Protein 5WLH (pdb70)

Foldseek 3Di:
DLLPQWDWKWFFDFLDIWIWTFGPPFFAVHTTDDLVRLLVSSLVSLLVCQQVDDQWDDPDPLVVVLRVLRVLCSDPLHPGVVVLCCPPPNPCVQLLLVQLLVLVVCVVVVNDDRDQSVVSVDDDVVSVVVCVSLDLVVNLCRSCVRPDDQDDLVSLLLRCLPIGDPQQPDVQQSVLVSVSVCVSNVHDDDDPVHDNRSRHSSVVSNSSSVSVCSVPVSVVSTQDDDQWKADDVQAIFGDATPQDDPVRVLRSVLVVVVSVVLLQCLFLQVVSVLLQLQQLLLLLCCLLPNCPPPSNPDLPPSDDSVVVLVVLLPDQAFLFDQDDDDPVPPSVQSSSLSVVLVRLLVSLVVSLVRSLVCCVPPPPNSHDPDNSNSVSLSVLLSVQSCVDSVPDPHDDRSNRRSSSSSSSSSLSVLLVSLVRLLSLLVQQVQFFAVVLAADPAQADEGRRGHPVDSSIDMRLNVLLVVLQLLLLLLLLLLLLLLQCLLCVQFWDADPVQLRSLQQDEQCAAPPVDRVHHHPSHRVVTGPDQVCLVLQNCQLVQFCVLCPPPPVCVQQDDVRDSSLVSNLLSQLSLLSNLAHLQHQLAQDRPHSLQVLLSSLVSLLVCVLVLVLLVLQVLPVVQWFPLVLVLVLSCQQPQADAQFAPLQDALCVLQPLLCNLVQCCPPVFQVADEDDPDCVLVVVVSLSSSVSVSLNSCLRRPQQQDPVLFVVLLVVPVRVVGNVVSVVVCVNPVPQGSSNSSVSQVVPLFDDFPNVVVSSVSSNRSSSVVCVVPVVSSSRIYGDDRDDSCPRPVVNVVSHDHCVVLSVVSSSGSRLSSLQSSLSLAALVSLVVSLNSLSVSLVSSVVSVSVCNSNVHDDDPSPPNQDTSRHGSSSSNSSSVSSSSSSQNHHQDPVSQDVDLQVVLVLLVLAAPLPDPPDGSFVSNVCSQQDALPDNHGLNLFPDPPGTGDQSLSSSCVSNNQSVLLSQLADHHYSVLSSLLVVLCVVQSPCQSVSFAADPVNVVSNLVNVVSVCRSSVVLVVVLRVLLSVLLSVVSSLLSVLVSSLLSSLSSSLSSNVPHDHDDDDLCQWDAADPPSTHIYGNNVNLLSSLLSHAQRKHWFQDPPVSHIDIDRSRRHSVVSLVRVCRSCPPPDSHNHSSCSPCVSFFPVLQVVVLVVLSCCSSSVVCSVPQPFASQRSLQQCLFTNRSNHCVVSVCSVSVVQNSCVVLQKHFAKDKDWDKDWGDDPCPDIDMDITIGIDTPQAQGIEGRWDWRAHPVGTDTHGPDDLSSRSSVNSRGGPVDDGDSVRHYDD

InterPro domains:
  IPR053395 CRISPR-associated endoribonuclease Cas13a [NF038188] (4-1367)
  IPR060220 CRISPR-associated endoribonuclease Cas13a, C-terminal HEPN-like domain [PF28350] (1110-1369)
  IPR060667 CRISPR-associated endoribonuclease Cas13a, N-terminal [PF28192] (4-1103)

Secondary structure (DSSP, 8-state):
-TTSSEEEEEEESSS-EEEEEEESS--TTTSB--HHHHHHHHHHHHHHTSTT--SB----HHHHHHHHHHHHHHSTTSS-HHHHHTHHHHTTHHHHHHHHHHHHHHHHTT--SPPPGGGGT--HHHHHHHHHHTSHHHHHHHHHTT--S---HHHHHHHHHHHB-GGG-SHHHHHHHHHHHHHHTT-----TT--IIIIIIHHHHHHHTTHHHHHHHHHHHHT---SEEE-TTS-EEE------SHHHHHHHHHHHHHHHHHHHH--S-HHHHHHHHHHHHHHHHHHHH-TT-GGGT-TT----HHHHHHHHHT---BSSPPPPPP---HHHHHHHHHHHHHHHHHHHHHHHHHHHHHHHHS-TTSS-S-HHHHHHHHHHHHHHHHHHHHT-SS--SGGGBHHHHHHHHHHHHHHHHHHHHHHHHHHHHHHS-GGGS----SEEE-SPPPGGGTT---HHHHHHHHHHHHHHHHHHHHHHHHHHHHHHHHB--BTTB--GGG-B-TTPBPSS-TTSB-TTBGGGGBS-GGGHHHHHHGGGT-GGGGTTS-HHHHS-TT--HHHHHHHHHHHHHHHTT--SSS------SS-HHHHHHHHHHHHTTHHHHHHHHHHHTTGGGTS-HHHHHHHHHHHHSS---PPSSS--HHHHS-GGGHHHHHH-TTTT-------TTHHHHHHHHHHHHHHHHHHHIIIIITT-HHHHHHHHHH--HHHHHHHHHHHHHH-TT--HHHHHHHHH---SPP---HHHHHHHHHHHHHHHHHHH-GGGGS----PPPPGGGSSTTGGGT--TTHHHHHHHHT-HHHHHHHHHHHTS-HHHHHHHHHHHHHHHHHHHHHHHHHHHTT-----SS-SSEETTEEHHHHHHHHHHHHHHHT---S-GGGTSSSHHHHHHHHTTTB-----SS-HHHHHHHHHHSEEETTEE--SSEETTEE---HHHHHHHHHS-HHHHHHHSPPB-HHHHHHHHHHHHHHTTSGGG-S-SSHHHHHHHHHHHHHHHHHTTHHHHHHHHHHHHHHHHHHHHHHHHHHHHHHHHHHHHHHHHTSSS---HHHHEEEE-SSS-EEEETHHHHHHHHHHSTT---EEE-TTT-SEEE--S-S-HHHHHHHHHHHHTT-SS-S-STTTTHHHHS-GGGHHHHHHHHHHHHTTTHHHH--S-HHHHHHHIIIIITTT-HHHHTTHHHHHHHHHHHTTEEE-EEEEEEEEEES------EEEEEEEEEE-SSS-EEEPEEEEE-SSSEEEEESS-HHHHHHHHHHHHTTS---HHHHB--

Sequence (1289 aa):
KLTVNAKTAVVSENRSQEGILYNDPSRYGKSRKNDEDRDRYIESRLKSSGKLYRIFNETDELQWFLSEIVKKINRRNGLVLSDMLSVDDRAFEKAFEKYAELSYTNRRNKVSGSPAFETCGVDAATAERLKGIISETNFINRIKNNIDNKVSEDIIDRIIAKYLKKSLCRERVKRGLKKLLMNAFDLPYSDPDIDVQRDFIDYVLEDFYHVRAKSQVSRSIKNMNMPVQPEGDGKFAITVSKGGTESGNKRSAEKEAFKKFLSDYASSLDERVRDDMLRRMRRLVVLYFYGSDDSKLSDVNEKFDVWEDAAARRVDNREFIKLPLENKTDKDAERIRKNTVKELYRNQNIGCYRQAVKAVEEDNNGRYFDDKMLNMFFIHRIEYGVEKIYANLKQVTEFKARTGYLSEKIWKDLINYISIKYIAMGKAVYNYAMDELNASDKKEIELGKISEEYLSGISSFDYELIKKAEEMLQRETAVYVAFAARHLSSQTVELDSENSDFLLLKPKGTMDKNDKNKLASNNILNFLKDKETLRDTILQYFGGHSLWTDFPFDKYLAGGKDDVDFLTDLKDVIYSMRNDSFHYATHNNGKWNKELISAMFEHETERMTVVMKDKFYSNNLPMFYKNDDLKKLLIDLYKDNVERASQQVPSFNKVFVRKNFPALVRDKDNLGIELDLDADKGENELKFYNALYYMFKEIYYNAFLNDKNVRERFITKAAENDFGQRIKNIVQVNPDYTLAQICQLIMTCMQKKSAYKMLLLVNLRKAFLEFIKENYAFVLKPYKHDLCDKADFVPDFAKYVKPYAGLISRVAGSSELQKWYIVSRFLSPAQANHMLGFLHSYKQYVWDIYRRASETGTEINHSIAEDKIAGVDITDVDAVIDLSVKLCGTISSEISDYFKDDEVYAEYISSYLDFEYDGGNYKDSLNRFCNSDAVNDQKVALYYDGEHPKLNRNIILSKLYGERRFLEKITDRVSRSDIVEYYKLKKETSQYQTKGIFDSEDEQKNIKKFQEMKNIVEFRDLMDYSEIADELQGQLINWIYLRERDLMNFQLGYHYACLNNDSNKQATYVTLDYQGKKNRKINGAILYQICAMYINGLPLYYVDKDSSEWTVSDGKESTGAKIGEFYRYAKSFENTSDCYASGLEIFENISEHDNITELRNYIEHFRYYSSFDRRSFLGIYSEVFDRFFTYDLKYRKNVPTILYNILLQHFVNVRFEFVSGKKMIGIDKKIAKEKECARITIREKNGVYSEQFTYKLKNGTVYVDARDKRYLQSIIRLLFYPEKVNMDEMIEV

Solvent-accessible surface area: 57278 Å² total; per-residue (Å²): 196,51,25,98,95,11,70,63,4,10,4,22,94,125,76,63,22,38,0,2,0,2,44,31,26,16,132,166,68,163,0,83,26,92,67,121,62,12,51,125,9,2,83,50,61,11,81,76,52,4,120,154,7,58,2,3,50,154,155,83,145,58,52,132,42,0,36,72,4,1,76,66,2,9,158,164,79,0,3,3,2,9,56,5,2,31,53,77,139,168,67,20,45,153,7,0,26,83,6,0,53,49,0,23,59,23,77,153,83,176,75,115,33,45,17,55,5,85,87,10,73,31,88,66,83,32,5,114,108,0,128,32,24,2,24,47,93,34,0,31,75,53,2,80,98,32,11,144,63,187,6,51,73,78,18,4,34,38,5,11,21,60,18,8,38,134,42,0,61,122,55,94,6,45,70,0,1,29,43,0,4,5,58,1,24,117,42,131,65,98,16,128,98,3,73,7,45,32,12,0,0,0,12,0,0,1,20,6,15,30,1,58,23,56,71,79,35,13,107,65,13,75,42,70,48,20,56,0,10,9,65,67,105,12,68,4,10,4,21,29,58,125,9,62,63,147,60,3,78,116,147,15,41,11,48,80,7,0,32,122,2,4,38,54,1,0,7,3,39,90,185,62,5,80,40,21,7,23,50,0,0,1,0,0,0,0,1,16,21,19,47,144,18,84,57,1,86,77,37,111,60,108,11,72,10,115,130,6,15,61,54,20,166,110,35,120,118,102,14,12,128,36,31,160,148,68,233,177,52,166,9,24,62,79,56,25,47,42,61,0,60,39,40,2,110,73,71,4,41,36,10,41,162,58,0,25,117,8,5,109,105,58,14,111,32,29,1,12,131,52,105,58,11,0,31,18,1,0,70,45,0,42,112,1,0,85,73,26,14,58,79,4,158,121,14,32,66,95,45,0,80,4,0,47,0,0,12,71,1,3,124,10,2,17,13,21,0,0,47,31,0,18,16,11,0,50,0,0,22,9,10,0,0,68,28,5,50,72,52,143,107,121,91,2,79,7,7,78,11,13,136,81,13,66,44,8,0,5,24,1,10,22,43,4,4,108,1,13,26,69,4,50,28,18,5,12,12,13,1,6,4,0,9,36,4,0,4,30,30,2,6,128,34,54,84,144,24,17,20,7,3,50,3,77,50,52,58,40,74,46,159,147,48,159,134,129,72,11,86,49,0,0,60,77,12,33,111,72,82,151,66,3,62,57,17,0,2,15,1,0,4,0,49,44,62,7,118,110,18,70,10,105,152,34,10,58,77,70,114,45,28,0,23,0,0,10,22,0,9,12,0,0,32,24,7,29,33,7,11,19,38,5,46,38,35,99,125,16,136,14,28,71,111,0,0,14,19,0,0,69,27,0,8,116,39,3,13,68,8,6,14,29,65,0,32,73,42,29,0,1,16,0,3,115,46,104,34,0,29,98,0,0,34,34,1,14,100,91,60,36,51,82,46,13,110,21,10,44,0,79,127,0,2,63,75,54,54,2,2,30,30,0,54,63,189,132,21,14,28,1,109,11,133,64,137,99,78,97,21,100,17,24,58,57,1,1,62,0,0,27,22,0,0,51,6,0,0,26,23,20,0,19,106,38,134,94,9,34,76,95,0,20,102,79,30,100,114,118,66,2,11,110,120,1,99,60,3,14,108,19,52,89,121,18,67,3,13,38,0,0,8,15,11,69,107,149,124,88,71,174,50,119,98,105,126,30,0,26,61,13,0,43,72,3,0,3,52,11,0,81,135,70,9,56,40,0,36,152,19,99,81,54,120,63,36,103,95,82,87,0,6,93,44,2,39,142,112,7,138,28,15,67,34,5,38,77,114,0,47,72,16,2,0,3,0,6,2,0,0,0,0,1,0,0,12,27,27,9,0,77,82,4,15,30,75,1,20,57,9,64,30,57,0,46,15,0,11,24,16,0,76,9,5,36,14,146,26,45,115,64,7,34,68,87,89,5,13,59,18,52,1,71,8,0,3,10,0,0,21,0,0,32,41,2,2,15,34,29,12,95,85,22,64,3,8,18,176,68,19,53,60,0,0,72,14,4,16,15,6,0,53,2,86,82,92,55,42,92,38,68,77,1,0,50,124,4,6,77,33,86,15,18,125,141,56,76,0,46,38,10,36,97,68,132,86,1,87,35,19,115,20,0,0,6,2,38,2,10,15,26,104,109,3,0,65,57,0,17,96,110,7,34,67,77,12,0,31,72,21,16,106,14,80,85,101,4,45,126,30,54,17,67,6,35,4,67,44,85,96,38,2,70,38,14,16,112,32,89,30,21,53,58,11,1,36,2,114,24,7,41,38,5,13,61,0,2,21,43,0,5,9,39,1,0,32,6,1,20,14,13,16,54,4,14,11,3,0,1,0,0,0,1,2,6,0,34,62,25,149,29,100,46,61,81,40,0,59,38,5,81,26,144,30,200,155,59,41,77,0,36,8,0,0,0,0,0,1,0,0,1,16,4,16,17,7,39,0,7,23,29,32,106,125,57,83,116,101,42,23,17,99,0,92,35,17,35,52,41,3,46,26,12,1,80,48,0,8,134,73,11,159,36,22,124,44,4,8,18,1,0,0,32,2,0,9,74,75,72,5,45,84,5,7,64,93,2,49,53,25,4,14,31,6,46,6,12,50,57,10,91,58,12,1,6,24,2,0,4,15,1,29,36,7,2,1,50,1,9,39,129,47,41,116,23,0,13,21,35,0,33,17,13,1,7,93,24,72,0,2,6,80,42,72,105,68,74,14,127,28,74,35,16,49,74,224,188,144,26,159,108,110,87,11,30,78,1,15,2,90,136,124,41,0,0,60,9,19,86,52,76,23,134,22,107,128,38,68,7,136,18,44,0,44,41,91,81,22,4,42,7,0,1,35,0,0,4,37,62,75,121,36,92,40,101,90,6,12,59,164

Organism: Lachnospiraceae bacterium (strain NK4A179) (NCBI:txid877424)

Nearest PDB structures (foldseek):
  5wlh-assembly1_A  TM=1.001E+00  e=0.000E+00  Lachnospiraceae bacterium NK4A179
  5w1h-assembly1_A  TM=1.000E+00  e=0.000E+00  Lachnospiraceae bacterium
  5w1i-assembly1_A  TM=9.929E-01  e=0.000E+00  Lachnospiraceae bacterium
  5w1i-assembly2_C  TM=9.944E-01  e=0.000E+00  Lachnospiraceae bacterium
  5xwy-assembly1_A  TM=5.639E-01  e=7.892E-18  Leptotrichia buccalis C-1013-b

B-factor: mean 37.35, std 15.85, range [14.11, 212.0]

Structure (mmCIF, N/CA/C/O backbone):
data_5WLH
#
_entry.id   5WLH
#
_cell.length_a   150.842
_cell.length_b   92.213
_cell.length_c   115.858
_cell.angle_alpha   90.000
_cell.angle_beta   92.425
_cell.angle_gamma   90.000
#
_symmetry.space_group_name_H-M   'C 1 2 1'
#
loop_
_entity.id
_entity.type
_entity.pdbx_description
1 polymer 'LbaCas13a H328A (C2c2)'
2 polymer pre-crRNA
3 non-polymer 'IODIDE ION'
4 non-polymer GLYCEROL
5 water water
#
loop_
_atom_site.group_PDB
_atom_site.id
_atom_site.type_symbol
_atom_site.label_atom_id
_atom_site.label_alt_id
_atom_site.label_comp_id
_atom_site.label_asym_id
_atom_site.label_entity_id
_atom_site.label_seq_id
_atom_site.pdbx_PDB_ins_code
_atom_site.Cartn_x
_atom_site.Cartn_y
_atom_site.Cartn_z
_atom_site.occupancy
_atom_site.B_iso_or_equiv
_atom_site.auth_seq_id
_atom_site.auth_comp_id
_atom_site.auth_asym_id
_atom_site.auth_atom_id
_atom_site.pdbx_PDB_model_num
ATOM 1 N N . LYS A 1 17 ? 59.69437 37.97753 30.51067 1.000 48.30619 14 LYS A N 1
ATOM 2 C CA . LYS A 1 17 ? 59.51020 37.86408 29.06442 1.000 53.68236 14 LYS A CA 1
ATOM 3 C C . LYS A 1 17 ? 60.17463 39.03782 28.33801 1.000 47.22464 14 LYS A C 1
ATOM 4 O O . LYS A 1 17 ? 60.02300 40.19268 28.74168 1.000 45.53850 14 LYS A O 1
ATOM 10 N N . LEU A 1 18 ? 60.91668 38.72471 27.27036 1.000 43.81688 15 LEU A N 1
ATOM 11 C CA . LEU A 1 18 ? 61.77038 39.72220 26.62833 1.000 42.43215 15 LEU A CA 1
ATOM 12 C C . LEU A 1 18 ? 60.96468 40.91329 26.12324 1.000 44.27554 15 LEU A C 1
ATOM 13 O O . LEU A 1 18 ? 61.31201 42.06916 26.39182 1.000 46.70535 15 LEU A O 1
ATOM 18 N N . THR A 1 19 ? 59.88640 40.65191 25.38580 1.000 38.87252 16 THR A N 1
ATOM 19 C CA . THR A 1 19 ? 59.06535 41.69366 24.76886 1.000 38.21071 16 THR A CA 1
ATOM 20 C C . THR A 1 19 ? 57.84827 42.04493 25.61783 1.000 45.26395 16 THR A C 1
ATOM 21 O O . THR A 1 19 ? 56.74302 42.21913 25.09519 1.000 44.04703 16 THR A O 1
ATOM 25 N N . VAL A 1 20 ? 58.02499 42.15743 26.93525 1.000 49.07106 17 VAL A N 1
ATOM 26 C CA . VAL A 1 20 ? 56.89127 42.38938 27.82532 1.000 55.52935 17 VAL A CA 1
ATOM 27 C C . VAL A 1 20 ? 56.22027 43.73087 27.53487 1.000 58.56566 17 VAL A C 1
ATOM 28 O O . VAL A 1 20 ? 55.00947 43.87880 27.73581 1.000 59.13807 17 VAL A O 1
ATOM 32 N N . ASN A 1 21 ? 56.98120 44.71871 27.04339 1.000 63.42165 18 ASN A N 1
ATOM 33 C CA . ASN A 1 21 ? 56.40817 46.02470 26.71173 1.000 67.56023 18 ASN A CA 1
ATOM 34 C C . ASN A 1 21 ? 55.47487 45.93831 25.51120 1.000 61.26923 18 ASN A C 1
ATOM 35 O O . ASN A 1 21 ? 54.43261 46.60415 25.47201 1.000 65.84472 18 ASN A O 1
ATOM 40 N N . ALA A 1 22 ? 55.84639 45.14378 24.51587 1.000 46.92597 19 ALA A N 1
ATOM 41 C CA . ALA A 1 22 ? 55.33357 45.28357 23.16655 1.000 38.75741 19 ALA A CA 1
ATOM 42 C C . ALA A 1 22 ? 54.51500 44.06285 22.76536 1.000 35.19477 19 ALA A C 1
ATOM 43 O O . ALA A 1 22 ? 54.52925 43.01752 23.41929 1.000 36.01007 19 ALA A O 1
ATOM 45 N N . LYS A 1 23 ? 53.77141 44.21317 21.68565 1.000 28.83187 20 LYS A N 1
ATOM 46 C CA . LYS A 1 23 ? 53.13284 43.07107 21.05909 1.000 26.05720 20 LYS A CA 1
ATOM 47 C C . LYS A 1 23 ? 53.81906 42.77335 19.74439 1.000 27.55111 20 LYS A C 1
ATOM 48 O O . LYS A 1 23 ? 54.51519 43.61808 19.17390 1.000 27.12032 20 LYS A O 1
ATOM 54 N N . THR A 1 24 ? 53.61773 41.56144 19.24968 1.000 26.12561 21 THR A N 1
ATOM 55 C CA . THR A 1 24 ? 54.05706 41.23763 17.90506 1.000 25.18662 21 THR A CA 1
ATOM 56 C C . THR A 1 24 ? 52.83914 41.01939 17.02680 1.000 22.17293 21 THR A C 1
ATOM 57 O O . THR A 1 24 ? 51.75514 40.68186 17.50988 1.000 26.02853 21 THR A O 1
ATOM 61 N N . ALA A 1 25 ? 53.02309 41.25856 15.73748 1.000 23.77448 22 ALA A N 1
ATOM 62 C CA . ALA A 1 25 ? 52.02250 40.91261 14.75022 1.000 24.85800 22 ALA A CA 1
ATOM 63 C C . ALA A 1 25 ? 52.76944 40.49608 13.50804 1.000 24.45522 22 ALA A C 1
ATOM 64 O O . ALA A 1 25 ? 53.97220 40.72700 13.38043 1.000 28.24376 22 ALA A O 1
ATOM 66 N N . VAL A 1 26 ? 52.04426 39.88514 12.58276 1.000 20.68608 23 VAL A N 1
ATOM 67 C CA . VAL A 1 26 ? 52.55543 39.63066 11.24776 1.000 20.25708 23 VAL A CA 1
ATOM 68 C C . VAL A 1 26 ? 51.73833 40.47317 10.28220 1.000 25.41272 23 VAL A C 1
ATOM 69 O O . VAL A 1 26 ? 50.50678 40.39168 10.26760 1.000 23.77134 23 VAL A O 1
ATOM 73 N N . VAL A 1 27 ? 52.40599 41.29253 9.48933 1.000 24.14904 24 VAL A N 1
ATOM 74 C CA . VAL A 1 27 ? 51.69059 42.08876 8.49707 1.000 24.12265 24 VAL A CA 1
ATOM 75 C C . VAL A 1 27 ? 52.09891 41.61437 7.11485 1.000 25.10883 24 VAL A C 1
ATOM 76 O O . VAL A 1 27 ? 53.20033 41.09555 6.90728 1.000 26.59630 24 VAL A O 1
ATOM 80 N N . SER A 1 28 ? 51.19322 41.79550 6.15560 1.000 25.92894 25 SER A N 1
ATOM 81 C CA . SER A 1 28 ? 51.41232 41.36458 4.78597 1.000 29.31071 25 SER A CA 1
ATOM 82 C C . SER A 1 28 ? 51.14130 42.55428 3.88109 1.000 36.54064 25 SER A C 1
ATOM 83 O O . SER A 1 28 ? 50.01147 43.04428 3.82986 1.000 41.54678 25 SER A O 1
ATOM 86 N N . GLU A 1 29 ? 52.17070 43.03771 3.19333 1.000 45.80994 26 GLU A N 1
ATOM 87 C CA . GLU A 1 29 ? 51.97199 44.23284 2.38082 1.000 61.08955 26 GLU A CA 1
ATOM 88 C C . GLU A 1 29 ? 51.70097 43.88364 0.92097 1.000 68.60680 26 GLU A C 1
ATOM 89 O O . GLU A 1 29 ? 50.55992 43.99910 0.45541 1.000 71.68494 26 GLU A O 1
ATOM 95 N N . ASN A 1 30 ? 52.72242 43.45443 0.18920 1.000 69.14007 27 ASN A N 1
ATOM 96 C CA . ASN A 1 30 ? 52.57229 43.07056 -1.21520 1.000 67.24787 27 ASN A CA 1
ATOM 97 C C . ASN A 1 30 ? 53.08996 41.64442 -1.38854 1.000 61.90329 27 ASN A C 1
ATOM 98 O O . ASN A 1 30 ? 54.15839 41.41409 -1.96300 1.000 57.16638 27 ASN A O 1
ATOM 103 N N . ARG A 1 31 ? 52.32028 40.68720 -0.86837 1.000 59.54958 28 ARG A N 1
ATOM 104 C CA . ARG A 1 31 ? 52.66006 39.26253 -0.87077 1.000 60.93970 28 ARG A CA 1
ATOM 105 C C . ARG A 1 31 ? 54.03220 38.99048 -0.25672 1.000 58.47281 28 ARG A C 1
ATOM 106 O O . ARG A 1 31 ? 54.62128 37.92491 -0.47145 1.000 58.97436 28 ARG A O 1
ATOM 114 N N . SER A 1 32 ? 54.54578 39.94593 0.51131 1.000 52.90083 29 SER A N 1
ATOM 115 C CA . SER A 1 32 ? 55.67491 39.73491 1.39727 1.000 47.90371 29 SER A CA 1
ATOM 116 C C . SER A 1 32 ? 55.22809 40.08962 2.80626 1.000 36.92769 29 SER A C 1
ATOM 117 O O . SER A 1 32 ? 54.36357 40.94935 3.00218 1.000 37.88539 29 SER A O 1
ATOM 120 N N . GLN A 1 33 ? 55.81467 39.43105 3.79042 1.000 29.69295 30 GLN A N 1
ATOM 121 C CA . GLN A 1 33 ? 55.32973 39.59555 5.14303 1.000 32.25309 30 GLN A CA 1
ATOM 122 C C . GLN A 1 33 ? 56.44674 40.08066 6.05525 1.000 35.30344 30 GLN A C 1
ATOM 123 O O . GLN A 1 33 ? 57.63667 40.03551 5.72196 1.000 40.20585 30 GLN A O 1
ATOM 129 N N . GLU A 1 34 ? 56.04135 40.57112 7.21656 1.000 31.40761 31 GLU A N 1
ATOM 130 C CA . GLU A 1 34 ? 57.00661 41.03303 8.19619 1.000 34.89477 31 GLU A CA 1
ATOM 131 C C . GLU A 1 34 ? 56.42855 40.82212 9.58234 1.000 29.41033 31 GLU A C 1
ATOM 132 O O . GLU A 1 34 ? 55.26362 41.15720 9.83003 1.000 28.81256 31 GLU A O 1
ATOM 138 N N . GLY A 1 35 ? 57.23518 40.26014 10.47953 1.000 27.07591 32 GLY A N 1
ATOM 139 C CA . GLY A 1 35 ? 56.89494 40.29756 11.88947 1.000 25.13392 32 GLY A CA 1
ATOM 140 C C . GLY A 1 35 ? 57.25380 41.66168 12.44542 1.000 28.41059 32 GLY A C 1
ATOM 141 O O . GLY A 1 35 ? 58.37673 42.14151 12.26117 1.000 29.72169 32 GLY A O 1
ATOM 142 N N . ILE A 1 36 ? 56.29411 42.30216 13.10755 1.000 25.93596 33 ILE A N 1
ATOM 143 C CA . ILE A 1 36 ? 56.50768 43.62247 13.68260 1.000 27.33930 33 ILE A CA 1
ATOM 144 C C . ILE A 1 36 ? 56.36602 43.56464 15.18888 1.000 24.99034 33 ILE A C 1
ATOM 145 O O . ILE A 1 36 ? 55.66922 42.71057 15.74862 1.000 25.57363 33 ILE A O 1
ATOM 150 N N . LEU A 1 37 ? 57.04984 44.49392 15.84852 1.000 23.86491 34 LEU A N 1
ATOM 151 C CA . LEU A 1 37 ? 56.82411 44.81360 17.24536 1.000 21.75412 34 LEU A CA 1
ATOM 152 C C . LEU A 1 37 ? 56.05087 46.11338 17.31869 1.000 23.54265 34 LEU A C 1
ATOM 153 O O . LEU A 1 37 ? 56.34308 47.06044 16.58050 1.000 28.01113 34 LEU A O 1
ATOM 158 N N . TYR A 1 38 ? 55.07037 46.16463 18.20197 1.000 22.24448 35 TYR A N 1
ATOM 159 C CA . TYR A 1 38 ? 54.33459 47.40211 18.38749 1.000 24.09916 35 TYR A CA 1
ATOM 160 C C . TYR A 1 38 ? 53.94911 47.59941 19.83655 1.000 24.16402 35 TYR A C 1
ATOM 161 O O . TYR A 1 38 ? 53.66361 46.64889 20.57184 1.000 25.74872 35 TYR A O 1
ATOM 170 N N . ASN A 1 39 ? 53.95529 48.86126 20.23345 1.000 22.41506 36 ASN A N 1
ATOM 171 C CA . ASN A 1 39 ? 53.57002 49.25649 21.57613 1.000 30.99821 36 ASN A CA 1
ATOM 172 C C . ASN A 1 39 ? 52.06077 49.38636 21.66397 1.000 33.62779 36 ASN A C 1
ATOM 173 O O . ASN A 1 39 ? 51.41185 49.88810 20.74310 1.000 34.75524 36 ASN A O 1
ATOM 178 N N . ASP A 1 40 ? 51.49781 48.90560 22.77134 1.000 27.06548 37 ASP A N 1
ATOM 179 C CA . ASP A 1 40 ? 50.05503 48.84005 22.89818 1.000 25.82155 37 ASP A CA 1
ATOM 180 C C . ASP A 1 40 ? 49.64472 49.17330 24.32665 1.000 30.77573 37 ASP A C 1
ATOM 181 O O . ASP A 1 40 ? 50.20817 48.60092 25.26790 1.000 30.93327 37 ASP A O 1
ATOM 186 N N . PRO A 1 41 ? 48.68273 50.08536 24.53367 1.000 33.17189 38 PRO A N 1
ATOM 187 C CA . PRO A 1 41 ? 48.01575 50.89448 23.51483 1.000 32.15879 38 PRO A CA 1
ATOM 188 C C . PRO A 1 41 ? 48.88105 52.07161 23.05916 1.000 31.59334 38 PRO A C 1
ATOM 189 O O . PRO A 1 41 ? 49.65081 52.63959 23.84012 1.000 30.17091 38 PRO A O 1
ATOM 193 N N . SER A 1 42 ? 48.75805 52.42946 21.78851 1.000 26.72347 39 SER A N 1
ATOM 194 C CA . SER A 1 42 ? 49.48808 53.56055 21.24820 1.000 25.38338 39 SER A CA 1
ATOM 195 C C . SER A 1 42 ? 48.64646 54.17907 20.14568 1.000 31.44216 39 SER A C 1
ATOM 196 O O . SER A 1 42 ? 47.57201 53.68108 19.80714 1.000 34.09014 39 SER A O 1
ATOM 199 N N . ARG A 1 43 ? 49.12798 55.29319 19.61480 1.000 37.04804 40 ARG A N 1
ATOM 200 C CA . ARG A 1 43 ? 48.47452 55.96057 18.50040 1.000 43.18855 40 ARG A CA 1
ATOM 201 C C . ARG A 1 43 ? 49.18047 55.56764 17.20927 1.000 36.20573 40 ARG A C 1
ATOM 202 O O . ARG A 1 43 ? 50.36036 55.21196 17.21340 1.000 29.73338 40 ARG A O 1
ATOM 210 N N . TYR A 1 44 ? 48.43851 55.59148 16.10323 1.000 29.95835 41 TYR A N 1
ATOM 211 C CA . TYR A 1 44 ? 49.06069 55.38150 14.80535 1.000 23.81965 41 TYR A CA 1
ATOM 212 C C . TYR A 1 44 ? 50.17161 56.40503 14.60008 1.000 22.89841 41 TYR A C 1
ATOM 213 O O . TYR A 1 44 ? 49.97047 57.60196 14.82808 1.000 26.05506 41 TYR A O 1
ATOM 222 N N . GLY A 1 45 ? 51.33824 55.93370 14.16645 1.000 24.11571 42 GLY A N 1
ATOM 223 C CA . GLY A 1 45 ? 52.52015 56.76609 14.06632 1.000 25.99052 42 GLY A CA 1
ATOM 224 C C . GLY A 1 45 ? 53.42564 56.68122 15.27142 1.000 25.80014 42 GLY A C 1
ATOM 225 O O . GLY A 1 45 ? 54.55180 57.19416 15.22506 1.000 24.21559 42 GLY A O 1
ATOM 226 N N . LYS A 1 46 ? 52.96409 56.04048 16.34530 1.000 21.72500 43 LYS A N 1
ATOM 227 C CA . LYS A 1 46 ? 53.74042 55.87303 17.56545 1.000 22.62077 43 LYS A CA 1
ATOM 228 C C . LYS A 1 46 ? 53.72926 54.43071 18.04510 1.000 28.63372 43 LYS A C 1
ATOM 229 O O . LYS A 1 46 ? 54.31130 54.13895 19.09577 1.000 30.34161 43 LYS A O 1
ATOM 235 N N . SER A 1 47 ? 53.08651 53.52130 17.31296 1.000 23.79341 44 SER A N 1
ATOM 236 C CA . SER A 1 47 ? 52.91961 52.14871 17.78415 1.000 22.54445 44 SER A CA 1
ATOM 237 C C . SER A 1 47 ? 53.92968 51.20162 17.15219 1.000 22.31932 44 SER A C 1
ATOM 238 O O . SER A 1 47 ? 54.72834 50.56573 17.85119 1.000 21.65488 44 SER A O 1
ATOM 241 N N . ARG A 1 48 ? 53.87652 51.06507 15.83527 1.000 21.75638 45 ARG A N 1
ATOM 242 C CA . ARG A 1 48 ? 54.70056 50.08773 15.14581 1.000 21.68125 45 ARG A CA 1
ATOM 243 C C . ARG A 1 48 ? 56.16076 50.51693 15.15184 1.000 26.08239 45 ARG A C 1
ATOM 244 O O . ARG A 1 48 ? 56.47686 51.65302 14.79064 1.000 23.56537 45 ARG A O 1
ATOM 252 N N . LYS A 1 49 ? 57.05832 49.60301 15.54506 1.000 22.41588 46 LYS A N 1
ATOM 253 C CA . LYS A 1 49 ? 58.48664 49.91529 15.58572 1.000 26.79314 46 LYS A CA 1
ATOM 254 C C . LYS A 1 49 ? 59.13340 49.71297 14.21995 1.000 26.56405 46 LYS A C 1
ATOM 255 O O . LYS A 1 49 ? 58.95835 48.66721 13.59047 1.000 26.63270 46 LYS A O 1
ATOM 261 N N . ASN A 1 50 ? 59.89279 50.71765 13.76256 1.000 27.06792 47 ASN A N 1
ATOM 262 C CA . ASN A 1 50 ? 60.67292 50.56570 12.54260 1.000 25.85439 47 ASN A CA 1
ATOM 263 C C . ASN A 1 50 ? 61.85894 49.64984 12.83154 1.000 27.84827 47 ASN A C 1
ATOM 264 O O . ASN A 1 50 ? 62.08213 49.24350 13.96864 1.000 27.04167 47 ASN A O 1
ATOM 269 N N . ASP A 1 51 ? 62.63416 49.32430 11.79176 1.000 24.55054 48 ASP A N 1
ATOM 270 C CA . ASP A 1 51 ? 63.66511 48.29471 11.93993 1.000 33.38813 48 ASP A CA 1
ATOM 271 C C . ASP A 1 51 ? 64.66553 48.66818 13.02031 1.000 37.28195 48 ASP A C 1
ATOM 272 O O . ASP A 1 51 ? 65.00277 47.84737 13.88506 1.000 33.20896 48 ASP A O 1
ATOM 277 N N . GLU A 1 52 ? 65.15232 49.91156 12.98456 1.000 37.60525 49 GLU A N 1
ATOM 278 C CA . GLU A 1 52 ? 66.14229 50.34836 13.96171 1.000 39.53854 49 GLU A CA 1
ATOM 279 C C . GLU A 1 52 ? 65.57126 50.32921 15.37159 1.000 36.69735 49 GLU A C 1
ATOM 280 O O . GLU A 1 52 ? 66.23656 49.86629 16.30911 1.000 33.76201 49 GLU A O 1
ATOM 286 N N . ASP A 1 53 ? 64.32524 50.79809 15.54117 1.000 26.18075 50 ASP A N 1
ATOM 287 C CA . ASP A 1 53 ? 63.73164 50.83226 16.86887 1.000 24.67922 50 ASP A CA 1
ATOM 288 C C . ASP A 1 53 ? 63.40774 49.42951 17.38373 1.000 27.67479 50 ASP A C 1
ATOM 289 O O . ASP A 1 53 ? 63.52151 49.16985 18.58779 1.000 32.29343 50 ASP A O 1
ATOM 294 N N . ARG A 1 54 ? 62.98672 48.52546 16.49755 1.000 26.25881 51 ARG A N 1
ATOM 295 C CA . ARG A 1 54 ? 62.83738 47.12123 16.88105 1.000 24.23255 51 ARG A CA 1
ATOM 296 C C . ARG A 1 54 ? 64.16425 46.56482 17.37864 1.000 29.22534 51 ARG A C 1
ATOM 297 O O . ARG A 1 54 ? 64.23115 45.94975 18.44917 1.000 29.14162 51 ARG A O 1
ATOM 305 N N . ASP A 1 55 ? 65.22807 46.77248 16.59739 1.000 31.30731 52 ASP A N 1
ATOM 306 C CA . ASP A 1 55 ? 66.56333 46.33407 16.98906 1.000 34.67534 52 ASP A CA 1
ATOM 307 C C . ASP A 1 55 ? 66.94871 46.90782 18.34029 1.000 34.29485 52 ASP A C 1
ATOM 308 O O . ASP A 1 55 ? 67.35606 46.16994 19.24269 1.000 32.81392 52 ASP A O 1
ATOM 313 N N . ARG A 1 56 ? 66.81128 48.23005 18.50032 1.000 32.91329 53 ARG A N 1
ATOM 314 C CA . ARG A 1 56 ? 67.22158 48.88666 19.73579 1.000 38.48460 53 ARG A CA 1
ATOM 315 C C . ARG A 1 56 ? 66.35045 48.46173 20.90312 1.000 34.55561 53 ARG A C 1
ATOM 316 O O . ARG A 1 56 ? 66.82943 48.37489 22.04146 1.000 31.13923 53 ARG A O 1
ATOM 324 N N . TYR A 1 57 ? 65.06407 48.21652 20.64614 1.000 29.78750 54 TYR A N 1
ATOM 325 C CA . TYR A 1 57 ? 64.18235 47.75825 21.70810 1.000 30.65097 54 TYR A CA 1
ATOM 326 C C . TYR A 1 57 ? 64.64313 46.40910 22.24993 1.000 26.82756 54 TYR A C 1
ATOM 327 O O . TYR A 1 57 ? 64.68507 46.20071 23.46853 1.000 30.33712 54 TYR A O 1
ATOM 336 N N . ILE A 1 58 ? 64.97477 45.47935 21.35824 1.000 29.85517 55 ILE A N 1
ATOM 337 C CA . ILE A 1 58 ? 65.46383 44.17679 21.79901 1.000 30.41797 55 ILE A CA 1
ATOM 338 C C . ILE A 1 58 ? 66.76986 44.34785 22.56633 1.000 32.83031 55 ILE A C 1
ATOM 339 O O . ILE A 1 58 ? 66.90706 43.86939 23.69767 1.000 33.02834 55 ILE A O 1
ATOM 344 N N . GLU A 1 59 ? 67.72495 45.07955 21.97724 1.000 32.40748 56 GLU A N 1
ATOM 345 C CA . GLU A 1 59 ? 68.98990 45.37375 22.65888 1.000 39.07527 56 GLU A CA 1
ATOM 346 C C . GLU A 1 59 ? 68.75531 45.90378 24.06691 1.000 40.62337 56 GLU A C 1
ATOM 347 O O . GLU A 1 59 ? 69.34939 45.41893 25.03569 1.000 42.07822 56 GLU A O 1
ATOM 353 N N . SER A 1 60 ? 67.89258 46.91398 24.19577 1.000 35.48163 57 SER A N 1
ATOM 354 C CA . SER A 1 60 ? 67.66652 47.53125 25.49747 1.000 35.39117 57 SER A CA 1
ATOM 355 C C . SER A 1 60 ? 67.07049 46.54197 26.49324 1.000 39.11187 57 SER A C 1
ATOM 356 O O . SER A 1 60 ? 67.44173 46.54069 27.67214 1.000 41.35580 57 SER A O 1
ATOM 359 N N . ARG A 1 61 ? 66.13788 45.69628 26.04290 1.000 36.03862 58 ARG A N 1
ATOM 360 C CA . ARG A 1 61 ? 65.54290 44.71196 26.94089 1.000 36.42262 58 ARG A CA 1
ATOM 361 C C . ARG A 1 61 ? 66.56679 43.67389 27.38129 1.000 40.07209 58 ARG A C 1
ATOM 362 O O . ARG A 1 61 ? 66.50466 43.18125 28.51518 1.000 39.72617 58 ARG A O 1
ATOM 370 N N . LEU A 1 62 ? 67.51148 43.33799 26.50229 1.000 40.79674 59 LEU A N 1
ATOM 371 C CA . LEU A 1 62 ? 68.54465 42.36680 26.84761 1.000 44.49651 59 LEU A CA 1
ATOM 372 C C . LEU A 1 62 ? 69.48980 42.92117 27.90528 1.000 52.61006 59 LEU A C 1
ATOM 373 O O . LEU A 1 62 ? 69.72239 42.28669 28.94119 1.000 55.30628 59 LEU A O 1
ATOM 378 N N . LYS A 1 63 ? 70.03855 44.10963 27.66499 1.000 53.28477 60 LYS A N 1
ATOM 379 C CA . LYS A 1 63 ? 70.96617 44.72066 28.60787 1.000 58.19692 60 LYS A CA 1
ATOM 380 C C . LYS A 1 63 ? 70.30054 45.14325 29.91215 1.000 62.67800 60 LYS A C 1
ATOM 381 O O . LYS A 1 63 ? 71.00676 45.55951 30.83765 1.000 65.86141 60 LYS A O 1
ATOM 387 N N . SER A 1 64 ? 68.97339 45.03199 30.00949 1.000 63.46460 61 SER A N 1
ATOM 388 C CA . SER A 1 64 ? 68.29051 45.22685 31.28493 1.000 64.90697 61 SER A CA 1
ATOM 389 C C . SER A 1 64 ? 68.80700 44.25594 32.34096 1.000 68.82238 61 SER A C 1
ATOM 390 O O . SER A 1 64 ? 69.09528 44.64822 33.47719 1.000 66.76679 61 SER A O 1
ATOM 393 N N . SER A 1 65 ? 68.93347 42.97976 31.97768 1.000 73.42630 62 SER A N 1
ATOM 394 C CA . SER A 1 65 ? 69.26106 41.90981 32.91369 1.000 75.34742 62 SER A CA 1
ATOM 395 C C . SER A 1 65 ? 70.72949 41.88335 33.32292 1.000 76.52718 62 SER A C 1
ATOM 396 O O . SER A 1 65 ? 71.10098 41.05263 34.16104 1.000 75.57203 62 SER A O 1
ATOM 399 N N . GLY A 1 66 ? 71.55672 42.77929 32.77820 1.000 77.60940 63 GLY A N 1
ATOM 400 C CA . GLY A 1 66 ? 72.99858 42.62418 32.90475 1.000 76.47601 63 GLY A CA 1
ATOM 401 C C . GLY A 1 66 ? 73.48675 42.62328 34.34153 1.000 75.13202 63 GLY A C 1
ATOM 402 O O . GLY A 1 66 ? 74.19807 41.71164 34.76734 1.000 78.67133 63 GLY A O 1
ATOM 403 N N . LYS A 1 67 ? 73.11566 43.64298 35.11141 1.000 70.96763 64 LYS A N 1
ATOM 404 C CA . LYS A 1 67 ? 73.76778 43.82863 36.40191 1.000 68.29427 64 LYS A CA 1
ATOM 405 C C . LYS A 1 67 ? 73.14370 42.99561 37.51536 1.000 64.11326 64 LYS A C 1
ATOM 406 O O . LYS A 1 67 ? 73.75190 42.86161 38.58459 1.000 65.38662 64 LYS A O 1
ATOM 412 N N . LEU A 1 68 ? 71.96999 42.41399 37.29350 1.000 58.48592 65 LEU A N 1
ATOM 413 C CA . LEU A 1 68 ? 71.42101 41.43779 38.22209 1.000 54.95146 65 LEU A CA 1
ATOM 414 C C . LEU A 1 68 ? 71.83960 40.00882 37.88038 1.000 49.97502 65 LEU A C 1
ATOM 415 O O . LEU A 1 68 ? 71.36339 39.06686 38.51876 1.000 48.23436 65 LEU A O 1
ATOM 420 N N . TYR A 1 69 ? 72.72109 39.83308 36.89687 1.000 46.84165 66 TYR A N 1
ATOM 421 C CA . TYR A 1 69 ? 73.11520 38.49942 36.45555 1.000 40.55944 66 TYR A CA 1
ATOM 422 C C . TYR A 1 69 ? 73.81988 37.74624 37.57802 1.000 35.23717 66 TYR A C 1
ATOM 423 O O . TYR A 1 69 ? 74.78267 38.24606 38.16808 1.000 37.02664 66 TYR A O 1
ATOM 432 N N . ARG A 1 70 ? 73.32061 36.54683 37.87807 1.000 33.73188 67 ARG A N 1
ATOM 433 C CA . ARG A 1 70 ? 73.93226 35.64224 38.84198 1.000 38.06052 67 ARG A CA 1
ATOM 434 C C . ARG A 1 70 ? 73.88197 34.22376 38.30396 1.000 39.68511 67 ARG A C 1
ATOM 435 O O . ARG A 1 70 ? 72.89734 33.82829 37.67322 1.000 40.08478 67 ARG A O 1
ATOM 443 N N . ILE A 1 71 ? 74.94834 33.46244 38.57108 1.000 39.19490 68 ILE A N 1
ATOM 444 C CA . ILE A 1 71 ? 75.01916 32.07175 38.12819 1.000 38.76876 68 ILE A CA 1
ATOM 445 C C . ILE A 1 71 ? 73.88168 31.25635 38.73319 1.000 36.49846 68 ILE A C 1
ATOM 446 O O . ILE A 1 71 ? 73.30373 30.38164 38.07354 1.000 39.20410 68 ILE A O 1
ATOM 451 N N . PHE A 1 72 ? 73.53313 31.53625 39.98789 1.000 37.79542 69 PHE A N 1
ATOM 452 C CA . PHE A 1 72 ? 72.52529 30.78518 40.72454 1.000 39.06741 69 PHE A CA 1
ATOM 453 C C . PHE A 1 72 ? 71.31978 31.66890 41.04296 1.000 44.25451 69 PHE A C 1
ATOM 454 O O . PHE A 1 72 ? 71.47928 32.83719 41.40614 1.000 44.38689 69 PHE A O 1
ATOM 462 N N . ASN A 1 73 ? 70.11894 31.09469 40.93180 1.000 47.63576 70 ASN A N 1
ATOM 463 C CA . ASN A 1 73 ? 68.86669 31.79573 41.20191 1.000 55.34146 70 ASN A CA 1
ATOM 464 C C . ASN A 1 73 ? 68.59196 31.87178 42.70421 1.000 66.35128 70 ASN A C 1
ATOM 465 O O . ASN A 1 73 ? 69.43666 31.53883 43.54107 1.000 70.91692 70 ASN A O 1
ATOM 470 N N . GLU A 1 74 ? 67.36514 32.27831 43.04261 1.000 70.93916 71 GLU A N 1
ATOM 471 C CA . GLU A 1 74 ? 66.89613 32.48161 44.41823 1.000 73.65592 71 GLU A CA 1
ATOM 472 C C . GLU A 1 74 ? 67.85953 33.34705 45.21415 1.000 74.07807 71 GLU A C 1
ATOM 473 O O . GLU A 1 74 ? 68.55160 34.19697 44.65358 1.000 74.27266 71 GLU A O 1
ATOM 479 N N . THR A 1 81 ? 61.72137 24.98593 57.43757 1.000 92.43955 78 THR A N 1
ATOM 480 C CA . THR A 1 81 ? 62.57765 24.62224 56.31620 1.000 93.06877 78 THR A CA 1
ATOM 481 C C . THR A 1 81 ? 63.60506 23.56512 56.73455 1.000 95.22284 78 THR A C 1
ATOM 482 O O . THR A 1 81 ? 64.03222 23.52054 57.89075 1.000 95.00149 78 THR A O 1
ATOM 486 N N . ASP A 1 82 ? 63.98020 22.70540 55.78812 1.000 97.23860 79 ASP A N 1
ATOM 487 C CA . ASP A 1 82 ? 64.92632 21.63396 56.06697 1.000 98.41631 79 ASP A CA 1
ATOM 488 C C . ASP A 1 82 ? 66.28861 22.20750 56.45063 1.000 97.25493 79 ASP A C 1
ATOM 489 O O . ASP A 1 82 ? 66.64571 23.33056 56.08824 1.000 97.34961 79 ASP A O 1
ATOM 494 N N . GLU A 1 83 ? 67.05647 21.41193 57.20100 1.000 95.26892 80 GLU A N 1
ATOM 495 C CA . GLU A 1 83 ? 68.38718 21.84991 57.61209 1.000 91.59696 80 GLU A CA 1
ATOM 496 C C . GLU A 1 83 ? 69.35225 21.87993 56.43070 1.000 89.65544 80 GLU A C 1
ATOM 497 O O . GLU A 1 83 ? 70.16599 22.80458 56.31333 1.000 88.33505 80 GLU A O 1
ATOM 503 N N . LEU A 1 84 ? 69.28298 20.87721 55.54618 1.000 87.80256 81 LEU A N 1
ATOM 504 C CA . LEU A 1 84 ? 70.16500 20.85857 54.38086 1.000 85.21835 81 LEU A CA 1
ATOM 505 C C . LEU A 1 84 ? 69.64434 21.77769 53.28363 1.000 83.90061 81 LEU A C 1
ATOM 506 O O . LEU A 1 84 ? 70.41304 22.55883 52.71349 1.000 83.34313 81 LEU A O 1
ATOM 511 N N . GLN A 1 85 ? 68.33920 21.72774 53.00317 1.000 84.88056 82 GLN A N 1
ATOM 512 C CA . GLN A 1 85 ? 67.77924 22.56047 51.94223 1.000 86.14629 82 GLN A CA 1
ATOM 513 C C . GLN A 1 85 ? 67.98026 24.04385 52.22672 1.000 84.47232 82 GLN A C 1
ATOM 514 O O . GLN A 1 85 ? 68.05358 24.85297 51.29400 1.000 83.27304 82 GLN A O 1
ATOM 520 N N . TRP A 1 86 ? 68.08259 24.41603 53.50138 1.000 84.06051 83 TRP A N 1
ATOM 521 C CA . TRP A 1 86 ? 68.35891 25.79959 53.86225 1.000 83.57836 83 TRP A CA 1
ATOM 522 C C . TRP A 1 86 ? 69.85783 26.09210 53.85968 1.000 78.51340 83 TRP A C 1
ATOM 523 O O . TRP A 1 86 ? 70.26193 27.24554 53.66639 1.000 78.08711 83 TRP A O 1
ATOM 534 N N . PHE A 1 87 ? 70.69148 25.06343 54.04579 1.000 73.78311 84 PHE A N 1
ATOM 535 C CA . PHE A 1 87 ? 72.13538 25.23629 53.90507 1.000 70.46515 84 PHE A CA 1
ATOM 536 C C . PHE A 1 87 ? 72.52418 25.47405 52.44827 1.000 67.91860 84 PHE A C 1
ATOM 537 O O . PHE A 1 87 ? 73.40084 26.29855 52.16103 1.000 66.36496 84 PHE A O 1
ATOM 545 N N . LEU A 1 88 ? 71.89072 24.75273 51.51625 1.000 65.81363 85 LEU A N 1
ATOM 546 C CA . LEU A 1 88 ? 72.10763 25.01971 50.09731 1.000 60.95458 85 LEU A CA 1
ATOM 547 C C . LEU A 1 88 ? 71.77022 26.46202 49.75243 1.000 57.37370 85 LEU A C 1
ATOM 548 O O . LEU A 1 88 ? 72.49709 27.11449 48.99365 1.000 53.42899 85 LEU A O 1
ATOM 553 N N . SER A 1 89 ? 70.66038 26.97289 50.29267 1.000 57.81405 86 SER A N 1
ATOM 554 C CA . SER A 1 89 ? 70.24905 28.33723 49.98259 1.000 61.15440 86 SER A CA 1
ATOM 555 C C . SER A 1 89 ? 71.24987 29.35550 50.50599 1.000 60.93864 86 SER A C 1
ATOM 556 O O . SER A 1 89 ? 71.45586 30.40030 49.87838 1.000 62.45180 86 SER A O 1
ATOM 559 N N . GLU A 1 90 ? 71.88285 29.06842 51.64583 1.000 63.23710 87 GLU A N 1
ATOM 560 C CA . GLU A 1 90 ? 72.85468 29.99857 52.21134 1.000 64.66977 87 GLU A CA 1
ATOM 561 C C . GLU A 1 90 ? 74.13739 30.02246 51.39009 1.000 63.16919 87 GLU A C 1
ATOM 562 O O . GLU A 1 90 ? 74.73609 31.08757 51.19543 1.000 63.85279 87 GLU A O 1
ATOM 568 N N . ILE A 1 91 ? 74.57309 28.85783 50.90177 1.000 62.47074 88 ILE A N 1
ATOM 569 C CA . ILE A 1 91 ? 75.76008 28.79618 50.05084 1.000 59.88438 88 ILE A CA 1
ATOM 570 C C . ILE A 1 91 ? 75.54486 29.61821 48.78625 1.000 57.82402 88 ILE A C 1
ATOM 571 O O . ILE A 1 91 ? 76.40847 30.40512 48.37850 1.000 59.52219 88 ILE A O 1
ATOM 576 N N . VAL A 1 92 ? 74.37830 29.45734 48.15680 1.000 55.17864 89 VAL A N 1
ATOM 577 C CA . VAL A 1 92 ? 74.07178 30.20383 46.93922 1.000 54.91855 89 VAL A CA 1
ATOM 578 C C . VAL A 1 92 ? 74.11362 31.70407 47.20840 1.000 54.69865 89 VAL A C 1
ATOM 579 O O . VAL A 1 92 ? 74.71014 32.47406 46.44739 1.000 50.72165 89 VAL A O 1
ATOM 583 N N . LYS A 1 93 ? 73.49949 32.13811 48.31134 1.000 58.53273 90 LYS A N 1
ATOM 584 C CA . LYS A 1 93 ? 73.41121 33.56743 48.59204 1.000 57.18050 90 LYS A CA 1
ATOM 585 C C . LYS A 1 93 ? 74.78464 34.18073 48.81361 1.000 52.76647 90 LYS A C 1
ATOM 586 O O . LYS A 1 93 ? 75.05314 35.29501 48.35060 1.000 53.60270 90 LYS A O 1
ATOM 592 N N . LYS A 1 94 ? 75.67460 33.46437 49.50090 1.000 54.63170 91 LYS A N 1
ATOM 593 C CA . LYS A 1 94 ? 77.02190 33.98189 49.71596 1.000 55.08875 91 LYS A CA 1
ATOM 594 C C . LYS A 1 94 ? 77.78923 34.08435 48.40342 1.000 54.70928 91 LYS A C 1
ATOM 595 O O . LYS A 1 94 ? 78.55039 35.03653 48.19419 1.000 55.52180 91 LYS A O 1
ATOM 601 N N . ILE A 1 95 ? 77.60029 33.11478 47.50485 1.000 53.05580 92 ILE A N 1
ATOM 602 C CA . ILE A 1 95 ? 78.24378 33.18259 46.19624 1.000 46.78995 92 ILE A CA 1
ATOM 603 C C . ILE A 1 95 ? 77.73908 34.38604 45.41459 1.000 40.33642 92 ILE A C 1
ATOM 604 O O . ILE A 1 95 ? 78.49968 35.01917 44.67024 1.000 42.86431 92 ILE A O 1
ATOM 609 N N . ASN A 1 96 ? 76.46034 34.73435 45.58217 1.000 41.01421 93 ASN A N 1
ATOM 610 C CA . ASN A 1 96 ? 75.84537 35.82957 44.84185 1.000 41.54426 93 ASN A CA 1
ATOM 611 C C . ASN A 1 96 ? 76.01964 37.18920 45.50906 1.000 48.71071 93 ASN A C 1
ATOM 612 O O . ASN A 1 96 ? 75.83301 38.21426 44.84138 1.000 50.88349 93 ASN A O 1
ATOM 617 N N . ARG A 1 97 ? 76.36535 37.22866 46.79779 1.000 55.51206 94 ARG A N 1
ATOM 618 C CA . ARG A 1 97 ? 76.56992 38.49443 47.49142 1.000 60.16074 94 ARG A CA 1
ATOM 619 C C . ARG A 1 97 ? 77.78712 39.22183 46.92673 1.000 62.39025 94 ARG A C 1
ATOM 620 O O . ARG A 1 97 ? 78.59664 38.65567 46.18463 1.000 63.87924 94 ARG A O 1
ATOM 628 N N . ARG A 1 98 ? 77.91661 40.49678 47.29599 1.000 59.94621 95 ARG A N 1
ATOM 629 C CA . ARG A 1 98 ? 79.01623 41.30270 46.78410 1.000 58.71346 95 ARG A CA 1
ATOM 630 C C . ARG A 1 98 ? 80.35134 40.69647 47.20960 1.000 53.03677 95 ARG A C 1
ATOM 631 O O . ARG A 1 98 ? 80.44721 40.01593 48.23430 1.000 51.62548 95 ARG A O 1
ATOM 639 N N . ASN A 1 99 ? 81.37100 40.90923 46.37079 1.000 50.10316 96 ASN A N 1
ATOM 640 C CA . ASN A 1 99 ? 82.69381 40.29788 46.47535 1.000 54.11858 96 ASN A CA 1
ATOM 641 C C . ASN A 1 99 ? 82.64617 38.81631 46.11775 1.000 51.88678 96 ASN A C 1
ATOM 642 O O . ASN A 1 99 ? 83.69102 38.16184 46.04494 1.000 52.03330 96 ASN A O 1
ATOM 647 N N . GLY A 1 100 ? 81.44236 38.28093 45.90244 1.000 48.15168 97 GLY A N 1
ATOM 648 C CA . GLY A 1 100 ? 81.27134 36.92962 45.40382 1.000 47.02809 97 GLY A CA 1
ATOM 649 C C . GLY A 1 100 ? 81.37706 36.88749 43.89490 1.000 44.99122 97 GLY A C 1
ATOM 650 O O . GLY A 1 100 ? 82.07596 37.69600 43.27365 1.000 44.70445 97 GLY A O 1
ATOM 651 N N . LEU A 1 101 ? 80.67380 35.93039 43.29005 1.000 43.60468 98 LEU A N 1
ATOM 652 C CA . LEU A 1 101 ? 80.65943 35.79145 41.83328 1.000 42.28372 98 LEU A CA 1
ATOM 653 C C . LEU A 1 101 ? 79.58827 36.72194 41.26980 1.000 41.69775 98 LEU A C 1
ATOM 654 O O . LEU A 1 101 ? 78.47863 36.32034 40.90990 1.000 40.91836 98 LEU A O 1
ATOM 659 N N . VAL A 1 102 ? 79.94231 37.99855 41.19660 1.000 44.11931 99 VAL A N 1
ATOM 660 C CA . VAL A 1 102 ? 79.08195 39.04119 40.65539 1.000 42.66340 99 VAL A CA 1
ATOM 661 C C . VAL A 1 102 ? 79.76575 39.55927 39.39955 1.000 40.28748 99 VAL A C 1
ATOM 662 O O . VAL A 1 102 ? 80.69724 40.37163 39.47025 1.000 41.35321 99 VAL A O 1
ATOM 666 N N . LEU A 1 103 ? 79.30360 39.07792 38.24205 1.000 38.91493 100 LEU A N 1
ATOM 667 C CA . LEU A 1 103 ? 79.98948 39.35935 36.98620 1.000 41.41039 100 LEU A CA 1
ATOM 668 C C . LEU A 1 103 ? 80.03167 40.84998 36.68977 1.000 42.07311 100 LEU A C 1
ATOM 669 O O . LEU A 1 103 ? 81.01955 41.34988 36.14164 1.000 44.30027 100 LEU A O 1
ATOM 674 N N . SER A 1 104 ? 78.95994 41.57305 37.02744 1.000 43.65841 101 SER A N 1
ATOM 675 C CA . SER A 1 104 ? 78.91565 43.00436 36.74441 1.000 46.17097 101 SER A CA 1
ATOM 676 C C . SER A 1 104 ? 80.01998 43.74091 37.48600 1.000 45.96954 101 SER A C 1
ATOM 677 O O . SER A 1 104 ? 80.63474 44.66181 36.93803 1.000 50.84101 101 SER A O 1
ATOM 680 N N . ASP A 1 105 ? 80.29006 43.34505 38.73349 1.000 46.05141 102 ASP A N 1
ATOM 681 C CA . ASP A 1 105 ? 81.38898 43.95318 39.47585 1.000 44.35516 102 ASP A CA 1
ATOM 682 C C . ASP A 1 105 ? 82.73899 43.54275 38.89940 1.000 44.27663 102 ASP A C 1
ATOM 683 O O . ASP A 1 105 ? 83.62961 44.38306 38.73149 1.000 40.72704 102 ASP A O 1
ATOM 688 N N . MET A 1 106 ? 82.90549 42.25838 38.57248 1.000 43.89223 103 MET A N 1
ATOM 689 C CA . MET A 1 106 ? 84.20453 41.77674 38.10838 1.000 38.73646 103 MET A CA 1
ATOM 690 C C . MET A 1 106 ? 84.59927 42.40964 36.78081 1.000 35.91231 103 MET A C 1
ATOM 691 O O . MET A 1 106 ? 85.77094 42.74590 36.56426 1.000 35.33039 103 MET A O 1
ATOM 696 N N . LEU A 1 107 ? 83.64421 42.57968 35.87518 1.000 29.74194 104 LEU A N 1
ATOM 697 C CA . LEU A 1 107 ? 83.97140 43.01228 34.52605 1.000 34.26020 104 LEU A CA 1
ATOM 698 C C . LEU A 1 107 ? 83.96783 44.52866 34.36555 1.000 35.41154 104 LEU A C 1
ATOM 699 O O . LEU A 1 107 ? 84.42537 45.02704 33.33192 1.000 35.57971 104 LEU A O 1
ATOM 704 N N . SER A 1 108 ? 83.46441 45.26627 35.35269 1.000 39.04493 105 SER A N 1
ATOM 705 C CA . SER A 1 108 ? 83.41402 46.72283 35.29794 1.000 43.90609 105 SER A CA 1
ATOM 706 C C . SER A 1 108 ? 84.58620 47.37003 36.02535 1.000 44.31243 105 SER A C 1
ATOM 707 O O . SER A 1 108 ? 84.63516 48.60040 36.14040 1.000 42.48019 105 SER A O 1
ATOM 710 N N . VAL A 1 109 ? 85.53465 46.55819 36.49560 1.000 40.50336 106 VAL A N 1
ATOM 711 C CA . VAL A 1 109 ? 86.66201 47.03996 37.27970 1.000 40.93697 106 VAL A CA 1
ATOM 712 C C . VAL A 1 109 ? 87.45546 48.11022 36.52255 1.000 40.05758 106 VAL A C 1
ATOM 713 O O . VAL A 1 109 ? 87.46092 48.16431 35.28275 1.000 38.03105 106 VAL A O 1
ATOM 717 N N . ASP A 1 110 ? 88.10923 48.99067 37.28607 1.000 42.71912 107 ASP A N 1
ATOM 718 C CA . ASP A 1 110 ? 88.95389 50.04321 36.72768 1.000 38.37136 107 ASP A CA 1
ATOM 719 C C . ASP A 1 110 ? 88.12258 51.00962 35.88443 1.000 40.88328 107 ASP A C 1
ATOM 720 O O . ASP A 1 110 ? 88.43300 51.28393 34.72535 1.000 39.23592 107 ASP A O 1
ATOM 725 N N . ASP A 1 111 ? 87.03667 51.50311 36.48203 1.000 45.75553 108 ASP A N 1
ATOM 726 C CA . ASP A 1 111 ? 86.17427 52.52573 35.88145 1.000 50.50794 108 ASP A CA 1
ATOM 727 C C . ASP A 1 111 ? 85.64680 52.08998 34.51268 1.000 46.06355 108 ASP A C 1
ATOM 728 O O . ASP A 1 111 ? 85.71902 52.83166 33.53292 1.000 37.25480 108 ASP A O 1
ATOM 733 N N . ARG A 1 112 ? 85.11192 50.86609 34.45307 1.000 50.25839 109 ARG A N 1
ATOM 734 C CA . ARG A 1 112 ? 84.45041 50.32462 33.26074 1.000 43.26877 109 ARG A CA 1
ATOM 735 C C . ARG A 1 112 ? 85.37561 50.26158 32.04780 1.000 40.11205 109 ARG A C 1
ATOM 736 O O . ARG A 1 112 ? 84.90039 50.17520 30.91519 1.000 37.38825 109 ARG A O 1
ATOM 744 N N . ALA A 1 113 ? 86.69582 50.27999 32.26052 1.000 38.30008 110 ALA A N 1
ATOM 745 C CA . ALA A 1 113 ? 87.63274 50.40392 31.14646 1.000 38.89043 110 ALA A CA 1
ATOM 746 C C . ALA A 1 113 ? 87.68638 49.15690 30.27441 1.000 40.13340 110 ALA A C 1
ATOM 747 O O . ALA A 1 113 ? 88.13195 49.23866 29.12384 1.000 35.66180 110 ALA A O 1
ATOM 749 N N . PHE A 1 114 ? 87.24697 48.01127 30.78631 1.000 41.97934 111 PHE A N 1
ATOM 750 C CA . PHE A 1 114 ? 87.35563 46.75962 30.05218 1.000 39.44037 111 PHE A CA 1
ATOM 751 C C . PHE A 1 114 ? 86.01175 46.17060 29.64942 1.000 39.56555 111 PHE A C 1
ATOM 752 O O . PHE A 1 114 ? 85.98684 45.08963 29.05668 1.000 37.66781 111 PHE A O 1
ATOM 760 N N . GLU A 1 115 ? 84.90273 46.85538 29.94109 1.000 37.98360 112 GLU A N 1
ATOM 761 C CA . GLU A 1 115 ? 83.58885 46.32361 29.59303 1.000 39.23875 112 GLU A CA 1
ATOM 762 C C . GLU A 1 115 ? 83.48915 46.03392 28.10247 1.000 40.25277 112 GLU A C 1
ATOM 763 O O . GLU A 1 115 ? 82.97269 44.98424 27.69935 1.000 39.67942 112 GLU A O 1
ATOM 769 N N . LYS A 1 116 ? 83.98683 46.95107 27.26928 1.000 41.13864 113 LYS A N 1
ATOM 770 C CA . LYS A 1 116 ? 83.93870 46.74953 25.82567 1.000 43.52945 113 LYS A CA 1
ATOM 771 C C . LYS A 1 116 ? 84.79862 45.56351 25.40505 1.000 40.20838 113 LYS A C 1
ATOM 772 O O . LYS A 1 116 ? 84.39523 44.77252 24.54677 1.000 37.37573 113 LYS A O 1
ATOM 778 N N . ALA A 1 117 ? 85.98612 45.42063 25.99508 1.000 38.97504 114 ALA A N 1
ATOM 779 C CA . ALA A 1 117 ? 86.84673 44.29451 25.64020 1.000 39.14947 114 ALA A CA 1
ATOM 780 C C . ALA A 1 117 ? 86.20711 42.96818 26.03380 1.000 33.81472 114 ALA A C 1
ATOM 781 O O . ALA A 1 117 ? 86.24620 41.99802 25.26723 1.000 35.20351 114 ALA A O 1
ATOM 783 N N . PHE A 1 118 ? 85.60702 42.91390 27.22623 1.000 32.32889 115 PHE A N 1
ATOM 784 C CA . PHE A 1 118 ? 84.96915 41.68695 27.69806 1.000 35.37676 115 PHE A CA 1
ATOM 785 C C . PHE A 1 118 ? 83.77608 41.31939 26.82213 1.000 33.83411 115 PHE A C 1
ATOM 786 O O . PHE A 1 118 ? 83.58360 40.14509 26.48295 1.000 34.66961 115 PHE A O 1
ATOM 794 N N . GLU A 1 119 ? 82.96893 42.30762 26.43421 1.000 36.64842 116 GLU A N 1
ATOM 795 C CA . GLU A 1 119 ? 81.84740 42.01522 25.54287 1.000 36.63281 116 GLU A CA 1
ATOM 796 C C . GLU A 1 119 ? 82.33625 41.52466 24.18863 1.000 34.39821 116 GLU A C 1
ATOM 797 O O . GLU A 1 119 ? 81.75552 40.59703 23.61332 1.000 36.62080 116 GLU A O 1
ATOM 803 N N . LYS A 1 120 ? 83.39510 42.14334 23.65781 1.000 34.00389 117 LYS A N 1
ATOM 804 C CA . LYS A 1 120 ? 83.96276 41.69327 22.39217 1.000 38.27942 117 LYS A CA 1
ATOM 805 C C . LYS A 1 120 ? 84.52451 40.28157 22.51290 1.000 38.79308 117 LYS A C 1
ATOM 806 O O . LYS A 1 120 ? 84.37617 39.46648 21.59406 1.000 40.02460 117 LYS A O 1
ATOM 812 N N . TYR A 1 121 ? 85.18474 39.98084 23.63646 1.000 34.99551 118 TYR A N 1
ATOM 813 C CA . TYR A 1 121 ? 85.60289 38.61483 23.93345 1.000 33.45324 118 TYR A CA 1
ATOM 814 C C . TYR A 1 121 ? 84.42790 37.64644 23.85989 1.000 32.61062 118 TYR A C 1
ATOM 815 O O . TYR A 1 121 ? 84.52485 36.56852 23.26349 1.000 31.67944 118 TYR A O 1
ATOM 824 N N . ALA A 1 122 ? 83.32109 38.00521 24.50733 1.000 29.30866 119 ALA A N 1
ATOM 825 C CA . ALA A 1 122 ? 82.13556 37.15740 24.49121 1.000 31.05960 119 ALA A CA 1
ATOM 826 C C . ALA A 1 122 ? 81.63106 36.94680 23.07062 1.000 30.44695 119 ALA A C 1
ATOM 827 O O . ALA A 1 122 ? 81.23636 35.83429 22.70244 1.000 31.70605 119 ALA A O 1
ATOM 829 N N . GLU A 1 123 ? 81.63399 38.00552 22.25917 1.000 34.79472 120 GLU A N 1
ATOM 830 C CA . GLU A 1 123 ? 81.22154 37.87981 20.86173 1.000 39.32830 120 GLU A CA 1
ATOM 831 C C . GLU A 1 123 ? 82.11289 36.89599 20.12036 1.000 38.71569 120 GLU A C 1
ATOM 832 O O . GLU A 1 123 ? 81.62790 35.98489 19.43477 1.000 36.87999 120 GLU A O 1
ATOM 838 N N . LEU A 1 124 ? 83.42904 37.06211 20.25117 1.000 40.85030 121 LEU A N 1
ATOM 839 C CA . LEU A 1 124 ? 84.35082 36.16810 19.56423 1.000 40.55585 121 LEU A CA 1
ATOM 840 C C . LEU A 1 124 ? 84.29734 34.75340 20.12606 1.000 36.73860 121 LEU A C 1
ATOM 841 O O . LEU A 1 124 ? 84.52002 33.79332 19.38013 1.000 36.29631 121 LEU A O 1
ATOM 846 N N . SER A 1 125 ? 84.01460 34.59869 21.42566 1.000 31.47971 122 SER A N 1
ATOM 847 C CA . SER A 1 125 ? 83.86894 33.26047 21.99718 1.000 30.76053 122 SER A CA 1
ATOM 848 C C . SER A 1 125 ? 82.71042 32.52002 21.34189 1.000 34.40292 122 SER A C 1
ATOM 849 O O . SER A 1 125 ? 82.82675 31.34438 20.97896 1.000 31.22564 122 SER A O 1
ATOM 852 N N . TYR A 1 126 ? 81.58275 33.21222 21.18013 1.000 30.81367 123 TYR A N 1
ATOM 853 C CA . TYR A 1 126 ? 80.42315 32.64478 20.49948 1.000 30.88488 123 TYR A CA 1
ATOM 854 C C . TYR A 1 126 ? 80.73265 32.36141 19.03237 1.000 35.38871 123 TYR A C 1
ATOM 855 O O . TYR A 1 126 ? 80.46797 31.26254 18.53045 1.000 37.13759 123 TYR A O 1
ATOM 864 N N . THR A 1 127 ? 81.30201 33.34555 18.32926 1.000 37.40447 124 THR A N 1
ATOM 865 C CA . THR A 1 127 ? 81.63289 33.15997 16.91853 1.000 42.07989 124 THR A CA 1
ATOM 866 C C . THR A 1 127 ? 82.61254 32.01208 16.72164 1.000 40.00581 124 THR A C 1
ATOM 867 O O . THR A 1 127 ? 82.53134 31.28788 15.72219 1.000 45.47798 124 THR A O 1
ATOM 871 N N . ASN A 1 128 ? 83.53015 31.81730 17.66819 1.000 33.28788 125 ASN A N 1
ATOM 872 C CA . ASN A 1 128 ? 84.45266 30.69741 17.56955 1.000 34.56369 125 ASN A CA 1
ATOM 873 C C . ASN A 1 128 ? 83.71281 29.36802 17.61826 1.000 41.80589 125 ASN A C 1
ATOM 874 O O . ASN A 1 128 ? 84.13627 28.40180 16.97240 1.000 44.76010 125 ASN A O 1
ATOM 879 N N . ARG A 1 129 ? 82.60429 29.30157 18.36315 1.000 39.64358 126 ARG A N 1
ATOM 880 C CA . ARG A 1 129 ? 81.81297 28.07134 18.40744 1.000 44.40531 126 ARG A CA 1
ATOM 881 C C . ARG A 1 129 ? 81.16266 27.78502 17.06033 1.000 55.05731 126 ARG A C 1
ATOM 882 O O . ARG A 1 129 ? 81.25836 26.66713 16.53967 1.000 59.98271 126 ARG A O 1
ATOM 890 N N . ARG A 1 130 ? 80.48816 28.78284 16.48424 1.000 58.57173 127 ARG A N 1
ATOM 891 C CA . ARG A 1 130 ? 79.78062 28.56563 15.22566 1.000 65.87578 127 ARG A CA 1
ATOM 892 C C . ARG A 1 130 ? 80.73946 28.29462 14.07611 1.000 69.27059 127 ARG A C 1
ATOM 893 O O . ARG A 1 130 ? 80.40910 27.53279 13.16063 1.000 71.26585 127 ARG A O 1
ATOM 901 N N . ASN A 1 131 ? 81.91742 28.90654 14.09643 1.000 68.28587 128 ASN A N 1
ATOM 902 C CA . ASN A 1 131 ? 82.90570 28.70145 13.05100 1.000 65.98402 128 ASN A CA 1
ATOM 903 C C . ASN A 1 131 ? 83.86548 27.56576 13.37383 1.000 63.26604 128 ASN A C 1
ATOM 904 O O . ASN A 1 131 ? 84.92195 27.46687 12.74212 1.000 60.21209 128 ASN A O 1
ATOM 909 N N . LYS A 1 132 ? 83.51959 26.71404 14.34269 1.000 62.85675 129 LYS A N 1
ATOM 910 C CA . LYS A 1 132 ? 84.29888 25.53514 14.71981 1.000 65.24828 129 LYS A CA 1
ATOM 911 C C . LYS A 1 132 ? 85.72274 25.88039 15.15412 1.000 64.37452 129 LYS A C 1
ATOM 912 O O . LYS A 1 132 ? 86.58958 25.00009 15.19948 1.000 63.46413 129 LYS A O 1
ATOM 918 N N . VAL A 1 133 ? 85.98224 27.14267 15.48597 1.000 62.16895 130 VAL A N 1
ATOM 919 C CA . VAL A 1 133 ? 87.31708 27.57557 15.88699 1.000 62.83684 130 VAL A CA 1
ATOM 920 C C . VAL A 1 133 ? 87.58150 27.10663 17.31260 1.000 62.80606 130 VAL A C 1
ATOM 921 O O . VAL A 1 133 ? 86.83357 27.44273 18.23895 1.000 59.59634 130 VAL A O 1
ATOM 925 N N . SER A 1 134 ? 88.65412 26.33796 17.48825 1.000 61.67523 131 SER A N 1
ATOM 926 C CA . SER A 1 134 ? 88.98797 25.76548 18.78217 1.000 62.40459 131 SER A CA 1
ATOM 927 C C . SER A 1 134 ? 89.64399 26.81738 19.66824 1.000 59.65079 131 SER A C 1
ATOM 928 O O . SER A 1 134 ? 90.60707 27.47486 19.25983 1.000 62.01758 131 SER A O 1
ATOM 931 N N . GLY A 1 135 ? 89.11484 26.98933 20.86809 1.000 54.72711 132 GLY A N 1
ATOM 932 C CA . GLY A 1 135 ? 89.82794 27.74579 21.87276 1.000 49.31210 132 GLY A CA 1
ATOM 933 C C . GLY A 1 135 ? 89.15099 29.06898 22.20597 1.000 42.98845 132 GLY A C 1
ATOM 934 O O . GLY A 1 135 ? 88.37654 29.63598 21.42173 1.000 38.34164 132 GLY A O 1
ATOM 935 N N . SER A 1 136 ? 89.46461 29.55301 23.40723 1.000 38.68463 133 SER A N 1
ATOM 936 C CA . SER A 1 136 ? 89.02213 30.86157 23.85157 1.000 36.94994 133 SER A CA 1
ATOM 937 C C . SER A 1 136 ? 89.73778 31.94469 23.05526 1.000 34.58573 133 SER A C 1
ATOM 938 O O . SER A 1 136 ? 90.90292 31.78575 22.68871 1.000 33.92300 133 SER A O 1
ATOM 941 N N . PRO A 1 137 ? 89.06131 33.04956 22.77356 1.000 35.80069 134 PRO A N 1
ATOM 942 C CA . PRO A 1 137 ? 89.72496 34.15670 22.08652 1.000 37.64200 134 PRO A CA 1
ATOM 943 C C . PRO A 1 137 ? 90.80444 34.75473 22.96899 1.000 41.44325 134 PRO A C 1
ATOM 944 O O . PRO A 1 137 ? 90.79460 34.61113 24.19371 1.000 43.70813 134 PRO A O 1
ATOM 948 N N . ALA A 1 138 ? 91.75364 35.41970 22.31881 1.000 45.64903 135 ALA A N 1
ATOM 949 C CA . ALA A 1 138 ? 92.79828 36.17408 22.99978 1.000 45.45510 135 ALA A CA 1
ATOM 950 C C . ALA A 1 138 ? 92.41414 37.64720 23.02269 1.000 43.11561 135 ALA A C 1
ATOM 951 O O . ALA A 1 138 ? 91.91459 38.18685 22.02995 1.000 43.73681 135 ALA A O 1
ATOM 953 N N . PHE A 1 139 ? 92.64014 38.29856 24.16043 1.000 43.94759 136 PHE A N 1
ATOM 954 C CA . PHE A 1 139 ? 92.18504 39.67778 24.29225 1.000 47.28852 136 PHE A CA 1
ATOM 955 C C . PHE A 1 139 ? 92.92057 40.63693 23.35821 1.000 51.76251 136 PHE A C 1
ATOM 956 O O . PHE A 1 139 ? 92.41115 41.73327 23.09744 1.000 52.41803 136 PHE A O 1
ATOM 964 N N . GLU A 1 140 ? 94.08667 40.24201 22.83245 1.000 52.31879 137 GLU A N 1
ATOM 965 C CA . GLU A 1 140 ? 94.80611 41.09061 21.88457 1.000 57.68409 137 GLU A CA 1
ATOM 966 C C . GLU A 1 140 ? 93.95661 41.42969 20.66518 1.000 62.52356 137 GLU A C 1
ATOM 967 O O . GLU A 1 140 ? 94.11058 42.50849 20.08044 1.000 63.59015 137 GLU A O 1
ATOM 973 N N . THR A 1 141 ? 93.05611 40.53088 20.27160 1.000 63.68673 138 THR A N 1
ATOM 974 C CA . THR A 1 141 ? 92.16608 40.74768 19.14209 1.000 65.45103 138 THR A CA 1
ATOM 975 C C . THR A 1 141 ? 90.83578 41.38103 19.55550 1.000 68.74513 138 THR A C 1
ATOM 976 O O . THR A 1 141 ? 89.88150 41.37834 18.76901 1.000 70.77228 138 THR A O 1
ATOM 980 N N . CYS A 1 142 ? 90.75351 41.91762 20.77311 1.000 68.89065 139 CYS A N 1
ATOM 981 C CA . CYS A 1 142 ? 89.59777 42.67929 21.22935 1.000 69.77277 139 CYS A CA 1
ATOM 982 C C . CYS A 1 142 ? 89.92884 44.16074 21.40499 1.000 72.01844 139 CYS A C 1
ATOM 983 O O . CYS A 1 142 ? 89.24168 44.86406 22.15494 1.000 71.96182 139 CYS A O 1
ATOM 986 N N . GLY A 1 143 ? 90.97093 44.64151 20.72902 1.000 74.38812 140 GLY A N 1
ATOM 987 C CA . GLY A 1 143 ? 91.37126 46.03640 20.81374 1.000 75.45578 140 GLY A CA 1
ATOM 988 C C . GLY A 1 143 ? 92.16943 46.39242 22.04911 1.000 75.10083 140 GLY A C 1
ATOM 989 O O . GLY A 1 143 ? 91.98259 47.48038 22.61012 1.000 73.37133 140 GLY A O 1
ATOM 990 N N . VAL A 1 144 ? 93.07346 45.51246 22.48076 1.000 75.47705 141 VAL A N 1
ATOM 991 C CA . VAL A 1 144 ? 93.73413 45.62830 23.77791 1.000 73.77191 141 VAL A CA 1
ATOM 992 C C . VAL A 1 144 ? 95.17485 45.14016 23.65332 1.000 69.36999 141 VAL A C 1
ATOM 993 O O . VAL A 1 144 ? 95.45563 44.17261 22.93858 1.000 67.33350 141 VAL A O 1
ATOM 997 N N . ASP A 1 145 ? 96.08638 45.81900 24.34765 1.000 67.11268 142 ASP A N 1
ATOM 998 C CA . ASP A 1 145 ? 97.51081 45.50100 24.31950 1.000 63.66371 142 ASP A CA 1
ATOM 999 C C . ASP A 1 145 ? 97.77034 44.15391 24.99409 1.000 62.04596 142 ASP A C 1
ATOM 1000 O O . ASP A 1 145 ? 96.85104 43.43180 25.38629 1.000 65.31018 142 ASP A O 1
ATOM 1005 N N . ALA A 1 146 ? 99.05260 43.81594 25.16355 1.000 57.01849 143 ALA A N 1
ATOM 1006 C CA . ALA A 1 146 ? 99.41690 42.49747 25.67663 1.000 54.41844 143 ALA A CA 1
ATOM 1007 C C . ALA A 1 146 ? 99.40935 42.45020 27.19824 1.000 53.11060 143 ALA A C 1
ATOM 1008 O O . ALA A 1 146 ? 99.02325 41.43412 27.78795 1.000 54.16516 143 ALA A O 1
ATOM 1010 N N . ALA A 1 147 ? 99.85652 43.52335 27.84918 1.000 49.14355 144 ALA A N 1
ATOM 1011 C CA . ALA A 1 147 ? 99.85790 43.55241 29.30706 1.000 47.60443 144 ALA A CA 1
ATOM 1012 C C . ALA A 1 147 ? 98.43618 43.57302 29.85621 1.000 43.92707 144 ALA A C 1
ATOM 1013 O O . ALA A 1 147 ? 98.12569 42.87911 30.83078 1.000 41.11377 144 ALA A O 1
ATOM 1015 N N . THR A 1 148 ? 97.55452 44.35493 29.23866 1.000 46.79546 145 THR A N 1
ATOM 1016 C CA . THR A 1 148 ? 96.17087 44.38807 29.69561 1.000 44.66549 145 THR A CA 1
ATOM 1017 C C . THR A 1 148 ? 95.47097 43.06263 29.40938 1.000 40.75948 145 THR A C 1
ATOM 1018 O O . THR A 1 148 ? 94.68136 42.57807 30.23162 1.000 37.34212 145 THR A O 1
ATOM 1022 N N . ALA A 1 149 ? 95.77379 42.45160 28.25937 1.000 42.21649 146 ALA A N 1
ATOM 1023 C CA . ALA A 1 149 ? 95.18537 41.16016 27.91952 1.000 42.15271 146 ALA A CA 1
ATOM 1024 C C . ALA A 1 149 ? 95.46769 40.13082 29.00349 1.000 42.94374 146 ALA A C 1
ATOM 1025 O O . ALA A 1 149 ? 94.58862 39.34359 29.36551 1.000 43.84347 146 ALA A O 1
ATOM 1027 N N . GLU A 1 150 ? 96.68115 40.14225 29.55733 1.000 46.26068 147 GLU A N 1
ATOM 1028 C CA . GLU A 1 150 ? 97.00508 39.21924 30.63992 1.000 44.50265 147 GLU A CA 1
ATOM 1029 C C . GLU A 1 150 ? 96.14124 39.47416 31.87013 1.000 37.19200 147 GLU A C 1
ATOM 1030 O O . GLU A 1 150 ? 95.68675 38.52782 32.52139 1.000 37.47266 147 GLU A O 1
ATOM 1036 N N . ARG A 1 151 ? 95.90530 40.74529 32.21158 1.000 36.19896 148 ARG A N 1
ATOM 1037 C CA . ARG A 1 151 ? 95.04387 41.04809 33.35022 1.000 35.53878 148 ARG A CA 1
ATOM 1038 C C . ARG A 1 151 ? 93.61039 40.59037 33.09449 1.000 32.97061 148 ARG A C 1
ATOM 1039 O O . ARG A 1 151 ? 92.98703 39.95257 33.95091 1.000 36.12511 148 ARG A O 1
ATOM 1047 N N . LEU A 1 152 ? 93.07000 40.92074 31.92256 1.000 36.57713 149 LEU A N 1
ATOM 1048 C CA . LEU A 1 152 ? 91.68463 40.56774 31.61837 1.000 33.07373 149 LEU A CA 1
ATOM 1049 C C . LEU A 1 152 ? 91.50043 39.05810 31.61481 1.000 31.08854 149 LEU A C 1
ATOM 1050 O O . LEU A 1 152 ? 90.55869 38.53112 32.22252 1.000 33.82895 149 LEU A O 1
ATOM 1055 N N . LYS A 1 153 ? 92.40857 38.34239 30.94617 1.000 32.81267 150 LYS A N 1
ATOM 1056 C CA . LYS A 1 153 ? 92.34575 36.88473 30.94677 1.000 34.59633 150 LYS A CA 1
ATOM 1057 C C . LYS A 1 153 ? 92.34502 36.33903 32.37261 1.000 35.84584 150 LYS A C 1
ATOM 1058 O O . LYS A 1 153 ? 91.65875 35.35377 32.67072 1.000 35.76124 150 LYS A O 1
ATOM 1064 N N . GLY A 1 154 ? 93.07729 36.98890 33.28202 1.000 31.36668 151 GLY A N 1
ATOM 1065 C CA . GLY A 1 154 ? 93.07654 36.53545 34.66201 1.000 27.70091 151 GLY A CA 1
ATOM 1066 C C . GLY A 1 154 ? 91.76033 36.80199 35.36804 1.000 28.91684 151 GLY A C 1
ATOM 1067 O O . GLY A 1 154 ? 91.32579 36.01637 36.21375 1.000 34.75067 151 GLY A O 1
ATOM 1068 N N . ILE A 1 155 ? 91.09897 37.90784 35.02600 1.000 31.18751 152 ILE A N 1
ATOM 1069 C CA . ILE A 1 155 ? 89.81273 38.21057 35.64488 1.000 27.95334 152 ILE A CA 1
ATOM 1070 C C . ILE A 1 155 ? 88.79005 37.13681 35.29560 1.000 32.62841 152 ILE A C 1
ATOM 1071 O O . ILE A 1 155 ? 87.96858 36.74336 36.13512 1.000 34.40045 152 ILE A O 1
ATOM 1076 N N . ILE A 1 156 ? 88.82057 36.64672 34.05378 1.000 32.88272 153 ILE A N 1
ATOM 1077 C CA . ILE A 1 156 ? 87.87752 35.61215 33.64374 1.000 32.21781 153 ILE A CA 1
ATOM 1078 C C . ILE A 1 156 ? 88.57834 34.26281 33.58714 1.000 31.94575 153 ILE A C 1
ATOM 1079 O O . ILE A 1 156 ? 88.32326 33.45558 32.68908 1.000 31.42382 153 ILE A O 1
ATOM 1084 N N . SER A 1 157 ? 89.45241 34.00661 34.55528 1.000 29.03975 154 SER A N 1
ATOM 1085 C CA . SER A 1 157 ? 90.13176 32.72799 34.69702 1.000 29.91405 154 SER A CA 1
ATOM 1086 C C . SER A 1 157 ? 89.45645 31.87604 35.76551 1.000 28.07480 154 SER A C 1
ATOM 1087 O O . SER A 1 157 ? 88.68906 32.36484 36.59786 1.000 32.28781 154 SER A O 1
ATOM 1090 N N . GLU A 1 158 ? 89.75592 30.57677 35.72869 1.000 26.49206 155 GLU A N 1
ATOM 1091 C CA . GLU A 1 158 ? 89.28115 29.68974 36.78208 1.000 28.92684 155 GLU A CA 1
ATOM 1092 C C . GLU A 1 158 ? 89.77973 30.15003 38.14435 1.000 30.33890 155 GLU A C 1
ATOM 1093 O O . GLU A 1 158 ? 89.03659 30.11407 39.13212 1.000 30.69079 155 GLU A O 1
ATOM 1099 N N . THR A 1 159 ? 91.04109 30.57529 38.21335 1.000 35.04093 156 THR A N 1
ATOM 1100 C CA . THR A 1 159 ? 91.60115 31.02404 39.48551 1.000 37.77575 156 THR A CA 1
ATOM 1101 C C . THR A 1 159 ? 90.76570 32.15080 40.08292 1.000 36.72372 156 THR A C 1
ATOM 1102 O O . THR A 1 159 ? 90.37039 32.09218 41.25309 1.000 38.72083 156 THR A O 1
ATOM 1106 N N . ASN A 1 160 ? 90.45876 33.17455 39.28109 1.000 33.13863 157 ASN A N 1
ATOM 1107 C CA . ASN A 1 160 ? 89.67421 34.28996 39.80117 1.000 37.82688 157 ASN A CA 1
ATOM 1108 C C . ASN A 1 160 ? 88.24263 33.87102 40.11059 1.000 35.80787 157 ASN A C 1
ATOM 1109 O O . ASN A 1 160 ? 87.66040 34.31755 41.10565 1.000 34.26296 157 ASN A O 1
ATOM 1114 N N . PHE A 1 161 ? 87.65151 33.01252 39.27454 1.000 34.70049 158 PHE A N 1
ATOM 1115 C CA . PHE A 1 161 ? 86.31353 32.52288 39.58304 1.000 31.18164 158 PHE A CA 1
ATOM 1116 C C . PHE A 1 161 ? 86.30888 31.73541 40.88886 1.000 31.90281 158 PHE A C 1
ATOM 1117 O O . PHE A 1 161 ? 85.40254 31.89101 41.71693 1.000 34.04682 158 PHE A O 1
ATOM 1125 N N . ILE A 1 162 ? 87.32414 30.89398 41.10130 1.000 33.71424 159 ILE A N 1
ATOM 1126 C CA . ILE A 1 162 ? 87.40822 30.13335 42.34584 1.000 32.44186 159 ILE A CA 1
ATOM 1127 C C . ILE A 1 162 ? 87.53407 31.08277 43.53185 1.000 37.17910 159 ILE A C 1
ATOM 1128 O O . ILE A 1 162 ? 86.89845 30.88816 44.57444 1.000 40.91438 159 ILE A O 1
ATOM 1133 N N . ASN A 1 163 ? 88.32959 32.14204 43.37500 1.000 39.78886 160 ASN A N 1
ATOM 1134 C CA . ASN A 1 163 ? 88.49306 33.11606 44.45092 1.000 41.74858 160 ASN A CA 1
ATOM 1135 C C . ASN A 1 163 ? 87.19474 33.86287 44.72470 1.000 43.54765 160 ASN A C 1
ATOM 1136 O O . ASN A 1 163 ? 86.81830 34.05526 45.88328 1.000 41.24937 160 ASN A O 1
ATOM 1141 N N . ARG A 1 164 ? 86.49482 34.29597 43.67567 1.000 44.71644 161 ARG A N 1
ATOM 1142 C CA . ARG A 1 164 ? 85.23830 35.00084 43.89612 1.000 45.30076 161 ARG A CA 1
ATOM 1143 C C . ARG A 1 164 ? 84.18629 34.07164 44.49344 1.000 46.60715 161 ARG A C 1
ATOM 1144 O O . ARG A 1 164 ? 83.39031 34.48917 45.34449 1.000 47.90580 161 ARG A O 1
ATOM 1152 N N . ILE A 1 165 ? 84.19738 32.79759 44.09061 1.000 44.57994 162 ILE A N 1
ATOM 1153 C CA . ILE A 1 165 ? 83.18989 31.84581 44.55371 1.000 45.21107 162 ILE A CA 1
ATOM 1154 C C . ILE A 1 165 ? 83.37227 31.52977 46.03711 1.000 48.76700 162 ILE A C 1
ATOM 1155 O O . ILE A 1 165 ? 82.39188 31.41192 46.78167 1.000 49.78079 162 ILE A O 1
ATOM 1160 N N . LYS A 1 166 ? 84.61201 31.37623 46.49336 1.000 51.27999 163 LYS A N 1
ATOM 1161 C CA . LYS A 1 166 ? 84.84580 31.00690 47.88525 1.000 58.07382 163 LYS A CA 1
ATOM 1162 C C . LYS A 1 166 ? 85.13020 32.20400 48.78661 1.000 61.34457 163 LYS A C 1
ATOM 1163 O O . LYS A 1 166 ? 85.33215 32.01972 49.99230 1.000 61.93897 163 LYS A O 1
ATOM 1169 N N . ASN A 1 167 ? 85.12555 33.42187 48.24141 1.000 61.90916 164 ASN A N 1
ATOM 1170 C CA . ASN A 1 167 ? 85.45286 34.59796 49.04213 1.000 61.77665 164 ASN A CA 1
ATOM 1171 C C . ASN A 1 167 ? 84.41451 34.86254 50.12973 1.000 62.11251 164 ASN A C 1
ATOM 1172 O O . ASN A 1 167 ? 84.74109 35.46794 51.15657 1.000 63.43978 164 ASN A O 1
ATOM 1177 N N . ASN A 1 168 ? 83.16971 34.42856 49.93215 1.000 59.17825 165 ASN A N 1
ATOM 1178 C CA . ASN A 1 168 ? 82.12141 34.60110 50.93020 1.000 61.46852 165 ASN A CA 1
ATOM 1179 C C . ASN A 1 168 ? 81.71062 33.28925 51.58517 1.000 66.75178 165 ASN A C 1
ATOM 1180 O O . ASN A 1 168 ? 80.72918 33.26534 52.33526 1.000 67.35583 165 ASN A O 1
ATOM 1185 N N . ILE A 1 169 ? 82.42376 32.19911 51.31647 1.000 69.05922 166 ILE A N 1
ATOM 1186 C CA . ILE A 1 169 ? 82.06969 30.87889 51.82090 1.000 71.96378 166 ILE A CA 1
ATOM 1187 C C . ILE A 1 169 ? 83.10907 30.45829 52.84585 1.000 78.02050 166 ILE A C 1
ATOM 1188 O O . ILE A 1 169 ? 84.31169 30.45640 52.55630 1.000 78.67373 166 ILE A O 1
ATOM 1193 N N . ASP A 1 170 ? 82.64649 30.10187 54.03934 1.000 84.48684 167 ASP A N 1
ATOM 1194 C CA . ASP A 1 170 ? 83.49435 29.55235 55.09185 1.000 90.15382 167 ASP A CA 1
ATOM 1195 C C . ASP A 1 170 ? 82.88799 28.26316 55.62158 1.000 89.86423 167 ASP A C 1
ATOM 1196 O O . ASP A 1 170 ? 82.80129 28.02871 56.82785 1.000 91.77417 167 ASP A O 1
ATOM 1201 N N . ASN A 1 171 ? 82.45436 27.40640 54.70102 1.000 86.91146 168 ASN A N 1
ATOM 1202 C CA . ASN A 1 171 ? 81.83824 26.13413 55.03300 1.000 84.16600 168 ASN A CA 1
ATOM 1203 C C . ASN A 1 171 ? 82.52113 25.01963 54.25321 1.000 80.81716 168 ASN A C 1
ATOM 1204 O O . ASN A 1 171 ? 83.18416 25.25218 53.23913 1.000 81.27744 168 ASN A O 1
ATOM 1209 N N . LYS A 1 172 ? 82.36147 23.79957 54.75198 1.000 78.40821 169 LYS A N 1
ATOM 1210 C CA . LYS A 1 172 ? 82.83809 22.60739 54.06343 1.000 75.80088 169 LYS A CA 1
ATOM 1211 C C . LYS A 1 172 ? 81.68218 22.05410 53.23892 1.000 74.80486 169 LYS A C 1
ATOM 1212 O O . LYS A 1 172 ? 80.70168 21.54485 53.79357 1.000 74.98757 169 LYS A O 1
ATOM 1218 N N . VAL A 1 173 ? 81.78405 22.16801 51.91987 1.000 71.81823 170 VAL A N 1
ATOM 1219 C CA . VAL A 1 173 ? 80.74236 21.67207 51.03250 1.000 70.29808 170 VAL A CA 1
ATOM 1220 C C . VAL A 1 173 ? 81.18810 20.33665 50.45729 1.000 69.71927 170 VAL A C 1
ATOM 1221 O O . VAL A 1 173 ? 82.38304 20.07417 50.27269 1.000 69.76786 170 VAL A O 1
ATOM 1225 N N . SER A 1 174 ? 80.21603 19.47310 50.19621 1.000 70.27816 171 SER A N 1
ATOM 1226 C CA . SER A 1 174 ? 80.45485 18.17375 49.59184 1.000 68.85698 171 SER A CA 1
ATOM 1227 C C . SER A 1 174 ? 80.16265 18.23544 48.09954 1.000 65.87458 171 SER A C 1
ATOM 1228 O O . SER A 1 174 ? 79.65644 19.23129 47.58071 1.000 66.54397 171 SER A O 1
ATOM 1231 N N . GLU A 1 175 ? 80.48386 17.14240 47.40619 1.000 62.83230 172 GLU A N 1
ATOM 1232 C CA . GLU A 1 175 ? 80.05683 17.01499 46.01862 1.000 61.59147 172 GLU A CA 1
ATOM 1233 C C . GLU A 1 175 ? 78.53660 16.97561 45.92020 1.000 61.82563 172 GLU A C 1
ATOM 1234 O O . GLU A 1 175 ? 77.95165 17.55323 44.99689 1.000 55.61789 172 GLU A O 1
ATOM 1240 N N . ASP A 1 176 ? 77.87784 16.30275 46.86921 1.000 64.46172 173 ASP A N 1
ATOM 1241 C CA . ASP A 1 176 ? 76.42137 16.19830 46.82333 1.000 64.87261 173 ASP A CA 1
ATOM 1242 C C . ASP A 1 176 ? 75.76336 17.55765 47.02385 1.000 58.72022 173 ASP A C 1
ATOM 1243 O O . ASP A 1 176 ? 74.72357 17.84536 46.41963 1.000 60.33329 173 ASP A O 1
ATOM 1248 N N . ILE A 1 177 ? 76.34666 18.40245 47.87355 1.000 51.80824 174 ILE A N 1
ATOM 1249 C CA . ILE A 1 177 ? 75.87316 19.77733 47.98545 1.000 51.34071 174 ILE A CA 1
ATOM 1250 C C . ILE A 1 177 ? 76.01112 20.49137 46.64626 1.000 47.61049 174 ILE A C 1
ATOM 1251 O O . ILE A 1 177 ? 75.10285 21.20762 46.20850 1.000 46.24036 174 ILE A O 1
ATOM 1256 N N . ILE A 1 178 ? 77.14544 20.29626 45.97143 1.000 45.34569 175 ILE A N 1
ATOM 1257 C CA . ILE A 1 178 ? 77.35370 20.91118 44.66315 1.000 39.53754 175 ILE A CA 1
ATOM 1258 C C . ILE A 1 178 ? 76.33413 20.37971 43.66160 1.000 39.97484 175 ILE A C 1
ATOM 1259 O O . ILE A 1 178 ? 75.71122 21.14465 42.91244 1.000 36.50710 175 ILE A O 1
ATOM 1264 N N . ASP A 1 179 ? 76.13702 19.05876 43.64647 1.000 43.25777 176 ASP A N 1
ATOM 1265 C CA . ASP A 1 179 ? 75.16025 18.46722 42.73874 1.000 45.16299 176 ASP A CA 1
ATOM 1266 C C . ASP A 1 179 ? 73.76013 19.00197 43.00666 1.000 42.22505 176 ASP A C 1
ATOM 1267 O O . ASP A 1 179 ? 73.00471 19.27553 42.06858 1.000 40.63065 176 ASP A O 1
ATOM 1272 N N . ARG A 1 180 ? 73.39743 19.16073 44.28053 1.000 44.91471 177 ARG A N 1
ATOM 1273 C CA . ARG A 1 180 ? 72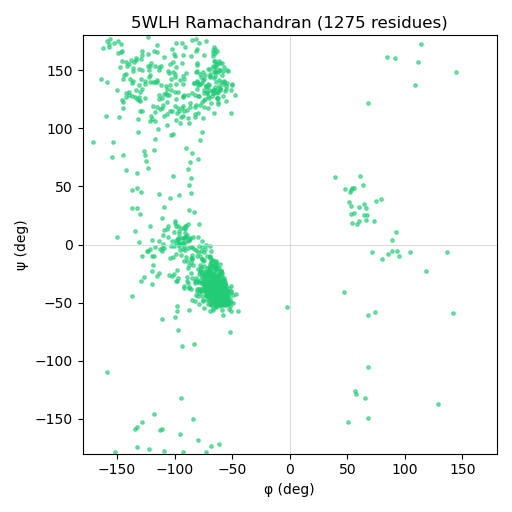.06756 19.66243 44.61079 1.000 47.35489 177 ARG A CA 1
ATOM 1274 C C . ARG A 1 180 ? 71.90999 21.12074 44.20715 1.000 43.83569 177 ARG A C 1
ATOM 1275 O O . ARG A 1 180 ? 70.85996 21.51541 43.68541 1.000 44.20331 177 ARG A O 1
ATOM 1283 N N . ILE A 1 181 ? 72.94407 21.93154 44.44131 1.000 41.21886 178 ILE A N 1
ATOM 1284 C CA . ILE A 1 181 ? 72.88017 23.35782 44.13509 1.000 42.00930 178 ILE A CA 1
ATOM 1285 C C . ILE A 1 181 ? 72.75616 23.58248 42.63610 1.000 43.43481 178 ILE A C 1
ATOM 1286 O O . ILE A 1 181 ? 72.02056 24.47092 42.18145 1.000 45.06307 178 ILE A O 1
ATOM 1291 N N . ILE A 1 182 ? 73.49228 22.80126 41.84566 1.000 37.56889 179 ILE A N 1
ATOM 1292 C CA . ILE A 1 182 ? 73.45219 22.96327 40.39635 1.000 38.24122 179 ILE A CA 1
ATOM 1293 C C . ILE A 1 182 ? 72.06439 22.63179 39.86506 1.000 40.09714 179 ILE A C 1
ATOM 1294 O O . ILE A 1 182 ? 71.46870 23.40355 39.10896 1.000 40.66743 179 ILE A O 1
ATOM 1299 N N . ALA A 1 183 ? 71.52209 21.48197 40.26542 1.000 39.88501 180 ALA A N 1
ATOM 1300 C CA . ALA A 1 183 ? 70.23197 21.06240 39.74003 1.000 41.55993 180 ALA A CA 1
ATOM 1301 C C . ALA A 1 183 ? 69.10546 21.97188 40.21108 1.000 45.68370 180 ALA A C 1
ATOM 1302 O O . ALA A 1 183 ? 68.12019 22.15629 39.48679 1.000 45.92964 180 ALA A O 1
ATOM 1304 N N . LYS A 1 184 ? 69.23245 22.55194 41.40626 1.000 40.62188 181 LYS A N 1
ATOM 1305 C CA . LYS A 1 184 ? 68.14588 23.33595 41.97816 1.000 45.82737 181 LYS A CA 1
ATOM 1306 C C . LYS A 1 184 ? 68.23505 24.81885 41.63562 1.000 46.04358 181 LYS A C 1
ATOM 1307 O O . LYS A 1 184 ? 67.20165 25.46445 41.42908 1.000 43.31974 181 LYS A O 1
ATOM 1313 N N . TYR A 1 185 ? 69.44318 25.38067 41.56200 1.000 43.67762 182 TYR A N 1
ATOM 1314 C CA . TYR A 1 185 ? 69.59611 26.82404 41.46175 1.000 46.36637 182 TYR A CA 1
ATOM 1315 C C . TYR A 1 185 ? 70.26863 27.31552 40.19029 1.000 44.02893 182 TYR A C 1
ATOM 1316 O O . TYR A 1 185 ? 70.26929 28.52697 39.95239 1.000 42.47174 182 TYR A O 1
ATOM 1325 N N . LEU A 1 186 ? 70.83357 26.44022 39.36410 1.000 43.91418 183 LEU A N 1
ATOM 1326 C CA . LEU A 1 186 ? 71.57790 26.93247 38.21062 1.000 40.81996 183 LEU A CA 1
ATOM 1327 C C . LEU A 1 186 ? 70.66859 27.67573 37.24018 1.000 36.72035 183 LEU A C 1
ATOM 1328 O O . LEU A 1 186 ? 69.59270 27.18680 36.87834 1.000 37.94430 183 LEU A O 1
ATOM 1333 N N . LYS A 1 187 ? 71.12921 28.85046 36.80098 1.000 39.94900 184 LYS A N 1
ATOM 1334 C CA . LYS A 1 187 ? 70.42234 29.63752 35.79838 1.000 42.62858 184 LYS A CA 1
ATOM 1335 C C . LYS A 1 187 ? 70.05693 28.78656 34.58751 1.000 46.28649 184 LYS A C 1
ATOM 1336 O O . LYS A 1 187 ? 70.86137 27.99146 34.09755 1.000 47.47952 184 LYS A O 1
ATOM 1342 N N . LYS A 1 188 ? 68.83077 28.98063 34.09411 1.000 42.35873 185 LYS A N 1
ATOM 1343 C CA . LYS A 1 188 ? 68.28447 28.12309 33.04457 1.000 35.97393 185 LYS A CA 1
ATOM 1344 C C . LYS A 1 188 ? 69.11950 28.19728 31.76877 1.000 31.55023 185 LYS A C 1
ATOM 1345 O O . LYS A 1 188 ? 69.33458 27.18082 31.10225 1.000 34.46134 185 LYS A O 1
ATOM 1351 N N . SER A 1 189 ? 69.59412 29.39618 31.40947 1.000 32.56710 186 SER A N 1
ATOM 1352 C CA . SER A 1 189 ? 70.41263 29.56360 30.21526 1.000 35.98686 186 SER A CA 1
ATOM 1353 C C . SER A 1 189 ? 71.74781 28.83297 30.32259 1.000 37.06069 186 SER A C 1
ATOM 1354 O O . SER A 1 189 ? 72.41408 28.62416 29.30423 1.000 35.85029 186 SER A O 1
ATOM 1357 N N . LEU A 1 190 ? 72.15132 28.44557 31.52836 1.000 36.81782 187 LEU A N 1
ATOM 1358 C CA . LEU A 1 190 ? 73.38814 27.70599 31.73733 1.000 35.86344 187 LEU A CA 1
ATOM 1359 C C . LEU A 1 190 ? 73.15358 26.21074 31.87729 1.000 37.27528 187 LEU A C 1
ATOM 1360 O O . LEU A 1 190 ? 74.11698 25.46384 32.08523 1.000 33.74472 187 LEU A O 1
ATOM 1365 N N . CYS A 1 191 ? 71.89846 25.76201 31.77714 1.000 36.12634 188 CYS A N 1
ATOM 1366 C CA . CYS A 1 191 ? 71.54041 24.35152 31.95740 1.000 40.05352 188 CYS A CA 1
ATOM 1367 C C . CYS A 1 191 ? 71.69889 23.60655 30.63320 1.000 41.42384 188 CYS A C 1
ATOM 1368 O O . CYS A 1 191 ? 70.73585 23.21879 29.96602 1.000 45.16143 188 CYS A O 1
ATOM 1371 N N . ARG A 1 192 ? 72.95620 23.43215 30.25046 1.000 31.10059 189 ARG A N 1
ATOM 1372 C CA . ARG A 1 192 ? 73.34367 22.55501 29.15559 1.000 31.50154 189 ARG A CA 1
ATOM 1373 C C . ARG A 1 192 ? 74.42777 21.63927 29.69405 1.000 33.81486 189 ARG A C 1
ATOM 1374 O O . ARG A 1 192 ? 75.16448 22.02546 30.60102 1.000 35.11819 189 ARG A O 1
ATOM 1382 N N . GLU A 1 193 ? 74.50639 20.42252 29.14962 1.000 33.33533 190 GLU A N 1
ATOM 1383 C CA . GLU A 1 193 ? 75.35463 19.39887 29.75843 1.000 33.87735 190 GLU A CA 1
ATOM 1384 C C . GLU A 1 193 ? 76.78687 19.89207 29.96225 1.000 28.75765 190 GLU A C 1
ATOM 1385 O O . GLU A 1 193 ? 77.34403 19.77930 31.05788 1.000 32.28272 190 GLU A O 1
ATOM 1391 N N . ARG A 1 194 ? 77.39931 20.45194 28.91845 1.000 28.20814 191 ARG A N 1
ATOM 1392 C CA . ARG A 1 194 ? 78.82105 20.78028 29.02263 1.000 28.41152 191 ARG A CA 1
ATOM 1393 C C . ARG A 1 194 ? 79.04895 21.98357 29.92965 1.000 27.78333 191 ARG A C 1
ATOM 1394 O O . ARG A 1 194 ? 80.09229 22.07752 30.59294 1.000 26.88022 191 ARG A O 1
ATOM 1402 N N . VAL A 1 195 ? 78.08535 22.90252 29.97891 1.000 26.99834 192 VAL A N 1
ATOM 1403 C CA . VAL A 1 195 ? 78.21418 24.06137 30.85245 1.000 27.27710 192 VAL A CA 1
ATOM 1404 C C . VAL A 1 195 ? 78.07806 23.63433 32.29908 1.000 27.64332 192 VAL A C 1
ATOM 1405 O O . VAL A 1 195 ? 78.84799 24.06890 33.16804 1.000 27.11219 192 VAL A O 1
ATOM 1409 N N . LYS A 1 196 ? 77.10735 22.75785 32.57635 1.000 24.58466 193 LYS A N 1
ATOM 1410 C CA . LYS A 1 196 ? 76.92236 22.24750 33.92963 1.000 28.89906 193 LYS A CA 1
ATOM 1411 C C . LYS A 1 196 ? 78.13343 21.44313 34.37074 1.000 27.31803 193 LYS A C 1
ATOM 1412 O O . LYS A 1 196 ? 78.57310 21.54323 35.52084 1.000 28.25726 193 LYS A O 1
ATOM 1418 N N . ARG A 1 197 ? 78.68009 20.63337 33.46884 1.000 27.21323 194 ARG A N 1
ATOM 1419 C CA . ARG A 1 197 ? 79.87412 19.87101 33.81257 1.000 28.12189 194 ARG A CA 1
ATOM 1420 C C . ARG A 1 197 ? 81.06168 20.79222 34.05342 1.000 25.39205 194 ARG A C 1
ATOM 1421 O O . ARG A 1 197 ? 81.87134 20.53952 34.95050 1.000 27.75347 194 ARG A O 1
ATOM 1429 N N . GLY A 1 198 ? 81.18572 21.85929 33.26040 1.000 25.64678 195 GLY A N 1
ATOM 1430 C CA . GLY A 1 198 ? 82.23435 22.83390 33.51273 1.000 25.07937 195 GLY A CA 1
ATOM 1431 C C . GLY A 1 198 ? 82.08249 23.49130 34.87068 1.000 31.17869 195 GLY A C 1
ATOM 1432 O O . GLY A 1 198 ? 83.06150 23.67727 35.60583 1.000 29.64626 195 GLY A O 1
ATOM 1433 N N . LEU A 1 199 ? 80.84707 23.82688 35.23638 1.000 27.30744 196 LEU A N 1
ATOM 1434 C CA . LEU A 1 199 ? 80.61799 24.45221 36.53111 1.000 26.98413 196 LEU A CA 1
ATOM 1435 C C . LEU A 1 199 ? 80.92613 23.49080 37.66748 1.000 25.30375 196 LEU A C 1
ATOM 1436 O O . LEU A 1 199 ? 81.56728 23.86991 38.65444 1.000 30.82872 196 LEU A O 1
ATOM 1441 N N . LYS A 1 200 ? 80.47330 22.24374 37.54834 1.000 30.00328 197 LYS A N 1
ATOM 1442 C CA . LYS A 1 200 ? 80.77254 21.26611 38.58664 1.000 30.73465 197 LYS A CA 1
ATOM 1443 C C . LYS A 1 200 ? 82.27725 21.10567 38.77502 1.000 28.43931 197 LYS A C 1
ATOM 1444 O O . LYS A 1 200 ? 82.76950 21.07557 39.90762 1.000 26.72519 197 LYS A O 1
ATOM 1450 N N . LYS A 1 201 ? 83.01763 21.00903 37.67422 1.000 27.09915 198 LYS A N 1
ATOM 1451 C CA . LYS A 1 201 ? 84.46753 20.85893 37.75027 1.000 27.67328 198 LYS A CA 1
ATOM 1452 C C . LYS A 1 201 ? 85.09825 22.05655 38.43898 1.000 30.05467 198 LYS A C 1
ATOM 1453 O O . LYS A 1 201 ? 85.98399 21.90643 39.29126 1.000 27.13480 198 LYS A O 1
ATOM 1459 N N . LEU A 1 202 ? 84.63059 23.25374 38.09015 1.000 27.63557 199 LEU A N 1
ATOM 1460 C CA . LEU A 1 202 ? 85.10328 24.47056 38.73333 1.000 26.49385 199 LEU A CA 1
ATOM 1461 C C . LEU A 1 202 ? 84.80744 24.46152 40.22832 1.000 24.06302 199 LEU A C 1
ATOM 1462 O O . LEU A 1 202 ? 85.67321 24.81010 41.03947 1.000 30.58973 199 LEU A O 1
ATOM 1467 N N . LEU A 1 203 ? 83.59445 24.06082 40.61573 1.000 29.45274 200 LEU A N 1
ATOM 1468 C CA . LEU A 1 203 ? 83.23325 24.07606 42.03230 1.000 27.76809 200 LEU A CA 1
ATOM 1469 C C . LEU A 1 203 ? 84.00593 23.02326 42.81610 1.000 31.88455 200 LEU A C 1
ATOM 1470 O O . LEU A 1 203 ? 84.36118 23.24364 43.98062 1.000 30.09030 200 LEU A O 1
ATOM 1475 N N . MET A 1 204 ? 84.24653 21.85913 42.21189 1.000 29.16857 201 MET A N 1
ATOM 1476 C CA . MET A 1 204 ? 85.04770 20.84871 42.89970 1.000 31.56512 201 MET A CA 1
ATOM 1477 C C . MET A 1 204 ? 86.48236 21.32270 43.08860 1.000 31.39087 201 MET A C 1
ATOM 1478 O O . MET A 1 204 ? 87.07998 21.10346 44.15326 1.000 34.29384 201 MET A O 1
ATOM 1483 N N . ASN A 1 205 ? 87.05063 21.97794 42.07258 1.000 32.31314 202 ASN A N 1
ATOM 1484 C CA . ASN A 1 205 ? 88.37111 22.57401 42.22335 1.000 33.42227 202 ASN A CA 1
ATOM 1485 C C . ASN A 1 205 ? 88.35017 23.69075 43.26167 1.000 39.60444 202 ASN A C 1
ATOM 1486 O O . ASN A 1 205 ? 89.28736 23.82464 44.05946 1.000 39.59321 202 ASN A O 1
ATOM 1491 N N . ALA A 1 206 ? 87.28912 24.50559 43.26647 1.000 36.85953 203 ALA A N 1
ATOM 1492 C CA . ALA A 1 206 ? 87.21373 25.60870 44.22142 1.000 39.44537 203 ALA A CA 1
ATOM 1493 C C . ALA A 1 206 ? 87.23207 25.10346 45.65449 1.000 37.43601 203 ALA A C 1
ATOM 1494 O O . ALA A 1 206 ? 87.84874 25.71811 46.53251 1.000 38.78424 203 ALA A O 1
ATOM 1496 N N . PHE A 1 207 ? 86.54866 23.99541 45.91821 1.000 35.20472 204 PHE A N 1
ATOM 1497 C CA . PHE A 1 207 ? 86.43621 23.47833 47.27074 1.000 34.55070 204 PHE A CA 1
ATOM 1498 C C . PHE A 1 207 ? 87.40628 22.33608 47.54052 1.000 39.10448 204 PHE A C 1
ATOM 1499 O O . PHE A 1 207 ? 87.22265 21.59090 48.50912 1.000 39.29363 204 PHE A O 1
ATOM 1507 N N . ASP A 1 208 ? 88.44464 22.21258 46.71070 1.000 43.25913 205 ASP A N 1
ATOM 1508 C CA . ASP A 1 208 ? 89.54455 21.26086 46.90157 1.000 49.52707 205 ASP A CA 1
ATOM 1509 C C . ASP A 1 208 ? 89.03937 19.83375 47.10495 1.000 45.91840 205 ASP A C 1
ATOM 1510 O O . ASP A 1 208 ? 89.49773 19.10529 47.98860 1.000 46.07498 205 ASP A O 1
ATOM 1515 N N . LEU A 1 209 ? 88.07830 19.43120 46.26358 1.000 37.86866 206 LEU A N 1
ATOM 1516 C CA . LEU A 1 209 ? 87.54864 18.07834 46.27431 1.000 35.47728 206 LEU A CA 1
ATOM 1517 C C . LEU A 1 209 ? 88.05951 17.33940 45.05049 1.000 36.72662 206 LEU A C 1
ATOM 1518 O O . LEU A 1 209 ? 87.99042 17.88489 43.94182 1.000 32.41943 206 LEU A O 1
ATOM 1523 N N . PRO A 1 210 ? 88.61348 16.13703 45.20046 1.000 35.77318 207 PRO A N 1
ATOM 1524 C CA . PRO A 1 210 ? 89.12737 15.42552 44.02570 1.000 33.32050 207 PRO A CA 1
ATOM 1525 C C . PRO A 1 210 ? 88.01211 15.17490 43.02860 1.000 31.32053 207 PRO A C 1
ATOM 1526 O O . PRO A 1 210 ? 86.91552 14.73851 43.38864 1.000 32.99524 207 PRO A O 1
ATOM 1530 N N . TYR A 1 211 ? 88.30474 15.47215 41.76720 1.000 30.07218 208 TYR A N 1
ATOM 1531 C CA . TYR A 1 211 ? 87.30093 15.38685 40.72583 1.000 31.57440 208 TYR A CA 1
ATOM 1532 C C . TYR A 1 211 ? 87.99129 15.25241 39.38478 1.000 27.17839 208 TYR A C 1
ATOM 1533 O O . TYR A 1 211 ? 88.99069 15.92766 39.11898 1.000 32.98004 208 TYR A O 1
ATOM 1542 N N . SER A 1 212 ? 87.43480 14.40437 38.53082 1.000 32.77055 209 SER A N 1
ATOM 1543 C CA . SER A 1 212 ? 87.94332 14.26349 37.18055 1.000 32.26882 209 SER A CA 1
ATOM 1544 C C . SER A 1 212 ? 86.78584 14.34706 36.20357 1.000 25.79839 209 SER A C 1
ATOM 1545 O O . SER A 1 212 ? 85.76982 13.66698 36.37655 1.000 27.88919 209 SER A O 1
ATOM 1548 N N . ASP A 1 213 ? 86.92388 15.24768 35.23509 1.000 25.45948 210 ASP A N 1
ATOM 1549 C CA . ASP A 1 213 ? 86.08108 15.28586 34.03819 1.000 29.29809 210 ASP A CA 1
ATOM 1550 C C . ASP A 1 213 ? 86.98261 15.74230 32.89972 1.000 29.81222 210 ASP A C 1
ATOM 1551 O O . ASP A 1 213 ? 86.95133 16.90421 32.48015 1.000 31.05628 210 ASP A O 1
ATOM 1556 N N . PRO A 1 214 ? 87.82404 14.84013 32.38081 1.000 35.01134 211 PRO A N 1
ATOM 1557 C CA . PRO A 1 214 ? 88.90358 15.27227 31.47228 1.000 34.37931 211 PRO A CA 1
ATOM 1558 C C . PRO A 1 214 ? 88.42669 15.87677 30.15328 1.000 32.73951 211 PRO A C 1
ATOM 1559 O O . PRO A 1 214 ? 89.12834 16.72875 29.60082 1.000 34.21181 211 PRO A O 1
ATOM 1563 N N . ASP A 1 215 ? 87.26375 15.47808 29.63588 1.000 29.49992 212 ASP A N 1
ATOM 1564 C CA . ASP A 1 215 ? 86.77443 16.01679 28.36996 1.000 33.35894 212 ASP A CA 1
ATOM 1565 C C . ASP A 1 215 ? 86.24253 17.44226 28.50078 1.000 35.78188 212 ASP A C 1
ATOM 1566 O O . ASP A 1 215 ? 85.94510 18.07959 27.48393 1.000 35.67308 212 ASP A O 1
ATOM 1571 N N . ILE A 1 216 ? 86.15247 17.96490 29.71660 1.000 32.67808 213 ILE A N 1
ATOM 1572 C CA . ILE A 1 216 ? 85.54453 19.26021 29.98811 1.000 29.76102 213 ILE A CA 1
ATOM 1573 C C . ILE A 1 216 ? 86.64496 20.26052 30.30819 1.000 30.37252 213 ILE A C 1
ATOM 1574 O O . ILE A 1 216 ? 87.55297 19.96818 31.09889 1.000 30.81187 213 ILE A O 1
ATOM 1579 N N . ASP A 1 217 ? 86.56001 21.43935 29.69728 1.000 30.04303 214 ASP A N 1
ATOM 1580 C CA . ASP A 1 217 ? 87.47654 22.54244 29.95479 1.000 30.86807 214 ASP A CA 1
ATOM 1581 C C . ASP A 1 217 ? 86.70673 23.64275 30.67266 1.000 29.52913 214 ASP A C 1
ATOM 1582 O O . ASP A 1 217 ? 85.75927 24.20036 30.10752 1.000 30.86985 214 ASP A O 1
ATOM 1587 N N . VAL A 1 218 ? 87.11534 23.96394 31.90450 1.000 27.72590 215 VAL A N 1
ATOM 1588 C CA . VAL A 1 218 ? 86.36888 24.95484 32.68067 1.000 28.05502 215 VAL A CA 1
ATOM 1589 C C . VAL A 1 218 ? 86.31359 26.28533 31.94055 1.000 28.08647 215 VAL A C 1
ATOM 1590 O O . VAL A 1 218 ? 85.25711 26.92893 31.86498 1.000 26.83428 215 VAL A O 1
ATOM 1594 N N . GLN A 1 219 ? 87.43792 26.70771 31.36370 1.000 26.69797 216 GLN A N 1
ATOM 1595 C CA . GLN A 1 219 ? 87.47675 27.99713 30.68293 1.000 28.14725 216 GLN A CA 1
ATOM 1596 C C . GLN A 1 219 ? 86.51486 28.03274 29.49536 1.000 29.00241 216 GLN A C 1
ATOM 1597 O O . GLN A 1 219 ? 85.70042 28.95302 29.36694 1.000 30.14190 216 GLN A O 1
ATOM 1603 N N . ARG A 1 220 ? 86.59975 27.04268 28.61074 1.000 25.86413 217 ARG A N 1
ATOM 1604 C CA . ARG A 1 220 ? 85.82334 27.10626 27.37509 1.000 29.17641 217 ARG A CA 1
ATOM 1605 C C . ARG A 1 220 ? 84.37218 26.69055 27.59254 1.000 27.89484 217 ARG A C 1
ATOM 1606 O O . ARG A 1 220 ? 83.45649 27.30077 27.02966 1.000 29.74126 217 ARG A O 1
ATOM 1614 N N . ASP A 1 221 ? 84.14441 25.66658 28.40418 1.000 26.68167 218 ASP A N 1
ATOM 1615 C CA . ASP A 1 221 ? 82.81506 25.08707 28.53784 1.000 29.45411 218 ASP A CA 1
ATOM 1616 C C . ASP A 1 221 ? 81.94770 25.81270 29.55114 1.000 27.90215 218 ASP A C 1
ATOM 1617 O O . ASP A 1 221 ? 80.71853 25.82779 29.39513 1.000 28.19665 218 ASP A O 1
ATOM 1622 N N . PHE A 1 222 ? 82.54125 26.42361 30.57875 1.000 25.43050 219 PHE A N 1
ATOM 1623 C CA . PHE A 1 222 ? 81.75391 27.18429 31.53732 1.000 21.19308 219 PHE A CA 1
ATOM 1624 C C . PHE A 1 222 ? 82.02253 28.68304 31.43880 1.000 26.73793 219 PHE A C 1
ATOM 1625 O O . PHE A 1 222 ? 81.11976 29.45002 31.09156 1.000 24.94963 219 PHE A O 1
ATOM 1633 N N . ILE A 1 223 ? 83.25032 29.12118 31.72545 1.000 27.49329 220 ILE A N 1
ATOM 1634 C CA . ILE A 1 223 ? 83.48347 30.55210 31.92089 1.000 25.19726 220 ILE A CA 1
ATOM 1635 C C . ILE A 1 223 ? 83.16935 31.32186 30.64988 1.000 25.39088 220 ILE A C 1
ATOM 1636 O O . ILE A 1 223 ? 82.44959 32.32920 30.67560 1.000 26.10511 220 ILE A O 1
ATOM 1641 N N . ASP A 1 224 ? 83.71940 30.86613 29.51924 1.000 25.10397 221 ASP A N 1
ATOM 1642 C CA . ASP A 1 224 ? 83.48745 31.54995 28.25517 1.000 27.17472 221 ASP A CA 1
ATOM 1643 C C . ASP A 1 224 ? 82.00791 31.57860 27.92340 1.000 27.01105 221 ASP A C 1
ATOM 1644 O O . ASP A 1 224 ? 81.50776 32.57055 27.38893 1.000 25.84145 221 ASP A O 1
ATOM 1649 N N . TYR A 1 225 ? 81.29645 30.49308 28.22544 1.000 28.85370 222 TYR A N 1
ATOM 1650 C CA . TYR A 1 225 ? 79.86296 30.46920 27.97712 1.000 28.35950 222 TYR A CA 1
ATOM 1651 C C . TYR A 1 225 ? 79.13703 31.47130 28.86074 1.000 28.59928 222 TYR A C 1
ATOM 1652 O O . TYR A 1 225 ? 78.23188 32.17105 28.39229 1.000 27.87951 222 TYR A O 1
ATOM 1661 N N . VAL A 1 226 ? 79.50184 31.53683 30.14462 1.000 26.78895 223 VAL A N 1
ATOM 1662 C CA . VAL A 1 226 ? 78.88872 32.51616 31.04380 1.000 27.87992 223 VAL A CA 1
ATOM 1663 C C . VAL A 1 226 ? 79.02518 33.92198 30.47525 1.000 26.30832 223 VAL A C 1
ATOM 1664 O O . VAL A 1 226 ? 78.07847 34.71927 30.51290 1.000 28.18135 223 VAL A O 1
ATOM 1668 N N . LEU A 1 227 ? 80.19734 34.25215 29.93022 1.000 30.10096 224 LEU A N 1
ATOM 1669 C CA . LEU A 1 227 ? 80.36333 35.58377 29.35044 1.000 29.71526 224 LEU A CA 1
ATOM 1670 C C . LEU A 1 227 ? 79.49288 35.77176 28.10895 1.000 31.59660 224 LEU A C 1
ATOM 1671 O O . LEU A 1 227 ? 78.94134 36.85552 27.89767 1.000 30.10143 224 LEU A O 1
ATOM 1676 N N . GLU A 1 228 ? 79.36654 34.73783 27.27047 1.000 30.33838 225 GLU A N 1
ATOM 1677 C CA . GLU A 1 228 ? 78.43802 34.81690 26.13952 1.000 30.25923 225 GLU A CA 1
ATOM 1678 C C . GLU A 1 228 ? 77.00945 35.01511 26.61845 1.000 30.73629 225 GLU A C 1
ATOM 1679 O O . GLU A 1 228 ? 76.22307 35.72798 25.98322 1.000 32.05654 225 GLU A O 1
ATOM 1685 N N . ASP A 1 229 ? 76.65941 34.38042 27.73525 1.000 27.00337 226 ASP A N 1
ATOM 1686 C CA . ASP A 1 229 ? 75.32463 34.51063 28.30551 1.000 24.54444 226 ASP A CA 1
ATOM 1687 C C . ASP A 1 229 ? 75.13004 35.88211 28.94571 1.000 30.84450 226 ASP A C 1
ATOM 1688 O O . ASP A 1 229 ? 74.09854 36.53902 28.73816 1.000 29.05538 226 ASP A O 1
ATOM 1693 N N . PHE A 1 230 ? 76.12870 36.33563 29.70248 1.000 27.17823 227 PHE A N 1
ATOM 1694 C CA . PHE A 1 230 ? 76.05917 37.63230 30.37466 1.000 28.87247 227 PHE A CA 1
ATOM 1695 C C . PHE A 1 230 ? 75.86015 38.77296 29.38615 1.000 31.59753 227 PHE A C 1
ATOM 1696 O O . PHE A 1 230 ? 75.09870 39.71085 29.65404 1.000 34.36107 227 PHE A O 1
ATOM 1704 N N . TYR A 1 231 ? 76.54977 38.72226 28.24933 1.000 28.09110 228 TYR A N 1
ATOM 1705 C CA . TYR A 1 231 ? 76.45964 39.75892 27.22932 1.000 28.08659 228 TYR A CA 1
ATOM 1706 C C . TYR A 1 231 ? 75.40020 39.45244 26.17902 1.000 30.89420 228 TYR A C 1
ATOM 1707 O O . TYR A 1 231 ? 75.28640 40.19959 25.20375 1.000 32.33269 228 TYR A O 1
ATOM 1716 N N . HIS A 1 232 ? 74.63433 38.37838 26.37146 1.000 30.68857 229 HIS A N 1
ATOM 1717 C CA . HIS A 1 232 ? 73.52156 37.99006 25.49544 1.000 33.96570 229 HIS A CA 1
ATOM 1718 C C . HIS A 1 232 ? 73.90816 38.00849 24.02027 1.000 33.06736 229 HIS A C 1
ATOM 1719 O O . HIS A 1 232 ? 73.18012 38.52311 23.16946 1.000 34.92257 229 HIS A O 1
ATOM 1726 N N . VAL A 1 233 ? 75.05626 37.40881 23.70087 1.000 29.50666 230 VAL A N 1
ATOM 1727 C CA . VAL A 1 233 ? 75.55084 37.54289 22.33504 1.000 31.46756 230 VAL A CA 1
ATOM 1728 C C . VAL A 1 233 ? 74.64018 36.81346 21.35225 1.000 32.63341 230 VAL A C 1
ATOM 1729 O O . VAL A 1 233 ? 74.47587 37.25807 20.21131 1.000 34.19019 230 VAL A O 1
ATOM 1733 N N . ARG A 1 234 ? 74.02731 35.70504 21.77334 1.000 32.59938 231 ARG A N 1
ATOM 1734 C CA . ARG A 1 234 ? 73.11143 34.98619 20.88940 1.000 31.59390 231 ARG A CA 1
ATOM 1735 C C . ARG A 1 234 ? 71.86803 35.81765 20.59273 1.000 34.65085 231 ARG A C 1
ATOM 1736 O O . ARG A 1 234 ? 71.52912 36.05373 19.42750 1.000 33.22869 231 ARG A O 1
ATOM 1744 N N . ALA A 1 235 ? 71.17838 36.27177 21.64103 1.000 34.21954 232 ALA A N 1
ATOM 1745 C CA . ALA A 1 235 ? 69.92463 36.99770 21.44792 1.000 31.02772 232 ALA A CA 1
ATOM 1746 C C . ALA A 1 235 ? 70.15535 38.31924 20.73018 1.000 33.56144 232 ALA A C 1
ATOM 1747 O O . ALA A 1 235 ? 69.34523 38.71746 19.87958 1.000 27.70948 232 ALA A O 1
ATOM 1749 N N . LYS A 1 236 ? 71.26101 39.01049 21.05197 1.000 30.46781 233 LYS A N 1
ATOM 1750 C CA . LYS A 1 236 ? 71.54800 40.29461 20.41651 1.000 35.00224 233 LYS A CA 1
ATOM 1751 C C . LYS A 1 236 ? 71.70251 40.17287 18.91276 1.000 31.23388 233 LYS A C 1
ATOM 1752 O O . LYS A 1 236 ? 71.41562 41.12712 18.18375 1.000 33.64412 233 LYS A O 1
ATOM 1758 N N . SER A 1 237 ? 72.20744 39.04424 18.43225 1.000 30.06594 234 SER A N 1
ATOM 1759 C CA . SER A 1 237 ? 72.39569 38.85036 17.01145 1.000 34.46230 234 SER A CA 1
ATOM 1760 C C . SER A 1 237 ? 71.22905 38.12832 16.35165 1.000 30.04145 234 SER A C 1
ATOM 1761 O O . SER A 1 237 ? 71.18961 38.05950 15.12462 1.000 35.18965 234 SER A O 1
ATOM 1764 N N . GLN A 1 238 ? 70.27751 37.60314 17.12126 1.000 29.76770 235 GLN A N 1
ATOM 1765 C CA . GLN A 1 238 ? 69.29835 36.71408 16.50331 1.000 27.85995 235 GLN A CA 1
ATOM 1766 C C . GLN A 1 238 ? 67.83472 37.05043 16.78530 1.000 25.57851 235 GLN A C 1
ATOM 1767 O O . GLN A 1 238 ? 66.97932 36.75770 15.94614 1.000 29.06824 235 GLN A O 1
ATOM 1773 N N . VAL A 1 239 ? 67.51662 37.61732 17.95175 1.000 24.73101 236 VAL A N 1
ATOM 1774 C CA . VAL A 1 239 ? 66.11263 37.72568 18.35352 1.000 27.67259 236 VAL A CA 1
ATOM 1775 C C . VAL A 1 239 ? 65.35893 38.66939 17.42106 1.000 29.20097 236 VAL A C 1
ATOM 1776 O O . VAL A 1 239 ? 64.26216 38.35023 16.94167 1.000 28.69364 236 VAL A O 1
ATOM 1780 N N . SER A 1 240 ? 65.92710 39.84804 17.15473 1.000 26.81408 237 SER A N 1
ATOM 1781 C CA . SER A 1 240 ? 65.21104 40.82469 16.33568 1.000 27.28940 237 SER A CA 1
ATOM 1782 C C . SER A 1 240 ? 64.92035 40.28024 14.94429 1.000 28.98011 237 SER A C 1
ATOM 1783 O O . SER A 1 240 ? 63.80538 40.43559 14.42075 1.000 27.29492 237 SER A O 1
ATOM 1786 N N . ARG A 1 241 ? 65.91075 39.64076 14.32375 1.000 24.49074 238 ARG A N 1
ATOM 1787 C CA . ARG A 1 241 ? 65.70849 39.06379 13.00316 1.000 27.62922 238 ARG A CA 1
ATOM 1788 C C . ARG A 1 241 ? 64.69441 37.92917 13.03879 1.000 27.22127 238 ARG A C 1
ATOM 1789 O O . ARG A 1 241 ? 63.92333 37.75681 12.08545 1.000 26.42651 238 ARG A O 1
ATOM 1797 N N . SER A 1 242 ? 64.69807 37.12414 14.11108 1.000 25.65466 239 SER A N 1
ATOM 1798 C CA . SER A 1 242 ? 63.70975 36.04959 14.20213 1.000 23.01461 239 SER A CA 1
ATOM 1799 C C . SER A 1 242 ? 62.29620 36.60722 14.30004 1.000 25.37441 239 SER A C 1
ATOM 1800 O O . SER A 1 242 ? 61.35057 35.98698 13.78924 1.000 25.75360 239 SER A O 1
ATOM 1803 N N . ILE A 1 243 ? 62.12776 37.76268 14.95620 1.000 25.06092 240 ILE A N 1
ATOM 1804 C CA . ILE A 1 243 ? 60.82103 38.41382 15.00003 1.000 27.47949 240 ILE A CA 1
ATOM 1805 C C . ILE A 1 243 ? 60.42592 38.87668 13.61210 1.000 29.80234 240 ILE A C 1
ATOM 1806 O O . ILE A 1 243 ? 59.29711 38.64988 13.15098 1.000 27.96620 240 ILE A O 1
ATOM 1811 N N . LYS A 1 244 ? 61.36540 39.51307 12.91079 1.000 27.97141 241 LYS A N 1
ATOM 1812 C CA . LYS A 1 244 ? 61.03893 40.10057 11.61868 1.000 29.26947 241 LYS A CA 1
ATOM 1813 C C . LYS A 1 244 ? 60.64134 39.03797 10.60724 1.000 30.42736 241 LYS A C 1
ATOM 1814 O O . LYS A 1 244 ? 59.84377 39.30566 9.70279 1.000 26.74512 241 LYS A O 1
ATOM 1820 N N . ASN A 1 245 ? 61.16556 37.82602 10.75261 1.000 25.58883 242 ASN A N 1
ATOM 1821 C CA . ASN A 1 245 ? 60.87384 36.75133 9.82528 1.000 26.18911 242 ASN A CA 1
ATOM 1822 C C . ASN A 1 245 ? 59.69455 35.88850 10.24909 1.000 24.05093 242 ASN A C 1
ATOM 1823 O O . ASN A 1 245 ? 59.41888 34.88734 9.58766 1.000 25.48720 242 ASN A O 1
ATOM 1828 N N . MET A 1 246 ? 58.99435 36.25013 11.31516 1.000 26.36639 243 MET A N 1
ATOM 1829 C CA . MET A 1 246 ? 57.80728 35.49032 11.68197 1.000 27.73191 243 MET A CA 1
ATOM 1830 C C . MET A 1 246 ? 56.75698 35.59034 10.57409 1.000 30.61869 243 MET A C 1
ATOM 1831 O O . MET A 1 246 ? 56.76357 36.50659 9.75557 1.000 29.08737 243 MET A O 1
ATOM 1836 N N . ASN A 1 247 ? 55.87374 34.59923 10.51669 1.000 28.62418 244 ASN A N 1
ATOM 1837 C CA . ASN A 1 247 ? 54.86744 34.59173 9.46616 1.000 25.38215 244 ASN A CA 1
ATOM 1838 C C . ASN A 1 247 ? 53.69311 33.74816 9.92921 1.000 22.30844 244 ASN A C 1
ATOM 1839 O O . ASN A 1 247 ? 53.73261 33.10503 10.97847 1.000 21.74597 244 ASN A O 1
ATOM 1844 N N . MET A 1 248 ? 52.63742 33.78775 9.13365 1.000 19.41719 245 MET A N 1
ATOM 1845 C CA . MET A 1 248 ? 51.46056 32.96754 9.34041 1.000 18.23667 245 MET A CA 1
ATOM 1846 C C . MET A 1 248 ? 51.69644 31.55697 8.81177 1.000 20.77440 245 MET A C 1
ATOM 1847 O O . MET A 1 248 ? 52.65873 31.31158 8.08054 1.000 22.02830 245 MET A O 1
ATOM 1852 N N . PRO A 1 249 ? 50.80005 30.60841 9.13564 1.000 21.70284 246 PRO A N 1
ATOM 1853 C CA . PRO A 1 249 ? 50.96945 29.22533 8.63982 1.000 24.99713 246 PRO A CA 1
ATOM 1854 C C . PRO A 1 249 ? 50.83678 29.07883 7.13081 1.000 23.77687 246 PRO A C 1
ATOM 1855 O O . PRO A 1 249 ? 51.48541 28.20013 6.54218 1.000 20.27020 246 PRO A O 1
ATOM 1859 N N . VAL A 1 250 ? 49.98652 29.88563 6.49521 1.000 20.05618 247 VAL A N 1
ATOM 1860 C CA . VAL A 1 250 ? 49.67261 29.74714 5.07790 1.000 21.32728 247 VAL A CA 1
ATOM 1861 C C . VAL A 1 250 ? 49.66857 31.12916 4.44543 1.000 21.54477 247 VAL A C 1
ATOM 1862 O O . VAL A 1 250 ? 49.23113 32.10371 5.06744 1.000 22.95046 247 VAL A O 1
ATOM 1866 N N . GLN A 1 251 ? 50.18860 31.22522 3.22443 1.000 21.16617 248 GLN A N 1
ATOM 1867 C CA . GLN A 1 251 ? 50.18864 32.48698 2.49925 1.000 20.95957 248 GLN A CA 1
ATOM 1868 C C . GLN A 1 251 ? 50.00968 32.19723 1.02224 1.000 26.42948 248 GLN A C 1
ATOM 1869 O O . GLN A 1 251 ? 50.28924 31.08660 0.56119 1.000 23.04474 248 GLN A O 1
ATOM 1875 N N . PRO A 1 252 ? 49.54570 33.16924 0.25473 1.000 26.59733 249 PRO A N 1
ATOM 1876 C CA . PRO A 1 252 ? 49.45799 32.96563 -1.19188 1.000 27.54605 249 PRO A CA 1
ATOM 1877 C C . PRO A 1 252 ? 50.83073 33.00323 -1.83869 1.000 31.66368 249 PRO A C 1
ATOM 1878 O O . PRO A 1 252 ? 51.73493 33.72032 -1.39990 1.000 29.80935 249 PRO A O 1
ATOM 1882 N N . GLU A 1 253 ? 50.98013 32.19252 -2.88636 1.000 39.08486 250 GLU A N 1
ATOM 1883 C CA . GLU A 1 253 ? 52.19152 32.15877 -3.69459 1.000 46.39761 250 GLU A CA 1
ATOM 1884 C C . GLU A 1 253 ? 52.00682 33.07125 -4.90574 1.000 55.22929 250 GLU A C 1
ATOM 1885 O O . GLU A 1 253 ? 51.09662 33.90196 -4.93598 1.000 60.24805 250 GLU A O 1
ATOM 1891 N N . GLY A 1 254 ? 52.85049 32.90706 -5.92693 1.000 57.95585 251 GLY A N 1
ATOM 1892 C CA . GLY A 1 254 ? 52.77740 33.78645 -7.08307 1.000 56.11694 251 GLY A CA 1
ATOM 1893 C C . GLY A 1 254 ? 51.47111 33.65096 -7.84095 1.000 55.12451 251 GLY A C 1
ATOM 1894 O O . GLY A 1 254 ? 50.82894 34.64672 -8.18076 1.000 60.53487 251 GLY A O 1
ATOM 1895 N N . ASP A 1 255 ? 51.05039 32.41763 -8.09716 1.000 50.23250 252 ASP A N 1
ATOM 1896 C CA . ASP A 1 255 ? 49.87668 32.14047 -8.91375 1.000 52.81083 252 ASP A CA 1
ATOM 1897 C C . ASP A 1 255 ? 48.56011 32.33315 -8.16913 1.000 50.17549 252 ASP A C 1
ATOM 1898 O O . ASP A 1 255 ? 47.52870 31.82377 -8.62887 1.000 49.40066 252 ASP A O 1
ATOM 1903 N N . GLY A 1 256 ? 48.56019 33.04962 -7.04602 1.000 45.79067 253 GLY A N 1
ATOM 1904 C CA . GLY A 1 256 ? 47.34044 33.20751 -6.27246 1.000 42.13262 253 GLY A CA 1
ATOM 1905 C C . GLY A 1 256 ? 46.82073 31.90706 -5.70152 1.000 36.66648 253 GLY A C 1
ATOM 1906 O O . GLY A 1 256 ? 45.60073 31.70011 -5.65167 1.000 33.21448 253 GLY A O 1
ATOM 1907 N N . LYS A 1 257 ? 47.72328 31.00203 -5.31812 1.000 31.09285 254 LYS A N 1
ATOM 1908 C CA . LYS A 1 257 ? 47.38690 29.73926 -4.67258 1.000 28.75194 254 LYS A CA 1
ATOM 1909 C C . LYS A 1 257 ? 47.87578 29.78477 -3.23457 1.000 24.39532 254 LYS A C 1
ATOM 1910 O O . LYS A 1 257 ? 48.98527 30.24944 -2.96733 1.000 25.26891 254 LYS A O 1
ATOM 1916 N N . PHE A 1 258 ? 47.05340 29.30351 -2.30950 1.000 21.95623 255 PHE A N 1
ATOM 1917 C CA . PHE A 1 258 ? 47.48504 29.22152 -0.91751 1.000 19.99955 255 PHE A CA 1
ATOM 1918 C C . PHE A 1 258 ? 48.38003 27.99899 -0.74013 1.000 24.52867 255 PHE A C 1
ATOM 1919 O O . PHE A 1 258 ? 48.08656 26.92647 -1.26962 1.000 23.32379 255 PHE A O 1
ATOM 1927 N N . ALA A 1 259 ? 49.46211 28.15831 0.02087 1.000 23.34857 256 ALA A N 1
ATOM 1928 C CA . ALA A 1 259 ? 50.31954 27.03662 0.37881 1.000 22.04932 256 ALA A CA 1
ATOM 1929 C C . ALA A 1 259 ? 50.92621 27.31540 1.74401 1.000 18.68397 256 ALA A C 1
ATOM 1930 O O . ALA A 1 259 ? 50.92619 28.46113 2.21157 1.000 21.50625 256 ALA A O 1
ATOM 1932 N N . ILE A 1 260 ? 51.47707 26.26381 2.37262 1.000 20.23484 257 ILE A N 1
ATOM 1933 C CA . ILE A 1 260 ? 52.14566 26.47858 3.65443 1.000 18.46467 257 ILE A CA 1
ATOM 1934 C C . ILE A 1 260 ? 53.27578 27.46784 3.44438 1.000 22.11090 257 ILE A C 1
ATOM 1935 O O . ILE A 1 260 ? 53.95535 27.46361 2.40708 1.000 23.96967 257 ILE A O 1
ATOM 1940 N N . THR A 1 261 ? 53.43961 28.36448 4.40621 1.000 21.93069 258 THR A N 1
ATOM 1941 C CA . THR A 1 261 ? 54.41830 29.43262 4.28178 1.000 24.91631 258 THR A CA 1
ATOM 1942 C C . THR A 1 261 ? 55.82658 28.87475 4.37849 1.000 27.58444 258 THR A C 1
ATOM 1943 O O . THR A 1 261 ? 56.10159 28.02657 5.21915 1.000 26.08864 258 THR A O 1
ATOM 1947 N N . VAL A 1 262 ? 56.71790 29.36296 3.51777 1.000 25.32236 259 VAL A N 1
ATOM 1948 C CA . VAL A 1 262 ? 58.13098 28.99448 3.53597 1.000 27.98596 259 VAL A CA 1
ATOM 1949 C C . VAL A 1 262 ? 58.93376 30.22774 3.92668 1.000 29.95078 259 VAL A C 1
ATOM 1950 O O . VAL A 1 262 ? 58.76044 31.29951 3.33706 1.000 28.71185 259 VAL A O 1
ATOM 1954 N N . SER A 1 263 ? 59.80658 30.08406 4.92088 1.000 28.31284 260 SER A N 1
ATOM 1955 C CA . SER A 1 263 ? 60.63474 31.21007 5.32384 1.000 26.45340 260 SER A CA 1
ATOM 1956 C C . SER A 1 263 ? 61.53945 31.64426 4.17384 1.000 27.76309 260 SER A C 1
ATOM 1957 O O . SER A 1 263 ? 61.95178 30.83231 3.34487 1.000 28.87869 260 SER A O 1
ATOM 1960 N N . LYS A 1 264 ? 61.82804 32.94526 4.12563 1.000 32.73657 261 LYS A N 1
ATOM 1961 C CA . LYS A 1 264 ? 62.76498 33.49678 3.15454 1.000 39.86245 261 LYS A CA 1
ATOM 1962 C C . LYS A 1 264 ? 64.21487 33.17086 3.47972 1.000 40.08142 261 LYS A C 1
ATOM 1963 O O . LYS A 1 264 ? 65.09398 33.51873 2.68701 1.000 37.46786 261 LYS A O 1
ATOM 1969 N N . GLY A 1 265 ? 64.49264 32.52199 4.60617 1.000 34.78580 262 GLY A N 1
ATOM 1970 C CA . GLY A 1 265 ? 65.85933 32.10074 4.86414 1.000 36.40351 262 GLY A CA 1
ATOM 1971 C C . GLY A 1 265 ? 66.77563 33.29762 5.02719 1.000 36.17604 262 GLY A C 1
ATOM 1972 O O . GLY A 1 265 ? 66.47950 34.24388 5.76551 1.000 35.70543 262 GLY A O 1
ATOM 1973 N N . GLY A 1 266 ? 67.91299 33.26004 4.34045 1.000 37.27782 263 GLY A N 1
ATOM 1974 C CA . GLY A 1 266 ? 68.88328 34.34037 4.36684 1.000 38.64245 263 GLY A CA 1
ATOM 1975 C C . GLY A 1 266 ? 70.24177 33.95386 4.91281 1.000 42.79635 263 GLY A C 1
ATOM 1976 O O . GLY A 1 266 ? 71.23710 34.62744 4.60671 1.000 45.40886 263 GLY A O 1
ATOM 1977 N N . THR A 1 267 ? 70.32133 32.90203 5.71230 1.000 36.62462 264 THR A N 1
ATOM 1978 C CA . THR A 1 267 ? 71.58126 32.38525 6.21699 1.000 32.58532 264 THR A CA 1
ATOM 1979 C C . THR A 1 267 ? 71.79952 30.99174 5.65871 1.000 33.47097 264 THR A C 1
ATOM 1980 O O . THR A 1 267 ? 70.91512 30.40735 5.02730 1.000 32.66322 264 THR A O 1
ATOM 1984 N N . GLU A 1 268 ? 73.00188 30.46098 5.89231 1.000 33.32886 265 GLU A N 1
ATOM 1985 C CA . GLU A 1 268 ? 73.32270 29.12869 5.38882 1.000 36.77966 265 GLU A CA 1
ATOM 1986 C C . GLU A 1 268 ? 72.35683 28.08304 5.94326 1.000 33.32545 265 GLU A C 1
ATOM 1987 O O . GLU A 1 268 ? 71.78200 27.28339 5.19197 1.000 31.82554 265 GLU A O 1
ATOM 1993 N N . SER A 1 269 ? 72.16505 28.06983 7.26214 1.000 30.76556 266 SER A N 1
ATOM 1994 C CA . SER A 1 269 ? 71.25147 27.08619 7.82845 1.000 29.51508 266 SER A CA 1
ATOM 1995 C C . SER A 1 269 ? 69.80696 27.42413 7.47685 1.000 27.89187 266 SER A C 1
ATOM 1996 O O . SER A 1 269 ? 68.99803 26.52266 7.22363 1.000 27.31023 266 SER A O 1
ATOM 1999 N N . GLY A 1 270 ? 69.47383 28.71615 7.43263 1.000 25.58863 267 GLY A N 1
ATOM 2000 C CA . GLY A 1 270 ? 68.10268 29.10557 7.13043 1.000 31.00417 267 GLY A CA 1
ATOM 2001 C C . GLY A 1 270 ? 67.67546 28.73103 5.72265 1.000 32.36358 267 GLY A C 1
ATOM 2002 O O . GLY A 1 270 ? 66.51027 28.39269 5.48520 1.000 26.75108 267 GLY A O 1
ATOM 2003 N N . ASN A 1 271 ? 68.60431 28.80276 4.76533 1.000 34.64013 268 ASN A N 1
ATOM 2004 C CA . ASN A 1 271 ? 68.26947 28.42860 3.39419 1.000 36.65004 268 ASN A CA 1
ATOM 2005 C C . ASN A 1 271 ? 68.09962 26.92325 3.25863 1.000 32.02541 268 ASN A C 1
ATOM 2006 O O . ASN A 1 271 ? 67.22653 26.45401 2.51631 1.000 29.67805 268 ASN A O 1
ATOM 2011 N N . LYS A 1 272 ? 68.93281 26.14511 3.95264 1.000 29.49457 269 LYS A N 1
ATOM 2012 C CA . LYS A 1 272 ? 68.71045 24.70487 3.99656 1.000 27.30219 269 LYS A CA 1
ATOM 2013 C C . LYS A 1 272 ? 67.34399 24.39903 4.59229 1.000 25.19816 269 LYS A C 1
ATOM 2014 O O . LYS A 1 272 ? 66.61481 23.53670 4.09355 1.000 29.20342 269 LYS A O 1
ATOM 2020 N N . ARG A 1 273 ? 66.99028 25.10736 5.66522 1.000 26.84858 270 ARG A N 1
ATOM 2021 C CA . ARG A 1 273 ? 65.71006 24.87189 6.32099 1.000 26.10899 270 ARG A CA 1
ATOM 2022 C C . ARG A 1 273 ? 64.55834 25.21725 5.39181 1.000 26.73814 270 ARG A C 1
ATOM 2023 O O . ARG A 1 273 ? 63.58486 24.45849 5.28672 1.000 24.61044 270 ARG A O 1
ATOM 2031 N N . SER A 1 274 ? 64.66241 26.35314 4.69605 1.000 25.22714 271 SER A N 1
ATOM 2032 C CA . SER A 1 274 ? 63.63186 26.72226 3.73020 1.000 28.36773 271 SER A CA 1
ATOM 2033 C C . SER A 1 274 ? 63.50484 25.68082 2.62632 1.000 26.96357 271 SER A C 1
ATOM 2034 O O . SER A 1 274 ? 62.39617 25.37982 2.17122 1.000 27.21587 271 SER A O 1
ATOM 2037 N N . ALA A 1 275 ? 64.62727 25.12610 2.17035 1.000 28.29765 272 ALA A N 1
ATOM 2038 C CA . ALA A 1 275 ? 64.56640 24.13314 1.10047 1.000 27.71361 272 ALA A CA 1
ATOM 2039 C C . ALA A 1 275 ? 63.88998 22.85490 1.57340 1.000 27.40870 272 ALA A C 1
ATOM 2040 O O . ALA A 1 275 ? 63.13163 22.22741 0.81791 1.000 25.79248 272 ALA A O 1
ATOM 2042 N N . GLU A 1 276 ? 64.13225 22.46185 2.82892 1.000 25.78991 273 GLU A N 1
ATOM 2043 C CA . GLU A 1 276 ? 63.42905 21.30586 3.36611 1.000 24.75977 273 GLU A CA 1
ATOM 2044 C C . GLU A 1 276 ? 61.93748 21.57872 3.43492 1.000 23.62508 273 GLU A C 1
ATOM 2045 O O . GLU A 1 276 ? 61.12119 20.69719 3.14453 1.000 25.38720 273 GLU A O 1
ATOM 2051 N N . LYS A 1 277 ? 61.57252 22.79691 3.84230 1.000 23.08703 274 LYS A N 1
ATOM 2052 C CA . LYS A 1 277 ? 60.16622 23.17605 3.94110 1.000 24.80824 274 LYS A CA 1
ATOM 2053 C C . LYS A 1 277 ? 59.50068 23.16524 2.56974 1.000 24.72604 274 LYS A C 1
ATOM 2054 O O . LYS A 1 277 ? 58.38068 22.65157 2.40592 1.000 22.40444 274 LYS A O 1
ATOM 2060 N N . GLU A 1 278 ? 60.17587 23.73074 1.56911 1.000 26.35910 275 GLU A N 1
ATOM 2061 C CA . GLU A 1 278 ? 59.65340 23.65520 0.20255 1.000 27.97923 275 GLU A CA 1
ATOM 2062 C C . GLU A 1 278 ? 59.45778 22.20929 -0.22916 1.000 24.59677 275 GLU A C 1
ATOM 2063 O O . GLU A 1 278 ? 58.51213 21.89321 -0.95735 1.000 26.74024 275 GLU A O 1
ATOM 2069 N N . ALA A 1 279 ? 60.34572 21.31102 0.20351 1.000 22.19348 276 ALA A N 1
ATOM 2070 C CA . ALA A 1 279 ? 60.19561 19.91387 -0.17258 1.000 25.11980 276 ALA A CA 1
ATOM 2071 C C . ALA A 1 279 ? 58.93897 19.33151 0.44475 1.000 24.27376 276 ALA A C 1
ATOM 2072 O O . ALA A 1 279 ? 58.22764 18.54893 -0.19640 1.000 21.96185 276 ALA A O 1
ATOM 2074 N N . PHE A 1 280 ? 58.64097 19.71741 1.68614 1.000 23.06281 277 PHE A N 1
ATOM 2075 C CA . PHE A 1 280 ? 57.43724 19.21241 2.32413 1.000 24.24183 277 PHE A CA 1
ATOM 2076 C C . PHE A 1 280 ? 56.19220 19.82343 1.69761 1.000 22.35423 277 PHE A C 1
ATOM 2077 O O . PHE A 1 280 ? 55.16992 19.14975 1.56076 1.000 22.19802 277 PHE A O 1
ATOM 2085 N N . LYS A 1 281 ? 56.25881 21.10128 1.32218 1.000 23.81456 278 LYS A N 1
ATOM 2086 C CA . LYS A 1 281 ? 55.16506 21.70460 0.56247 1.000 24.86167 278 LYS A CA 1
ATOM 2087 C C . LYS A 1 281 ? 54.85082 20.88613 -0.68377 1.000 23.91764 278 LYS A C 1
ATOM 2088 O O . LYS A 1 281 ? 53.67647 20.67611 -1.03350 1.000 23.32024 278 LYS A O 1
ATOM 2094 N N . LYS A 1 282 ? 55.89074 20.38468 -1.35178 1.000 25.22709 279 LYS A N 1
ATOM 2095 C CA . LYS A 1 282 ? 55.67061 19.53623 -2.51396 1.000 22.87748 279 LYS A CA 1
ATOM 2096 C C . LYS A 1 282 ? 55.06412 18.20268 -2.10536 1.000 24.34963 279 LYS A C 1
ATOM 2097 O O . LYS A 1 282 ? 54.18794 17.68226 -2.79915 1.000 23.23308 279 LYS A O 1
ATOM 2103 N N . PHE A 1 283 ? 55.50184 17.64518 -0.96945 1.000 24.08563 280 PHE A N 1
ATOM 2104 C CA . PHE A 1 283 ? 54.86312 16.44688 -0.43931 1.000 24.85419 280 PHE A CA 1
ATOM 2105 C C . PHE A 1 283 ? 53.36286 16.64936 -0.27521 1.000 24.31496 280 PHE A C 1
ATOM 2106 O O . PHE A 1 283 ? 52.56668 15.77142 -0.62301 1.000 23.32139 280 PHE A O 1
ATOM 2114 N N . LEU A 1 284 ? 52.95781 17.77844 0.31894 1.000 22.93581 281 LEU A N 1
ATOM 2115 C CA . LEU A 1 284 ? 51.53196 17.99730 0.55901 1.000 19.67298 281 LEU A CA 1
ATOM 2116 C C . LEU A 1 284 ? 50.76096 18.06636 -0.74632 1.000 21.28253 281 LEU A C 1
ATOM 2117 O O . LEU A 1 284 ? 49.63052 17.57177 -0.84078 1.000 21.39499 281 LEU A O 1
ATOM 2122 N N . SER A 1 285 ? 51.36712 18.66731 -1.76729 1.000 22.03713 282 SER A N 1
ATOM 2123 C CA . SER A 1 285 ? 50.75087 18.70713 -3.09165 1.000 25.15416 282 SER A CA 1
ATOM 2124 C C . SER A 1 285 ? 50.63169 17.30769 -3.69594 1.000 27.26286 282 SER A C 1
ATOM 2125 O O . SER A 1 285 ? 49.55829 16.90685 -4.16395 1.000 24.48984 282 SER A O 1
ATOM 2128 N N . ASP A 1 286 ? 51.73005 16.54747 -3.68985 1.000 24.00644 283 ASP A N 1
ATOM 2129 C CA . ASP A 1 286 ? 51.74008 15.21394 -4.28637 1.000 25.62399 283 ASP A CA 1
ATOM 2130 C C . ASP A 1 286 ? 50.85267 14.24211 -3.53584 1.000 24.85392 283 ASP A C 1
ATOM 2131 O O . ASP A 1 286 ? 50.25807 13.34099 -4.14480 1.000 23.52475 283 ASP A O 1
ATOM 2136 N N . TYR A 1 287 ? 50.76831 14.38934 -2.21172 1.000 20.48045 284 TYR A N 1
ATOM 2137 C CA . TYR A 1 287 ? 50.01170 13.44033 -1.41754 1.000 21.93135 284 TYR A CA 1
ATOM 2138 C C . TYR A 1 287 ? 48.51996 13.57176 -1.66217 1.000 21.46718 284 TYR A C 1
ATOM 2139 O O . TYR A 1 287 ? 47.78009 12.61004 -1.43824 1.000 23.18457 284 TYR A O 1
ATOM 2148 N N . ALA A 1 288 ? 48.06417 14.73797 -2.11110 1.000 20.39605 285 ALA A N 1
ATOM 2149 C CA . ALA A 1 288 ? 46.64039 14.96708 -2.35039 1.000 21.09109 285 ALA A CA 1
ATOM 2150 C C . ALA A 1 288 ? 46.28067 14.34747 -3.70124 1.000 22.01285 285 ALA A C 1
ATOM 2151 O O . ALA A 1 288 ? 46.08550 15.02982 -4.70734 1.000 25.18036 285 ALA A O 1
ATOM 2153 N N A SER A 1 289 ? 46.21149 13.01941 -3.69951 0.448 25.01250 286 SER A N 1
ATOM 2154 N N B SER A 1 289 ? 46.22386 13.01905 -3.70516 0.552 24.66706 286 SER A N 1
ATOM 2155 C CA A SER A 1 289 ? 45.92466 12.22860 -4.88920 0.448 28.36838 286 SER A CA 1
ATOM 2156 C CA B SER A 1 289 ? 45.92722 12.23014 -4.89505 0.552 27.52654 286 SER A CA 1
ATOM 2157 C C A SER A 1 289 ? 44.74709 11.31412 -4.59719 0.448 26.32068 286 SER A C 1
ATOM 2158 C C B SER A 1 289 ? 44.74966 11.31476 -4.59861 0.552 25.83139 286 SER A C 1
ATOM 2159 O O A SER A 1 289 ? 44.76960 10.56885 -3.61205 0.448 27.16312 286 SER A O 1
ATOM 2160 O O B SER A 1 289 ? 44.77324 10.56977 -3.61243 0.552 27.05017 286 SER A O 1
ATOM 2165 N N . LEU A 1 290 ? 43.71949 11.36126 -5.45344 1.000 24.53998 287 LEU A N 1
ATOM 2166 C CA . LEU A 1 290 ? 42.58189 10.47066 -5.25777 1.000 25.85969 287 LEU A CA 1
ATOM 2167 C C . LEU A 1 290 ? 42.96393 8.99950 -5.42244 1.000 27.13490 287 LEU A C 1
ATOM 2168 O O . LEU A 1 290 ? 42.27245 8.12713 -4.88622 1.000 26.38477 287 LEU A O 1
ATOM 2173 N N . ASP A 1 291 ? 44.05962 8.71101 -6.12057 1.000 26.77721 288 ASP A N 1
ATOM 2174 C CA . ASP A 1 291 ? 44.54297 7.34307 -6.26529 1.000 25.90459 288 ASP A CA 1
ATOM 2175 C C . ASP A 1 291 ? 45.20709 6.92491 -4.96181 1.000 24.59910 288 ASP A C 1
ATOM 2176 O O . ASP A 1 291 ? 46.30336 7.38688 -4.64681 1.000 25.46592 288 ASP A O 1
ATOM 2181 N N . GLU A 1 292 ? 44.55544 6.02503 -4.22248 1.000 21.83885 289 GLU A N 1
ATOM 2182 C CA . GLU A 1 292 ? 45.04335 5.68298 -2.89164 1.000 30.75304 289 GLU A CA 1
ATOM 2183 C C . GLU A 1 292 ? 46.38058 4.96728 -2.93746 1.000 29.74613 289 GLU A C 1
ATOM 2184 O O . GLU A 1 292 ? 47.08375 4.93043 -1.92792 1.000 24.25051 289 GLU A O 1
ATOM 2190 N N . ARG A 1 293 ? 46.74523 4.40502 -4.08749 1.000 29.20937 290 ARG A N 1
ATOM 2191 C CA . ARG A 1 293 ? 48.03279 3.73889 -4.21105 1.000 25.26395 290 ARG A CA 1
ATOM 2192 C C . ARG A 1 293 ? 49.18807 4.72818 -4.15021 1.000 24.27280 290 ARG A C 1
ATOM 2193 O O . ARG A 1 293 ? 50.26562 4.38444 -3.64988 1.000 26.70664 290 ARG A O 1
ATOM 2201 N N . VAL A 1 294 ? 48.98785 5.94872 -4.66155 1.000 21.77809 291 VAL A N 1
ATOM 2202 C CA . VAL A 1 294 ? 50.01418 6.98322 -4.59236 1.000 22.54724 291 VAL A CA 1
ATOM 2203 C C . VAL A 1 294 ? 50.25994 7.38023 -3.14187 1.000 24.88112 291 VAL A C 1
ATOM 2204 O O . VAL A 1 294 ? 51.40788 7.49972 -2.68714 1.000 25.93048 291 VAL A O 1
ATOM 2208 N N . ARG A 1 295 ? 49.17840 7.58137 -2.39552 1.000 24.76699 292 ARG A N 1
ATOM 2209 C CA . ARG A 1 295 ? 49.30603 7.93901 -0.98574 1.000 25.87357 292 ARG A CA 1
ATOM 2210 C C . ARG A 1 295 ? 49.91349 6.79844 -0.18058 1.000 26.87929 292 ARG A C 1
ATOM 2211 O O . ARG A 1 295 ? 50.79189 7.02863 0.65949 1.000 26.24310 292 ARG A O 1
ATOM 2219 N N . ASP A 1 296 ? 49.45896 5.56206 -0.42499 1.000 25.66842 293 ASP A N 1
ATOM 2220 C CA . ASP A 1 296 ? 50.02949 4.41348 0.27470 1.000 28.49830 293 ASP A CA 1
ATOM 2221 C C . ASP A 1 296 ? 51.53639 4.35437 0.08411 1.000 27.59935 293 ASP A C 1
ATOM 2222 O O . ASP A 1 296 ? 52.27878 4.10645 1.03791 1.000 24.88397 293 ASP A O 1
ATOM 2227 N N . ASP A 1 297 ? 52.00845 4.56725 -1.14660 1.000 26.17018 294 ASP A N 1
ATOM 2228 C CA . ASP A 1 297 ? 53.44509 4.48101 -1.40027 1.000 29.56334 294 ASP A CA 1
ATOM 2229 C C . ASP A 1 297 ? 54.20167 5.60344 -0.69601 1.000 26.56797 294 ASP A C 1
ATOM 2230 O O . ASP A 1 297 ? 55.29664 5.38760 -0.16462 1.000 25.43552 294 ASP A O 1
ATOM 2235 N N . MET A 1 298 ? 53.61620 6.80129 -0.64715 1.000 22.11478 295 MET A N 1
ATOM 2236 C CA . MET A 1 298 ? 54.27953 7.91615 0.01984 1.000 22.82903 295 MET A CA 1
ATOM 2237 C C . MET A 1 298 ? 54.31371 7.71645 1.52968 1.000 22.28283 295 MET A C 1
ATOM 2238 O O . MET A 1 298 ? 55.32632 8.01624 2.17129 1.000 22.42951 295 MET A O 1
ATOM 2243 N N . LEU A 1 299 ? 53.22620 7.21393 2.11626 1.000 23.10136 296 LEU A N 1
ATOM 2244 C CA . LEU A 1 299 ? 53.25323 6.92761 3.55053 1.000 25.13219 296 LEU A CA 1
ATOM 2245 C C . LEU A 1 299 ? 54.25050 5.82637 3.87163 1.000 27.90428 296 LEU A C 1
ATOM 2246 O O . LEU A 1 299 ? 54.86651 5.83328 4.94121 1.000 23.42614 296 LEU A O 1
ATOM 2251 N N . ARG A 1 300 ? 54.42318 4.87288 2.96205 1.000 21.50385 297 ARG A N 1
ATOM 2252 C CA . ARG A 1 300 ? 55.40746 3.82309 3.20778 1.000 23.36067 297 ARG A CA 1
ATOM 2253 C C . ARG A 1 300 ? 56.82294 4.37743 3.24146 1.000 23.52341 297 ARG A C 1
ATOM 2254 O O . ARG A 1 300 ? 57.63754 3.94577 4.06124 1.000 27.43434 297 ARG A O 1
ATOM 2262 N N . ARG A 1 301 ? 57.14468 5.31544 2.34934 1.000 23.28548 298 ARG A N 1
ATOM 2263 C CA . ARG A 1 301 ? 58.46830 5.92093 2.38404 1.000 24.84768 298 ARG A CA 1
ATOM 2264 C C . ARG A 1 301 ? 58.67932 6.69314 3.67495 1.000 26.66931 298 ARG A C 1
ATOM 2265 O O . ARG A 1 301 ? 59.76907 6.66238 4.25742 1.000 22.22898 298 ARG A O 1
ATOM 2273 N N . MET A 1 302 ? 57.64889 7.40364 4.13050 1.000 26.01403 299 MET A N 1
ATOM 2274 C CA . MET A 1 302 ? 57.76523 8.09688 5.41009 1.000 20.25142 299 MET A CA 1
ATOM 2275 C C . MET A 1 302 ? 57.90284 7.10080 6.55709 1.000 22.96178 299 MET A C 1
ATOM 2276 O O . MET A 1 302 ? 58.67942 7.32445 7.49382 1.000 25.26420 299 MET A O 1
ATOM 2281 N N . ARG A 1 303 ? 57.18106 5.97733 6.48543 1.000 22.63495 300 ARG A N 1
ATOM 2282 C CA . ARG A 1 303 ? 57.31903 4.94497 7.50333 1.000 25.83319 300 ARG A CA 1
ATOM 2283 C C . ARG A 1 303 ? 58.73757 4.38825 7.53448 1.000 26.22543 300 ARG A C 1
ATOM 2284 O O . ARG A 1 303 ? 59.28651 4.13667 8.61400 1.000 23.08478 300 ARG A O 1
ATOM 2292 N N . ARG A 1 304 ? 59.34370 4.18236 6.36085 1.000 28.94936 301 ARG A N 1
ATOM 2293 C CA . ARG A 1 304 ? 60.71834 3.67925 6.32651 1.000 27.25074 301 ARG A CA 1
ATOM 2294 C C . ARG A 1 304 ? 61.67875 4.65412 6.99528 1.000 27.51810 301 ARG A C 1
ATOM 2295 O O . ARG A 1 304 ? 62.64625 4.24015 7.64640 1.000 26.49252 301 ARG A O 1
ATOM 2303 N N . LEU A 1 305 ? 61.43827 5.95771 6.84631 1.000 23.78580 302 LEU A N 1
ATOM 2304 C CA . LEU A 1 305 ? 62.29002 6.92001 7.53566 1.000 25.93854 302 LEU A CA 1
ATOM 2305 C C . LEU A 1 305 ? 62.18774 6.75286 9.04554 1.000 25.56782 302 LEU A C 1
ATOM 2306 O O . LEU A 1 305 ? 63.19530 6.84452 9.75409 1.000 26.70452 302 LEU A O 1
ATOM 2311 N N . VAL A 1 306 ? 60.97450 6.52992 9.55810 1.000 24.12819 303 VAL A N 1
ATOM 2312 C CA . VAL A 1 306 ? 60.81473 6.31597 10.99780 1.000 25.25253 303 VAL A CA 1
ATOM 2313 C C . VAL A 1 306 ? 61.52134 5.03401 11.41412 1.000 28.84670 303 VAL A C 1
ATOM 2314 O O . VAL A 1 306 ? 62.22255 4.98729 12.43425 1.000 25.11905 303 VAL A O 1
ATOM 2318 N N . VAL A 1 307 ? 61.33617 3.96552 10.63859 1.000 25.63760 304 VAL A N 1
ATOM 2319 C CA . VAL A 1 307 ? 61.99430 2.70951 10.98250 1.000 26.84364 304 VAL A CA 1
ATOM 2320 C C . VAL A 1 307 ? 63.50998 2.89067 10.96925 1.000 27.14896 304 VAL A C 1
ATOM 2321 O O . VAL A 1 307 ? 64.21448 2.44589 11.88896 1.000 30.32517 304 VAL A O 1
ATOM 2325 N N . LEU A 1 308 ? 64.03307 3.55731 9.93484 1.000 25.53831 305 LEU A N 1
ATOM 2326 C CA . LEU A 1 308 ? 65.46689 3.82591 9.85956 1.000 28.41668 305 LEU A CA 1
ATOM 2327 C C . LEU A 1 308 ? 65.95484 4.59024 11.08124 1.000 32.01965 305 LEU A C 1
ATOM 2328 O O . LEU A 1 308 ? 66.99823 4.26346 11.66140 1.000 30.05695 305 LEU A O 1
ATOM 2333 N N . TYR A 1 309 ? 65.21564 5.62585 11.47541 1.000 26.33089 306 TYR A N 1
ATOM 2334 C CA . TYR A 1 309 ? 65.67243 6.49374 12.55004 1.000 26.27466 306 TYR A CA 1
ATOM 2335 C C . TYR A 1 309 ? 65.86467 5.72198 13.84365 1.000 25.07465 306 TYR A C 1
ATOM 2336 O O . TYR A 1 309 ? 66.88052 5.88827 14.53597 1.000 31.04412 306 TYR A O 1
ATOM 2345 N N . PHE A 1 310 ? 64.91114 4.86354 14.18376 1.000 22.22380 307 PHE A N 1
ATOM 2346 C CA . PHE A 1 310 ? 64.90729 4.22320 15.48543 1.000 24.83847 307 PHE A CA 1
ATOM 2347 C C . PHE A 1 310 ? 65.49857 2.82262 15.47652 1.000 26.36581 307 PHE A C 1
ATOM 2348 O O . PHE A 1 310 ? 65.90932 2.34106 16.53566 1.000 29.00409 307 PHE A O 1
ATOM 2356 N N . TYR A 1 311 ? 65.53311 2.15807 14.32920 1.000 26.00870 308 TYR A N 1
ATOM 2357 C CA . TYR A 1 311 ? 65.95557 0.76422 14.28953 1.000 27.99139 308 TYR A CA 1
ATOM 2358 C C . TYR A 1 311 ? 67.15065 0.53368 13.38677 1.000 32.09906 308 TYR A C 1
ATOM 2359 O O . TYR A 1 311 ? 67.66605 -0.58701 13.35050 1.000 38.43294 308 TYR A O 1
ATOM 2368 N N . GLY A 1 312 ? 67.62328 1.55329 12.69115 1.000 30.41481 309 GLY A N 1
ATOM 2369 C CA . GLY A 1 312 ? 68.84555 1.44137 11.93080 1.000 33.53821 309 GLY A CA 1
ATOM 2370 C C . GLY A 1 312 ? 68.61725 0.85111 10.55152 1.000 29.18906 309 GLY A C 1
ATOM 2371 O O . GLY A 1 312 ? 67.60440 0.21561 10.26585 1.000 30.52946 309 GLY A O 1
ATOM 2372 N N . SER A 1 313 ? 69.60024 1.07786 9.68148 1.000 33.35698 310 SER A N 1
ATOM 2373 C CA . SER A 1 313 ? 69.49243 0.72957 8.27055 1.000 33.75489 310 SER A CA 1
ATOM 2374 C C . SER A 1 313 ? 69.44261 -0.77216 8.02148 1.000 36.07014 310 SER A C 1
ATOM 2375 O O . SER A 1 313 ? 69.10926 -1.18158 6.90861 1.000 37.88758 310 SER A O 1
ATOM 2378 N N . ASP A 1 314 ? 69.76036 -1.60222 9.01274 1.000 38.73923 311 ASP A N 1
ATOM 2379 C CA . ASP A 1 314 ? 69.71644 -3.04807 8.84118 1.000 39.05401 311 ASP A CA 1
ATOM 2380 C C . ASP A 1 314 ? 68.41236 -3.66279 9.32954 1.000 38.79147 311 ASP A C 1
ATOM 2381 O O . ASP A 1 314 ? 68.30641 -4.89190 9.40463 1.000 37.96456 311 ASP A O 1
ATOM 2386 N N . ASP A 1 315 ? 67.41663 -2.84487 9.67031 1.000 34.68592 312 ASP A N 1
ATOM 2387 C CA . ASP A 1 315 ? 66.12552 -3.39488 10.05116 1.000 33.31962 312 ASP A CA 1
ATOM 2388 C C . ASP A 1 315 ? 65.53110 -4.17190 8.88395 1.000 30.04621 312 ASP A C 1
ATOM 2389 O O . ASP A 1 315 ? 65.64524 -3.76367 7.72431 1.000 33.38105 312 ASP A O 1
ATOM 2394 N N . SER A 1 316 ? 64.88398 -5.29627 9.19965 1.000 36.04142 313 SER A N 1
ATOM 2395 C CA . SER A 1 316 ? 64.39366 -6.19472 8.15823 1.000 39.28046 313 SER A CA 1
ATOM 2396 C C . SER A 1 316 ? 63.38411 -5.52306 7.23656 1.000 42.00470 313 SER A C 1
ATOM 2397 O O . SER A 1 316 ? 63.25732 -5.93254 6.07673 1.000 36.99467 313 SER A O 1
ATOM 2400 N N . LYS A 1 317 ? 62.68956 -4.47980 7.70629 1.000 38.58427 314 LYS A N 1
ATOM 2401 C CA . LYS A 1 317 ? 61.72267 -3.78961 6.85846 1.000 37.00794 314 LYS A CA 1
ATOM 2402 C C . LYS A 1 317 ? 62.37817 -2.82136 5.88964 1.000 36.31789 314 LYS A C 1
ATOM 2403 O O . LYS A 1 317 ? 61.68416 -2.26165 5.03548 1.000 39.46797 314 LYS A O 1
ATOM 2409 N N . LEU A 1 318 ? 63.68878 -2.61204 5.99240 1.000 30.66349 315 LEU A N 1
ATOM 2410 C CA . LEU A 1 318 ? 64.41498 -1.77466 5.05395 1.000 27.50409 315 LEU A CA 1
ATOM 2411 C C . LEU A 1 318 ? 65.20972 -2.58323 4.03560 1.000 36.69049 315 LEU A C 1
ATOM 2412 O O . LEU A 1 318 ? 65.84671 -1.99160 3.16127 1.000 35.97158 315 LEU A O 1
ATOM 2417 N N . SER A 1 319 ? 65.17705 -3.91486 4.13316 1.000 43.09092 316 SER A N 1
ATOM 2418 C CA . SER A 1 319 ? 66.02168 -4.76418 3.29570 1.000 47.56174 316 SER A CA 1
ATOM 2419 C C . SER A 1 319 ? 65.55815 -4.75843 1.84272 1.000 47.43606 316 SER A C 1
ATOM 2420 O O . SER A 1 319 ? 66.35945 -4.53864 0.92644 1.000 50.07809 316 SER A O 1
ATOM 2423 N N . ASP A 1 320 ? 64.27147 -5.01045 1.61131 1.000 45.97584 317 ASP A N 1
ATOM 2424 C CA . ASP A 1 320 ? 63.70305 -5.07577 0.26764 1.000 49.50455 317 ASP A CA 1
ATOM 2425 C C . ASP A 1 320 ? 63.02734 -3.74288 -0.03694 1.000 48.71390 317 ASP A C 1
ATOM 2426 O O . ASP A 1 320 ? 61.94827 -3.44934 0.49210 1.000 43.96790 317 ASP A O 1
ATOM 2431 N N . VAL A 1 321 ? 63.65671 -2.94811 -0.90743 1.000 49.44596 318 VAL A N 1
ATOM 2432 C CA . VAL A 1 321 ? 63.19297 -1.58789 -1.15829 1.000 52.64258 318 VAL A CA 1
ATOM 2433 C C . VAL A 1 321 ? 61.82250 -1.56273 -1.81948 1.000 55.70481 318 VAL A C 1
ATOM 2434 O O . VAL A 1 321 ? 61.12950 -0.53977 -1.75733 1.000 57.66029 318 VAL A O 1
ATOM 2438 N N . ASN A 1 322 ? 61.40671 -2.66256 -2.44781 1.000 55.88011 319 ASN A N 1
ATOM 2439 C CA . ASN A 1 322 ? 60.11137 -2.74180 -3.10611 1.000 58.35469 319 ASN A CA 1
ATOM 2440 C C . ASN A 1 322 ? 59.11823 -3.58001 -2.31510 1.000 55.70055 319 ASN A C 1
ATOM 2441 O O . ASN A 1 322 ? 58.09926 -4.01082 -2.86875 1.000 54.29504 319 ASN A O 1
ATOM 2446 N N . GLU A 1 323 ? 59.39796 -3.84934 -1.04470 1.000 48.52075 320 GLU A N 1
ATOM 2447 C CA . GLU A 1 323 ? 58.41704 -4.53269 -0.21783 1.000 44.90277 320 GLU A CA 1
ATOM 2448 C C . GLU A 1 323 ? 57.31781 -3.54806 0.14231 1.000 46.03016 320 GLU A C 1
ATOM 2449 O O . GLU A 1 323 ? 57.58421 -2.51214 0.76236 1.000 45.01575 320 GLU A O 1
ATOM 2455 N N . LYS A 1 324 ? 56.09141 -3.85150 -0.27649 1.000 43.36513 321 LYS A N 1
ATOM 2456 C CA . LYS A 1 324 ? 54.94085 -2.99983 0.02291 1.000 42.19223 321 LYS A CA 1
ATOM 2457 C C . LYS A 1 324 ? 54.35323 -3.36703 1.38493 1.000 35.80912 321 LYS A C 1
ATOM 2458 O O . LYS A 1 324 ? 53.18471 -3.72381 1.51204 1.000 39.93456 321 LYS A O 1
ATOM 2464 N N . PHE A 1 325 ? 55.19020 -3.29416 2.41885 1.000 30.53354 322 PHE A N 1
ATOM 2465 C CA . PHE A 1 325 ? 54.71765 -3.72744 3.72555 1.000 32.53059 322 PHE A CA 1
ATOM 2466 C C . PHE A 1 325 ? 53.61128 -2.80221 4.22115 1.000 34.56780 322 PHE A C 1
ATOM 2467 O O . PHE A 1 325 ? 53.54503 -1.62361 3.86504 1.000 35.60545 322 PHE A O 1
ATOM 2475 N N . ASP A 1 326 ? 52.69723 -3.38031 4.99014 1.000 36.52210 323 ASP A N 1
ATOM 2476 C CA . ASP A 1 326 ? 51.62289 -2.61564 5.59774 1.000 37.69036 323 ASP A CA 1
ATOM 2477 C C . ASP A 1 326 ? 52.20401 -1.74041 6.70152 1.000 31.82240 323 ASP A C 1
ATOM 2478 O O . ASP A 1 326 ? 52.78306 -2.25707 7.66325 1.000 29.10868 323 ASP A O 1
ATOM 2483 N N . VAL A 1 327 ? 52.08720 -0.41464 6.54679 1.000 28.45786 324 VAL A N 1
ATOM 2484 C CA . VAL A 1 327 ? 52.67508 0.49463 7.53250 1.000 31.59725 324 VAL A CA 1
ATOM 2485 C C . VAL A 1 327 ? 52.01029 0.32842 8.89251 1.000 31.22834 324 VAL A C 1
ATOM 2486 O O . VAL A 1 327 ? 52.66406 0.44925 9.93555 1.000 28.82739 324 VAL A O 1
ATOM 2490 N N . TRP A 1 328 ? 50.70509 0.05740 8.91090 1.000 31.71613 325 TRP A N 1
ATOM 2491 C CA . TRP A 1 328 ? 50.01414 -0.05325 10.18825 1.000 36.34085 325 TRP A CA 1
ATOM 2492 C C . TRP A 1 328 ? 50.34691 -1.36743 10.87547 1.000 36.52982 325 TRP A C 1
ATOM 2493 O O . TRP A 1 328 ? 50.41952 -1.42023 12.10622 1.000 35.98846 325 TRP A O 1
ATOM 2504 N N . GLU A 1 329 ? 50.57222 -2.43177 10.09891 1.000 36.28431 326 GLU A N 1
ATOM 2505 C CA . GLU A 1 329 ? 51.06062 -3.67715 10.67901 1.000 37.22028 326 GLU A CA 1
ATOM 2506 C C . GLU A 1 329 ? 52.45028 -3.49310 11.27507 1.000 30.30706 326 GLU A C 1
ATOM 2507 O O . GLU A 1 329 ? 52.74790 -4.01474 12.35835 1.000 34.20139 326 GLU A O 1
ATOM 2513 N N . ASP A 1 330 ? 53.32392 -2.76315 10.57703 1.000 26.90026 327 ASP A N 1
ATOM 2514 C CA . ASP A 1 330 ? 54.63643 -2.49681 11.14634 1.000 23.46056 327 ASP A CA 1
ATOM 2515 C C . ASP A 1 330 ? 54.51212 -1.66786 12.41011 1.000 24.34292 327 ASP A C 1
ATOM 2516 O O . ASP A 1 330 ? 55.19279 -1.93612 13.40627 1.000 31.23063 327 ASP A O 1
ATOM 2521 N N . ALA A 1 331 ? 53.64664 -0.64593 12.37668 1.000 28.53661 328 ALA A N 1
ATOM 2522 C CA . ALA A 1 331 ? 53.41248 0.18090 13.55521 1.000 32.13747 328 ALA A CA 1
ATOM 2523 C C . ALA A 1 331 ? 52.96433 -0.67366 14.72880 1.000 39.48354 328 ALA A C 1
ATOM 2524 O O . ALA A 1 331 ? 53.49202 -0.55002 15.84135 1.000 36.46783 328 ALA A O 1
ATOM 2526 N N . ALA A 1 332 ? 51.99307 -1.56285 14.48677 1.000 40.43592 329 ALA A N 1
ATOM 2527 C CA . ALA A 1 332 ? 51.52970 -2.46959 15.52974 1.000 43.75677 329 ALA A CA 1
ATOM 2528 C C . ALA A 1 332 ? 52.66476 -3.34180 16.04300 1.000 42.29650 329 ALA A C 1
ATOM 2529 O O . ALA A 1 332 ? 52.72378 -3.65633 17.23743 1.000 48.63200 329 ALA A O 1
ATOM 2531 N N . ALA A 1 333 ? 53.59145 -3.71738 15.15786 1.000 38.50771 330 ALA A N 1
ATOM 2532 C CA . ALA A 1 333 ? 54.68635 -4.59987 15.54718 1.000 35.59713 330 ALA A CA 1
ATOM 2533 C C . ALA A 1 333 ? 55.66519 -3.90228 16.48460 1.000 41.74168 330 ALA A C 1
ATOM 2534 O O . ALA A 1 333 ? 56.10852 -4.49426 17.47534 1.000 41.68597 330 ALA A O 1
ATOM 2536 N N . ARG A 1 334 ? 56.02147 -2.64556 16.19510 1.000 36.01893 331 ARG A N 1
ATOM 2537 C CA . ARG A 1 334 ? 56.97964 -1.96142 17.05890 1.000 34.78046 331 ARG A CA 1
ATOM 2538 C C . ARG A 1 334 ? 56.39261 -1.66928 18.43273 1.000 37.16083 331 ARG A C 1
ATOM 2539 O O . ARG A 1 334 ? 57.14032 -1.58349 19.41227 1.000 34.56152 331 ARG A O 1
ATOM 2547 N N . ARG A 1 335 ? 55.06771 -1.52946 18.52542 1.000 42.45075 332 ARG A N 1
ATOM 2548 C CA . ARG A 1 335 ? 54.42887 -1.26350 19.81165 1.000 49.26743 332 ARG A CA 1
ATOM 2549 C C . ARG A 1 335 ? 54.72266 -2.37547 20.81194 1.000 46.67248 332 ARG A C 1
ATOM 2550 O O . ARG A 1 335 ? 55.07609 -2.10916 21.96599 1.000 47.96506 332 ARG A O 1
ATOM 2558 N N . VAL A 1 336 ? 54.59074 -3.63618 20.38361 1.000 43.49644 333 VAL A N 1
ATOM 2559 C CA . VAL A 1 336 ? 54.86888 -4.76187 21.27459 1.000 45.65971 333 VAL A CA 1
ATOM 2560 C C . VAL A 1 336 ? 56.34601 -5.11666 21.31960 1.000 45.87444 333 VAL A C 1
ATOM 2561 O O . VAL A 1 336 ? 56.71213 -6.12023 21.94430 1.000 46.47742 333 VAL A O 1
ATOM 2565 N N . ASP A 1 337 ? 57.20563 -4.32664 20.67990 1.000 41.61858 334 ASP A N 1
ATOM 2566 C CA . ASP A 1 337 ? 58.64378 -4.54335 20.76661 1.000 40.97244 334 ASP A CA 1
ATOM 2567 C C . ASP A 1 337 ? 59.17000 -4.06928 22.11879 1.000 42.64037 334 ASP A C 1
ATOM 2568 O O . ASP A 1 337 ? 58.74064 -3.04010 22.65047 1.000 41.50116 334 ASP A O 1
ATOM 2573 N N . ASN A 1 338 ? 60.11916 -4.82128 22.66926 1.000 44.83821 335 ASN A N 1
ATOM 2574 C CA . ASN A 1 338 ? 60.61906 -4.58041 24.01492 1.000 46.54236 335 ASN A CA 1
ATOM 2575 C C . ASN A 1 338 ? 61.96554 -3.87670 24.04186 1.000 40.43125 335 ASN A C 1
ATOM 2576 O O . ASN A 1 338 ? 62.51110 -3.66202 25.12671 1.000 43.59594 335 ASN A O 1
ATOM 2581 N N . ARG A 1 339 ? 62.50216 -3.50719 22.88603 1.000 37.88924 336 ARG A N 1
ATOM 2582 C CA . ARG A 1 339 ? 63.78445 -2.82350 22.82384 1.000 35.61920 336 ARG A CA 1
ATOM 2583 C C . ARG A 1 339 ? 63.76244 -1.54561 23.65682 1.000 36.58302 336 ARG A C 1
ATOM 2584 O O . ARG A 1 339 ? 62.76778 -0.81238 23.67990 1.000 32.79490 336 ARG A O 1
ATOM 2592 N N . GLU A 1 340 ? 64.86837 -1.27781 24.34110 1.000 32.26223 337 GLU A N 1
ATOM 2593 C CA . GLU A 1 340 ? 65.00731 -0.08797 25.16847 1.000 30.15489 337 GLU A CA 1
ATOM 2594 C C . GLU A 1 340 ? 65.73533 0.98555 24.37391 1.000 31.07369 337 GLU A C 1
ATOM 2595 O O . GLU A 1 340 ? 66.76630 0.70994 23.75634 1.000 32.94891 337 GLU A O 1
ATOM 2601 N N . PHE A 1 341 ? 65.18567 2.20718 24.36942 1.000 27.09258 338 PHE A N 1
ATOM 2602 C CA . PHE A 1 341 ? 65.85081 3.30606 23.67231 1.000 26.25487 338 PHE A CA 1
ATOM 2603 C C . PHE A 1 341 ? 67.08459 3.77816 24.42880 1.000 29.62226 338 PHE A C 1
ATOM 2604 O O . PHE A 1 341 ? 68.13202 4.04133 23.82219 1.000 28.12028 338 PHE A O 1
ATOM 2612 N N . ILE A 1 342 ? 66.96499 3.91509 25.74857 1.000 29.99804 339 ILE A N 1
ATOM 2613 C CA . ILE A 1 342 ? 68.05917 4.22819 26.65510 1.000 28.13207 339 ILE A CA 1
ATOM 2614 C C . ILE A 1 342 ? 67.97683 3.27556 27.83707 1.000 31.34760 339 ILE A C 1
ATOM 2615 O O . ILE A 1 342 ? 66.92782 2.69972 28.13428 1.000 29.72745 339 ILE A O 1
ATOM 2620 N N . LYS A 1 343 ? 69.10350 3.11628 28.51703 1.000 31.12050 340 LYS A N 1
ATOM 2621 C CA . LYS A 1 343 ? 69.13688 2.37461 29.77004 1.000 36.76915 340 LYS A CA 1
ATOM 2622 C C . LYS A 1 343 ? 68.79561 3.33826 30.90614 1.000 34.28136 340 LYS A C 1
ATOM 2623 O O . LYS A 1 343 ? 69.48622 4.34025 31.11392 1.000 37.00125 340 LYS A O 1
ATOM 2629 N N . LEU A 1 344 ? 67.71871 3.06541 31.60347 1.000 31.15825 341 LEU A N 1
ATOM 2630 C CA . LEU A 1 344 ? 67.39355 3.96949 32.69429 1.000 32.55867 341 LEU A CA 1
ATOM 2631 C C . LEU A 1 344 ? 68.28728 3.68401 33.90332 1.000 35.21056 341 LEU A C 1
ATOM 2632 O O . LEU A 1 344 ? 68.54368 2.52203 34.22042 1.000 39.70474 341 LEU A O 1
ATOM 2637 N N . PRO A 1 345 ? 68.79090 4.71763 34.57602 1.000 33.15816 342 PRO A N 1
ATOM 2638 C CA . PRO A 1 345 ? 69.46049 4.50046 35.86518 1.000 42.41204 342 PRO A CA 1
ATOM 2639 C C . PRO A 1 345 ? 68.48993 3.90750 36.87790 1.000 48.37763 342 PRO A C 1
ATOM 2640 O O . PRO A 1 345 ? 67.27117 4.03090 36.75189 1.000 50.80255 342 PRO A O 1
ATOM 2644 N N . LEU A 1 346 ? 69.04333 3.24971 37.89419 1.000 53.71648 343 LEU A N 1
ATOM 2645 C CA . LEU A 1 346 ? 68.21080 2.68857 38.95219 1.000 57.22921 343 LEU A CA 1
ATOM 2646 C C . LEU A 1 346 ? 67.54186 3.79832 39.76034 1.000 56.20997 343 LEU A C 1
ATOM 2647 O O . LEU A 1 346 ? 68.03946 4.92409 39.84453 1.000 49.40639 343 LEU A O 1
ATOM 2652 N N . GLU A 1 347 ? 66.39857 3.46807 40.35819 1.000 64.14899 344 GLU A N 1
ATOM 2653 C CA . GLU A 1 347 ? 65.68244 4.41784 41.19743 1.000 72.29436 344 GLU A CA 1
ATOM 2654 C C . GLU A 1 347 ? 66.50364 4.76380 42.44211 1.000 75.97413 344 GLU A C 1
ATOM 2655 O O . GLU A 1 347 ? 67.50451 4.11965 42.76621 1.000 78.94673 344 GLU A O 1
ATOM 2661 N N . ASN A 1 348 ? 66.06017 5.79809 43.14841 1.000 74.51433 345 ASN A N 1
ATOM 2662 C CA . ASN A 1 348 ? 66.81413 6.32923 44.27320 1.000 72.64858 345 ASN A CA 1
ATOM 2663 C C . ASN A 1 348 ? 66.34943 5.70665 45.58988 1.000 77.08747 345 ASN A C 1
ATOM 2664 O O . ASN A 1 348 ? 65.36667 4.96219 45.65152 1.000 73.98342 345 ASN A O 1
ATOM 2669 N N . LYS A 1 349 ? 67.07530 6.03575 46.65633 1.000 83.21252 346 LYS A N 1
ATOM 2670 C CA . LYS A 1 349 ? 66.73262 5.60341 48.00818 1.000 87.09440 346 LYS A CA 1
ATOM 2671 C C . LYS A 1 349 ? 65.76703 6.59874 48.65199 1.000 87.91768 346 LYS A C 1
ATOM 2672 O O . LYS A 1 349 ? 64.73731 6.21586 49.20858 1.000 88.57129 346 LYS A O 1
ATOM 2678 N N . THR A 1 355 ? 59.85482 10.91391 49.37250 1.000 84.39181 352 THR A N 1
ATOM 2679 C CA . THR A 1 355 ? 61.08188 10.66285 48.62304 1.000 85.09149 352 THR A CA 1
ATOM 2680 C C . THR A 1 355 ? 62.00870 11.87493 48.64528 1.000 82.62426 352 THR A C 1
ATOM 2681 O O . THR A 1 355 ? 61.72402 12.87671 49.30273 1.000 81.02346 352 THR A O 1
ATOM 2685 N N . ASP A 1 356 ? 63.12111 11.76916 47.91825 1.000 80.44909 353 ASP A N 1
ATOM 2686 C CA . ASP A 1 356 ? 64.11750 12.83568 47.82179 1.000 77.82231 353 ASP A CA 1
ATOM 2687 C C . ASP A 1 356 ? 63.89151 13.54447 46.48901 1.000 76.23832 353 ASP A C 1
ATOM 2688 O O . ASP A 1 356 ? 64.38831 13.12032 45.44529 1.000 75.26304 353 ASP A O 1
ATOM 2693 N N . LYS A 1 357 ? 63.12544 14.63932 46.53340 1.000 75.30658 354 LYS A N 1
ATOM 2694 C CA . LYS A 1 357 ? 62.81336 15.38497 45.31738 1.000 74.18125 354 LYS A CA 1
ATOM 2695 C C . LYS A 1 357 ? 64.07013 15.93280 44.65072 1.000 74.33302 354 LYS A C 1
ATOM 2696 O O . LYS A 1 357 ? 64.11055 16.06968 43.42182 1.000 72.51565 354 LYS A O 1
ATOM 2702 N N . ASP A 1 358 ? 65.10167 16.25093 45.43797 1.000 73.60036 355 ASP A N 1
ATOM 2703 C CA . ASP A 1 358 ? 66.36142 16.70389 44.85737 1.000 70.55568 355 ASP A CA 1
ATOM 2704 C C . ASP A 1 358 ? 67.04592 15.58461 44.08366 1.000 62.66124 355 ASP A C 1
ATOM 2705 O O . ASP A 1 358 ? 67.58972 15.81502 42.99685 1.000 62.54763 355 ASP A O 1
ATOM 2710 N N . ALA A 1 359 ? 67.02839 14.36565 44.62650 1.000 55.71339 356 ALA A N 1
ATOM 2711 C CA . ALA A 1 359 ? 67.68428 13.25131 43.95312 1.000 53.21684 356 ALA A CA 1
ATOM 2712 C C . ALA A 1 359 ? 66.92016 12.81213 42.71069 1.000 52.50745 356 ALA A C 1
ATOM 2713 O O . ALA A 1 359 ? 67.53256 12.35164 41.74208 1.000 46.02974 356 ALA A O 1
ATOM 2715 N N . GLU A 1 360 ? 65.58885 12.92787 42.72049 1.000 53.46174 357 GLU A N 1
ATOM 2716 C CA . GLU A 1 360 ? 64.81964 12.56890 41.53573 1.000 51.29506 357 GLU A CA 1
ATOM 2717 C C . GLU A 1 360 ? 65.00092 13.59503 40.42673 1.000 45.83556 357 GLU A C 1
ATOM 2718 O O . GLU A 1 360 ? 64.97047 13.23600 39.24572 1.000 45.82126 357 GLU A O 1
ATOM 2724 N N . ARG A 1 361 ? 65.19177 14.86829 40.78190 1.000 44.65498 358 ARG A N 1
ATOM 2725 C CA . ARG A 1 361 ? 65.46619 15.88651 39.77280 1.000 47.05655 358 ARG A CA 1
ATOM 2726 C C . ARG A 1 361 ? 66.83149 15.67203 39.13051 1.000 42.96049 358 ARG A C 1
ATOM 2727 O O . ARG A 1 361 ? 67.00042 15.89156 37.92498 1.000 34.32702 358 ARG A O 1
ATOM 2735 N N . ILE A 1 362 ? 67.82093 15.25687 39.92346 1.000 42.19801 359 ILE A N 1
ATOM 2736 C CA . ILE A 1 362 ? 69.12047 14.88808 39.36928 1.000 39.34834 359 ILE A CA 1
ATOM 2737 C C . ILE A 1 362 ? 68.96256 13.74007 38.38234 1.000 35.98960 359 ILE A C 1
ATOM 2738 O O . ILE A 1 362 ? 69.44995 13.79474 37.24727 1.000 35.48896 359 ILE A O 1
ATOM 2743 N N . ARG A 1 363 ? 68.26891 12.68581 38.80546 1.000 35.31761 360 ARG A N 1
ATOM 2744 C CA . ARG A 1 363 ? 68.08812 11.51874 37.95328 1.000 35.66474 360 ARG A CA 1
ATOM 2745 C C . ARG A 1 363 ? 67.31126 11.87162 36.69042 1.000 36.64307 360 ARG A C 1
ATOM 2746 O O . ARG A 1 363 ? 67.60349 11.35371 35.60522 1.000 32.43331 360 ARG A O 1
ATOM 2754 N N . LYS A 1 364 ? 66.31082 12.74441 36.80928 1.000 37.94071 361 LYS A N 1
ATOM 2755 C CA . LYS A 1 364 ? 65.57034 13.14830 35.61785 1.000 35.64074 361 LYS A CA 1
ATOM 2756 C C . LYS A 1 364 ? 66.46833 13.90187 34.64557 1.000 34.48730 361 LYS A C 1
ATOM 2757 O O . LYS A 1 364 ? 66.38171 13.70405 33.42573 1.000 31.48685 361 LYS A O 1
ATOM 2763 N N . ASN A 1 365 ? 67.34754 14.76401 35.16724 1.000 31.59449 362 ASN A N 1
ATOM 2764 C CA . ASN A 1 365 ? 68.27542 15.48061 34.29996 1.000 33.36301 362 ASN A CA 1
ATOM 2765 C C . ASN A 1 365 ? 69.23658 14.51829 33.62696 1.000 31.89694 362 ASN A C 1
ATOM 2766 O O . ASN A 1 365 ? 69.57068 14.68378 32.44847 1.000 31.91373 362 ASN A O 1
ATOM 2771 N N . THR A 1 366 ? 69.68825 13.50199 34.36202 1.000 28.41281 363 THR A N 1
ATOM 2772 C CA . THR A 1 366 ? 70.52101 12.47426 33.75922 1.000 31.14914 363 THR A CA 1
ATOM 2773 C C . THR A 1 366 ? 69.76213 11.73642 32.66921 1.000 30.81388 363 THR A C 1
ATOM 2774 O O . THR A 1 366 ? 70.32422 11.43316 31.60944 1.000 31.37695 363 THR A O 1
ATOM 2778 N N . VAL A 1 367 ? 68.48126 11.44359 32.90935 1.000 29.15093 364 VAL A N 1
ATOM 2779 C CA . VAL A 1 367 ? 67.68923 10.73623 31.90639 1.000 25.99167 364 VAL A CA 1
ATOM 2780 C C . VAL A 1 367 ? 67.47721 11.61624 30.67788 1.000 24.73387 364 VAL A C 1
ATOM 2781 O O . VAL A 1 367 ? 67.55240 11.13806 29.54218 1.000 25.15604 364 VAL A O 1
ATOM 2785 N N . LYS A 1 368 ? 67.23120 12.91586 30.87420 1.000 25.39415 365 LYS A N 1
ATOM 2786 C CA . LYS A 1 368 ? 67.05010 13.78733 29.71459 1.000 29.90906 365 LYS A CA 1
ATOM 2787 C C . LYS A 1 368 ? 68.31375 13.83819 28.87629 1.000 32.04661 365 LYS A C 1
ATOM 2788 O O . LYS A 1 368 ? 68.24713 13.81324 27.64232 1.000 26.42770 365 LYS A O 1
ATOM 2794 N N . GLU A 1 369 ? 69.48299 13.87437 29.52503 1.000 29.87046 366 GLU A N 1
ATOM 2795 C CA . GLU A 1 369 ? 70.71526 13.89238 28.74468 1.000 33.62822 366 GLU A CA 1
ATOM 2796 C C . GLU A 1 369 ? 70.93840 12.56115 28.03707 1.000 30.53649 366 GLU A C 1
ATOM 2797 O O . GLU A 1 369 ? 71.46228 12.54506 26.92039 1.000 30.51319 366 GLU A O 1
ATOM 2803 N N . LEU A 1 370 ? 70.50463 11.45185 28.64239 1.000 27.42828 367 LEU A N 1
ATOM 2804 C CA . LEU A 1 370 ? 70.57262 10.15244 27.97850 1.000 26.60803 367 LEU A CA 1
ATOM 2805 C C . LEU A 1 370 ? 69.70939 10.12519 26.72470 1.000 27.30348 367 LEU A C 1
ATOM 2806 O O . LEU A 1 370 ? 70.14268 9.65256 25.66533 1.000 25.06366 367 LEU A O 1
ATOM 2811 N N . TYR A 1 371 ? 68.45963 10.58101 26.84188 1.000 24.45286 368 TYR A N 1
ATOM 2812 C CA . TYR A 1 371 ? 67.59698 10.68133 25.66249 1.000 21.89634 368 TYR A CA 1
ATOM 2813 C C . TYR A 1 371 ? 68.25896 11.51398 24.58166 1.000 23.10161 368 TYR A C 1
ATOM 2814 O O . TYR A 1 371 ? 68.26860 11.13606 23.40197 1.000 26.04575 368 TYR A O 1
ATOM 2823 N N . ARG A 1 372 ? 68.78194 12.68404 24.96428 1.000 24.29316 369 ARG A N 1
ATOM 2824 C CA . ARG A 1 372 ? 69.33979 13.60488 23.97312 1.000 26.21972 369 ARG A CA 1
ATOM 2825 C C . ARG A 1 372 ? 70.52960 12.98056 23.26494 1.000 29.64071 369 ARG A C 1
ATOM 2826 O O . ARG A 1 372 ? 70.63116 13.03511 22.03566 1.000 28.43041 369 ARG A O 1
ATOM 2834 N N . ASN A 1 373 ? 71.44390 12.37935 24.03266 1.000 26.35144 370 ASN A N 1
ATOM 2835 C CA . ASN A 1 373 ? 72.58831 11.70795 23.42676 1.000 28.86048 370 ASN A CA 1
ATOM 2836 C C . ASN A 1 373 ? 72.14605 10.65162 22.42903 1.000 23.17879 370 ASN A C 1
ATOM 2837 O O . ASN A 1 373 ? 72.68716 10.56982 21.32266 1.000 27.80280 370 ASN A O 1
ATOM 2842 N N . GLN A 1 374 ? 71.17748 9.81120 22.81264 1.000 23.39694 371 GLN A N 1
ATOM 2843 C CA . GLN A 1 374 ? 70.69001 8.78507 21.89926 1.000 23.85058 371 GLN A CA 1
ATOM 2844 C C . GLN A 1 374 ? 69.97514 9.41243 20.70535 1.000 26.95605 371 GLN A C 1
ATOM 2845 O O . GLN A 1 374 ? 70.15463 8.97240 19.56355 1.000 23.29597 371 GLN A O 1
ATOM 2851 N N . ASN A 1 375 ? 69.18468 10.46044 20.94203 1.000 27.29599 372 ASN A N 1
ATOM 2852 C CA . ASN A 1 375 ? 68.51499 11.13236 19.82786 1.000 24.30230 372 ASN A CA 1
ATOM 2853 C C . ASN A 1 375 ? 69.52791 11.65227 18.80999 1.000 24.58850 372 ASN A C 1
ATOM 2854 O O . ASN A 1 375 ? 69.34335 11.49140 17.59627 1.000 25.92627 372 ASN A O 1
ATOM 2859 N N . ILE A 1 376 ? 70.61290 12.26744 19.28879 1.000 23.53974 373 ILE A N 1
ATOM 2860 C CA . ILE A 1 376 ? 71.64579 12.78337 18.39358 1.000 25.56736 373 ILE A CA 1
ATOM 2861 C C . ILE A 1 376 ? 72.26950 11.64962 17.59450 1.000 29.21544 373 ILE A C 1
ATOM 2862 O O . ILE A 1 376 ? 72.46829 11.75907 16.37790 1.000 31.17901 373 ILE A O 1
ATOM 2867 N N . GLY A 1 377 ? 72.58244 10.54058 18.26345 1.000 33.86909 374 GLY A N 1
ATOM 2868 C CA . GLY A 1 377 ? 73.13643 9.40110 17.55000 1.000 36.07295 374 GLY A CA 1
ATOM 2869 C C . GLY A 1 377 ? 72.18559 8.84995 16.50375 1.000 35.42120 374 GLY A C 1
ATOM 2870 O O . GLY A 1 377 ? 72.58209 8.57868 15.36587 1.000 29.49412 374 GLY A O 1
ATOM 2871 N N . CYS A 1 378 ? 70.91401 8.66489 16.87968 1.000 31.05078 375 CYS A N 1
ATOM 2872 C CA . CYS A 1 378 ? 69.90351 8.24785 15.90875 1.000 29.05063 375 CYS A CA 1
ATOM 2873 C C . CYS A 1 378 ? 69.84515 9.19619 14.72650 1.000 24.56507 375 CYS A C 1
ATOM 2874 O O . CYS A 1 378 ? 69.73470 8.76035 13.57699 1.000 27.44848 375 CYS A O 1
ATOM 2877 N N . TYR A 1 379 ? 69.86229 10.49919 14.99894 1.000 28.78871 376 TYR A N 1
ATOM 2878 C CA . TYR A 1 379 ? 69.78327 11.48422 13.93145 1.000 30.51224 376 TYR A CA 1
ATOM 2879 C C . TYR A 1 379 ? 70.97132 11.35693 12.98043 1.000 34.17599 376 TYR A C 1
ATOM 2880 O O . TYR A 1 379 ? 70.80267 11.27751 11.75890 1.000 28.00011 376 TYR A O 1
ATOM 2889 N N . ARG A 1 380 ? 72.19035 11.34328 13.52256 1.000 32.01284 377 ARG A N 1
ATOM 2890 C CA . ARG A 1 380 ? 73.35974 11.29526 12.65045 1.000 33.90158 377 ARG A CA 1
ATOM 2891 C C . ARG A 1 380 ? 73.38712 10.00748 11.83566 1.000 34.09286 377 ARG A C 1
ATOM 2892 O O . ARG A 1 380 ? 73.73972 10.02032 10.65142 1.000 35.13338 377 ARG A O 1
ATOM 2900 N N . GLN A 1 381 ? 72.97371 8.89296 12.44103 1.000 34.04937 378 GLN A N 1
ATOM 2901 C CA . GLN A 1 381 ? 72.90563 7.62605 11.72115 1.000 36.87049 378 GLN A CA 1
ATOM 2902 C C . GLN A 1 381 ? 71.87255 7.67322 10.59450 1.000 37.98223 378 GLN A C 1
ATOM 2903 O O . GLN A 1 381 ? 72.10326 7.13295 9.50418 1.000 33.44739 378 GLN A O 1
ATOM 2909 N N . ALA A 1 382 ? 70.71512 8.29912 10.84522 1.000 30.76807 379 ALA A N 1
ATOM 2910 C CA . ALA A 1 382 ? 69.66977 8.35517 9.82532 1.000 30.08144 379 ALA A CA 1
ATOM 2911 C C . ALA A 1 382 ? 70.07278 9.26012 8.66876 1.000 27.87173 379 ALA A C 1
ATOM 2912 O O . ALA A 1 382 ? 69.85214 8.91904 7.49755 1.000 29.37392 379 ALA A O 1
ATOM 2914 N N . VAL A 1 383 ? 70.65057 10.42047 8.97585 1.000 29.39572 380 VAL A N 1
ATOM 2915 C CA . VAL A 1 383 ? 71.11326 11.32562 7.93087 1.000 31.41700 380 VAL A CA 1
ATOM 2916 C C . VAL A 1 383 ? 72.11456 10.61081 7.02964 1.000 33.94270 380 VAL A C 1
ATOM 2917 O O . VAL A 1 383 ? 72.03304 10.68970 5.79810 1.000 31.06945 380 VAL A O 1
ATOM 2921 N N . LYS A 1 384 ? 73.03990 9.85609 7.62832 1.000 31.64697 381 LYS A N 1
ATOM 2922 C CA . LYS A 1 384 ? 74.01226 9.11052 6.83273 1.000 34.04348 381 LYS A CA 1
ATOM 2923 C C . LYS A 1 384 ? 73.33173 8.06500 5.95199 1.000 35.77849 381 LYS A C 1
ATOM 2924 O O . LYS A 1 384 ? 73.66134 7.92873 4.76747 1.000 36.44822 381 LYS A O 1
ATOM 2930 N N . ALA A 1 385 ? 72.36957 7.32493 6.50739 1.000 34.10435 382 ALA A N 1
ATOM 2931 C CA . ALA A 1 385 ? 71.72872 6.26250 5.74494 1.000 36.18545 382 ALA A CA 1
ATOM 2932 C C . ALA A 1 385 ? 70.86221 6.80517 4.60725 1.000 38.88118 382 ALA A C 1
ATOM 2933 O O . ALA A 1 385 ? 70.81432 6.19967 3.52952 1.000 38.13953 382 ALA A O 1
ATOM 2935 N N . VAL A 1 386 ? 70.13917 7.91476 4.81656 1.000 33.87959 383 VAL A N 1
ATOM 2936 C CA . VAL A 1 386 ? 69.33337 8.41933 3.70340 1.000 36.51458 383 VAL A CA 1
ATOM 2937 C C . VAL A 1 386 ? 70.21555 8.97808 2.60321 1.000 41.90166 383 VAL A C 1
ATOM 2938 O O . VAL A 1 386 ? 69.78537 9.05215 1.44168 1.000 42.23546 383 VAL A O 1
ATOM 2942 N N . GLU A 1 387 ? 71.43701 9.38904 2.94914 1.000 41.84327 384 GLU A N 1
ATOM 2943 C CA . GLU A 1 387 ? 72.41827 9.81620 1.95984 1.000 46.04144 384 GLU A CA 1
ATOM 2944 C C . GLU A 1 387 ? 73.02092 8.62253 1.22520 1.000 48.19266 384 GLU A C 1
ATOM 2945 O O . GLU A 1 387 ? 73.24466 8.68484 0.01057 1.000 53.33650 384 GLU A O 1
ATOM 2951 N N . GLU A 1 388 ? 73.26981 7.52400 1.93636 1.000 42.88911 385 GLU A N 1
ATOM 2952 C CA . GLU A 1 388 ? 74.06426 6.42205 1.40945 1.000 39.83786 385 GLU A CA 1
ATOM 2953 C C . GLU A 1 388 ? 73.26262 5.20547 0.99320 1.000 42.25872 385 GLU A C 1
ATOM 2954 O O . GLU A 1 388 ? 73.72181 4.45066 0.13775 1.000 49.36549 385 GLU A O 1
ATOM 2960 N N . ASP A 1 389 ? 72.09066 4.98173 1.57048 1.000 42.74584 386 ASP A N 1
ATOM 2961 C CA . ASP A 1 389 ? 71.38615 3.71517 1.39681 1.000 45.19501 386 ASP A CA 1
ATOM 2962 C C . ASP A 1 389 ? 69.89969 3.96045 1.15825 1.000 41.04462 386 ASP A C 1
ATOM 2963 O O . ASP A 1 389 ? 69.04008 3.32753 1.76950 1.000 37.16473 386 ASP A O 1
ATOM 2968 N N . ASN A 1 390 ? 69.59114 4.89311 0.25573 1.000 38.97572 387 ASN A N 1
ATOM 2969 C CA . ASN A 1 390 ? 68.21681 5.18941 -0.12792 1.000 35.99389 387 ASN A CA 1
ATOM 2970 C C . ASN A 1 390 ? 67.76671 4.18757 -1.18328 1.000 35.39428 387 ASN A C 1
ATOM 2971 O O . ASN A 1 390 ? 67.16342 3.16058 -0.85538 1.000 33.49117 387 ASN A O 1
ATOM 2976 N N . ASN A 1 391 ? 68.06658 4.47772 -2.44544 1.000 41.66481 388 ASN A N 1
ATOM 2977 C CA . ASN A 1 391 ? 67.81162 3.55832 -3.55388 1.000 48.37587 388 ASN A CA 1
ATOM 2978 C C . ASN A 1 391 ? 66.35517 3.09929 -3.56098 1.000 46.50322 388 ASN A C 1
ATOM 2979 O O . ASN A 1 391 ? 66.05126 1.90828 -3.66106 1.000 47.99599 388 ASN A O 1
ATOM 2984 N N . GLY A 1 392 ? 65.44503 4.06271 -3.42208 1.000 42.69429 389 GLY A N 1
ATOM 2985 C CA . GLY A 1 392 ? 64.02572 3.78712 -3.49257 1.000 39.48264 389 GLY A CA 1
ATOM 2986 C C . GLY A 1 392 ? 63.33536 3.52284 -2.17321 1.000 36.98829 389 GLY A C 1
ATOM 2987 O O . GLY A 1 392 ? 62.10746 3.36181 -2.16160 1.000 37.87951 389 GLY A O 1
ATOM 2988 N N . ARG A 1 393 ? 64.08006 3.45068 -1.06758 1.000 32.30209 390 ARG A N 1
ATOM 2989 C CA . ARG A 1 393 ? 63.47027 3.19322 0.23334 1.000 29.93626 390 ARG A CA 1
ATOM 2990 C C . ARG A 1 393 ? 62.68776 4.40108 0.71854 1.000 26.01010 390 ARG A C 1
ATOM 2991 O O . ARG A 1 393 ? 61.59584 4.25763 1.27452 1.000 28.21458 390 ARG A O 1
ATOM 2999 N N . TYR A 1 394 ? 63.27046 5.58726 0.57303 1.000 28.12660 391 TYR A N 1
ATOM 3000 C CA . TYR A 1 394 ? 62.75927 6.82962 1.11522 1.000 25.98450 391 TYR A CA 1
ATOM 3001 C C . TYR A 1 394 ? 62.29091 7.68465 -0.05640 1.000 26.61677 391 TYR A C 1
ATOM 3002 O O . TYR A 1 394 ? 62.02278 7.16011 -1.15251 1.000 26.24773 391 TYR A O 1
ATOM 3011 N N . PHE A 1 395 ? 62.20159 8.99260 0.15261 1.000 26.54394 392 PHE A N 1
ATOM 3012 C CA . PHE A 1 395 ? 61.77689 9.84870 -0.94041 1.000 27.48914 392 PHE A CA 1
ATOM 3013 C C . PHE A 1 395 ? 62.94577 10.15705 -1.86933 1.000 31.41356 392 PHE A C 1
ATOM 3014 O O . PHE A 1 395 ? 64.11034 10.20549 -1.45075 1.000 27.12842 392 PHE A O 1
ATOM 3022 N N . ASP A 1 396 ? 62.62628 10.32619 -3.16086 1.000 31.78298 393 ASP A N 1
ATOM 3023 C CA . ASP A 1 396 ? 63.64439 10.74796 -4.12218 1.000 36.23662 393 ASP A CA 1
ATOM 3024 C C . ASP A 1 396 ? 64.23529 12.09978 -3.75360 1.000 33.49785 393 ASP A C 1
ATOM 3025 O O . ASP A 1 396 ? 65.40350 12.36640 -4.04220 1.000 34.16209 393 ASP A O 1
ATOM 3030 N N . ASP A 1 397 ? 63.43702 12.98198 -3.16302 1.000 27.79467 394 ASP A N 1
ATOM 3031 C CA . ASP A 1 397 ? 63.89670 14.32330 -2.83999 1.000 31.18089 394 ASP A CA 1
ATOM 3032 C C . ASP A 1 397 ? 64.66045 14.26182 -1.52364 1.000 33.29202 394 ASP A C 1
ATOM 3033 O O . ASP A 1 397 ? 64.06422 14.03271 -0.46568 1.000 29.62370 394 ASP A O 1
ATOM 3038 N N . LYS A 1 398 ? 65.98032 14.45281 -1.59830 1.000 33.19616 395 LYS A N 1
ATOM 3039 C CA . LYS A 1 398 ? 66.82065 14.41301 -0.40369 1.000 34.09154 395 LYS A CA 1
ATOM 3040 C C . LYS A 1 398 ? 66.34730 15.41261 0.63945 1.000 30.33321 395 LYS A C 1
ATOM 3041 O O . LYS A 1 398 ? 66.41258 15.13695 1.83931 1.000 27.16581 395 LYS A O 1
ATOM 3047 N N . MET A 1 399 ? 65.89083 16.58851 0.20359 1.000 27.34989 396 MET A N 1
ATOM 3048 C CA . MET A 1 399 ? 65.48066 17.60138 1.16788 1.000 28.62255 396 MET A CA 1
ATOM 3049 C C . MET A 1 399 ? 64.19783 17.20081 1.88795 1.000 25.11399 396 MET A C 1
ATOM 3050 O O . MET A 1 399 ? 63.96380 17.64677 3.01991 1.000 24.84696 396 MET A O 1
ATOM 3055 N N . LEU A 1 400 ? 63.36948 16.36507 1.25783 1.000 25.02672 397 LEU A N 1
ATOM 3056 C CA . LEU A 1 400 ? 62.17296 15.86940 1.92836 1.000 24.64197 397 LEU A CA 1
ATOM 3057 C C . LEU A 1 400 ? 62.52582 14.82746 2.98571 1.000 27.69109 397 LEU A C 1
ATOM 3058 O O . LEU A 1 400 ? 61.94203 14.81874 4.07063 1.000 22.93260 397 LEU A O 1
ATOM 3063 N N . ASN A 1 401 ? 63.47608 13.93967 2.69254 1.000 23.43371 398 ASN A N 1
ATOM 3064 C CA . ASN A 1 401 ? 63.94060 13.01254 3.71322 1.000 23.48987 398 ASN A CA 1
ATOM 3065 C C . ASN A 1 401 ? 64.52482 13.76268 4.90133 1.000 20.00636 398 ASN A C 1
ATOM 3066 O O . ASN A 1 401 ? 64.29507 13.38677 6.05364 1.000 25.02806 398 ASN A O 1
ATOM 3071 N N . MET A 1 402 ? 65.28298 14.82453 4.63286 1.000 22.90169 399 MET A N 1
ATOM 3072 C CA . MET A 1 402 ? 65.86302 15.61493 5.70612 1.000 25.20581 399 MET A CA 1
ATOM 3073 C C . MET A 1 402 ? 64.78187 16.36662 6.47084 1.000 24.55511 399 MET A C 1
ATOM 3074 O O . MET A 1 402 ? 64.86806 16.49686 7.69540 1.000 24.83852 399 MET A O 1
ATOM 3079 N N . PHE A 1 403 ? 63.76376 16.88286 5.77058 1.000 23.07234 400 PHE A N 1
ATOM 3080 C CA . PHE A 1 403 ? 62.66585 17.52335 6.48969 1.000 22.40471 400 PHE A CA 1
ATOM 3081 C C . PHE A 1 403 ? 62.06306 16.55863 7.49542 1.000 20.12284 400 PHE A C 1
ATOM 3082 O O . PHE A 1 403 ? 61.82025 16.91197 8.65165 1.000 22.95226 400 PHE A O 1
ATOM 3090 N N . PHE A 1 404 ? 61.81082 15.33097 7.06197 1.000 19.97842 401 PHE A N 1
ATOM 3091 C CA . PHE A 1 404 ? 61.19565 14.35343 7.93815 1.000 19.46936 401 PHE A CA 1
ATOM 3092 C C . PHE A 1 404 ? 62.14961 13.94040 9.05664 1.000 22.11163 401 PHE A C 1
ATOM 3093 O O . PHE A 1 404 ? 61.73439 13.80686 10.20945 1.000 22.50058 401 PHE A O 1
ATOM 3101 N N . ILE A 1 405 ? 63.43257 13.74439 8.74589 1.000 23.57940 402 ILE A N 1
ATOM 3102 C CA . ILE A 1 405 ? 64.37291 13.38305 9.80736 1.000 23.51451 402 ILE A CA 1
ATOM 3103 C C . ILE A 1 405 ? 64.44535 14.48988 10.85726 1.000 21.67666 402 ILE A C 1
ATOM 3104 O O . ILE A 1 405 ? 64.51740 14.21804 12.06426 1.000 24.50709 402 ILE A O 1
ATOM 3109 N N . HIS A 1 406 ? 64.38637 15.74795 10.42061 1.000 20.99524 403 HIS A N 1
ATOM 3110 C CA . HIS A 1 406 ? 64.34257 16.86039 11.36881 1.000 23.22413 403 HIS A CA 1
ATOM 3111 C C . HIS A 1 406 ? 63.05703 16.85461 12.18767 1.000 26.25160 403 HIS A C 1
ATOM 3112 O O . HIS A 1 406 ? 63.08845 17.16003 13.38700 1.000 23.39973 403 HIS A O 1
ATOM 3119 N N . ARG A 1 407 ? 61.90875 16.55402 11.55278 1.000 22.87988 404 ARG A N 1
ATOM 3120 C CA . ARG A 1 407 ? 60.66809 16.38183 12.30983 1.000 20.85913 404 ARG A CA 1
ATOM 3121 C C . ARG A 1 407 ? 60.80286 15.26905 13.33918 1.000 22.38422 404 ARG A C 1
ATOM 3122 O O . ARG A 1 407 ? 60.33559 15.40550 14.47638 1.000 22.04962 404 ARG A O 1
ATOM 3130 N N . ILE A 1 408 ? 61.39017 14.13588 12.93898 1.000 19.61210 405 ILE A N 1
ATOM 3131 C CA . ILE A 1 408 ? 61.52893 13.00474 13.85434 1.000 19.58110 405 ILE A CA 1
ATOM 3132 C C . ILE A 1 408 ? 62.37154 13.40684 15.05307 1.000 21.27628 405 ILE A C 1
ATOM 3133 O O . ILE A 1 408 ? 62.01891 13.13590 16.20790 1.000 21.24718 405 ILE A O 1
ATOM 3138 N N . GLU A 1 409 ? 63.52578 14.02230 14.78552 1.000 22.36239 406 GLU A N 1
ATOM 3139 C CA . GLU A 1 409 ? 64.40751 14.43927 15.86786 1.000 24.01852 406 GLU A CA 1
ATOM 3140 C C . GLU A 1 409 ? 63.69326 15.38960 16.80450 1.000 26.79073 406 GLU A C 1
ATOM 3141 O O . GLU A 1 409 ? 63.81491 15.28396 18.03491 1.000 23.05163 406 GLU A O 1
ATOM 3147 N N . TYR A 1 410 ? 62.96245 16.34018 16.22200 1.000 22.00220 407 TYR A N 1
ATOM 3148 C CA . TYR A 1 410 ? 62.17832 17.29315 16.98980 1.000 24.07128 407 TYR A CA 1
ATOM 3149 C C . TYR A 1 410 ? 61.12349 16.58319 17.82057 1.000 22.08923 407 TYR A C 1
ATOM 3150 O O . TYR A 1 410 ? 60.85790 16.96538 18.97209 1.000 23.49961 407 TYR A O 1
ATOM 3159 N N . GLY A 1 411 ? 60.52513 15.53424 17.25294 1.000 19.95929 408 GLY A N 1
ATOM 3160 C CA . GLY A 1 411 ? 59.46418 14.83362 17.94244 1.000 19.12909 408 GLY A CA 1
ATOM 3161 C C . GLY A 1 411 ? 59.98259 14.07546 19.14038 1.000 21.77455 408 GLY A C 1
ATOM 3162 O O . GLY A 1 411 ? 59.31777 14.00317 20.17212 1.000 20.17201 408 GLY A O 1
ATOM 3163 N N . VAL A 1 412 ? 61.18548 13.50576 19.02195 1.000 20.93783 409 VAL A N 1
ATOM 3164 C CA . VAL A 1 412 ? 61.78581 12.86281 20.17926 1.000 19.32069 409 VAL A CA 1
ATOM 3165 C C . VAL A 1 412 ? 62.04509 13.89323 21.26212 1.000 19.88603 409 VAL A C 1
ATOM 3166 O O . VAL A 1 412 ? 61.78625 13.64023 22.44446 1.000 20.24628 409 VAL A O 1
ATOM 3170 N N . GLU A 1 413 ? 62.53999 15.07443 20.87455 1.000 20.41321 410 GLU A N 1
ATOM 3171 C CA . GLU A 1 413 ? 62.81706 16.11451 21.86078 1.000 23.24737 410 GLU A CA 1
ATOM 3172 C C . GLU A 1 413 ? 61.54091 16.58066 22.54623 1.000 24.81334 410 GLU A C 1
ATOM 3173 O O . GLU A 1 413 ? 61.54803 16.84199 23.74940 1.000 21.36795 410 GLU A O 1
ATOM 3179 N N . LYS A 1 414 ? 60.43289 16.68121 21.79590 1.000 23.93619 411 LYS A N 1
ATOM 3180 C CA . LYS A 1 414 ? 59.15754 17.04131 22.40882 1.000 22.76945 411 LYS A CA 1
ATOM 3181 C C . LYS A 1 414 ? 58.78291 16.09094 23.53268 1.000 25.95180 411 LYS A C 1
ATOM 3182 O O . LYS A 1 414 ? 58.17619 16.51567 24.51926 1.000 25.21317 411 LYS A O 1
ATOM 3188 N N . ILE A 1 415 ? 59.13135 14.81479 23.40062 1.000 20.96530 412 ILE A N 1
ATOM 3189 C CA . ILE A 1 415 ? 58.77856 13.83376 24.42267 1.000 23.68055 412 ILE A CA 1
ATOM 3190 C C . ILE A 1 415 ? 59.66401 13.97743 25.65846 1.000 28.64994 412 ILE A C 1
ATOM 3191 O O . ILE A 1 415 ? 59.16121 14.00057 26.78957 1.000 27.10623 412 ILE A O 1
ATOM 3196 N N . TYR A 1 416 ? 60.99147 14.06440 25.48561 1.000 26.17630 413 TYR A N 1
ATOM 3197 C CA . TYR A 1 416 ? 61.83148 14.03973 26.68646 1.000 25.68740 413 TYR A CA 1
ATOM 3198 C C . TYR A 1 416 ? 62.07922 15.41712 27.27613 1.000 26.67693 413 TYR A C 1
ATOM 3199 O O . TYR A 1 416 ? 62.29693 15.51709 28.48829 1.000 26.17696 413 TYR A O 1
ATOM 3208 N N . ALA A 1 417 ? 62.06297 16.48899 26.47474 1.000 26.81368 414 ALA A N 1
ATOM 3209 C CA . ALA A 1 417 ? 62.12101 17.81656 27.08389 1.000 32.31123 414 ALA A CA 1
ATOM 3210 C C . ALA A 1 417 ? 60.91762 18.03795 27.98748 1.000 41.05986 414 ALA A C 1
ATOM 3211 O O . ALA A 1 417 ? 61.01928 18.72176 29.00784 1.000 40.10342 414 ALA A O 1
ATOM 3213 N N . ASN A 1 418 ? 59.77551 17.45174 27.61481 1.000 51.31707 415 ASN A N 1
ATOM 3214 C CA . ASN A 1 418 ? 58.54401 17.49869 28.39180 1.000 58.21033 415 ASN A CA 1
ATOM 3215 C C . ASN A 1 418 ? 58.66222 16.79609 29.73679 1.000 54.64128 415 ASN A C 1
ATOM 3216 O O . ASN A 1 418 ? 57.89658 17.11529 30.65303 1.000 58.59734 415 ASN A O 1
ATOM 3221 N N . LEU A 1 419 ? 59.61651 15.87123 29.87703 1.000 42.00871 416 LEU A N 1
ATOM 3222 C CA . LEU A 1 419 ? 59.48379 14.72955 30.77486 1.000 36.26912 416 LEU A CA 1
ATOM 3223 C C . LEU A 1 419 ? 59.07633 15.11179 32.19033 1.000 33.36326 416 LEU A C 1
ATOM 3224 O O . LEU A 1 419 ? 59.83775 15.77554 32.89889 1.000 34.46362 416 LEU A O 1
ATOM 3229 N N . LYS A 1 420 ? 57.86870 14.70883 32.59390 1.000 34.57098 417 LYS A N 1
ATOM 3230 C CA . LYS A 1 420 ? 57.44144 14.93503 33.96836 1.000 39.13197 417 LYS A CA 1
ATOM 3231 C C . LYS A 1 420 ? 57.99942 13.86392 34.89460 1.000 36.76916 417 LYS A C 1
ATOM 3232 O O . LYS A 1 420 ? 58.48959 14.17535 35.98395 1.000 43.73984 417 LYS A O 1
ATOM 3238 N N . GLN A 1 421 ? 57.95471 12.60706 34.47052 1.000 35.11233 418 GLN A N 1
ATOM 3239 C CA . GLN A 1 421 ? 58.37901 11.50162 35.31816 1.000 37.84035 418 GLN A CA 1
ATOM 3240 C C . GLN A 1 421 ? 59.15689 10.50416 34.47303 1.000 32.90010 418 GLN A C 1
ATOM 3241 O O . GLN A 1 421 ? 58.70709 10.13238 33.38487 1.000 32.68417 418 GLN A O 1
ATOM 3247 N N . VAL A 1 422 ? 60.33238 10.09896 34.95935 1.000 35.10837 419 VAL A N 1
ATOM 3248 C CA . VAL A 1 422 ? 61.06000 8.99548 34.33700 1.000 36.99388 419 VAL A CA 1
ATOM 3249 C C . VAL A 1 422 ? 60.21126 7.73353 34.44282 1.000 32.60480 419 VAL A C 1
ATOM 3250 O O . VAL A 1 422 ? 59.83260 7.31769 35.54462 1.000 32.82765 419 VAL A O 1
ATOM 3254 N N . THR A 1 423 ? 59.89759 7.11835 33.29954 1.000 26.34467 420 THR A N 1
ATOM 3255 C CA . THR A 1 423 ? 59.13955 5.87091 33.27490 1.000 29.67155 420 THR A CA 1
ATOM 3256 C C . THR A 1 423 ? 59.77328 4.92004 32.27609 1.000 29.56376 420 THR A C 1
ATOM 3257 O O . THR A 1 423 ? 60.36564 5.34743 31.27961 1.000 29.56958 420 THR A O 1
ATOM 3261 N N . GLU A 1 424 ? 59.61129 3.62074 32.52621 1.000 28.80663 421 GLU A N 1
ATOM 3262 C CA . GLU A 1 424 ? 60.15908 2.65582 31.58273 1.000 32.62868 421 GLU A CA 1
ATOM 3263 C C . GLU A 1 424 ? 59.39759 2.67133 30.25826 1.000 28.62480 421 GLU A C 1
ATOM 3264 O O . GLU A 1 424 ? 60.00738 2.52342 29.19479 1.000 26.05225 421 GLU A O 1
ATOM 3270 N N . PHE A 1 425 ? 58.07139 2.85332 30.28002 1.000 29.36076 422 PHE A N 1
ATOM 3271 C CA . PHE A 1 425 ? 57.35836 2.75986 29.00570 1.000 24.91907 422 PHE A CA 1
ATOM 3272 C C . PHE A 1 425 ? 57.81360 3.84472 28.03197 1.000 20.69371 422 PHE A C 1
ATOM 3273 O O . PHE A 1 425 ? 57.89117 3.59624 26.82250 1.000 26.99792 422 PHE A O 1
ATOM 3281 N N . LYS A 1 426 ? 58.17130 5.02305 28.53825 1.000 23.67289 423 LYS A N 1
ATOM 3282 C CA . LYS A 1 426 ? 58.62689 6.10338 27.67286 1.000 24.64980 423 LYS A CA 1
ATOM 3283 C C . LYS A 1 426 ? 60.04544 5.90155 27.19143 1.000 26.44848 423 LYS A C 1
ATOM 3284 O O . LYS A 1 426 ? 60.49234 6.64039 26.31486 1.000 27.75626 423 LYS A O 1
ATOM 3290 N N . ALA A 1 427 ? 60.77557 4.96130 27.78666 1.000 29.73630 424 ALA A N 1
ATOM 3291 C CA . ALA A 1 427 ? 62.12767 4.65072 27.35685 1.000 31.34048 424 ALA A CA 1
ATOM 3292 C C . ALA A 1 427 ? 62.18075 3.51054 26.35248 1.000 28.53818 424 ALA A C 1
ATOM 3293 O O . ALA A 1 427 ? 63.28233 3.11654 25.95499 1.000 31.18693 424 ALA A O 1
ATOM 3295 N N . ARG A 1 428 ? 61.03076 2.95628 25.95955 1.000 28.23759 425 ARG A N 1
ATOM 3296 C CA . ARG A 1 428 ? 60.98269 1.87872 24.97636 1.000 26.59529 425 ARG A CA 1
ATOM 3297 C C . ARG A 1 428 ? 61.08451 2.45129 23.57056 1.000 30.33578 425 ARG A C 1
ATOM 3298 O O . ARG A 1 428 ? 60.39237 3.41679 23.23197 1.000 27.64554 425 ARG A O 1
ATOM 3306 N N . THR A 1 429 ? 61.93870 1.84654 22.74423 1.000 26.29208 426 THR A N 1
ATOM 3307 C CA . THR A 1 429 ? 62.12347 2.35410 21.38865 1.000 27.47034 426 THR A CA 1
ATOM 3308 C C . THR A 1 429 ? 60.81048 2.37039 20.61841 1.000 26.97925 426 THR A C 1
ATOM 3309 O O . THR A 1 429 ? 60.53192 3.31984 19.86838 1.000 25.81454 426 THR A O 1
ATOM 3313 N N . GLY A 1 430 ? 59.98951 1.33228 20.79429 1.000 24.65131 427 GLY A N 1
ATOM 3314 C CA . GLY A 1 430 ? 58.73098 1.25315 20.06406 1.000 24.34928 427 GLY A CA 1
ATOM 3315 C C . GLY A 1 430 ? 57.68823 2.24139 20.54994 1.000 27.05272 427 GLY A C 1
ATOM 3316 O O . GLY A 1 430 ? 56.78427 2.61726 19.79521 1.000 27.42612 427 GLY A O 1
ATOM 3317 N N . TYR A 1 431 ? 57.76427 2.64775 21.81731 1.000 25.76405 428 TYR A N 1
ATOM 3318 C CA . TYR A 1 431 ? 56.93655 3.76818 22.25142 1.000 27.49278 428 TYR A CA 1
ATOM 3319 C C . TYR A 1 431 ? 57.29173 5.01537 21.45669 1.000 22.35505 428 TYR A C 1
ATOM 3320 O O . TYR A 1 431 ? 56.41133 5.72990 20.96075 1.000 25.06098 428 TYR A O 1
ATOM 3329 N N . LEU A 1 432 ? 58.58875 5.29612 21.34046 1.000 20.90390 429 LEU A N 1
ATOM 3330 C CA . LEU A 1 432 ? 59.04119 6.50565 20.66723 1.000 23.77065 429 LEU A CA 1
ATOM 3331 C C . LEU A 1 432 ? 58.78132 6.44627 19.17056 1.000 24.73339 429 LEU A C 1
ATOM 3332 O O . LEU A 1 432 ? 58.34684 7.43847 18.56919 1.000 22.68027 429 LEU A O 1
ATOM 3337 N N . SER A 1 433 ? 59.08585 5.31376 18.53419 1.000 23.36071 430 SER A N 1
ATOM 3338 C CA . SER A 1 433 ? 58.88723 5.24930 17.09443 1.000 20.67678 430 SER A CA 1
ATOM 3339 C C . SER A 1 433 ? 57.42631 5.48171 16.74464 1.000 23.54265 430 SER A C 1
ATOM 3340 O O . SER A 1 433 ? 57.12426 6.18106 15.77166 1.000 24.72933 430 SER A O 1
ATOM 3343 N N . GLU A 1 434 ? 56.50372 4.93656 17.54353 1.000 22.13917 431 GLU A N 1
ATOM 3344 C CA . GLU A 1 434 ? 55.09576 5.09349 17.20861 1.000 22.98223 431 GLU A CA 1
ATOM 3345 C C . GLU A 1 434 ? 54.56719 6.46524 17.61383 1.000 22.15940 431 GLU A C 1
ATOM 3346 O O . GLU A 1 434 ? 53.71548 7.01856 16.91284 1.000 23.04867 431 GLU A O 1
ATOM 3352 N N . LYS A 1 435 ? 55.08383 7.05653 18.69625 1.000 21.14152 432 LYS A N 1
ATOM 3353 C CA . LYS A 1 435 ? 54.73746 8.45029 18.96110 1.000 20.57250 432 LYS A CA 1
ATOM 3354 C C . LYS A 1 435 ? 55.18906 9.34337 17.81513 1.000 22.88432 432 LYS A C 1
ATOM 3355 O O . LYS A 1 435 ? 54.44779 10.23255 17.38550 1.000 22.80750 432 LYS A O 1
ATOM 3361 N N . ILE A 1 436 ? 56.41088 9.12758 17.31514 1.000 20.14928 433 ILE A N 1
ATOM 3362 C CA . ILE A 1 436 ? 56.93549 9.95435 16.22727 1.000 21.17594 433 ILE A CA 1
ATOM 3363 C C . ILE A 1 436 ? 56.16006 9.70474 14.93469 1.000 20.28051 433 ILE A C 1
ATOM 3364 O O . ILE A 1 436 ? 55.87396 10.64159 14.17909 1.000 21.14241 433 ILE A O 1
ATOM 3369 N N . TRP A 1 437 ? 55.83221 8.44420 14.64836 1.000 19.74280 434 TRP A N 1
ATOM 3370 C CA . TRP A 1 437 ? 55.00493 8.12719 13.48531 1.000 20.81684 434 TRP A CA 1
ATOM 3371 C C . TRP A 1 437 ? 53.70175 8.91681 13.51491 1.000 21.30952 434 TRP A C 1
ATOM 3372 O O . TRP A 1 437 ? 53.33174 9.57661 12.53404 1.000 19.18100 434 TRP A O 1
ATOM 3383 N N . LYS A 1 438 ? 52.99508 8.86705 14.64258 1.000 18.05880 435 LYS A N 1
ATOM 3384 C CA . LYS A 1 438 ? 51.75085 9.61892 14.73133 1.000 20.21557 435 LYS A CA 1
ATOM 3385 C C . LYS A 1 438 ? 52.01040 11.12094 14.71016 1.000 20.75729 435 LYS A C 1
ATOM 3386 O O . LYS A 1 438 ? 51.13986 11.88634 14.28139 1.000 20.41178 435 LYS A O 1
ATOM 3392 N N . ASP A 1 439 ? 53.18257 11.54634 15.19736 1.000 21.88346 436 ASP A N 1
ATOM 3393 C CA . ASP A 1 439 ? 53.59573 12.94986 15.16088 1.000 20.73538 436 ASP A CA 1
ATOM 3394 C C . ASP A 1 439 ? 53.79174 13.42779 13.72586 1.000 21.92832 436 ASP A C 1
ATOM 3395 O O . ASP A 1 439 ? 53.41323 14.55734 13.37212 1.000 18.82689 436 ASP A O 1
ATOM 3400 N N . LEU A 1 440 ? 54.36885 12.57244 12.87248 1.000 17.39994 437 LEU A N 1
ATOM 3401 C CA . LEU A 1 440 ? 54.52018 12.92535 11.46659 1.000 21.24140 437 LEU A CA 1
ATOM 3402 C C . LEU A 1 440 ? 53.16645 13.03077 10.78768 1.000 20.26260 437 LEU A C 1
ATOM 3403 O O . LEU A 1 440 ? 52.92931 13.94058 9.98516 1.000 20.80291 437 LEU A O 1
ATOM 3408 N N . ILE A 1 441 ? 52.28482 12.07900 11.06628 1.000 19.21831 438 ILE A N 1
ATOM 3409 C CA . ILE A 1 441 ? 50.94967 12.12975 10.48914 1.000 19.32922 438 ILE A CA 1
ATOM 3410 C C . ILE A 1 441 ? 50.20498 13.35120 11.01679 1.000 19.58637 438 ILE A C 1
ATOM 3411 O O . ILE A 1 441 ? 49.49836 14.03740 10.27030 1.000 19.75002 438 ILE A O 1
ATOM 3416 N N . ASN A 1 442 ? 50.40610 13.67281 12.29560 1.000 18.67440 439 ASN A N 1
ATOM 3417 C CA . ASN A 1 442 ? 49.82576 14.88697 12.86286 1.000 20.67771 439 ASN A CA 1
ATOM 3418 C C . ASN A 1 442 ? 50.23896 16.11096 12.06374 1.000 19.73456 439 ASN A C 1
ATOM 3419 O O . ASN A 1 442 ? 49.41723 16.98220 11.75024 1.000 17.82357 439 ASN A O 1
ATOM 3424 N N . TYR A 1 443 ? 51.52963 16.19657 11.74006 1.000 16.88469 440 TYR A N 1
ATOM 3425 C CA . TYR A 1 443 ? 52.03505 17.36994 11.05175 1.000 16.44979 440 TYR A CA 1
ATOM 3426 C C . TYR A 1 443 ? 51.37514 17.51997 9.68879 1.000 18.60678 440 TYR A C 1
ATOM 3427 O O . TYR A 1 443 ? 50.96283 18.61900 9.31135 1.000 20.85444 440 TYR A O 1
ATOM 3436 N N . ILE A 1 444 ? 51.24752 16.41533 8.94761 1.000 17.27728 441 ILE A N 1
ATOM 3437 C CA . ILE A 1 444 ? 50.52176 16.45042 7.68073 1.000 20.25929 441 ILE A CA 1
ATOM 3438 C C . ILE A 1 444 ? 49.07597 16.88024 7.90668 1.000 20.83034 441 ILE A C 1
ATOM 3439 O O . ILE A 1 444 ? 48.54020 17.71660 7.17633 1.000 18.84460 441 ILE A O 1
ATOM 3444 N N . SER A 1 445 ? 48.42272 16.30321 8.91910 1.000 18.37448 442 SER A N 1
ATOM 3445 C CA . SER A 1 445 ? 47.03372 16.64836 9.20140 1.000 21.19091 442 SER A CA 1
ATOM 3446 C C . SER A 1 445 ? 46.86867 18.14830 9.42393 1.000 19.62438 442 SER A C 1
ATOM 3447 O O . SER A 1 445 ? 46.04176 18.80390 8.77121 1.000 17.94894 442 SER A O 1
ATOM 3450 N N . ILE A 1 446 ? 47.68250 18.72220 10.30760 1.000 17.22323 443 ILE A N 1
ATOM 3451 C CA . ILE A 1 446 ? 47.44928 20.11680 10.66917 1.000 15.83649 443 ILE A CA 1
ATOM 3452 C C . ILE A 1 446 ? 47.78921 21.04542 9.51699 1.000 18.57771 443 ILE A C 1
ATOM 3453 O O . ILE A 1 446 ? 47.23110 22.15233 9.41701 1.000 19.77182 443 ILE A O 1
ATOM 3458 N N . LYS A 1 447 ? 48.68510 20.62125 8.61307 1.000 17.97133 444 LYS A N 1
ATOM 3459 C CA . LYS A 1 447 ? 48.97961 21.47176 7.46364 1.000 18.75852 444 LYS A CA 1
ATOM 3460 C C . LYS A 1 447 ? 47.83304 21.46469 6.45211 1.000 21.63047 444 LYS A C 1
ATOM 3461 O O . LYS A 1 447 ? 47.49998 22.50889 5.88482 1.000 19.71002 444 LYS A O 1
ATOM 3467 N N . TYR A 1 448 ? 47.22304 20.30583 6.18258 1.000 15.72337 445 TYR A N 1
ATOM 3468 C CA . TYR A 1 448 ? 46.05399 20.35356 5.30443 1.000 17.33603 445 TYR A CA 1
ATOM 3469 C C . TYR A 1 448 ? 44.94280 21.17464 5.94206 1.000 16.38089 445 TYR A C 1
ATOM 3470 O O . TYR A 1 448 ? 44.27604 21.96551 5.27237 1.000 16.65013 445 TYR A O 1
ATOM 3479 N N . ILE A 1 449 ? 44.74016 21.00566 7.24346 1.000 18.50961 446 ILE A N 1
ATOM 3480 C CA . ILE A 1 449 ? 43.73716 21.80594 7.93790 1.000 18.43339 446 ILE A CA 1
ATOM 3481 C C . ILE A 1 449 ? 44.06927 23.28697 7.81601 1.000 18.68330 446 ILE A C 1
ATOM 3482 O O . ILE A 1 449 ? 43.18795 24.10803 7.53593 1.000 18.75535 446 ILE A O 1
ATOM 3487 N N . ALA A 1 450 ? 45.34804 23.65183 7.98720 1.000 15.01413 447 ALA A N 1
ATOM 3488 C CA . ALA A 1 450 ? 45.72883 25.05977 7.89960 1.000 16.91062 447 ALA A CA 1
ATOM 3489 C C . ALA A 1 450 ? 45.46587 25.60069 6.50608 1.000 17.87414 447 ALA A C 1
ATOM 3490 O O . ALA A 1 450 ? 45.01286 26.73483 6.35269 1.000 16.44745 447 ALA A O 1
ATOM 3492 N N . MET A 1 451 ? 45.73466 24.79096 5.48037 1.000 17.14959 448 MET A N 1
ATOM 3493 C CA . MET A 1 451 ? 45.38843 25.18617 4.11155 1.000 19.85230 448 MET A CA 1
ATOM 3494 C C . MET A 1 451 ? 43.88506 25.38308 3.95509 1.000 18.87490 448 MET A C 1
ATOM 3495 O O . MET A 1 451 ? 43.43744 26.38078 3.37671 1.000 17.52834 448 MET A O 1
ATOM 3500 N N . GLY A 1 452 ? 43.08337 24.43152 4.45618 1.000 17.53969 449 GLY A N 1
ATOM 3501 C CA . GLY A 1 452 ? 41.64141 24.56188 4.34275 1.000 18.39537 449 GLY A CA 1
ATOM 3502 C C . GLY A 1 452 ? 41.10445 25.76942 5.07461 1.000 20.12770 449 GLY A C 1
ATOM 3503 O O . GLY A 1 452 ? 40.16011 26.41106 4.61274 1.000 17.95072 449 GLY A O 1
ATOM 3504 N N . LYS A 1 453 ? 41.70845 26.10406 6.21682 1.000 16.36208 450 LYS A N 1
ATOM 3505 C CA . LYS A 1 453 ? 41.32373 27.30975 6.93984 1.000 15.94854 450 LYS A CA 1
ATOM 3506 C C . LYS A 1 453 ? 41.51535 28.54975 6.07835 1.000 17.32318 450 LYS A C 1
ATOM 3507 O O . LYS A 1 453 ? 40.64663 29.42895 6.02360 1.000 19.20583 450 LYS A O 1
ATOM 3513 N N . ALA A 1 454 ? 42.65736 28.65351 5.40389 1.000 18.26710 451 ALA A N 1
ATOM 3514 C CA . ALA A 1 454 ? 42.84471 29.80537 4.51576 1.000 20.03009 451 ALA A CA 1
ATOM 3515 C C . ALA A 1 454 ? 41.88299 29.77067 3.32480 1.000 19.79152 451 ALA A C 1
ATOM 3516 O O . ALA A 1 454 ? 41.30220 30.80246 2.95481 1.000 18.88918 451 ALA A O 1
ATOM 3518 N N . VAL A 1 455 ? 41.69332 28.60178 2.71659 1.000 19.70181 452 VAL A N 1
ATOM 3519 C CA . VAL A 1 455 ? 40.80612 28.50763 1.55050 1.000 20.75856 452 VAL A CA 1
ATOM 3520 C C . VAL A 1 455 ? 39.37478 28.83425 1.94898 1.000 20.90340 452 VAL A C 1
ATOM 3521 O O . VAL A 1 455 ? 38.68529 29.61073 1.27998 1.000 19.11988 452 VAL A O 1
ATOM 3525 N N . TYR A 1 456 ? 38.90243 28.24465 3.05357 1.000 18.28917 453 TYR A N 1
ATOM 3526 C CA . TYR A 1 456 ? 37.52907 28.46974 3.48208 1.000 20.13242 453 TYR A CA 1
ATOM 3527 C C . TYR A 1 456 ? 37.25907 29.94024 3.76371 1.000 19.60584 453 TYR A C 1
ATOM 3528 O O . TYR A 1 456 ? 36.19485 30.47128 3.41019 1.000 19.53338 453 TYR A O 1
ATOM 3537 N N . ASN A 1 457 ? 38.19304 30.60474 4.43027 1.000 18.34236 454 ASN A N 1
ATOM 3538 C CA . ASN A 1 457 ? 37.91484 31.95729 4.86838 1.000 19.62980 454 ASN A CA 1
ATOM 3539 C C . ASN A 1 457 ? 38.14133 32.97544 3.76487 1.000 20.00388 454 ASN A C 1
ATOM 3540 O O . ASN A 1 457 ? 37.44329 33.99609 3.72297 1.000 21.53396 454 ASN A O 1
ATOM 3545 N N . TYR A 1 458 ? 39.07383 32.71719 2.86411 1.000 16.99391 455 TYR A N 1
ATOM 3546 C CA . TYR A 1 458 ? 39.50413 33.73684 1.92858 1.000 19.06224 455 TYR A CA 1
ATOM 3547 C C . TYR A 1 458 ? 39.38581 33.36973 0.455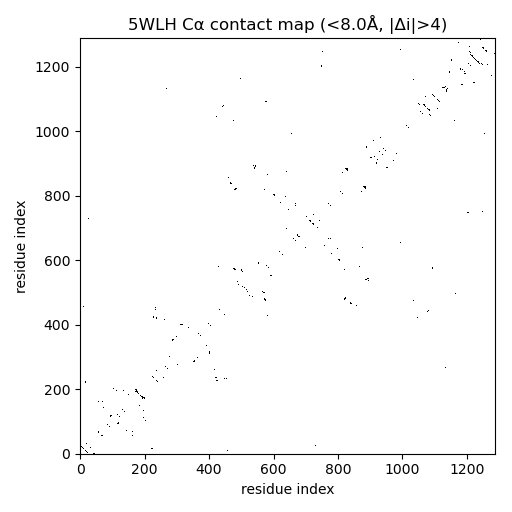63 1.000 21.87932 455 TYR A C 1
ATOM 3548 O O . TYR A 1 458 ? 39.63723 34.23814 -0.38822 1.000 25.32386 455 TYR A O 1
ATOM 3557 N N . ALA A 1 459 ? 39.02121 32.13560 0.11002 1.000 20.73238 456 ALA A N 1
ATOM 3558 C CA . ALA A 1 459 ? 38.95161 31.75996 -1.29999 1.000 22.80184 456 ALA A CA 1
ATOM 3559 C C . ALA A 1 459 ? 37.62666 31.09162 -1.65176 1.000 24.11194 456 ALA A C 1
ATOM 3560 O O . ALA A 1 459 ? 37.55861 30.31967 -2.61338 1.000 23.11364 456 ALA A O 1
ATOM 3562 N N . MET A 1 460 ? 36.55492 31.39411 -0.90780 1.000 22.41466 457 MET A N 1
ATOM 3563 C CA . MET A 1 460 ? 35.24272 30.80522 -1.15505 1.000 23.20387 457 MET A CA 1
ATOM 3564 C C . MET A 1 460 ? 34.16513 31.88322 -1.15304 1.000 19.92472 457 MET A C 1
ATOM 3565 O O . MET A 1 460 ? 33.03917 31.63713 -0.73964 1.000 22.06535 457 MET A O 1
ATOM 3570 N N . ASP A 1 461 ? 34.53276 33.09521 -1.57289 1.000 20.69696 458 ASP A N 1
ATOM 3571 C CA . ASP A 1 461 ? 33.60549 34.22780 -1.61331 1.000 24.83722 458 ASP A CA 1
ATOM 3572 C C . ASP A 1 461 ? 32.25237 33.86893 -2.23762 1.000 26.66775 458 ASP A C 1
ATOM 3573 O O . ASP A 1 461 ? 31.19627 34.28949 -1.75275 1.000 21.32068 458 ASP A O 1
ATOM 3578 N N . GLU A 1 462 ? 32.25740 33.12172 -3.33060 1.000 29.11435 459 GLU A N 1
ATOM 3579 C CA . GLU A 1 462 ? 31.02003 32.93131 -4.08021 1.000 26.18555 459 GLU A CA 1
ATOM 3580 C C . GLU A 1 462 ? 30.10357 31.88343 -3.46294 1.000 28.55975 459 GLU A C 1
ATOM 3581 O O . GLU A 1 462 ? 29.07391 31.54692 -4.05651 1.000 30.98097 459 GLU A O 1
ATOM 3587 N N . LEU A 1 463 ? 30.44246 31.35921 -2.28230 1.000 27.20407 460 LEU A N 1
ATOM 3588 C CA . LEU A 1 463 ? 29.43289 30.67571 -1.47941 1.000 24.10685 460 LEU A CA 1
ATOM 3589 C C . LEU A 1 463 ? 28.32491 31.63342 -1.06186 1.000 28.11484 460 LEU A C 1
ATOM 3590 O O . LEU A 1 463 ? 27.19469 31.19949 -0.81676 1.000 35.48425 460 LEU A O 1
ATOM 3595 N N . ASN A 1 464 ? 28.63884 32.92761 -0.95127 1.000 33.30796 461 ASN A N 1
ATOM 3596 C CA . ASN A 1 464 ? 27.65562 33.92011 -0.53342 1.000 34.00524 461 ASN A CA 1
ATOM 3597 C C . ASN A 1 464 ? 26.50734 33.95975 -1.52973 1.000 42.18715 461 ASN A C 1
ATOM 3598 O O . ASN A 1 464 ? 26.72549 33.93249 -2.74491 1.000 38.72840 461 ASN A O 1
ATOM 3603 N N . ALA A 1 465 ? 25.28040 34.01284 -1.00453 1.000 47.17079 462 ALA A N 1
ATOM 3604 C CA . ALA A 1 465 ? 24.09170 33.94379 -1.84769 1.000 48.82141 462 ALA A CA 1
ATOM 3605 C C . ALA A 1 465 ? 24.12876 35.02764 -2.92033 1.000 50.17194 462 ALA A C 1
ATOM 3606 O O . ALA A 1 465 ? 24.44966 36.18950 -2.64163 1.000 44.61499 462 ALA A O 1
ATOM 3608 N N . SER A 1 466 ? 23.82604 34.63272 -4.15603 1.000 48.76706 463 SER A N 1
ATOM 3609 C CA . SER A 1 466 ? 23.83611 35.55866 -5.28061 1.000 48.59892 463 SER A CA 1
ATOM 3610 C C . SER A 1 466 ? 22.94172 34.99510 -6.37130 1.000 40.67330 463 SER A C 1
ATOM 3611 O O . SER A 1 466 ? 22.51701 33.83745 -6.32078 1.000 34.84396 463 SER A O 1
ATOM 3614 N N . ASP A 1 467 ? 22.67828 35.82908 -7.37266 1.000 39.93895 464 ASP A N 1
ATOM 3615 C CA . ASP A 1 467 ? 21.95080 35.39867 -8.55302 1.000 43.99569 464 ASP A CA 1
ATOM 3616 C C . ASP A 1 467 ? 22.87380 34.82574 -9.61166 1.000 41.73505 464 ASP A C 1
ATOM 3617 O O . ASP A 1 467 ? 22.40073 34.47968 -10.69628 1.000 41.28416 464 ASP A O 1
ATOM 3622 N N . LYS A 1 468 ? 24.17093 34.70872 -9.32100 1.000 36.58976 465 LYS A N 1
ATOM 3623 C CA . LYS A 1 468 ? 25.11700 34.24154 -10.32382 1.000 36.91413 465 LYS A CA 1
ATOM 3624 C C . LYS A 1 468 ? 24.77652 32.81652 -10.74226 1.000 36.33659 465 LYS A C 1
ATOM 3625 O O . LYS A 1 468 ? 24.64606 31.91967 -9.90410 1.000 41.11926 465 LYS A O 1
ATOM 3631 N N . LYS A 1 469 ? 24.62121 32.61591 -12.04394 1.000 32.91021 466 LYS A N 1
ATOM 3632 C CA . LYS A 1 469 ? 24.36998 31.29342 -12.58849 1.000 34.70549 466 LYS A CA 1
ATOM 3633 C C . LYS A 1 469 ? 25.65325 30.51956 -12.83048 1.000 33.98161 466 LYS A C 1
ATOM 3634 O O . LYS A 1 469 ? 25.59084 29.32984 -13.15880 1.000 32.07419 466 LYS A O 1
ATOM 3640 N N . GLU A 1 470 ? 26.80277 31.17724 -12.70600 1.000 30.96418 467 GLU A N 1
ATOM 3641 C CA . GLU A 1 470 ? 28.09914 30.51575 -12.74576 1.000 30.23961 467 GLU A CA 1
ATOM 3642 C C . GLU A 1 470 ? 28.96442 31.11591 -11.65175 1.000 28.30269 467 GLU A C 1
ATOM 3643 O O . GLU A 1 470 ? 29.10681 32.33862 -11.57951 1.000 30.35583 467 GLU A O 1
ATOM 3649 N N . ILE A 1 471 ? 29.54215 30.26060 -10.80512 1.000 27.80332 468 ILE A N 1
ATOM 3650 C CA . ILE A 1 471 ? 30.42825 30.71040 -9.74206 1.000 30.89035 468 ILE A CA 1
ATOM 3651 C C . ILE A 1 471 ? 31.73350 29.93151 -9.81554 1.000 28.18067 468 ILE A C 1
ATOM 3652 O O . ILE A 1 471 ? 31.83405 28.89696 -10.47680 1.000 27.14595 468 ILE A O 1
ATOM 3657 N N . GLU A 1 472 ? 32.74682 30.46543 -9.13830 1.000 27.06589 469 GLU A N 1
ATOM 3658 C CA . GLU A 1 472 ? 34.06128 29.84097 -9.05856 1.000 27.48284 469 GLU A CA 1
ATOM 3659 C C . GLU A 1 472 ? 34.48988 29.79197 -7.59984 1.000 23.75869 469 GLU A C 1
ATOM 3660 O O . GLU A 1 472 ? 34.56127 30.82997 -6.93308 1.000 24.93446 469 GLU A O 1
ATOM 3666 N N . LEU A 1 473 ? 34.78869 28.59588 -7.11491 1.000 22.10861 470 LEU A N 1
ATOM 3667 C CA . LEU A 1 473 ? 35.27610 28.42233 -5.75352 1.000 23.85150 470 LEU A CA 1
ATOM 3668 C C . LEU A 1 473 ? 36.77466 28.14044 -5.76942 1.000 28.98843 470 LEU A C 1
ATOM 3669 O O . LEU A 1 473 ? 37.30347 27.53814 -6.70874 1.000 27.48773 470 LEU A O 1
ATOM 3674 N N . GLY A 1 474 ? 37.46380 28.59589 -4.72497 1.000 25.24668 471 GLY A N 1
ATOM 3675 C CA . GLY A 1 474 ? 38.87440 28.32454 -4.59931 1.000 25.79534 471 GLY A CA 1
ATOM 3676 C C . GLY A 1 474 ? 39.77074 29.38096 -5.19290 1.000 26.10254 471 GLY A C 1
ATOM 3677 O O . GLY A 1 474 ? 40.96116 29.12056 -5.38170 1.000 29.36644 471 GLY A O 1
ATOM 3678 N N . LYS A 1 475 ? 39.22802 30.53731 -5.55965 1.000 25.97013 472 LYS A N 1
ATOM 3679 C CA . LYS A 1 475 ? 40.03329 31.64960 -6.03814 1.000 25.54723 472 LYS A CA 1
ATOM 3680 C C . LYS A 1 475 ? 40.13526 32.64787 -4.90168 1.000 20.58886 472 LYS A C 1
ATOM 3681 O O . LYS A 1 475 ? 39.12894 32.95610 -4.25234 1.000 26.72255 472 LYS A O 1
ATOM 3687 N N . ILE A 1 476 ? 41.34831 33.12888 -4.64565 1.000 25.03197 473 ILE A N 1
ATOM 3688 C CA . ILE A 1 476 ? 41.57399 33.96540 -3.47352 1.000 22.38411 473 ILE A CA 1
ATOM 3689 C C . ILE A 1 476 ? 40.91116 35.32013 -3.67762 1.000 28.34248 473 ILE A C 1
ATOM 3690 O O . ILE A 1 476 ? 41.11722 35.97834 -4.71030 1.000 27.77526 473 ILE A O 1
ATOM 3695 N N . SER A 1 477 ? 40.08429 35.72171 -2.70334 1.000 25.01592 474 SER A N 1
ATOM 3696 C CA . SER A 1 477 ? 39.43718 37.02760 -2.70948 1.000 29.86102 474 SER A CA 1
ATOM 3697 C C . SER A 1 477 ? 40.46970 38.13501 -2.85893 1.000 32.54093 474 SER A C 1
ATOM 3698 O O . SER A 1 477 ? 41.60294 38.02223 -2.38870 1.000 33.53242 474 SER A O 1
ATOM 3701 N N . GLU A 1 478 ? 40.04582 39.23937 -3.48493 1.000 31.42762 475 GLU A N 1
ATOM 3702 C CA . GLU A 1 478 ? 40.98374 40.29048 -3.87634 1.000 37.21672 475 GLU A CA 1
ATOM 3703 C C . GLU A 1 478 ? 41.75529 40.84924 -2.68523 1.000 34.61079 475 GLU A C 1
ATOM 3704 O O . GLU A 1 478 ? 42.95065 41.14583 -2.80060 1.000 35.47225 475 GLU A O 1
ATOM 3710 N N . GLU A 1 479 ? 41.09048 41.01936 -1.54013 1.000 36.02353 476 GLU A N 1
ATOM 3711 C CA . GLU A 1 479 ? 41.74456 41.63921 -0.39025 1.000 39.10038 476 GLU A CA 1
ATOM 3712 C C . GLU A 1 479 ? 42.84634 40.76810 0.20327 1.000 32.99104 476 GLU A C 1
ATOM 3713 O O . GLU A 1 479 ? 43.66655 41.28207 0.97012 1.000 30.73330 476 GLU A O 1
ATOM 3719 N N . TYR A 1 480 ? 42.88247 39.47547 -0.12912 1.000 26.08834 477 TYR A N 1
ATOM 3720 C CA . TYR A 1 480 ? 43.83363 38.53690 0.45610 1.000 25.71572 477 TYR A CA 1
ATOM 3721 C C . TYR A 1 480 ? 44.88937 38.05817 -0.52380 1.000 28.83096 477 TYR A C 1
ATOM 3722 O O . TYR A 1 480 ? 45.75936 37.27776 -0.13726 1.000 24.24304 477 TYR A O 1
ATOM 3731 N N . LEU A 1 481 ? 44.86759 38.52633 -1.78021 1.000 29.05811 478 LEU A N 1
ATOM 3732 C CA . LEU A 1 481 ? 45.88076 38.06776 -2.72119 1.000 24.28961 478 LEU A CA 1
ATOM 3733 C C . LEU A 1 481 ? 47.26418 38.49825 -2.28397 1.000 25.35341 478 LEU A C 1
ATOM 3734 O O . LEU A 1 481 ? 48.24895 37.81302 -2.57558 1.000 32.30100 478 LEU A O 1
ATOM 3739 N N . SER A 1 482 ? 47.35737 39.61951 -1.57636 1.000 28.38716 479 SER A N 1
ATOM 3740 C CA . SER A 1 482 ? 48.62897 40.10825 -1.07518 1.000 32.82819 479 SER A CA 1
ATOM 3741 C C . SER A 1 482 ? 48.99604 39.51812 0.27794 1.000 33.57263 479 SER A C 1
ATOM 3742 O O . SER A 1 482 ? 50.00690 39.92429 0.85927 1.000 33.87347 479 SER A O 1
ATOM 3745 N N . GLY A 1 483 ? 48.20387 38.59213 0.79446 1.000 26.32965 480 GLY A N 1
ATOM 3746 C CA . GLY A 1 483 ? 48.59875 37.80855 1.94775 1.000 23.93885 480 GLY A CA 1
ATOM 3747 C C . GLY A 1 483 ? 47.73672 38.08729 3.16837 1.000 24.55577 480 GLY A C 1
ATOM 3748 O O . GLY A 1 483 ? 46.89595 38.98691 3.19677 1.000 23.41385 480 GLY A O 1
ATOM 3749 N N . ILE A 1 484 ? 47.98354 37.26625 4.18245 1.000 22.25654 481 ILE A N 1
ATOM 3750 C CA . ILE A 1 484 ? 47.21299 37.20723 5.41954 1.000 24.10976 481 ILE A CA 1
ATOM 3751 C C . ILE A 1 484 ? 48.02773 37.82124 6.54944 1.000 21.98163 481 ILE A C 1
ATOM 3752 O O . ILE A 1 484 ? 49.22115 37.52600 6.69730 1.000 24.04036 481 ILE A O 1
ATOM 3757 N N . SER A 1 485 ? 47.37718 38.63611 7.37104 1.000 23.28600 482 SER A N 1
ATOM 3758 C CA . SER A 1 485 ? 48.00640 39.19929 8.55656 1.000 21.35709 482 SER A CA 1
ATOM 3759 C C . SER A 1 485 ? 47.58764 38.42012 9.79568 1.000 20.77581 482 SER A C 1
ATOM 3760 O O . SER A 1 485 ? 46.60279 37.67921 9.79562 1.000 21.42944 482 SER A O 1
ATOM 3763 N N . SER A 1 486 ? 48.33217 38.62162 10.87757 1.000 20.37768 483 SER A N 1
ATOM 3764 C CA . SER A 1 486 ? 47.91982 37.99466 12.12667 1.000 20.58910 483 SER A CA 1
ATOM 3765 C C . SER A 1 486 ? 46.57694 38.54497 12.59792 1.000 18.65633 483 SER A C 1
ATOM 3766 O O . SER A 1 486 ? 45.75749 37.80019 13.13041 1.000 18.02079 483 SER A O 1
ATOM 3769 N N . PHE A 1 487 ? 46.31073 39.83772 12.36606 1.000 17.21125 484 PHE A N 1
ATOM 3770 C CA . PHE A 1 487 ? 45.02084 40.40153 12.74907 1.000 17.65994 484 PHE A CA 1
ATOM 3771 C C . PHE A 1 487 ? 43.88052 39.69075 12.02780 1.000 17.95037 484 PHE A C 1
ATOM 3772 O O . PHE A 1 487 ? 42.80462 39.48852 12.60615 1.000 19.19216 484 PHE A O 1
ATOM 3780 N N . ASP A 1 488 ? 44.09552 39.32883 10.75049 1.000 17.71889 485 ASP A N 1
ATOM 3781 C CA . ASP A 1 488 ? 43.08400 38.58228 9.99901 1.000 21.07327 485 ASP A CA 1
ATOM 3782 C C . ASP A 1 488 ? 42.68610 37.31596 10.73764 1.000 19.05170 485 ASP A C 1
ATOM 3783 O O . ASP A 1 488 ? 41.50289 36.95957 10.80929 1.000 18.81201 485 ASP A O 1
ATOM 3788 N N . TYR A 1 489 ? 43.68053 36.58850 11.24650 1.000 19.07988 486 TYR A N 1
ATOM 3789 C CA . TYR A 1 489 ? 43.38366 35.33704 11.93466 1.000 17.72316 486 TYR A CA 1
ATOM 3790 C C . TYR A 1 489 ? 42.79079 35.57721 13.31286 1.000 16.51086 486 TYR A C 1
ATOM 3791 O O . TYR A 1 489 ? 42.01775 34.74893 13.80639 1.000 19.42912 486 TYR A O 1
ATOM 3800 N N . GLU A 1 490 ? 43.14124 36.68564 13.96562 1.000 15.54140 487 GLU A N 1
ATOM 3801 C CA . GLU A 1 490 ? 42.44252 37.02216 15.19801 1.000 19.76853 487 GLU A CA 1
ATOM 3802 C C . GLU A 1 490 ? 40.94511 37.19344 14.94110 1.000 19.67883 487 GLU A C 1
ATOM 3803 O O . GLU A 1 490 ? 40.11052 36.69502 15.70600 1.000 16.70131 487 GLU A O 1
ATOM 3809 N N . LEU A 1 491 ? 40.58796 37.87064 13.85207 1.000 17.96783 488 LEU A N 1
ATOM 3810 C CA . LEU A 1 491 ? 39.17550 38.02267 13.50665 1.000 17.07320 488 LEU A CA 1
ATOM 3811 C C . LEU A 1 491 ? 38.51999 36.66931 13.25257 1.000 1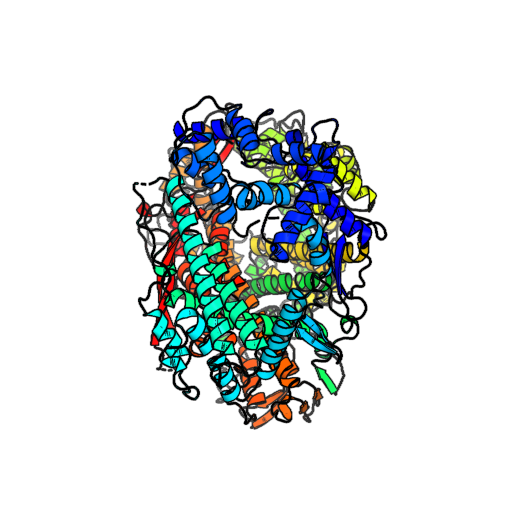6.71207 488 LEU A C 1
ATOM 3812 O O . LEU A 1 491 ? 37.39934 36.42264 13.71681 1.000 19.12748 488 LEU A O 1
ATOM 3817 N N . ILE A 1 492 ? 39.20798 35.77380 12.53384 1.000 16.72706 489 ILE A N 1
ATOM 3818 C CA . ILE A 1 492 ? 38.65828 34.43250 12.31804 1.000 16.61981 489 ILE A CA 1
ATOM 3819 C C . ILE A 1 492 ? 38.42076 33.74133 13.65070 1.000 19.90639 489 ILE A C 1
ATOM 3820 O O . ILE A 1 492 ? 37.37072 33.12629 13.87091 1.000 20.19637 489 ILE A O 1
ATOM 3825 N N A LYS A 1 493 ? 39.39070 33.82996 14.56432 0.400 18.27562 490 LYS A N 1
ATOM 3826 N N B LYS A 1 493 ? 39.38666 33.84088 14.56669 0.600 18.32139 490 LYS A N 1
ATOM 3827 C CA A LYS A 1 493 ? 39.22244 33.20285 15.87122 0.400 15.53128 490 LYS A CA 1
ATOM 3828 C CA B LYS A 1 493 ? 39.22863 33.20421 15.87003 0.600 15.10691 490 LYS A CA 1
ATOM 3829 C C A LYS A 1 493 ? 37.99657 33.75421 16.58298 0.400 17.08407 490 LYS A C 1
ATOM 3830 C C B LYS A 1 493 ? 38.00933 33.75462 16.59637 0.600 17.26540 490 LYS A C 1
ATOM 3831 O O A LYS A 1 493 ? 37.17420 32.98928 17.09730 0.400 18.49398 490 LYS A O 1
ATOM 3832 O O B LYS A 1 493 ? 37.19690 32.98842 17.12318 0.600 19.39808 490 LYS A O 1
ATOM 3843 N N . ALA A 1 494 ? 37.84727 35.08465 16.60180 1.000 17.58835 491 ALA A N 1
ATOM 3844 C CA . ALA A 1 494 ? 36.67537 35.68885 17.22880 1.000 21.20129 491 ALA A CA 1
ATOM 3845 C C . ALA A 1 494 ? 35.40202 35.06683 16.67862 1.000 19.06162 491 ALA A C 1
ATOM 3846 O O . ALA A 1 494 ? 34.55085 34.58637 17.43437 1.000 19.75658 491 ALA A O 1
ATOM 3848 N N . GLU A 1 495 ? 35.29454 35.00869 15.35263 1.000 15.92599 492 GLU A N 1
ATOM 3849 C CA . GLU A 1 495 ? 34.06008 34.52156 14.75045 1.000 16.16062 492 GLU A CA 1
ATOM 3850 C C . GLU A 1 495 ? 33.88273 33.03989 15.01690 1.000 19.09574 492 GLU A C 1
ATOM 3851 O O . GLU A 1 495 ? 32.77425 32.59104 15.33355 1.000 19.84472 492 GLU A O 1
ATOM 3857 N N . GLU A 1 496 ? 34.96211 32.25737 14.85644 1.000 17.62474 493 GLU A N 1
ATOM 3858 C CA . GLU A 1 496 ? 34.85415 30.81243 15.04921 1.000 18.09752 493 GLU A CA 1
ATOM 3859 C C . GLU A 1 496 ? 34.53558 30.46907 16.49108 1.000 18.52206 493 GLU A C 1
ATOM 3860 O O . GLU A 1 496 ? 33.75845 29.54402 16.74955 1.000 18.49735 493 GLU A O 1
ATOM 3866 N N . MET A 1 497 ? 35.09872 31.21144 17.44691 1.000 18.27870 494 MET A N 1
ATOM 3867 C CA . MET A 1 497 ? 34.74744 30.96548 18.84635 1.000 16.14380 494 MET A CA 1
ATOM 3868 C C . MET A 1 497 ? 33.25908 31.17708 19.06543 1.000 17.90538 494 MET A C 1
ATOM 3869 O O . MET A 1 497 ? 32.58038 30.33041 19.65138 1.000 19.49485 494 MET A O 1
ATOM 3874 N N . LEU A 1 498 ? 32.72745 32.30713 18.58656 1.000 18.32157 495 LEU A N 1
ATOM 3875 C CA . LEU A 1 498 ? 31.31630 32.58607 18.81928 1.000 16.66124 495 LEU A CA 1
ATOM 3876 C C . LEU A 1 498 ? 30.44129 31.56853 18.10683 1.000 16.24670 495 LEU A C 1
ATOM 3877 O O . LEU A 1 498 ? 29.42903 31.11805 18.66038 1.000 16.44461 495 LEU A O 1
ATOM 3882 N N . GLN A 1 499 ? 30.81892 31.20316 16.87858 1.000 18.26522 496 GLN A N 1
ATOM 3883 C CA . GLN A 1 499 ? 30.08712 30.17821 16.13738 1.000 20.20120 496 GLN A CA 1
ATOM 3884 C C . GLN A 1 499 ? 30.02889 28.87053 16.92063 1.000 17.61401 496 GLN A C 1
ATOM 3885 O O . GLN A 1 499 ? 28.97348 28.22482 17.01773 1.000 17.49714 496 GLN A O 1
ATOM 3891 N N . ARG A 1 500 ? 31.16999 28.44844 17.46480 1.000 17.02926 497 ARG A N 1
ATOM 3892 C CA . ARG A 1 500 ? 31.21639 27.18153 18.19308 1.000 17.92706 497 ARG A CA 1
ATOM 3893 C C . ARG A 1 500 ? 30.46342 27.28455 19.51321 1.000 19.35131 497 ARG A C 1
ATOM 3894 O O . ARG A 1 500 ? 29.71053 26.37685 19.88309 1.000 18.26577 497 ARG A O 1
ATOM 3902 N N . GLU A 1 501 ? 30.61546 28.40217 20.22020 1.000 15.66277 498 GLU A N 1
ATOM 3903 C CA . GLU A 1 501 ? 29.84238 28.59778 21.43909 1.000 19.51137 498 GLU A CA 1
ATOM 3904 C C . GLU A 1 501 ? 28.34521 28.57845 21.15177 1.000 18.54021 498 GLU A C 1
ATOM 3905 O O . GLU A 1 501 ? 27.56672 27.98315 21.90865 1.000 19.48119 498 GLU A O 1
ATOM 3911 N N . THR A 1 502 ? 27.92190 29.23455 20.06455 1.000 19.14114 499 THR A N 1
ATOM 3912 C CA . THR A 1 502 ? 26.50663 29.25610 19.71112 1.000 19.57684 499 THR A CA 1
ATOM 3913 C C . THR A 1 502 ? 26.01224 27.86955 19.34370 1.000 21.03088 499 THR A C 1
ATOM 3914 O O . THR A 1 502 ? 24.87497 27.50575 19.66072 1.000 20.94609 499 THR A O 1
ATOM 3918 N N . ALA A 1 503 ? 26.86823 27.06897 18.70395 1.000 20.34185 500 ALA A N 1
ATOM 3919 C CA . ALA A 1 503 ? 26.46370 25.72518 18.31075 1.000 21.05659 500 ALA A CA 1
ATOM 3920 C C . ALA A 1 503 ? 26.09247 24.89720 19.52833 1.000 18.67378 500 ALA A C 1
ATOM 3921 O O . ALA A 1 503 ? 25.18157 24.06213 19.47171 1.000 19.59742 500 ALA A O 1
ATOM 3923 N N . VAL A 1 504 ? 26.80023 25.11031 20.63729 1.000 17.30936 501 VAL A N 1
ATOM 3924 C CA . VAL A 1 504 ? 26.51669 24.38615 21.86737 1.000 17.74702 501 VAL A CA 1
ATOM 3925 C C . VAL A 1 504 ? 25.12173 24.73593 22.36170 1.000 17.70146 501 VAL A C 1
ATOM 3926 O O . VAL A 1 504 ? 24.33623 23.85527 22.72762 1.000 19.29384 501 VAL A O 1
ATOM 3930 N N . TYR A 1 505 ? 24.77974 26.02778 22.33052 1.000 18.90999 502 TYR A N 1
ATOM 3931 C CA . TYR A 1 505 ? 23.48391 26.46817 22.83937 1.000 20.06946 502 TYR A CA 1
ATOM 3932 C C . TYR A 1 505 ? 22.34735 26.03744 21.92835 1.000 18.01328 502 TYR A C 1
ATOM 3933 O O . TYR A 1 505 ? 21.26231 25.72190 22.43263 1.000 21.78251 502 TYR A O 1
ATOM 3942 N N . VAL A 1 506 ? 22.57864 25.99768 20.60654 1.000 16.27618 503 VAL A N 1
ATOM 3943 C CA . VAL A 1 506 ? 21.58614 25.40604 19.70168 1.000 16.74428 503 VAL A CA 1
ATOM 3944 C C . VAL A 1 506 ? 21.25082 23.98676 20.14652 1.000 22.31686 503 VAL A C 1
ATOM 3945 O O . VAL A 1 506 ? 20.07561 23.61688 20.26860 1.000 21.48465 503 VAL A O 1
ATOM 3949 N N . ALA A 1 507 ? 22.28089 23.18322 20.43843 1.000 17.93012 504 ALA A N 1
ATOM 3950 C CA . ALA A 1 507 ? 22.05221 21.81794 20.90365 1.000 22.69584 504 ALA A CA 1
ATOM 3951 C C . ALA A 1 507 ? 21.24978 21.79421 22.20211 1.000 22.44639 504 ALA A C 1
ATOM 3952 O O . ALA A 1 507 ? 20.32729 20.98594 22.34649 1.000 22.17547 504 ALA A O 1
ATOM 3954 N N . PHE A 1 508 ? 21.58895 22.66896 23.16809 1.000 19.41946 505 PHE A N 1
ATOM 3955 C CA . PHE A 1 508 ? 20.86846 22.66708 24.43560 1.000 18.67039 505 PHE A CA 1
ATOM 3956 C C . PHE A 1 508 ? 19.43800 23.15133 24.26104 1.000 22.02202 505 PHE A C 1
ATOM 3957 O O . PHE A 1 508 ? 18.52788 22.66541 24.94156 1.000 21.27062 505 PHE A O 1
ATOM 3965 N N . ALA A 1 509 ? 19.22563 24.13674 23.39333 1.000 19.55947 506 ALA A N 1
ATOM 3966 C CA . ALA A 1 509 ? 17.86870 24.61091 23.16834 1.000 20.00375 506 ALA A CA 1
ATOM 3967 C C . ALA A 1 509 ? 17.01604 23.49077 22.59975 1.000 21.56605 506 ALA A C 1
ATOM 3968 O O . ALA A 1 509 ? 15.86842 23.29213 23.02278 1.000 21.25843 506 ALA A O 1
ATOM 3970 N N . ALA A 1 510 ? 17.57374 22.73985 21.64614 1.000 22.59856 507 ALA A N 1
ATOM 3971 C CA . ALA A 1 510 ? 16.85816 21.60004 21.07668 1.000 21.19517 507 ALA A CA 1
ATOM 3972 C C . ALA A 1 510 ? 16.56724 20.55445 22.14293 1.000 22.20127 507 ALA A C 1
ATOM 3973 O O . ALA A 1 510 ? 15.45067 20.02713 22.23180 1.000 21.59922 507 ALA A O 1
ATOM 3975 N N . ARG A 1 511 ? 17.57043 20.23590 22.96410 1.000 20.41133 508 ARG A N 1
ATOM 3976 C CA . ARG A 1 511 ? 17.36746 19.29929 24.06485 1.000 22.01918 508 ARG A CA 1
ATOM 3977 C C . ARG A 1 511 ? 16.23787 19.75958 24.97852 1.000 25.28145 508 ARG A C 1
ATOM 3978 O O . ARG A 1 511 ? 15.32775 18.98224 25.30704 1.000 24.80344 508 ARG A O 1
ATOM 3986 N N . HIS A 1 512 ? 16.28185 21.02268 25.41804 1.000 21.88661 509 HIS A N 1
ATOM 3987 C CA . HIS A 1 512 ? 15.26161 21.49141 26.34644 1.000 22.16324 509 HIS A CA 1
ATOM 3988 C C . HIS A 1 512 ? 13.87786 21.44511 25.71483 1.000 26.02981 509 HIS A C 1
ATOM 3989 O O . HIS A 1 512 ? 12.92138 20.97445 26.33821 1.000 26.39432 509 HIS A O 1
ATOM 3996 N N . LEU A 1 513 ? 13.74673 21.92467 24.47944 1.000 27.99930 510 LEU A N 1
ATOM 3997 C CA . LEU A 1 513 ? 12.43706 21.87240 23.83259 1.000 27.16610 510 LEU A CA 1
ATOM 3998 C C . LEU A 1 513 ? 11.97227 20.43345 23.65313 1.000 26.98472 510 LEU A C 1
ATOM 3999 O O . LEU A 1 513 ? 10.78061 20.13555 23.78667 1.000 29.46407 510 LEU A O 1
ATOM 4004 N N . SER A 1 514 ? 12.89402 19.52948 23.32958 1.000 21.34434 511 SER A N 1
ATOM 4005 C CA . SER A 1 514 ? 12.50401 18.13914 23.10445 1.000 27.39303 511 SER A CA 1
ATOM 4006 C C . SER A 1 514 ? 12.14476 17.43429 24.40610 1.000 29.68093 511 SER A C 1
ATOM 4007 O O . SER A 1 514 ? 11.33908 16.49393 24.40086 1.000 29.19655 511 SER A O 1
ATOM 4010 N N . SER A 1 515 ? 12.71287 17.89129 25.52191 1.000 28.34332 512 SER A N 1
ATOM 4011 C CA . SER A 1 515 ? 12.77333 17.07085 26.73210 1.000 30.23570 512 SER A CA 1
ATOM 4012 C C . SER A 1 515 ? 11.38735 16.71661 27.25925 1.000 30.13697 512 SER A C 1
ATOM 4013 O O . SER A 1 515 ? 11.18501 15.61598 27.79047 1.000 33.33633 512 SER A O 1
ATOM 4016 N N . GLN A 1 516 ? 10.42311 17.62486 27.12611 1.000 29.34797 513 GLN A N 1
ATOM 4017 C CA . GLN A 1 516 ? 9.07551 17.39331 27.61815 1.000 34.92218 513 GLN A CA 1
ATOM 4018 C C . GLN A 1 516 ? 8.03558 17.26382 26.51657 1.000 38.34282 513 GLN A C 1
ATOM 4019 O O . GLN A 1 516 ? 6.86718 17.01228 26.82292 1.000 37.81992 513 GLN A O 1
ATOM 4025 N N . THR A 1 517 ? 8.40790 17.44728 25.25218 1.000 33.84114 514 THR A N 1
ATOM 4026 C CA . THR A 1 517 ? 7.43561 17.33360 24.17324 1.000 30.96221 514 THR A CA 1
ATOM 4027 C C . THR A 1 517 ? 7.47702 15.99031 23.46858 1.000 33.34029 514 THR A C 1
ATOM 4028 O O . THR A 1 517 ? 6.43813 15.53030 22.98136 1.000 37.28489 514 THR A O 1
ATOM 4032 N N . VAL A 1 518 ? 8.64114 15.34501 23.38778 1.000 29.96501 515 VAL A N 1
ATOM 4033 C CA . VAL A 1 518 ? 8.77564 14.11305 22.62428 1.000 31.85204 515 VAL A CA 1
ATOM 4034 C C . VAL A 1 518 ? 9.55902 13.08064 23.42338 1.000 35.74120 515 VAL A C 1
ATOM 4035 O O . VAL A 1 518 ? 10.32500 13.40037 24.33668 1.000 33.20042 515 VAL A O 1
ATOM 4039 N N . GLU A 1 519 ? 9.34789 11.82058 23.06662 1.000 37.78470 516 GLU A N 1
ATOM 4040 C CA . GLU A 1 519 ? 10.18759 10.72741 23.53066 1.000 36.34080 516 GLU A CA 1
ATOM 4041 C C . GLU A 1 519 ? 10.84560 10.14272 22.29208 1.000 36.68568 516 GLU A C 1
ATOM 4042 O O . GLU A 1 519 ? 10.18056 9.50651 21.46622 1.000 34.39623 516 GLU A O 1
ATOM 4048 N N . LEU A 1 520 ? 12.13488 10.41385 22.13025 1.000 34.29079 517 LEU A N 1
ATOM 4049 C CA . LEU A 1 520 ? 12.86249 9.90879 20.98145 1.000 32.71964 517 LEU A CA 1
ATOM 4050 C C . LEU A 1 520 ? 13.27505 8.46492 21.22813 1.000 35.75686 517 LEU A C 1
ATOM 4051 O O . LEU A 1 520 ? 13.21765 7.96150 22.34938 1.000 41.99161 517 LEU A O 1
ATOM 4056 N N . ASP A 1 521 ? 13.69048 7.79432 20.16746 1.000 40.11345 518 ASP A N 1
ATOM 4057 C CA . ASP A 1 521 ? 14.30028 6.47696 20.30274 1.000 41.67731 518 ASP A CA 1
ATOM 4058 C C . ASP A 1 521 ? 15.68527 6.50866 19.67714 1.000 39.35432 518 ASP A C 1
ATOM 4059 O O . ASP A 1 521 ? 16.11254 7.52135 19.11575 1.000 36.31959 518 ASP A O 1
ATOM 4064 N N . SER A 1 522 ? 16.38124 5.37389 19.76073 1.000 34.21130 519 SER A N 1
ATOM 4065 C CA . SER A 1 522 ? 17.76140 5.33453 19.29604 1.000 43.07017 519 SER A CA 1
ATOM 4066 C C . SER A 1 522 ? 17.86789 5.55633 17.78967 1.000 42.72418 519 SER A C 1
ATOM 4067 O O . SER A 1 522 ? 18.88572 6.07181 17.31926 1.000 43.69241 519 SER A O 1
ATOM 4070 N N . GLU A 1 523 ? 16.83971 5.19434 17.01588 1.000 40.11844 520 GLU A N 1
ATOM 4071 C CA . GLU A 1 523 ? 16.87215 5.41213 15.57052 1.000 41.55226 520 GLU A CA 1
ATOM 4072 C C . GLU A 1 523 ? 16.40937 6.80579 15.16378 1.000 37.46680 520 GLU A C 1
ATOM 4073 O O . GLU A 1 523 ? 16.62112 7.20166 14.01059 1.000 37.68534 520 GLU A O 1
ATOM 4079 N N . ASN A 1 524 ? 15.76452 7.53926 16.06819 1.000 32.17088 521 ASN A N 1
ATOM 4080 C CA . ASN A 1 524 ? 15.28313 8.89827 15.82037 1.000 31.79493 521 ASN A CA 1
ATOM 4081 C C . ASN A 1 524 ? 15.69452 9.77991 16.99320 1.000 31.15709 521 ASN A C 1
ATOM 4082 O O . ASN A 1 524 ? 14.85775 10.31947 17.71654 1.000 30.18421 521 ASN A O 1
ATOM 4087 N N . SER A 1 525 ? 17.00392 9.89698 17.20776 1.000 29.79706 522 SER A N 1
ATOM 4088 C CA . SER A 1 525 ? 17.50197 10.50949 18.43397 1.000 31.91493 522 SER A CA 1
ATOM 4089 C C . SER A 1 525 ? 17.76416 12.00280 18.29747 1.000 28.62146 522 SER A C 1
ATOM 4090 O O . SER A 1 525 ? 18.12493 12.64238 19.28795 1.000 26.14251 522 SER A O 1
ATOM 4093 N N . ASP A 1 526 ? 17.60422 12.57327 17.11089 1.000 29.57221 523 ASP A N 1
ATOM 4094 C CA . ASP A 1 526 ? 17.85412 13.99600 16.89959 1.000 29.32383 523 ASP A CA 1
ATOM 4095 C C . ASP A 1 526 ? 16.50119 14.68340 16.75472 1.000 27.36001 523 ASP A C 1
ATOM 4096 O O . ASP A 1 526 ? 15.87000 14.61845 15.69759 1.000 27.45685 523 ASP A O 1
ATOM 4101 N N . PHE A 1 527 ? 16.07162 15.35309 17.83010 1.000 26.47814 524 PHE A N 1
ATOM 4102 C CA . PHE A 1 527 ? 14.82119 16.10828 17.81732 1.000 26.47222 524 PHE A CA 1
ATOM 4103 C C . PHE A 1 527 ? 14.70885 17.02453 16.60599 1.000 26.93009 524 PHE A C 1
ATOM 4104 O O . PHE A 1 527 ? 13.64233 17.11742 15.97958 1.000 26.42986 524 PHE A O 1
ATOM 4112 N N . LEU A 1 528 ? 15.79305 17.73086 16.27184 1.000 22.86780 525 LEU A N 1
ATOM 4113 C CA . LEU A 1 528 ? 15.73488 18.71573 15.19881 1.000 22.74660 525 LEU A CA 1
ATOM 4114 C C . LEU A 1 528 ? 15.50233 18.09510 13.82888 1.000 24.86985 525 LEU A C 1
ATOM 4115 O O . LEU A 1 528 ? 15.11514 18.80523 12.90268 1.000 27.81013 525 LEU A O 1
ATOM 4120 N N . LEU A 1 529 ? 15.73931 16.80981 13.67100 1.000 27.49015 526 LEU A N 1
ATOM 4121 C CA . LEU A 1 529 ? 15.54598 16.18233 12.37513 1.000 26.68548 526 LEU A CA 1
ATOM 4122 C C . LEU A 1 529 ? 14.18826 15.50653 12.24346 1.000 29.27954 526 LEU A C 1
ATOM 4123 O O . LEU A 1 529 ? 13.90294 14.93081 11.18550 1.000 31.42262 526 LEU A O 1
ATOM 4128 N N . LEU A 1 530 ? 13.33945 15.58042 13.26875 1.000 27.98540 527 LEU A N 1
ATOM 4129 C CA . LEU A 1 530 ? 11.98164 15.06646 13.12069 1.000 29.77927 527 LEU A CA 1
ATOM 4130 C C . LEU A 1 530 ? 11.24060 15.87507 12.06673 1.000 32.16345 527 LEU A C 1
ATOM 4131 O O . LEU A 1 530 ? 11.50341 17.06146 11.86525 1.000 31.91093 527 LEU A O 1
ATOM 4136 N N . LYS A 1 531 ? 10.32214 15.21273 11.37319 1.000 30.67412 528 LYS A N 1
ATOM 4137 C CA . LYS A 1 531 ? 9.65764 15.77792 10.21301 1.000 31.44490 528 LYS A CA 1
ATOM 4138 C C . LYS A 1 531 ? 8.23814 16.21493 10.55304 1.000 30.04817 528 LYS A C 1
ATOM 4139 O O . LYS A 1 531 ? 7.63047 15.70156 11.49756 1.000 28.56901 528 LYS A O 1
ATOM 4145 N N . PRO A 1 532 ? 7.67862 17.17122 9.80531 1.000 31.48578 529 PRO A N 1
ATOM 4146 C CA . PRO A 1 532 ? 6.36796 17.72284 10.16508 1.000 33.86560 529 PRO A CA 1
ATOM 4147 C C . PRO A 1 532 ? 5.25903 16.67970 10.07188 1.000 33.82569 529 PRO A C 1
ATOM 4148 O O . PRO A 1 532 ? 5.40849 15.62280 9.45375 1.000 36.42758 529 PRO A O 1
ATOM 4152 N N . LYS A 1 533 ? 4.11944 17.02073 10.68257 1.000 28.22446 530 LYS A N 1
ATOM 4153 C CA . LYS A 1 533 ? 3.05824 16.04998 10.94262 1.000 30.72303 530 LYS A CA 1
ATOM 4154 C C . LYS A 1 533 ? 2.49137 15.41598 9.67456 1.000 29.07491 530 LYS A C 1
ATOM 4155 O O . LYS A 1 533 ? 1.92561 14.32213 9.75361 1.000 32.59490 530 LYS A O 1
ATOM 4161 N N . GLY A 1 534 ? 2.60743 16.06992 8.52675 1.000 31.14808 531 GLY A N 1
ATOM 4162 C CA . GLY A 1 534 ? 2.07408 15.52351 7.29579 1.000 36.05145 531 GLY A CA 1
ATOM 4163 C C . GLY A 1 534 ? 3.03580 14.66454 6.50274 1.000 38.06594 531 GLY A C 1
ATOM 4164 O O . GLY A 1 534 ? 2.73214 14.31265 5.35758 1.000 36.33123 531 GLY A O 1
ATOM 4165 N N . THR A 1 535 ? 4.18975 14.31085 7.06883 1.000 33.55205 532 THR A N 1
ATOM 4166 C CA . THR A 1 535 ? 5.22224 13.61037 6.31241 1.000 33.29095 532 THR A CA 1
ATOM 4167 C C . THR A 1 535 ? 4.91713 12.12066 6.26337 1.000 32.88102 532 THR A C 1
ATOM 4168 O O . THR A 1 535 ? 4.87910 11.44786 7.30345 1.000 32.26895 532 THR A O 1
ATOM 4172 N N . MET A 1 536 ? 4.71129 11.60717 5.05475 1.000 34.48363 533 MET A N 1
ATOM 4173 C CA . MET A 1 536 ? 4.38252 10.20842 4.82821 1.000 37.14091 533 MET A CA 1
ATOM 4174 C C . MET A 1 536 ? 5.60903 9.42126 4.36933 1.000 36.75187 533 MET A C 1
ATOM 4175 O O . MET A 1 536 ? 6.56849 9.97394 3.82902 1.000 39.61453 533 MET A O 1
ATOM 4180 N N . ASP A 1 537 ? 5.55228 8.10932 4.58974 1.000 41.39235 534 ASP A N 1
ATOM 4181 C CA . ASP A 1 537 ? 6.63052 7.20826 4.19763 1.000 46.06202 534 ASP A CA 1
ATOM 4182 C C . ASP A 1 537 ? 6.84612 7.25699 2.68908 1.000 51.94056 534 ASP A C 1
ATOM 4183 O O . ASP A 1 537 ? 5.89156 7.20190 1.91125 1.000 52.44241 534 ASP A O 1
ATOM 4188 N N . LYS A 1 538 ? 8.10685 7.36190 2.26861 1.000 55.56788 535 LYS A N 1
ATOM 4189 C CA . LYS A 1 538 ? 8.37155 7.50639 0.84316 1.000 61.86126 535 LYS A CA 1
ATOM 4190 C C . LYS A 1 538 ? 8.00342 6.26051 0.05094 1.000 61.83464 535 LYS A C 1
ATOM 4191 O O . LYS A 1 538 ? 7.67636 6.37556 -1.13612 1.000 60.68580 535 LYS A O 1
ATOM 4197 N N . ASN A 1 539 ? 8.03670 5.07992 0.67436 1.000 61.47113 536 ASN A N 1
ATOM 4198 C CA . ASN A 1 539 ? 7.82560 3.83265 -0.05375 1.000 60.69947 536 ASN A CA 1
ATOM 4199 C C . ASN A 1 539 ? 6.42156 3.27594 0.10634 1.000 56.58130 536 ASN A C 1
ATOM 4200 O O . ASN A 1 539 ? 5.96607 2.53181 -0.76619 1.000 58.72836 536 ASN A O 1
ATOM 4205 N N . ASP A 1 540 ? 5.73353 3.59750 1.20000 1.000 48.89744 537 ASP A N 1
ATOM 4206 C CA . ASP A 1 540 ? 4.30995 3.30887 1.34433 1.000 45.27714 537 ASP A CA 1
ATOM 4207 C C . ASP A 1 540 ? 3.64394 4.58789 1.84449 1.000 43.41098 537 ASP A C 1
ATOM 4208 O O . ASP A 1 540 ? 3.62621 4.86710 3.04655 1.000 43.84188 537 ASP A O 1
ATOM 4213 N N . LYS A 1 541 ? 3.07936 5.35216 0.91468 1.000 41.41881 538 LYS A N 1
ATOM 4214 C CA . LYS A 1 541 ? 2.49077 6.64625 1.22172 1.000 38.54604 538 LYS A CA 1
ATOM 4215 C C . LYS A 1 541 ? 1.21974 6.55008 2.05166 1.000 38.34257 538 LYS A C 1
ATOM 4216 O O . LYS A 1 541 ? 0.64168 7.59700 2.37626 1.000 37.57763 538 LYS A O 1
ATOM 4222 N N . ASN A 1 542 ? 0.75773 5.34461 2.39962 1.000 33.36298 539 ASN A N 1
ATOM 4223 C CA . ASN A 1 542 ? -0.34775 5.23069 3.34486 1.000 37.15541 539 ASN A CA 1
ATOM 4224 C C . ASN A 1 542 ? 0.07261 5.45667 4.78608 1.000 38.14538 539 ASN A C 1
ATOM 4225 O O . ASN A 1 542 ? -0.78587 5.75877 5.62023 1.000 37.39613 539 ASN A O 1
ATOM 4230 N N . LYS A 1 543 ? 1.35578 5.29780 5.09956 1.000 40.72829 540 LYS A N 1
ATOM 4231 C CA . LYS A 1 543 ? 1.85444 5.40304 6.46322 1.000 42.62831 540 LYS A CA 1
ATOM 4232 C C . LYS A 1 543 ? 2.61388 6.71078 6.66249 1.000 39.49491 540 LYS A C 1
ATOM 4233 O O . LYS A 1 543 ? 3.22540 7.24590 5.73112 1.000 37.76976 540 LYS A O 1
ATOM 4239 N N . LEU A 1 544 ? 2.57139 7.22527 7.88677 1.000 42.47287 541 LEU A N 1
ATOM 4240 C CA . LEU A 1 544 ? 3.46459 8.32426 8.22776 1.000 39.16170 541 LEU A CA 1
ATOM 4241 C C . LEU A 1 544 ? 4.90924 7.84605 8.18225 1.000 38.01072 541 LEU A C 1
ATOM 4242 O O . LEU A 1 544 ? 5.20253 6.67201 8.41646 1.000 36.35866 541 LEU A O 1
ATOM 4247 N N . ALA A 1 545 ? 5.81399 8.76180 7.84881 1.000 36.06158 542 ALA A N 1
ATOM 4248 C CA . ALA A 1 545 ? 7.22730 8.41572 7.84591 1.000 37.31591 542 ALA A CA 1
ATOM 4249 C C . ALA A 1 545 ? 7.67331 8.06629 9.26145 1.000 32.22083 542 ALA A C 1
ATOM 4250 O O . ALA A 1 545 ? 7.08375 8.51667 10.24987 1.000 33.90749 542 ALA A O 1
ATOM 4252 N N . SER A 1 546 ? 8.70776 7.22365 9.35821 1.000 34.21736 543 SER A N 1
ATOM 4253 C CA . SER A 1 546 ? 9.15027 6.77863 10.67575 1.000 37.52135 543 SER A CA 1
ATOM 4254 C C . SER A 1 546 ? 9.62917 7.95101 11.52298 1.000 34.65016 543 SER A C 1
ATOM 4255 O O . SER A 1 546 ? 9.54405 7.89655 12.75599 1.000 33.94698 543 SER A O 1
ATOM 4258 N N . ASN A 1 547 ? 10.10001 9.02566 10.88434 1.000 34.28498 544 ASN A N 1
ATOM 4259 C CA . ASN A 1 547 ? 10.58607 10.20285 11.59570 1.000 34.36183 544 ASN A CA 1
ATOM 4260 C C . ASN A 1 547 ? 9.54209 11.31552 11.67204 1.000 34.35664 544 ASN A C 1
ATOM 4261 O O . ASN A 1 547 ? 9.88011 12.46496 11.97649 1.000 29.71493 544 ASN A O 1
ATOM 4266 N N . ASN A 1 548 ? 8.27815 10.99596 11.40599 1.000 33.10950 545 ASN A N 1
ATOM 4267 C CA . ASN A 1 548 ? 7.20675 11.97221 11.54526 1.000 30.86080 545 ASN A CA 1
ATOM 4268 C C . ASN A 1 548 ? 7.04507 12.33261 13.01715 1.000 27.96392 545 ASN A C 1
ATOM 4269 O O . ASN A 1 548 ? 7.02044 11.44980 13.88114 1.000 31.33230 545 ASN A O 1
ATOM 4274 N N . ILE A 1 549 ? 6.95152 13.63515 13.30073 1.000 28.97589 546 ILE A N 1
ATOM 4275 C CA . ILE A 1 549 ? 6.93834 14.10860 14.68635 1.000 28.15738 546 ILE A CA 1
ATOM 4276 C C . ILE A 1 549 ? 5.79205 13.48755 15.47191 1.000 33.68961 546 ILE A C 1
ATOM 4277 O O . ILE A 1 549 ? 5.92130 13.24266 16.67684 1.000 31.41449 546 ILE A O 1
ATOM 4282 N N . LEU A 1 550 ? 4.67318 13.17399 14.80306 1.000 34.26096 547 LEU A N 1
ATOM 4283 C CA . LEU A 1 550 ? 3.53780 12.57029 15.50224 1.000 30.52921 547 LEU A CA 1
ATOM 4284 C C . LEU A 1 550 ? 3.91562 11.27708 16.21328 1.000 31.86624 547 LEU A C 1
ATOM 4285 O O . LEU A 1 550 ? 3.33496 10.95371 17.25317 1.000 38.37797 547 LEU A O 1
ATOM 4290 N N . ASN A 1 551 ? 4.88092 10.52855 15.67926 1.000 33.59796 548 ASN A N 1
ATOM 4291 C CA . ASN A 1 551 ? 5.26259 9.25276 16.27031 1.000 31.84907 548 ASN A CA 1
ATOM 4292 C C . ASN A 1 551 ? 5.96716 9.39690 17.60712 1.000 38.12336 548 ASN A C 1
ATOM 4293 O O . ASN A 1 551 ? 6.18928 8.38352 18.27850 1.000 36.65667 548 ASN A O 1
ATOM 4298 N N . PHE A 1 552 ? 6.34001 10.61198 18.00215 1.000 34.89302 549 PHE A N 1
ATOM 4299 C CA . PHE A 1 552 ? 7.19042 10.80099 19.16432 1.000 35.33342 549 PHE A CA 1
ATOM 4300 C C . PHE A 1 552 ? 6.57475 11.69497 20.22461 1.000 39.00936 549 PHE A C 1
ATOM 4301 O O . PHE A 1 552 ? 7.15025 11.81509 21.31601 1.000 35.15322 549 PHE A O 1
ATOM 4309 N N . LEU A 1 553 ? 5.41309 12.29144 19.95383 1.000 37.16004 550 LEU A N 1
ATOM 4310 C CA . LEU A 1 553 ? 4.78734 13.19417 20.90793 1.000 39.33946 550 LEU A CA 1
ATOM 4311 C C . LEU A 1 553 ? 4.47487 12.46561 22.20402 1.000 39.31812 550 LEU A C 1
ATOM 4312 O O . LEU A 1 553 ? 3.96598 11.34205 22.18621 1.000 36.28447 550 LEU A O 1
ATOM 4317 N N . LYS A 1 554 ? 4.80404 13.11095 23.32921 1.000 39.51287 551 LYS A N 1
ATOM 4318 C CA . LYS A 1 554 ? 4.52451 12.55849 24.65175 1.000 42.73879 551 LYS A CA 1
ATOM 4319 C C . LYS A 1 554 ? 3.06735 12.74370 25.04294 1.000 49.08701 551 LYS A C 1
ATOM 4320 O O . LYS A 1 554 ? 2.51231 11.90642 25.76225 1.000 53.64325 551 LYS A O 1
ATOM 4326 N N . ASP A 1 555 ? 2.44302 13.82923 24.58753 1.000 49.40689 552 ASP A N 1
ATOM 4327 C CA . ASP A 1 555 ? 1.07687 14.17219 24.96437 1.000 47.83178 552 ASP A CA 1
ATOM 4328 C C . ASP A 1 555 ? 0.59486 15.33340 24.10975 1.000 42.29287 552 ASP A C 1
ATOM 4329 O O . ASP A 1 555 ? 0.72310 16.49916 24.50300 1.000 37.28360 552 ASP A O 1
ATOM 4334 N N . LYS A 1 556 ? 0.02079 15.01809 22.94622 1.000 38.15396 553 LYS A N 1
ATOM 4335 C CA . LYS A 1 556 ? -0.41951 16.04912 22.01999 1.000 43.51749 553 LYS A CA 1
ATOM 4336 C C . LYS A 1 556 ? -1.47911 16.95773 22.62880 1.000 43.87801 553 LYS A C 1
ATOM 4337 O O . LYS A 1 556 ? -1.59801 18.11728 22.21771 1.000 41.96475 553 LYS A O 1
ATOM 4343 N N . GLU A 1 557 ? -2.22646 16.47903 23.62432 1.000 46.43781 554 GLU A N 1
ATOM 4344 C CA . GLU A 1 557 ? -3.30922 17.28864 24.17512 1.000 49.51020 554 GLU A CA 1
ATOM 4345 C C . GLU A 1 557 ? -2.81010 18.39876 25.09882 1.000 44.99354 554 GLU A C 1
ATOM 4346 O O . GLU A 1 557 ? -3.48836 19.41761 25.24737 1.000 44.71881 554 GLU A O 1
ATOM 4352 N N . THR A 1 558 ? -1.65032 18.23310 25.73314 1.000 40.99937 555 THR A N 1
ATOM 4353 C CA . THR A 1 558 ? -1.07655 19.28795 26.56584 1.000 42.02211 555 THR A CA 1
ATOM 4354 C C . THR A 1 558 ? 0.12350 19.95338 25.90355 1.000 39.50291 555 THR A C 1
ATOM 4355 O O . THR A 1 558 ? 0.84682 20.70920 26.56309 1.000 36.63211 555 THR A O 1
ATOM 4359 N N . LEU A 1 559 ? 0.31866 19.70785 24.60631 1.000 35.23896 556 LEU A N 1
ATOM 4360 C CA . LEU A 1 559 ? 1.51971 20.14917 23.90500 1.000 34.43506 556 LEU A CA 1
ATOM 4361 C C . LEU A 1 559 ? 1.71787 21.65828 24.00464 1.000 34.12703 556 LEU A C 1
ATOM 4362 O O . LEU A 1 559 ? 2.81374 22.12523 24.33322 1.000 34.59622 556 LEU A O 1
ATOM 4367 N N . ARG A 1 560 ? 0.67697 22.44463 23.70527 1.000 32.53924 557 ARG A N 1
ATOM 4368 C CA . ARG A 1 560 ? 0.83385 23.89538 23.77368 1.000 32.91392 557 ARG A CA 1
ATOM 4369 C C . ARG A 1 560 ? 1.18151 24.35376 25.18121 1.000 36.31719 557 ARG A C 1
ATOM 4370 O O . ARG A 1 560 ? 2.06344 25.20242 25.36064 1.000 37.59095 557 ARG A O 1
ATOM 4378 N N . ASP A 1 561 ? 0.49110 23.82192 26.19514 1.000 30.87787 558 ASP A N 1
ATOM 4379 C CA . ASP A 1 561 ? 0.79860 24.23874 27.55713 1.000 30.83391 558 ASP A CA 1
ATOM 4380 C C . ASP A 1 561 ? 2.19265 23.77785 27.96952 1.000 31.07176 558 ASP A C 1
ATOM 4381 O O . ASP A 1 561 ? 2.87561 24.47683 28.72818 1.000 35.29505 558 ASP A O 1
ATOM 4386 N N . THR A 1 562 ? 2.63399 22.61417 27.48211 1.000 33.00100 559 THR A N 1
ATOM 4387 C CA . THR A 1 562 ? 3.99466 22.16276 27.76424 1.000 32.93235 559 THR A CA 1
ATOM 4388 C C . THR A 1 562 ? 5.02283 23.10097 27.13758 1.000 33.01226 559 THR A C 1
ATOM 4389 O O . THR A 1 562 ? 5.97943 23.52119 27.80338 1.000 28.69664 559 THR A O 1
ATOM 4393 N N . ILE A 1 563 ? 4.82628 23.46287 25.86661 1.000 29.42264 560 ILE A N 1
ATOM 4394 C CA . ILE A 1 563 ? 5.73636 24.40625 25.21163 1.000 26.85616 560 ILE A CA 1
ATOM 4395 C C . ILE A 1 563 ? 5.79404 25.71375 25.98982 1.000 27.56324 560 ILE A C 1
ATOM 4396 O O . ILE A 1 563 ? 6.86796 26.28888 26.20147 1.000 29.99765 560 ILE A O 1
ATOM 4401 N N . LEU A 1 564 ? 4.63903 26.20632 26.43221 1.000 29.56395 561 LEU A N 1
ATOM 4402 C CA . LEU A 1 564 ? 4.61105 27.51708 27.05746 1.000 28.33472 561 LEU A CA 1
ATOM 4403 C C . LEU A 1 564 ? 5.24007 27.52583 28.45044 1.000 27.40738 561 LEU A C 1
ATOM 4404 O O . LEU A 1 564 ? 5.44573 28.61147 29.00241 1.000 26.99529 561 LEU A O 1
ATOM 4409 N N . GLN A 1 565 ? 5.55650 26.36202 29.03280 1.000 27.23276 562 GLN A N 1
ATOM 4410 C CA . GLN A 1 565 ? 6.37094 26.35657 30.24926 1.000 28.15982 562 GLN A CA 1
ATOM 4411 C C . GLN A 1 565 ? 7.69407 27.07893 30.02021 1.000 32.88568 562 GLN A C 1
ATOM 4412 O O . GLN A 1 565 ? 8.22697 27.72818 30.92785 1.000 29.20364 562 GLN A O 1
ATOM 4418 N N . TYR A 1 566 ? 8.24538 26.95619 28.81204 1.000 33.16097 563 TYR A N 1
ATOM 4419 C CA . TYR A 1 566 ? 9.49940 27.60129 28.44031 1.000 27.03393 563 TYR A CA 1
ATOM 4420 C C . TYR A 1 566 ? 9.32136 29.05883 28.06264 1.000 30.05884 563 TYR A C 1
ATOM 4421 O O . TYR A 1 566 ? 10.32250 29.77262 27.90368 1.000 28.82535 563 TYR A O 1
ATOM 4430 N N . PHE A 1 567 ? 8.07849 29.50935 27.92117 1.000 25.22183 564 PHE A N 1
ATOM 4431 C CA . PHE A 1 567 ? 7.75171 30.91628 27.74910 1.000 25.32013 564 PHE A CA 1
ATOM 4432 C C . PHE A 1 567 ? 7.07756 31.46224 29.00562 1.000 26.04370 564 PHE A C 1
ATOM 4433 O O . PHE A 1 567 ? 6.20198 32.32636 28.93186 1.000 30.68285 564 PHE A O 1
ATOM 4441 N N . GLY A 1 568 ? 7.46153 30.92172 30.16012 1.000 26.27129 565 GLY A N 1
ATOM 4442 C CA . GLY A 1 568 ? 7.07621 31.45724 31.44993 1.000 27.48640 565 GLY A CA 1
ATOM 4443 C C . GLY A 1 568 ? 5.77810 30.92000 32.01232 1.000 30.09696 565 GLY A C 1
ATOM 4444 O O . GLY A 1 568 ? 5.35749 31.37652 33.08141 1.000 34.58951 565 GLY A O 1
ATOM 4445 N N . GLY A 1 569 ? 5.14112 29.97275 31.34002 1.000 31.14227 566 GLY A N 1
ATOM 4446 C CA . GLY A 1 569 ? 3.89676 29.37586 31.80236 1.000 30.74957 566 GLY A CA 1
ATOM 4447 C C . GLY A 1 569 ? 2.70839 29.81439 30.96033 1.000 28.76169 566 GLY A C 1
ATOM 4448 O O . GLY A 1 569 ? 2.55927 30.99523 30.61782 1.000 28.70601 566 GLY A O 1
ATOM 4449 N N . HIS A 1 570 ? 1.83599 28.85347 30.63607 1.000 32.70821 567 HIS A N 1
ATOM 4450 C CA . HIS A 1 570 ? 0.72585 29.16138 29.74134 1.000 34.99251 567 HIS A CA 1
ATOM 4451 C C . HIS A 1 570 ? -0.22559 30.19147 30.33611 1.000 34.69377 567 HIS A C 1
ATOM 4452 O O . HIS A 1 570 ? -0.95378 30.85474 29.58439 1.000 34.82727 567 HIS A O 1
ATOM 4459 N N . SER A 1 571 ? -0.20176 30.37619 31.65926 1.000 33.78031 568 SER A N 1
ATOM 4460 C CA . SER A 1 571 ? -1.04569 31.38664 32.28758 1.000 37.55059 568 SER A CA 1
ATOM 4461 C C . SER A 1 571 ? -0.70391 32.79578 31.82785 1.000 41.16357 568 SER A C 1
ATOM 4462 O O . SER A 1 571 ? -1.54312 33.69149 31.94518 1.000 41.61971 568 SER A O 1
ATOM 4465 N N . LEU A 1 572 ? 0.49639 33.01385 31.30269 1.000 40.26288 569 LEU A N 1
ATOM 4466 C CA . LEU A 1 572 ? 0.88065 34.32243 30.79570 1.000 35.30968 569 LEU A CA 1
ATOM 4467 C C . LEU A 1 572 ? 0.43268 34.55538 29.36067 1.000 36.92156 569 LEU A C 1
ATOM 4468 O O . LEU A 1 572 ? 0.65833 35.64716 28.82655 1.000 39.00214 569 LEU A O 1
ATOM 4473 N N . TRP A 1 573 ? -0.19393 33.56396 28.72699 1.000 35.81529 570 TRP A N 1
ATOM 4474 C CA . TRP A 1 573 ? -0.51822 33.62712 27.30674 1.000 38.05588 570 TRP A CA 1
ATOM 4475 C C . TRP A 1 573 ? -2.01417 33.48556 27.04676 1.000 37.56495 570 TRP A C 1
ATOM 4476 O O . TRP A 1 573 ? -2.41698 33.23029 25.90776 1.000 35.98478 570 TRP A O 1
ATOM 4487 N N . THR A 1 574 ? -2.84496 33.64893 28.07991 1.000 41.97748 571 THR A N 1
ATOM 4488 C CA . THR A 1 574 ? -4.28768 33.48783 27.90756 1.000 44.56172 571 THR A CA 1
ATOM 4489 C C . THR A 1 574 ? -4.86382 34.50960 26.93492 1.000 49.85248 571 THR A C 1
ATOM 4490 O O . THR A 1 574 ? -5.89539 34.24996 26.30499 1.000 54.36767 571 THR A O 1
ATOM 4494 N N . ASP A 1 575 ? -4.21640 35.66684 26.79444 1.000 54.46094 572 ASP A N 1
ATOM 4495 C CA . ASP A 1 575 ? -4.67323 36.74060 25.91995 1.000 56.20265 572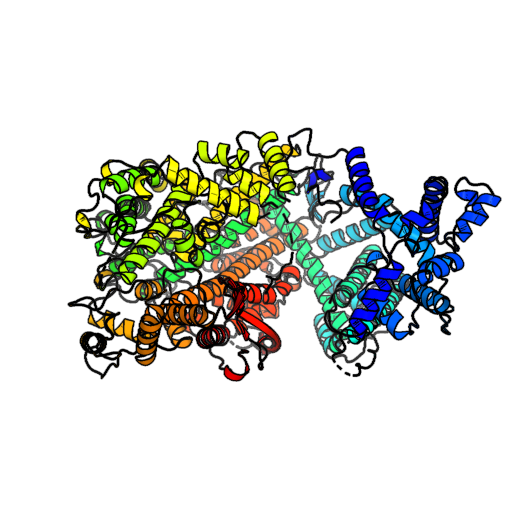 ASP A CA 1
ATOM 4496 C C . ASP A 1 575 ? -4.03044 36.70465 24.53582 1.000 53.12944 572 ASP A C 1
ATOM 4497 O O . ASP A 1 575 ? -4.24320 37.63060 23.74377 1.000 52.12444 572 ASP A O 1
ATOM 4502 N N . PHE A 1 576 ? -3.24141 35.66578 24.22833 1.000 46.29342 573 PHE A N 1
ATOM 4503 C CA . PHE A 1 576 ? -2.49415 35.63810 22.97375 1.000 39.14403 573 PHE A CA 1
ATOM 4504 C C . PHE A 1 576 ? -3.30074 34.91769 21.90328 1.000 37.14743 573 PHE A C 1
ATOM 4505 O O . PHE A 1 576 ? -3.71959 33.77695 22.11950 1.000 39.25764 573 PHE A O 1
ATOM 4513 N N . PRO A 1 577 ? -3.51688 35.53087 20.74374 1.000 40.26178 574 PRO A N 1
ATOM 4514 C CA . PRO A 1 577 ? -4.36526 34.91023 19.70787 1.000 42.01777 574 PRO A CA 1
ATOM 4515 C C . PRO A 1 577 ? -3.62245 33.83944 18.91704 1.000 41.75642 574 PRO A C 1
ATOM 4516 O O . PRO A 1 577 ? -3.24411 34.01639 17.75661 1.000 45.88382 574 PRO A O 1
ATOM 4520 N N . PHE A 1 578 ? -3.40752 32.68914 19.56281 1.000 45.93480 575 PHE A N 1
ATOM 4521 C CA . PHE A 1 578 ? -2.70140 31.58946 18.91024 1.000 48.18937 575 PHE A CA 1
ATOM 4522 C C . PHE A 1 578 ? -3.40950 31.15767 17.63685 1.000 51.87793 575 PHE A C 1
ATOM 4523 O O . PHE A 1 578 ? -2.76247 30.79367 16.64794 1.000 47.87687 575 PHE A O 1
ATOM 4531 N N . ASP A 1 579 ? -4.74193 31.18485 17.64353 1.000 54.49184 576 ASP A N 1
ATOM 4532 C CA . ASP A 1 579 ? -5.48518 30.67919 16.50075 1.000 54.66111 576 ASP A CA 1
ATOM 4533 C C . ASP A 1 579 ? -5.36304 31.58817 15.29037 1.000 46.61838 576 ASP A C 1
ATOM 4534 O O . ASP A 1 579 ? -5.52824 31.11310 14.16380 1.000 51.42324 576 ASP A O 1
ATOM 4539 N N . LYS A 1 580 ? -5.06044 32.87301 15.49291 1.000 41.78285 577 LYS A N 1
ATOM 4540 C CA . LYS A 1 580 ? -4.74647 33.73200 14.35936 1.000 41.84254 577 LYS A CA 1
ATOM 4541 C C . LYS A 1 580 ? -3.54219 33.20305 13.59506 1.000 46.22163 577 LYS A C 1
ATOM 4542 O O . LYS A 1 580 ? -3.49155 33.30294 12.36416 1.000 44.13905 577 LYS A O 1
ATOM 4548 N N . TYR A 1 581 ? -2.58472 32.59947 14.29964 1.000 46.35194 578 TYR A N 1
ATOM 4549 C CA . TYR A 1 581 ? -1.36386 32.10268 13.67873 1.000 42.73579 578 TYR A CA 1
ATOM 4550 C C . TYR A 1 581 ? -1.41123 30.62133 13.34592 1.000 45.30084 578 TYR A C 1
ATOM 4551 O O . TYR A 1 581 ? -0.75403 30.19284 12.39319 1.000 48.48020 578 TYR A O 1
ATOM 4560 N N . LEU A 1 582 ? -2.16281 29.83089 14.09747 1.000 43.11648 579 LEU A N 1
ATOM 4561 C CA . LEU A 1 582 ? -2.35933 28.41939 13.78035 1.000 46.74612 579 LEU A CA 1
ATOM 4562 C C . LEU A 1 582 ? -3.71900 28.22072 13.11289 1.000 57.38867 579 LEU A C 1
ATOM 4563 O O . LEU A 1 582 ? -4.59004 27.49013 13.58981 1.000 60.49395 579 LEU A O 1
ATOM 4568 N N . ALA A 1 583 ? -3.88276 28.91103 11.98735 1.000 61.44916 580 ALA A N 1
ATOM 4569 C CA . ALA A 1 583 ? -5.09617 28.86128 11.18821 1.000 60.70530 580 ALA A CA 1
ATOM 4570 C C . ALA A 1 583 ? -4.99268 27.76037 10.13579 1.000 63.45776 580 ALA A C 1
ATOM 4571 O O . ALA A 1 583 ? -3.92845 27.18341 9.89936 1.000 60.76441 580 ALA A O 1
ATOM 4573 N N . GLY A 1 584 ? -6.12224 27.47785 9.48753 1.000 65.91411 581 GLY A N 1
ATOM 4574 C CA . GLY A 1 584 ? -6.16939 26.30126 8.64447 1.000 65.41378 581 GLY A CA 1
ATOM 4575 C C . GLY A 1 584 ? -6.08401 25.04841 9.49921 1.000 69.03840 581 GLY A C 1
ATOM 4576 O O . GLY A 1 584 ? -6.51535 25.01642 10.65599 1.000 72.16837 581 GLY A O 1
ATOM 4577 N N . GLY A 1 585 ? -5.50381 24.00303 8.92830 1.000 69.02623 582 GLY A N 1
ATOM 4578 C CA . GLY A 1 585 ? -5.31006 22.79700 9.70576 1.000 67.37067 582 GLY A CA 1
ATOM 4579 C C . GLY A 1 585 ? -4.17510 22.84235 10.70332 1.000 64.21753 582 GLY A C 1
ATOM 4580 O O . GLY A 1 585 ? -3.91086 21.83950 11.37097 1.000 68.23381 582 GLY A O 1
ATOM 4581 N N . LYS A 1 586 ? -3.49281 23.97771 10.82812 1.000 59.52279 583 LYS A N 1
ATOM 4582 C CA . LYS A 1 586 ? -2.34464 24.07227 11.72071 1.000 54.77460 583 LYS A CA 1
ATOM 4583 C C . LYS A 1 586 ? -2.79099 24.06002 13.17566 1.000 47.51548 583 LYS A C 1
ATOM 4584 O O . LYS A 1 586 ? -3.74378 24.74837 13.54933 1.000 43.84448 583 LYS A O 1
ATOM 4590 N N . ASP A 1 587 ? -2.09127 23.27679 13.99552 1.000 42.24404 584 ASP A N 1
ATOM 4591 C CA . ASP A 1 587 ? -2.42789 23.11560 15.40821 1.000 42.49127 584 ASP A CA 1
ATOM 4592 C C . ASP A 1 587 ? -1.14714 23.21391 16.23909 1.000 39.66265 584 ASP A C 1
ATOM 4593 O O . ASP A 1 587 ? -0.11698 23.73981 15.79807 1.000 39.74631 584 ASP A O 1
ATOM 4598 N N . ASP A 1 588 ? -1.18743 22.66821 17.45689 1.000 38.17743 585 ASP A N 1
ATOM 4599 C CA . ASP A 1 588 ? -0.04968 22.80548 18.35922 1.000 37.37819 585 ASP A CA 1
ATOM 4600 C C . ASP A 1 588 ? 1.14224 21.96182 17.92418 1.000 36.86990 585 ASP A C 1
ATOM 4601 O O . ASP A 1 588 ? 2.27096 22.26043 18.32098 1.000 34.98393 585 ASP A O 1
ATOM 4606 N N . VAL A 1 589 ? 0.92126 20.93355 17.10290 1.000 36.48978 586 VAL A N 1
ATOM 4607 C CA . VAL A 1 589 ? 2.03559 20.18695 16.52714 1.000 35.77109 586 VAL A CA 1
ATOM 4608 C C . VAL A 1 589 ? 2.81576 21.05689 15.54650 1.000 32.43589 586 VAL A C 1
ATOM 4609 O O . VAL A 1 589 ? 4.04712 20.97750 15.47006 1.000 33.17096 586 VAL A O 1
ATOM 4613 N N . ASP A 1 590 ? 2.12102 21.90117 14.78476 1.000 31.66465 587 ASP A N 1
ATOM 4614 C CA . ASP A 1 590 ? 2.82432 22.83049 13.90522 1.000 36.00129 587 ASP A CA 1
ATOM 4615 C C . ASP A 1 590 ? 3.52062 23.91942 14.70647 1.000 36.83345 587 ASP A C 1
ATOM 4616 O O . ASP A 1 590 ? 4.55683 24.44383 14.27885 1.000 37.35372 587 ASP A O 1
ATOM 4621 N N . PHE A 1 591 ? 2.95607 24.27300 15.85955 1.000 31.51665 588 PHE A N 1
ATOM 4622 C CA . PHE A 1 591 ? 3.62966 25.17307 16.78732 1.000 33.97090 588 PHE A CA 1
ATOM 4623 C C . PHE A 1 591 ? 4.97100 24.59085 17.22441 1.000 29.92755 588 PHE A C 1
ATOM 4624 O O . PHE A 1 591 ? 6.01124 25.25241 17.11204 1.000 26.80814 588 PHE A O 1
ATOM 4632 N N . LEU A 1 592 ? 4.96068 23.34070 17.70155 1.000 27.36992 589 LEU A N 1
ATOM 4633 C CA . LEU A 1 592 ? 6.20067 22.65049 18.05975 1.000 31.10689 589 LEU A CA 1
ATOM 4634 C C . LEU A 1 592 ? 7.15730 22.57389 16.87774 1.000 33.25889 589 LEU A C 1
ATOM 4635 O O . LEU A 1 592 ? 8.37143 22.78301 17.02595 1.000 26.80815 589 LEU A O 1
ATOM 4640 N N . THR A 1 593 ? 6.62225 22.27850 15.69137 1.000 29.32060 590 THR A N 1
ATOM 4641 C CA . THR A 1 593 ? 7.44905 22.12611 14.50345 1.000 30.73232 590 THR A CA 1
ATOM 4642 C C . THR A 1 593 ? 8.08837 23.44692 14.10687 1.000 30.83770 590 THR A C 1
ATOM 4643 O O . THR A 1 593 ? 9.24356 23.48056 13.66200 1.000 33.05761 590 THR A O 1
ATOM 4647 N N . ASP A 1 594 ? 7.36721 24.55106 14.28258 1.000 28.54530 591 ASP A N 1
ATOM 4648 C CA . ASP A 1 594 ? 7.94481 25.83902 13.93140 1.000 31.93392 591 ASP A CA 1
ATOM 4649 C C . ASP A 1 594 ? 9.08745 26.20846 14.87276 1.000 28.32632 591 ASP A C 1
ATOM 4650 O O . ASP A 1 594 ? 10.13789 26.67574 14.42228 1.000 30.52991 591 ASP A O 1
ATOM 4655 N N . LEU A 1 595 ? 8.90794 25.99694 16.17435 1.000 27.04560 592 LEU A N 1
ATOM 4656 C CA . LEU A 1 595 ? 9.99751 26.25544 17.11376 1.000 25.20408 592 LEU A CA 1
ATOM 4657 C C . LEU A 1 595 ? 11.20312 25.36651 16.82555 1.000 25.64802 592 LEU A C 1
ATOM 4658 O O . LEU A 1 595 ? 12.35262 25.82989 16.86590 1.000 23.95258 592 LEU A O 1
ATOM 4663 N N . LYS A 1 596 ? 10.95717 24.08396 16.54850 1.000 22.93493 593 LYS A N 1
ATOM 4664 C CA . LYS A 1 596 ? 12.01319 23.17346 16.12857 1.000 26.67108 593 LYS A CA 1
ATOM 4665 C C . LYS A 1 596 ? 12.72712 23.69236 14.88733 1.000 26.14437 593 LYS A C 1
ATOM 4666 O O . LYS A 1 596 ? 13.95570 23.61951 14.79723 1.000 23.92247 593 LYS A O 1
ATOM 4672 N N . ASP A 1 597 ? 11.96919 24.21675 13.91727 1.000 25.29713 594 ASP A N 1
ATOM 4673 C CA . ASP A 1 597 ? 12.56754 24.75250 12.69814 1.000 23.81931 594 ASP A CA 1
ATOM 4674 C C . ASP A 1 597 ? 13.40286 26.00010 12.96610 1.000 23.08912 594 ASP A C 1
ATOM 4675 O O . ASP A 1 597 ? 14.41562 26.21838 12.29874 1.000 21.81755 594 ASP A O 1
ATOM 4680 N N . VAL A 1 598 ? 12.95590 26.87938 13.86996 1.000 21.27181 595 VAL A N 1
ATOM 4681 C CA . VAL A 1 598 ? 13.78318 28.03482 14.20487 1.000 21.95600 595 VAL A CA 1
ATOM 4682 C C . VAL A 1 598 ? 15.13021 27.57125 14.72591 1.000 23.68843 595 VAL A C 1
ATOM 4683 O O . VAL A 1 598 ? 16.18322 28.04125 14.28190 1.000 20.99783 595 VAL A O 1
ATOM 4687 N N . ILE A 1 599 ? 15.10943 26.63900 15.67825 1.000 21.72392 596 ILE A N 1
ATOM 4688 C CA . ILE A 1 599 ? 16.35143 26.19543 16.30500 1.000 22.49750 596 ILE A CA 1
ATOM 4689 C C . ILE A 1 599 ? 17.23314 25.52027 15.27265 1.000 19.86173 596 ILE A C 1
ATOM 4690 O O . ILE A 1 599 ? 18.43293 25.80237 15.17846 1.000 19.46647 596 ILE A O 1
ATOM 4695 N N . TYR A 1 600 ? 16.63896 24.61910 14.47880 1.000 21.44984 597 TYR A N 1
ATOM 4696 C CA . TYR A 1 600 ? 17.39293 23.91755 13.45097 1.000 21.16328 597 TYR A CA 1
ATOM 4697 C C . TYR A 1 600 ? 18.05926 24.89609 12.49386 1.000 22.14045 597 TYR A C 1
ATOM 4698 O O . TYR A 1 600 ? 19.17743 24.65535 12.03840 1.000 23.45537 597 TYR A O 1
ATOM 4707 N N . SER A 1 601 ? 17.38553 26.00233 12.17092 1.000 20.86086 598 SER A N 1
ATOM 4708 C CA . SER A 1 601 ? 17.93997 26.93506 11.20154 1.000 21.06746 598 SER A CA 1
ATOM 4709 C C . SER A 1 601 ? 19.22139 27.57695 11.70160 1.000 21.23248 598 SER A C 1
ATOM 4710 O O . SER A 1 601 ? 19.99457 28.08979 10.89357 1.000 21.40114 598 SER A O 1
ATOM 4713 N N . MET A 1 602 ? 19.47272 27.53024 13.00677 1.000 19.54641 599 MET A N 1
ATOM 4714 C CA . MET A 1 602 ? 20.72107 28.04198 13.54080 1.000 22.46141 599 MET A CA 1
ATOM 4715 C C . MET A 1 602 ? 21.81716 26.98630 13.56983 1.000 21.43145 599 MET A C 1
ATOM 4716 O O . MET A 1 602 ? 22.98737 27.33488 13.75295 1.000 21.87171 599 MET A O 1
ATOM 4721 N N . ARG A 1 603 ? 21.47703 25.71662 13.40726 1.000 21.70972 600 ARG A N 1
ATOM 4722 C CA . ARG A 1 603 ? 22.51425 24.69128 13.41425 1.000 20.85541 600 ARG A CA 1
ATOM 4723 C C . ARG A 1 603 ? 23.28612 24.73710 12.10910 1.000 21.22288 600 ARG A C 1
ATOM 4724 O O . ARG A 1 603 ? 22.69267 24.79006 11.02666 1.000 23.06209 600 ARG A O 1
ATOM 4732 N N . ASN A 1 604 ? 24.62017 24.71334 12.20910 1.000 21.25730 601 ASN A N 1
ATOM 4733 C CA . ASN A 1 604 ? 25.47905 24.81845 11.03013 1.000 22.52730 601 ASN A CA 1
ATOM 4734 C C . ASN A 1 604 ? 25.17401 26.07502 10.22210 1.000 22.29015 601 ASN A C 1
ATOM 4735 O O . ASN A 1 604 ? 25.39350 26.11390 9.01324 1.000 22.08285 601 ASN A O 1
ATOM 4740 N N . ASP A 1 605 ? 24.65865 27.11301 10.87718 1.000 25.01190 602 ASP A N 1
ATOM 4741 C CA . ASP A 1 605 ? 24.38248 28.39365 10.22937 1.000 26.05632 602 ASP A CA 1
ATOM 4742 C C . ASP A 1 605 ? 25.65555 29.22658 10.29817 1.000 33.76008 602 ASP A C 1
ATOM 4743 O O . ASP A 1 605 ? 25.99578 29.77007 11.35180 1.000 34.40204 602 ASP A O 1
ATOM 4748 N N . SER A 1 606 ? 26.35284 29.33260 9.16753 1.000 26.40895 603 SER A N 1
ATOM 4749 C CA . SER A 1 606 ? 27.64950 29.99628 9.12316 1.000 26.15759 603 SER A CA 1
ATOM 4750 C C . SER A 1 606 ? 27.49532 31.49396 9.32583 1.000 25.93825 603 SER A C 1
ATOM 4751 O O . SER A 1 606 ? 26.65271 32.12847 8.68164 1.000 24.49311 603 SER A O 1
ATOM 4754 N N . PHE A 1 607 ? 28.33069 32.06916 10.20525 1.000 24.24671 604 PHE A N 1
ATOM 4755 C CA . PHE A 1 607 ? 28.36751 33.51814 10.34296 1.000 29.78203 604 PHE A CA 1
ATOM 4756 C C . PHE A 1 607 ? 29.06473 34.17246 9.15733 1.000 32.72538 604 PHE A C 1
ATOM 4757 O O . PHE A 1 607 ? 28.81840 35.35084 8.88006 1.000 36.95219 604 PHE A O 1
ATOM 4765 N N . HIS A 1 608 ? 29.91400 33.42647 8.44986 1.000 28.40791 605 HIS A N 1
ATOM 4766 C CA . HIS A 1 608 ? 30.76636 33.97224 7.39925 1.000 25.02350 605 HIS A CA 1
ATOM 4767 C C . HIS A 1 608 ? 30.07603 34.00100 6.04634 1.000 31.95171 605 HIS A C 1
ATOM 4768 O O . HIS A 1 608 ? 30.28820 34.93843 5.26730 1.000 37.67176 605 HIS A O 1
ATOM 4775 N N . TYR A 1 609 ? 29.25855 32.99134 5.74758 1.000 26.65509 606 TYR A N 1
ATOM 4776 C CA . TYR A 1 609 ? 28.63045 32.85662 4.43363 1.000 34.05757 606 TYR A CA 1
ATOM 4777 C C . TYR A 1 609 ? 27.11699 32.89119 4.60250 1.000 40.90646 606 TYR A C 1
ATOM 4778 O O . TYR A 1 609 ? 26.52126 31.93257 5.09901 1.000 40.99359 606 TYR A O 1
ATOM 4787 N N . ALA A 1 610 ? 26.50768 33.99750 4.18261 1.000 45.28374 607 ALA A N 1
ATOM 4788 C CA . ALA A 1 610 ? 25.05744 34.15571 4.21781 1.000 46.64796 607 ALA A CA 1
ATOM 4789 C C . ALA A 1 610 ? 24.43852 33.40298 3.04732 1.000 45.07301 607 ALA A C 1
ATOM 4790 O O . ALA A 1 610 ? 24.72876 33.70668 1.88515 1.000 44.84522 607 ALA A O 1
ATOM 4792 N N . THR A 1 611 ? 23.58335 32.43409 3.34524 1.000 43.14786 608 THR A N 1
ATOM 4793 C CA . THR A 1 611 ? 22.99496 31.60856 2.29486 1.000 49.23703 608 THR A CA 1
ATOM 4794 C C . THR A 1 611 ? 21.59642 32.09030 1.90724 1.000 49.50994 608 THR A C 1
ATOM 4795 O O . THR A 1 611 ? 21.11377 33.09507 2.43056 1.000 49.90134 608 THR A O 1
ATOM 4799 N N . HIS A 1 614 ? 18.89830 32.55759 5.02301 1.000 87.02112 611 HIS A N 1
ATOM 4800 C CA . HIS A 1 614 ? 19.45196 33.21712 6.20058 1.000 88.19289 611 HIS A CA 1
ATOM 4801 C C . HIS A 1 614 ? 18.42813 34.16194 6.82613 1.000 89.04832 611 HIS A C 1
ATOM 4802 O O . HIS A 1 614 ? 18.07031 34.01194 7.99888 1.000 91.63543 611 HIS A O 1
ATOM 4809 N N . ASN A 1 615 ? 17.97405 35.13895 6.03609 1.000 85.70136 612 ASN A N 1
ATOM 4810 C CA . ASN A 1 615 ? 16.92754 36.06925 6.43837 1.000 82.82126 612 ASN A CA 1
ATOM 4811 C C . ASN A 1 615 ? 15.55576 35.65417 5.91860 1.000 75.10519 612 ASN A C 1
ATOM 4812 O O . ASN A 1 615 ? 14.62918 36.47356 5.90814 1.000 72.65928 612 ASN A O 1
ATOM 4817 N N . ASN A 1 616 ? 15.40941 34.39729 5.48480 1.000 71.20858 613 ASN A N 1
ATOM 4818 C CA . ASN A 1 616 ? 14.14896 33.86784 4.95784 1.000 70.14590 613 ASN A CA 1
ATOM 4819 C C . ASN A 1 616 ? 13.80145 32.60494 5.74111 1.000 64.02383 613 ASN A C 1
ATOM 4820 O O . ASN A 1 616 ? 13.99431 31.48775 5.25550 1.000 63.92424 613 ASN A O 1
ATOM 4825 N N . GLY A 1 617 ? 13.29305 32.78501 6.95742 1.000 56.72578 614 GLY A N 1
ATOM 4826 C CA . GLY A 1 617 ? 12.87628 31.64285 7.75229 1.000 52.26675 614 GLY A CA 1
ATOM 4827 C C . GLY A 1 617 ? 11.59663 31.02640 7.20877 1.000 51.20177 614 GLY A C 1
ATOM 4828 O O . GLY A 1 617 ? 10.64782 31.72565 6.84899 1.000 50.06026 614 GLY A O 1
ATOM 4829 N N . LYS A 1 618 ? 11.58001 29.69049 7.14957 1.000 50.52176 615 LYS A N 1
ATOM 4830 C CA . LYS A 1 618 ? 10.42702 28.94697 6.64899 1.000 52.34246 615 LYS A CA 1
ATOM 4831 C C . LYS A 1 618 ? 9.29164 28.86344 7.65828 1.000 49.76141 615 LYS A C 1
ATOM 4832 O O . LYS A 1 618 ? 8.15259 28.57713 7.26660 1.000 50.60097 615 LYS A O 1
ATOM 4838 N N . TRP A 1 619 ? 9.57790 29.08187 8.94003 1.000 41.17801 616 TRP A N 1
ATOM 4839 C CA . TRP A 1 619 ? 8.56902 28.97980 9.98152 1.000 36.30051 616 TRP A CA 1
ATOM 4840 C C . TRP A 1 619 ? 7.60793 30.16010 9.90242 1.000 34.35062 616 TRP A C 1
ATOM 4841 O O . TRP A 1 619 ? 7.72696 31.05657 9.05995 1.000 35.61140 616 TRP A O 1
ATOM 4852 N N . ASN A 1 620 ? 6.66142 30.17012 10.82850 1.000 35.37446 617 ASN A N 1
ATOM 4853 C CA . ASN A 1 620 ? 5.68848 31.24945 10.94020 1.000 32.84666 617 ASN A CA 1
ATOM 4854 C C . ASN A 1 620 ? 6.36905 32.43283 11.61692 1.000 28.85934 617 ASN A C 1
ATOM 4855 O O . ASN A 1 620 ? 6.35059 32.56972 12.84031 1.000 31.25207 617 ASN A O 1
ATOM 4860 N N . LYS A 1 621 ? 6.97650 33.30286 10.80746 1.000 30.85210 618 LYS A N 1
ATOM 4861 C CA . LYS A 1 621 ? 7.70057 34.43861 11.36917 1.000 30.22525 618 LYS A CA 1
ATOM 4862 C C . LYS A 1 621 ? 6.76434 35.37938 12.09882 1.000 31.94903 618 LYS A C 1
ATOM 4863 O O . LYS A 1 621 ? 7.16140 36.00752 13.08369 1.000 29.93866 618 LYS A O 1
ATOM 4869 N N . GLU A 1 622 ? 5.52079 35.49680 11.63207 1.000 28.68966 619 GLU A N 1
ATOM 4870 C CA . GLU A 1 622 ? 4.57749 36.36461 12.32352 1.000 28.74881 619 GLU A CA 1
ATOM 4871 C C . GLU A 1 622 ? 4.28638 35.84037 13.72119 1.000 26.49555 619 GLU A C 1
ATOM 4872 O O . GLU A 1 622 ? 4.17491 36.61882 14.67262 1.000 29.79676 619 GLU A O 1
ATOM 4878 N N . LEU A 1 623 ? 4.16793 34.51963 13.86444 1.000 28.63780 620 LEU A N 1
ATOM 4879 C CA . LEU A 1 623 ? 3.91755 33.94651 15.18210 1.000 28.73890 620 LEU A CA 1
ATOM 4880 C C . LEU A 1 623 ? 5.08713 34.21432 16.12635 1.000 29.45527 620 LEU A C 1
ATOM 4881 O O . LEU A 1 623 ? 4.90278 34.75391 17.22309 1.000 30.09756 620 LEU A O 1
ATOM 4886 N N . ILE A 1 624 ? 6.30489 33.86393 15.70180 1.000 33.11923 621 ILE A N 1
ATOM 4887 C CA . ILE A 1 624 ? 7.47874 34.05366 16.55376 1.000 27.30455 621 ILE A CA 1
ATOM 4888 C C . ILE A 1 624 ? 7.65086 35.52669 16.90655 1.000 30.19105 621 ILE A C 1
ATOM 4889 O O . ILE A 1 624 ? 7.91264 35.87917 18.06220 1.000 26.29790 621 ILE A O 1
ATOM 4894 N N . SER A 1 625 ? 7.48855 36.41106 15.91862 1.000 29.44529 622 SER A N 1
ATOM 4895 C CA . SER A 1 625 ? 7.60828 37.84284 16.16130 1.000 28.13764 622 SER A CA 1
ATOM 4896 C C . SER A 1 625 ? 6.55750 38.33277 17.14644 1.000 30.36242 622 SER A C 1
ATOM 4897 O O . SER A 1 625 ? 6.84735 39.16971 18.00828 1.000 29.88180 622 SER A O 1
ATOM 4900 N N . ALA A 1 626 ? 5.32375 37.83875 17.02438 1.000 31.18889 623 ALA A N 1
ATOM 4901 C CA . ALA A 1 626 ? 4.28113 38.24126 17.96328 1.000 31.40970 623 ALA A CA 1
ATOM 4902 C C . ALA A 1 626 ? 4.55225 37.69696 19.35494 1.000 30.97398 623 ALA A C 1
ATOM 4903 O O . ALA A 1 626 ? 4.22270 38.34915 20.35381 1.000 30.02982 623 ALA A O 1
ATOM 4905 N N . MET A 1 627 ? 5.13939 36.50536 19.44488 1.000 27.79234 624 MET A N 1
ATOM 4906 C CA . MET A 1 627 ? 5.51311 35.98399 20.75563 1.000 27.68643 624 MET A CA 1
ATOM 4907 C C . MET A 1 627 ? 6.62103 36.81696 21.37843 1.000 27.96219 624 MET A C 1
ATOM 4908 O O . MET A 1 627 ? 6.59489 37.08946 22.58679 1.000 29.84921 624 MET A O 1
ATOM 4913 N N . PHE A 1 628 ? 7.59432 37.24638 20.57100 1.000 26.29124 625 PHE A N 1
ATOM 4914 C CA . PHE A 1 628 ? 8.62332 38.13332 21.09735 1.000 28.93554 625 PHE A CA 1
ATOM 4915 C C . PHE A 1 628 ? 8.01411 39.42628 21.61668 1.000 26.68620 625 PHE A C 1
ATOM 4916 O O . PHE A 1 628 ? 8.32793 39.87042 22.72657 1.000 26.28768 625 PHE A O 1
ATOM 4924 N N . GLU A 1 629 ? 7.15411 40.06542 20.81642 1.000 28.36260 626 GLU A N 1
ATOM 4925 C CA . GLU A 1 629 ? 6.54735 41.30444 21.29269 1.000 26.67876 626 GLU A CA 1
ATOM 4926 C C . GLU A 1 629 ? 5.76143 41.05929 22.57240 1.000 26.66027 626 GLU A C 1
ATOM 4927 O O . GLU A 1 629 ? 5.80982 41.86888 23.50021 1.000 27.66695 626 GLU A O 1
ATOM 4933 N N . HIS A 1 630 ? 5.04317 39.93733 22.64149 1.000 26.53284 627 HIS A N 1
ATOM 4934 C CA . HIS A 1 630 ? 4.29061 39.61676 23.84638 1.000 31.08306 627 HIS A CA 1
ATOM 4935 C C . HIS A 1 630 ? 5.21587 39.52109 25.04821 1.000 29.58642 627 HIS A C 1
ATOM 4936 O O . HIS A 1 630 ? 4.88577 40.00227 26.13565 1.000 28.49898 627 HIS A O 1
ATOM 4943 N N . GLU A 1 631 ? 6.39880 38.93483 24.86147 1.000 29.32069 628 GLU A N 1
ATOM 4944 C CA . GLU A 1 631 ? 7.33985 38.81550 25.96991 1.000 25.76137 628 GLU A CA 1
ATOM 4945 C C . GLU A 1 631 ? 7.95215 40.15919 26.34233 1.000 25.53233 628 GLU A C 1
ATOM 4946 O O . GLU A 1 631 ? 8.18527 40.41996 27.52560 1.000 29.92698 628 GLU A O 1
ATOM 4952 N N . THR A 1 632 ? 8.23317 41.02528 25.36112 1.000 24.81980 629 THR A N 1
ATOM 4953 C CA . THR A 1 632 ? 8.75835 42.34614 25.70475 1.000 28.79830 629 THR A CA 1
ATOM 4954 C C . THR A 1 632 ? 7.76913 43.11261 26.56942 1.000 29.87756 629 THR A C 1
ATOM 4955 O O . THR A 1 632 ? 8.17554 43.89070 27.43834 1.000 30.62615 629 THR A O 1
ATOM 4959 N N . GLU A 1 633 ? 6.47220 42.87780 26.36650 1.000 31.13703 630 GLU A N 1
ATOM 4960 C CA . GLU A 1 633 ? 5.47250 43.62053 27.12038 1.000 33.62362 630 GLU A CA 1
ATOM 4961 C C . GLU A 1 633 ? 5.51687 43.30420 28.60835 1.000 34.70543 630 GLU A C 1
ATOM 4962 O O . GLU A 1 633 ? 5.02066 44.10177 29.41115 1.000 37.10032 630 GLU A O 1
ATOM 4968 N N . ARG A 1 634 ? 6.11400 42.18363 29.01193 1.000 32.84437 631 ARG A N 1
ATOM 4969 C CA . ARG A 1 634 ? 6.15475 41.87371 30.43245 1.000 34.58450 631 ARG A CA 1
ATOM 4970 C C . ARG A 1 634 ? 7.44854 42.31994 31.10788 1.000 33.50247 631 ARG A C 1
ATOM 4971 O O . ARG A 1 634 ? 7.53744 42.25172 32.33507 1.000 32.62440 631 ARG A O 1
ATOM 4979 N N . MET A 1 635 ? 8.41875 42.84293 30.35174 1.000 31.37000 632 MET A N 1
ATOM 4980 C CA . MET A 1 635 ? 9.76265 43.04842 30.89616 1.000 32.11599 632 MET A CA 1
ATOM 4981 C C . MET A 1 635 ? 9.78458 44.07663 32.02030 1.000 31.27670 632 MET A C 1
ATOM 4982 O O . MET A 1 635 ? 10.47361 43.88173 33.02661 1.000 29.72772 632 MET A O 1
ATOM 4987 N N . THR A 1 636 ? 9.07542 45.19910 31.86141 1.000 36.86100 633 THR A N 1
ATOM 4988 C CA . THR A 1 636 ? 9.07292 46.18640 32.93784 1.000 38.48451 633 THR A CA 1
ATOM 4989 C C . THR A 1 636 ? 8.41080 45.62322 34.19093 1.000 36.72624 633 THR A C 1
ATOM 4990 O O . THR A 1 636 ? 8.88545 45.85651 35.30747 1.000 37.63261 633 THR A O 1
ATOM 4994 N N . VAL A 1 637 ? 7.33588 44.84845 34.02331 1.000 34.45816 634 VAL A N 1
ATOM 4995 C CA . VAL A 1 637 ? 6.69988 44.19650 35.16461 1.000 38.80252 634 VAL A CA 1
ATOM 4996 C C . VAL A 1 637 ? 7.67524 43.23962 35.84021 1.000 38.04914 634 VAL A C 1
ATOM 4997 O O . VAL A 1 637 ? 7.78444 43.20380 37.07102 1.000 32.22975 634 VAL A O 1
ATOM 5001 N N . VAL A 1 638 ? 8.38802 42.43754 35.04105 1.000 36.27744 635 VAL A N 1
ATOM 5002 C CA . VAL A 1 638 ? 9.32909 41.46414 35.59910 1.000 30.54589 635 VAL A CA 1
ATOM 5003 C C . VAL A 1 638 ? 10.42146 42.16951 36.39220 1.000 27.82544 635 VAL A C 1
ATOM 5004 O O . VAL A 1 638 ? 10.80276 41.73587 37.48870 1.000 30.15480 635 VAL A O 1
ATOM 5008 N N . MET A 1 639 ? 10.97398 43.24491 35.83156 1.000 26.86000 636 MET A N 1
ATOM 5009 C CA . MET A 1 639 ? 12.09306 43.90035 36.49404 1.000 29.75882 636 MET A CA 1
ATOM 5010 C C . MET A 1 639 ? 11.64032 44.59342 37.77519 1.000 29.41707 636 MET A C 1
ATOM 5011 O O . MET A 1 639 ? 12.35270 44.56203 38.78715 1.000 25.62939 636 MET A O 1
ATOM 5016 N N . LYS A 1 640 ? 10.45396 45.21164 37.76071 1.000 31.82201 637 LYS A N 1
ATOM 5017 C CA . LYS A 1 640 ? 9.94162 45.80921 38.99528 1.000 31.52440 637 LYS A CA 1
ATOM 5018 C C . LYS A 1 640 ? 9.59188 44.72783 40.01357 1.000 29.61395 637 LYS A C 1
ATOM 5019 O O . LYS A 1 640 ? 9.81190 44.90290 41.21505 1.000 32.66581 637 LYS A O 1
ATOM 5025 N N . ASP A 1 641 ? 9.07643 43.58757 39.54659 1.000 31.58633 638 ASP A N 1
ATOM 5026 C CA . ASP A 1 641 ? 8.77645 42.48635 40.45268 1.000 31.61477 638 ASP A CA 1
ATOM 5027 C C . ASP A 1 641 ? 10.03368 41.94137 41.11600 1.000 30.17152 638 ASP A C 1
ATOM 5028 O O . ASP A 1 641 ? 9.97171 41.47933 42.25823 1.000 31.64596 638 ASP A O 1
ATOM 5033 N N . LYS A 1 642 ? 11.18609 41.99925 40.43857 1.000 30.42009 639 LYS A N 1
ATOM 5034 C CA . LYS A 1 642 ? 12.42163 41.56062 41.09522 1.000 31.59590 639 LYS A CA 1
ATOM 5035 C C . LYS A 1 642 ? 12.82011 42.49275 42.23016 1.000 28.99768 639 LYS A C 1
ATOM 5036 O O . LYS A 1 642 ? 13.40557 42.04088 43.22220 1.000 28.40829 639 LYS A O 1
ATOM 5042 N N . PHE A 1 643 ? 12.54161 43.79346 42.09987 1.000 28.97423 640 PHE A N 1
ATOM 5043 C CA . PHE A 1 643 ? 12.68914 44.68455 43.24873 1.000 31.41325 640 PHE A CA 1
ATOM 5044 C C . PHE A 1 643 ? 11.80747 44.21048 44.39941 1.000 30.62278 640 PHE A C 1
ATOM 5045 O O . PHE A 1 643 ? 12.26149 44.07401 45.54211 1.000 30.88691 640 PHE A O 1
ATOM 5053 N N . TYR A 1 644 ? 10.54272 43.92618 44.09936 1.000 29.80364 641 TYR A N 1
ATOM 5054 C CA . TYR A 1 644 ? 9.60323 43.49511 45.12839 1.000 32.61724 641 TYR A CA 1
ATOM 5055 C C . TYR A 1 644 ? 10.02798 42.16826 45.74101 1.000 32.06400 641 TYR A C 1
ATOM 5056 O O . TYR A 1 644 ? 10.10118 42.02978 46.96757 1.000 37.46716 641 TYR A O 1
ATOM 5065 N N . SER A 1 645 ? 10.30623 41.17451 44.89725 1.000 33.55044 642 SER A N 1
ATOM 5066 C CA . SER A 1 645 ? 10.64608 39.85211 45.40559 1.000 37.26232 642 SER A CA 1
ATOM 5067 C C . SER A 1 645 ? 11.96517 39.84618 46.16065 1.000 33.13988 642 SER A C 1
ATOM 5068 O O . SER A 1 645 ? 12.18139 38.95337 46.98720 1.000 32.33354 642 SER A O 1
ATOM 5071 N N . ASN A 1 646 ? 12.85851 40.79583 45.88084 1.000 29.12433 643 ASN A N 1
ATOM 5072 C CA . ASN A 1 646 ? 14.10179 40.92393 46.62270 1.000 28.04512 643 ASN A CA 1
ATOM 5073 C C . ASN A 1 646 ? 13.93040 41.77005 47.88015 1.000 30.75433 643 ASN A C 1
ATOM 5074 O O . ASN A 1 646 ? 14.92427 42.06178 48.55310 1.000 32.60643 643 ASN A O 1
ATOM 5079 N N . ASN A 1 647 ? 12.69198 42.17328 48.18647 1.000 32.74995 644 ASN A N 1
ATOM 5080 C CA . ASN A 1 647 ? 12.29998 42.84670 49.42340 1.000 30.10714 644 ASN A CA 1
ATOM 5081 C C . ASN A 1 647 ? 12.75664 44.29390 49.50077 1.000 33.73693 644 ASN A C 1
ATOM 5082 O O . ASN A 1 647 ? 12.82350 44.86115 50.59743 1.000 35.66007 644 ASN A O 1
ATOM 5087 N N . LEU A 1 648 ? 13.06204 44.92399 48.36921 1.000 28.12512 645 LEU A N 1
ATOM 5088 C CA . LEU A 1 648 ? 13.45625 46.32771 48.41553 1.000 30.65877 645 LEU A CA 1
ATOM 5089 C C . LEU A 1 648 ? 12.35314 47.22863 48.96240 1.000 28.67614 645 LEU A C 1
ATOM 5090 O O . LEU A 1 648 ? 12.68229 48.17335 49.69984 1.000 32.66507 645 LEU A O 1
ATOM 5095 N N . PRO A 1 649 ? 11.06812 47.02572 48.65289 1.000 31.32747 646 PRO A N 1
ATOM 5096 C CA . PRO A 1 649 ? 10.03882 47.87666 49.26837 1.000 33.71439 646 PRO A CA 1
ATOM 5097 C C . PRO A 1 649 ? 9.79536 47.57705 50.73415 1.000 37.13101 646 PRO A C 1
ATOM 5098 O O . PRO A 1 649 ? 8.94980 48.23841 51.34943 1.000 39.45714 646 PRO A O 1
ATOM 5102 N N . MET A 1 650 ? 10.49706 46.60102 51.30982 1.000 37.11904 647 MET A N 1
ATOM 5103 C CA . MET A 1 650 ? 10.47811 46.40651 52.75133 1.000 40.14773 647 MET A CA 1
ATOM 5104 C C . MET A 1 650 ? 11.36174 47.41446 53.46857 1.000 40.54136 647 MET A C 1
ATOM 5105 O O . MET A 1 650 ? 11.20387 47.61431 54.68009 1.000 42.84141 647 MET A O 1
ATOM 5110 N N . PHE A 1 651 ? 12.27728 48.06373 52.74690 1.000 31.18258 648 PHE A N 1
ATOM 5111 C CA . PHE A 1 651 ? 13.26222 48.93420 53.37423 1.000 31.83984 648 PHE A CA 1
ATOM 5112 C C . PHE A 1 651 ? 13.34720 50.32344 52.76443 1.000 32.47562 648 PHE A C 1
ATOM 5113 O O . PHE A 1 651 ? 13.98802 51.19558 53.36191 1.000 32.86940 648 PHE A O 1
ATOM 5121 N N . TYR A 1 652 ? 12.70536 50.57214 51.62385 1.000 32.25748 649 TYR A N 1
ATOM 5122 C CA . TYR A 1 652 ? 12.76769 51.87766 50.99029 1.000 33.31416 649 TYR A CA 1
ATOM 5123 C C . TYR A 1 652 ? 11.38381 52.25809 50.48066 1.000 30.90497 649 TYR A C 1
ATOM 5124 O O . TYR A 1 652 ? 10.50951 51.40865 50.29126 1.000 30.20122 649 TYR A O 1
ATOM 5133 N N . LYS A 1 653 ? 11.19392 53.55786 50.28260 1.000 35.38680 650 LYS A N 1
ATOM 5134 C CA . LYS A 1 653 ? 9.91676 54.06864 49.80742 1.000 39.16528 650 LYS A CA 1
ATOM 5135 C C . LYS A 1 653 ? 9.69755 53.69956 48.34481 1.000 36.19657 650 LYS A C 1
ATOM 5136 O O . LYS A 1 653 ? 10.61234 53.80211 47.52180 1.000 34.89347 650 LYS A O 1
ATOM 5142 N N . ASN A 1 654 ? 8.46280 53.29401 48.02299 1.000 33.84744 651 ASN A N 1
ATOM 5143 C CA . ASN A 1 654 ? 8.12500 52.93641 46.64764 1.000 37.69613 651 ASN A CA 1
ATOM 5144 C C . ASN A 1 654 ? 8.53914 54.03295 45.66860 1.000 36.66643 651 ASN A C 1
ATOM 5145 O O . ASN A 1 654 ? 9.07910 53.74437 44.59569 1.000 40.17218 651 ASN A O 1
ATOM 5150 N N . ASP A 1 655 ? 8.33368 55.30024 46.04035 1.000 39.28563 652 ASP A N 1
ATOM 5151 C CA . ASP A 1 655 ? 8.62754 56.40811 45.13159 1.000 42.57296 652 ASP A CA 1
ATOM 5152 C C . ASP A 1 655 ? 10.12041 56.51882 44.84016 1.000 37.68655 652 ASP A C 1
ATOM 5153 O O . ASP A 1 655 ? 10.51613 56.79138 43.69705 1.000 36.76578 652 ASP A O 1
ATOM 5158 N N . ASP A 1 656 ? 10.95799 56.34712 45.86886 1.000 32.06332 653 ASP A N 1
ATOM 5159 C CA . ASP A 1 656 ? 12.40288 56.31095 45.66316 1.000 30.98948 653 ASP A CA 1
ATOM 5160 C C . ASP A 1 656 ? 12.79936 55.13190 44.78507 1.000 30.57513 653 ASP A C 1
ATOM 5161 O O . ASP A 1 656 ? 13.66197 55.26759 43.90765 1.000 31.44426 653 ASP A O 1
ATOM 5166 N N . LEU A 1 657 ? 12.18409 53.96602 45.01508 1.000 32.31133 654 LEU A N 1
ATOM 5167 C CA . LEU A 1 657 ? 12.45394 52.80209 44.17087 1.000 28.62915 654 LEU A CA 1
ATOM 5168 C C . LEU A 1 657 ? 11.94755 53.01396 42.75335 1.000 32.05271 654 LEU A C 1
ATOM 5169 O O . LEU A 1 657 ? 12.56034 52.53236 41.79269 1.000 29.97845 654 LEU A O 1
ATOM 5174 N N . LYS A 1 658 ? 10.82827 53.72567 42.59681 1.000 29.26642 655 LYS A N 1
ATOM 5175 C CA . LYS A 1 658 ? 10.34437 54.01970 41.25497 1.000 28.06887 655 LYS A CA 1
ATOM 5176 C C . LYS A 1 658 ? 11.35160 54.85440 40.48856 1.000 29.34007 655 LYS A C 1
ATOM 5177 O O . LYS A 1 658 ? 11.61042 54.59799 39.30759 1.000 27.54160 655 LYS A O 1
ATOM 5183 N N . LYS A 1 659 ? 11.90874 55.87957 41.13517 1.000 28.99873 656 LYS A N 1
ATOM 5184 C CA . LYS A 1 659 ? 12.93058 56.68870 40.48547 1.000 30.77895 656 LYS A CA 1
ATOM 5185 C C . LYS A 1 659 ? 14.08766 55.81853 40.02106 1.000 28.76687 656 LYS A C 1
ATOM 5186 O O . LYS A 1 659 ? 14.54562 55.93384 38.87868 1.000 26.89788 656 LYS A O 1
ATOM 5192 N N . LEU A 1 660 ? 14.56888 54.94207 40.90451 1.000 27.24900 657 LEU A N 1
ATOM 5193 C CA . LEU A 1 660 ? 15.65028 54.02508 40.54916 1.000 27.82631 657 LEU A CA 1
ATOM 5194 C C . LEU A 1 660 ? 15.23582 53.10754 39.40028 1.000 26.94430 657 LEU A C 1
ATOM 5195 O O . LEU A 1 660 ? 15.98240 52.93709 38.43036 1.000 29.66368 657 LEU A O 1
ATOM 5200 N N . LEU A 1 661 ? 14.04599 52.50872 39.49913 1.000 26.95004 658 LEU A N 1
ATOM 5201 C CA . LEU A 1 661 ? 13.56171 51.59983 38.46225 1.000 28.26217 658 LEU A CA 1
ATOM 5202 C C . LEU A 1 661 ? 13.58330 52.25960 37.09571 1.000 30.89226 658 LEU A C 1
ATOM 5203 O O . LEU A 1 661 ? 14.03818 51.66521 36.10614 1.000 27.19466 658 LEU A O 1
ATOM 5208 N N . ILE A 1 662 ? 13.08564 53.49781 37.01946 1.000 27.06531 659 ILE A N 1
ATOM 5209 C CA . ILE A 1 662 ? 13.07845 54.19919 35.74455 1.000 28.71755 659 ILE A CA 1
ATOM 5210 C C . ILE A 1 662 ? 14.50511 54.45119 35.27621 1.000 28.39931 659 ILE A C 1
ATOM 5211 O O . ILE A 1 662 ? 14.82470 54.26399 34.09961 1.000 28.31800 659 ILE A O 1
ATOM 5216 N N . ASP A 1 663 ? 15.38950 54.86183 36.19265 1.000 26.03316 660 ASP A N 1
ATOM 5217 C CA . ASP A 1 663 ? 16.78847 55.08378 35.82645 1.000 26.12537 660 ASP A CA 1
ATOM 5218 C C . ASP A 1 663 ? 17.42510 53.82206 35.25844 1.000 25.46570 660 ASP A C 1
ATOM 5219 O O . ASP A 1 663 ? 18.14585 53.87950 34.25546 1.000 28.65012 660 ASP A O 1
ATOM 5224 N N . LEU A 1 664 ? 17.17952 52.67327 35.89182 1.000 28.89758 661 LEU A N 1
ATOM 5225 C CA . LEU A 1 664 ? 17.88595 51.45475 35.50847 1.000 27.14704 661 LEU A CA 1
ATOM 5226 C C . LEU A 1 664 ? 17.34936 50.84979 34.21945 1.000 31.22727 661 LEU A C 1
ATOM 5227 O O . LEU A 1 664 ? 18.12385 50.28219 33.44099 1.000 29.81113 661 LEU A O 1
ATOM 5232 N N . TYR A 1 665 ? 16.04613 50.96456 33.96020 1.000 27.72999 662 TYR A N 1
ATOM 5233 C CA . TYR A 1 665 ? 15.41812 50.14320 32.93817 1.000 27.70091 662 TYR A CA 1
ATOM 5234 C C . TYR A 1 665 ? 14.79144 50.93827 31.79978 1.000 28.18946 662 TYR A C 1
ATOM 5235 O O . TYR A 1 665 ? 14.19389 50.32977 30.90213 1.000 28.16911 662 TYR A O 1
ATOM 5244 N N . LYS A 1 666 ? 14.94415 52.26707 31.79631 1.000 29.75065 663 LYS A N 1
ATOM 5245 C CA . LYS A 1 666 ? 14.40243 53.08665 30.71216 1.000 29.48756 663 LYS A CA 1
ATOM 5246 C C . LYS A 1 666 ? 15.05534 52.75528 29.38005 1.000 28.82027 663 LYS A C 1
ATOM 5247 O O . LYS A 1 666 ? 14.40919 52.86121 28.32994 1.000 29.93346 663 LYS A O 1
ATOM 5253 N N . ASP A 1 667 ? 16.33436 52.37829 29.39531 1.000 28.27957 664 ASP A N 1
ATOM 5254 C CA . ASP A 1 667 ? 17.04821 51.99903 28.18699 1.000 30.38654 664 ASP A CA 1
ATOM 5255 C C . ASP A 1 667 ? 17.64811 50.62125 28.37897 1.000 31.43585 664 ASP A C 1
ATOM 5256 O O . ASP A 1 667 ? 18.13071 50.29606 29.46682 1.000 32.12997 664 ASP A O 1
ATOM 5261 N N . ASN A 1 668 ? 17.60136 49.80856 27.32947 1.000 30.05297 665 ASN A N 1
ATOM 5262 C CA . ASN A 1 668 ? 18.31058 48.53656 27.37597 1.000 33.10308 665 ASN A CA 1
ATOM 5263 C C . ASN A 1 668 ? 19.80568 48.81039 27.46727 1.000 33.78290 665 ASN A C 1
ATOM 5264 O O . ASN A 1 668 ? 20.33140 49.68218 26.77121 1.000 39.03808 665 ASN A O 1
ATOM 5269 N N . VAL A 1 669 ? 20.48291 48.08346 28.35096 1.000 38.22999 666 VAL A N 1
ATOM 5270 C CA . VAL A 1 669 ? 21.89903 48.28650 28.63504 1.000 35.94192 666 VAL A CA 1
ATOM 5271 C C . VAL A 1 669 ? 22.68214 47.13654 28.01369 1.000 30.07761 666 VAL A C 1
ATOM 5272 O O . VAL A 1 669 ? 22.39330 45.96523 28.28366 1.000 38.38264 666 VAL A O 1
ATOM 5276 N N . GLU A 1 670 ? 23.63152 47.47267 27.14496 1.000 28.20927 667 GLU A N 1
ATOM 5277 C CA . GLU A 1 670 ? 24.56194 46.50271 26.57300 1.000 29.17968 667 GLU A CA 1
ATOM 5278 C C . GLU A 1 670 ? 25.81249 46.46424 27.44284 1.000 24.99142 667 GLU A C 1
ATOM 5279 O O . GLU A 1 670 ? 26.57801 47.43154 27.47964 1.000 26.88109 667 GLU A O 1
ATOM 5285 N N . ARG A 1 671 ? 26.01571 45.36300 28.15203 1.000 23.71687 668 ARG A N 1
ATOM 5286 C CA . ARG A 1 671 ? 27.17140 45.25149 29.01911 1.000 22.14307 668 ARG A CA 1
ATOM 5287 C C . ARG A 1 671 ? 28.43663 44.96824 28.23429 1.000 26.56219 668 ARG A C 1
ATOM 5288 O O . ARG A 1 671 ? 28.42726 44.20544 27.26545 1.000 23.91422 668 ARG A O 1
ATOM 5296 N N . ALA A 1 672 ? 29.53889 45.54061 28.70597 1.000 23.84831 669 ALA A N 1
ATOM 5297 C CA . ALA A 1 672 ? 30.84074 45.31394 28.10952 1.000 25.90451 669 ALA A CA 1
ATOM 5298 C C . ALA A 1 672 ? 31.53558 44.16569 28.81886 1.000 25.47735 669 ALA A C 1
ATOM 5299 O O . ALA A 1 672 ? 31.39269 43.98094 30.03479 1.000 23.60920 669 ALA A O 1
ATOM 5301 N N . SER A 1 673 ? 32.28595 43.38547 28.05257 1.000 22.26130 670 SER A N 1
ATOM 5302 C CA . SER A 1 673 ? 33.02657 42.30719 28.67066 1.000 20.70603 670 SER A CA 1
ATOM 5303 C C . SER A 1 673 ? 34.26266 42.84965 29.39519 1.000 21.99527 670 SER A C 1
ATOM 5304 O O . SER A 1 673 ? 34.66094 44.01736 29.24007 1.000 22.85299 670 SER A O 1
ATOM 5307 N N A GLN A 1 674 ? 34.87905 41.96444 30.18281 0.501 20.84897 671 GLN A N 1
ATOM 5308 N N B GLN A 1 674 ? 34.86141 41.97956 30.20947 0.499 18.31942 671 GLN A N 1
ATOM 5309 C CA A GLN A 1 674 ? 36.12618 42.23660 30.90116 0.501 24.80070 671 GLN A CA 1
ATOM 5310 C CA B GLN A 1 674 ? 36.12655 42.16901 30.91294 0.499 20.60723 671 GLN A CA 1
ATOM 5311 C C A GLN A 1 674 ? 36.02552 43.51877 31.72403 0.501 25.34112 671 GLN A C 1
ATOM 5312 C C B GLN A 1 674 ? 36.01295 43.14741 32.07580 0.499 21.96342 671 GLN A C 1
ATOM 5313 O O A GLN A 1 674 ? 36.96571 44.30849 31.80532 0.501 30.43338 671 GLN A O 1
ATOM 5314 O O B GLN A 1 674 ? 36.99694 43.36294 32.78931 0.499 22.29276 671 GLN A O 1
ATOM 5325 N N . VAL A 1 675 ? 34.85647 43.73726 32.30323 1.000 26.59803 672 VAL A N 1
ATOM 5326 C CA . VAL A 1 675 ? 34.69391 44.57360 33.48745 1.000 28.51157 672 VAL A CA 1
ATOM 5327 C C . VAL A 1 675 ? 34.48941 43.64432 34.67935 1.000 23.23055 672 VAL A C 1
ATOM 5328 O O . VAL A 1 675 ? 33.67467 42.71691 34.58235 1.000 22.92935 672 VAL A O 1
ATOM 5332 N N . PRO A 1 676 ? 35.20252 43.83117 35.79131 1.000 26.47794 673 PRO A N 1
ATOM 5333 C CA . PRO A 1 676 ? 34.99394 42.95914 36.95285 1.000 27.04599 673 PRO A CA 1
ATOM 5334 C C . PRO A 1 676 ? 33.52445 42.85048 37.32100 1.000 25.02858 673 PRO A C 1
ATOM 5335 O O . PRO A 1 676 ? 32.78509 43.84058 37.30769 1.000 29.03480 673 PRO A O 1
ATOM 5339 N N . SER A 1 677 ? 33.09866 41.63382 37.64971 1.000 22.91001 674 SER A N 1
ATOM 5340 C CA . SER A 1 677 ? 31.70371 41.41167 37.98854 1.000 27.41064 674 SER A CA 1
ATOM 5341 C C . SER A 1 677 ? 31.37405 42.14685 39.27706 1.000 26.85764 674 SER A C 1
ATOM 5342 O O . SER A 1 677 ? 32.24699 42.38365 40.11015 1.000 25.80443 674 SER A O 1
ATOM 5345 N N . PHE A 1 678 ? 30.09909 42.51292 39.42791 1.000 23.28226 675 PHE A N 1
ATOM 5346 C CA . PHE A 1 678 ? 29.66470 43.12501 40.68076 1.000 21.89045 675 PHE A CA 1
ATOM 5347 C C . PHE A 1 678 ? 30.07234 42.25454 41.85686 1.000 25.32707 675 PHE A C 1
ATOM 5348 O O . PHE A 1 678 ? 30.59428 42.75331 42.86042 1.000 24.48079 675 PHE A O 1
ATOM 5356 N N . ASN A 1 679 ? 29.88380 40.93711 41.71991 1.000 25.84128 676 ASN A N 1
ATOM 5357 C CA . ASN A 1 679 ? 30.09848 40.00302 42.81623 1.000 29.12837 676 ASN A CA 1
ATOM 5358 C C . ASN A 1 679 ? 31.55891 39.86217 43.20224 1.000 28.26477 676 ASN A C 1
ATOM 5359 O O . ASN A 1 679 ? 31.83889 39.36529 44.30036 1.000 30.73224 676 ASN A O 1
ATOM 5364 N N . LYS A 1 680 ? 32.48824 40.24303 42.32565 1.000 27.33189 677 LYS A N 1
ATOM 5365 C CA . LYS A 1 680 ? 33.89941 40.27548 42.68931 1.000 27.04091 677 LYS A CA 1
ATOM 5366 C C . LYS A 1 680 ? 34.30039 41.60691 43.30304 1.000 31.34772 677 LYS A C 1
ATOM 5367 O O . LYS A 1 680 ? 35.16474 41.63892 44.18815 1.000 30.42543 677 LYS A O 1
ATOM 5373 N N . VAL A 1 681 ? 33.68511 42.70151 42.85474 1.000 28.89747 678 VAL A N 1
ATOM 5374 C CA . VAL A 1 681 ? 33.95385 44.00854 43.45108 1.000 28.23631 678 VAL A CA 1
ATOM 5375 C C . VAL A 1 681 ? 33.34773 44.08800 44.84637 1.000 30.19031 678 VAL A C 1
ATOM 5376 O O . VAL A 1 681 ? 33.97178 44.60035 45.78136 1.000 33.46580 678 VAL A O 1
ATOM 5380 N N . PHE A 1 682 ? 32.13203 43.57487 45.00794 1.000 26.67023 679 PHE A N 1
ATOM 5381 C CA . PHE A 1 682 ? 31.42018 43.53719 46.28416 1.000 27.54908 679 PHE A CA 1
ATOM 5382 C C . PHE A 1 682 ? 31.21026 42.06637 46.62264 1.000 28.18491 679 PHE A C 1
ATOM 5383 O O . PHE A 1 682 ? 30.21926 41.44934 46.21928 1.000 26.61659 679 PHE A O 1
ATOM 5391 N N . VAL A 1 683 ? 32.17423 41.49661 47.34505 1.000 28.10637 680 VAL A N 1
ATOM 5392 C CA . VAL A 1 683 ? 32.08715 40.09484 47.72945 1.000 30.34009 680 VAL A CA 1
ATOM 5393 C C . VAL A 1 683 ? 30.94140 39.92320 48.71180 1.000 30.17125 680 VAL A C 1
ATOM 5394 O O . VAL A 1 683 ? 30.85764 40.64668 49.71217 1.000 35.87241 680 VAL A O 1
ATOM 5398 N N . ARG A 1 684 ? 30.04171 38.97704 48.42474 1.000 27.54195 681 ARG A N 1
ATOM 5399 C CA . ARG A 1 684 ? 28.83573 38.85526 49.24051 1.000 29.28199 681 ARG A CA 1
ATOM 5400 C C . ARG A 1 684 ? 29.17927 38.63980 50.70960 1.000 33.82966 681 ARG A C 1
ATOM 5401 O O . ARG A 1 684 ? 28.59194 39.27997 51.59151 1.000 31.43063 681 ARG A O 1
ATOM 5409 N N . LYS A 1 685 ? 30.14224 37.76084 50.99138 1.000 32.42176 682 LYS A N 1
ATOM 5410 C CA . LYS A 1 685 ? 30.48120 37.48021 52.38351 1.000 34.55762 682 LYS A CA 1
ATOM 5411 C C . LYS A 1 685 ? 30.90486 38.74198 53.13293 1.000 34.01255 682 LYS A C 1
ATOM 5412 O O . LYS A 1 685 ? 30.61029 38.87810 54.32378 1.000 39.42009 682 LYS A O 1
ATOM 5418 N N . ASN A 1 686 ? 31.57468 39.67896 52.46213 1.000 36.54799 683 ASN A N 1
ATOM 5419 C CA . ASN A 1 686 ? 32.05785 40.89746 53.10606 1.000 37.27435 683 ASN A CA 1
ATOM 5420 C C . ASN A 1 686 ? 31.05887 42.05019 53.04835 1.000 36.60903 683 ASN A C 1
ATOM 5421 O O . ASN A 1 686 ? 31.31423 43.09992 53.65169 1.000 37.68587 683 ASN A O 1
ATOM 5426 N N . PHE A 1 687 ? 29.93239 41.86597 52.35806 1.000 32.72010 684 PHE A N 1
ATOM 5427 C CA . PHE A 1 687 ? 29.02467 42.97616 52.06228 1.000 29.56934 684 PHE A CA 1
ATOM 5428 C C . PHE A 1 687 ? 28.43593 43.62976 53.31228 1.000 33.64889 684 PHE A C 1
ATOM 5429 O O . PHE A 1 687 ? 28.49232 44.86688 53.41158 1.000 36.73713 684 PHE A O 1
ATOM 5437 N N . PRO A 1 688 ? 27.85882 42.90148 54.27631 1.000 33.17473 685 PRO A N 1
ATOM 5438 C CA . PRO A 1 688 ? 27.26119 43.60389 55.42764 1.000 37.28507 685 PRO A CA 1
ATOM 5439 C C . PRO A 1 688 ? 28.26478 44.46440 56.16788 1.000 38.19690 685 PRO A C 1
ATOM 5440 O O . PRO A 1 688 ? 27.97988 45.63200 56.46387 1.000 42.15319 685 PRO A O 1
ATOM 5444 N N . ALA A 1 689 ? 29.45911 43.93183 56.43152 1.000 37.80035 686 ALA A N 1
ATOM 5445 C CA . ALA A 1 689 ? 30.49730 44.73584 57.06591 1.000 39.08826 686 ALA A CA 1
ATOM 5446 C C . ALA A 1 689 ? 30.86972 45.94207 56.20994 1.000 40.27017 686 ALA A C 1
ATOM 5447 O O . ALA A 1 689 ? 31.15839 47.02507 56.73740 1.000 36.38719 686 ALA A O 1
ATOM 5449 N N . LEU A 1 690 ? 30.85959 45.78736 54.88359 1.000 37.02327 687 LEU A N 1
ATOM 5450 C CA . LEU A 1 690 ? 31.28326 46.89411 54.03497 1.000 37.22496 687 LEU A CA 1
ATOM 5451 C C . LEU A 1 690 ? 30.26679 48.03141 54.03971 1.000 35.47702 687 LEU A C 1
ATOM 5452 O O . LEU A 1 690 ? 30.64957 49.20394 54.06988 1.000 37.16217 687 LEU A O 1
ATOM 5457 N N . VAL A 1 691 ? 28.97211 47.71648 53.99497 1.000 34.63483 688 VAL A N 1
ATOM 5458 C CA . VAL A 1 691 ? 28.00434 48.80645 53.92264 1.000 39.78401 688 VAL A CA 1
ATOM 5459 C C . VAL A 1 691 ? 27.88061 49.50202 55.27396 1.000 37.06245 688 VAL A C 1
ATOM 5460 O O . VAL A 1 691 ? 27.60505 50.70300 55.32931 1.000 38.32500 688 VAL A O 1
ATOM 5464 N N . ARG A 1 692 ? 28.10904 48.77653 56.37156 1.000 37.54425 689 ARG A N 1
ATOM 5465 C CA . ARG A 1 692 ? 28.07976 49.38537 57.69825 1.000 38.62515 689 ARG A CA 1
ATOM 5466 C C . ARG A 1 692 ? 29.30241 50.25324 57.97078 1.000 41.97040 689 ARG A C 1
ATOM 5467 O O . ARG A 1 692 ? 29.23010 51.15664 58.81307 1.000 39.73887 689 ARG A O 1
ATOM 5475 N N . ASP A 1 693 ? 30.41394 50.00703 57.28197 1.000 41.61440 690 ASP A N 1
ATOM 5476 C CA . ASP A 1 693 ? 31.62485 50.78099 57.51069 1.000 43.68968 690 ASP A CA 1
ATOM 5477 C C . ASP A 1 693 ? 31.35608 52.26132 57.28739 1.000 42.51405 690 ASP A C 1
ATOM 5478 O O . ASP A 1 693 ? 30.83889 52.66386 56.24256 1.000 37.52930 690 ASP A O 1
ATOM 5483 N N . LYS A 1 694 ? 31.71336 53.08012 58.27833 1.000 37.35452 691 LYS A N 1
ATOM 5484 C CA . LYS A 1 694 ? 31.36971 54.49028 58.19751 1.000 41.63835 691 LYS A CA 1
ATOM 5485 C C . LYS A 1 694 ? 32.24625 55.24477 57.20997 1.000 46.51939 691 LYS A C 1
ATOM 5486 O O . LYS A 1 694 ? 31.86795 56.33710 56.77413 1.000 48.11361 691 LYS A O 1
ATOM 5492 N N . ASP A 1 695 ? 33.40311 54.69149 56.84238 1.000 51.22767 692 ASP A N 1
ATOM 5493 C CA . ASP A 1 695 ? 34.18856 55.29640 55.77240 1.000 55.26316 692 ASP A CA 1
ATOM 5494 C C . ASP A 1 695 ? 33.53658 55.07708 54.41404 1.000 52.78345 692 ASP A C 1
ATOM 5495 O O . ASP A 1 695 ? 33.75669 55.86037 53.48400 1.000 52.40952 692 ASP A O 1
ATOM 5500 N N . ASN A 1 696 ? 32.73188 54.02738 54.28421 1.000 49.22479 693 ASN A N 1
ATOM 5501 C CA . ASN A 1 696 ? 32.06687 53.72842 53.02560 1.000 49.47601 693 ASN A CA 1
ATOM 5502 C C . ASN A 1 696 ? 30.67244 54.33923 53.00213 1.000 49.07991 693 ASN A C 1
ATOM 5503 O O . ASN A 1 696 ? 30.49286 55.46697 52.53200 1.000 56.42825 693 ASN A O 1
ATOM 5508 N N . LEU A 1 697 ? 29.68481 53.61308 53.51305 1.000 39.09115 694 LEU A N 1
ATOM 5509 C CA . LEU A 1 697 ? 28.30660 54.07499 53.49320 1.000 42.63603 694 LEU A CA 1
ATOM 5510 C C . LEU A 1 697 ? 27.71694 54.31865 54.87114 1.000 42.68514 694 LEU A C 1
ATOM 5511 O O . LEU A 1 697 ? 26.79351 55.12831 54.99346 1.000 43.07267 694 LEU A O 1
ATOM 5516 N N . GLY A 1 698 ? 28.20304 53.63259 55.89975 1.000 43.41207 695 GLY A N 1
ATOM 5517 C CA . GLY A 1 698 ? 27.69242 53.86043 57.23916 1.000 43.34739 695 GLY A CA 1
ATOM 5518 C C . GLY A 1 698 ? 26.24113 53.48311 57.41856 1.000 40.00979 695 GLY A C 1
ATOM 5519 O O . GLY A 1 698 ? 25.56325 54.03728 58.29215 1.000 38.37248 695 GLY A O 1
ATOM 5520 N N . ILE A 1 699 ? 25.73496 52.55969 56.60524 1.000 35.15390 696 ILE A N 1
ATOM 5521 C CA . ILE A 1 699 ? 24.34569 52.14888 56.73961 1.000 40.05531 696 ILE A CA 1
ATOM 5522 C C . ILE A 1 699 ? 24.21946 51.26588 57.97034 1.000 49.22967 696 ILE A C 1
ATOM 5523 O O . ILE A 1 699 ? 24.90899 50.24692 58.09817 1.000 52.67961 696 ILE A O 1
ATOM 5528 N N . GLU A 1 700 ? 23.34059 51.64664 58.88715 1.000 53.86325 697 GLU A N 1
ATOM 5529 C CA . GLU A 1 700 ? 22.96119 50.74440 59.96372 1.000 61.12530 697 GLU A CA 1
ATOM 5530 C C . GLU A 1 700 ? 21.44766 50.71243 60.04767 1.000 59.04651 697 GLU A C 1
ATOM 5531 O O . GLU A 1 700 ? 20.80102 51.75845 60.16413 1.000 60.36712 697 GLU A O 1
ATOM 5537 N N . LEU A 1 701 ? 20.89275 49.51348 59.95568 1.000 54.90527 698 LEU A N 1
ATOM 5538 C CA . LEU A 1 701 ? 19.45503 49.32208 59.91380 1.000 53.09704 698 LEU A CA 1
ATOM 5539 C C . LEU A 1 701 ? 18.94579 49.11062 61.33403 1.000 52.43729 698 LEU A C 1
ATOM 5540 O O . LEU A 1 701 ? 19.29638 48.11840 61.98280 1.000 50.44411 698 LEU A O 1
ATOM 5545 N N . ASP A 1 702 ? 18.12866 50.04475 61.81528 1.000 54.47986 699 ASP A N 1
ATOM 5546 C CA . ASP A 1 702 ? 17.56270 49.95072 63.15711 1.000 55.28998 699 ASP A CA 1
ATOM 5547 C C . ASP A 1 702 ? 16.38137 48.99455 63.13194 1.000 52.41018 699 ASP A C 1
ATOM 5548 O O . ASP A 1 702 ? 15.35643 49.27868 62.50365 1.000 55.51513 699 ASP A O 1
ATOM 5553 N N . LEU A 1 703 ? 16.52962 47.85602 63.79788 1.000 46.37565 700 LEU A N 1
ATOM 5554 C CA . LEU A 1 703 ? 15.42241 46.93243 63.98217 1.000 46.59026 700 LEU A CA 1
ATOM 5555 C C . LEU A 1 703 ? 15.12601 46.77972 65.48055 1.000 47.21458 700 LEU A C 1
ATOM 5556 O O . LEU A 1 703 ? 14.61234 45.75399 65.92719 1.000 50.55874 700 LEU A O 1
ATOM 5561 N N . ASP A 1 706 ? 13.48047 42.40861 67.74278 1.000 74.98337 703 ASP A N 1
ATOM 5562 C CA . ASP A 1 706 ? 12.52725 41.42413 68.24529 1.000 75.54853 703 ASP A CA 1
ATOM 5563 C C . ASP A 1 706 ? 12.83732 40.01485 67.73232 1.000 76.09292 703 ASP A C 1
ATOM 5564 O O . ASP A 1 706 ? 13.99742 39.59701 67.70605 1.000 76.40341 703 ASP A O 1
ATOM 5569 N N . ALA A 1 707 ? 11.79024 39.28542 67.33435 1.000 76.22707 704 ALA A N 1
ATOM 5570 C CA . ALA A 1 707 ? 11.95077 37.90068 66.89903 1.000 76.91122 704 ALA A CA 1
ATOM 5571 C C . ALA A 1 707 ? 12.48674 37.81630 65.47226 1.000 77.96720 704 ALA A C 1
ATOM 5572 O O . ALA A 1 707 ? 13.47002 37.11341 65.21077 1.000 78.46484 704 ALA A O 1
ATOM 5574 N N . ASP A 1 708 ? 11.85915 38.53112 64.53737 1.000 75.35178 705 ASP A N 1
ATOM 5575 C CA . ASP A 1 708 ? 12.26634 38.47743 63.13788 1.000 71.12258 705 ASP A CA 1
ATOM 5576 C C . ASP A 1 708 ? 13.43972 39.40803 62.84403 1.000 65.04498 705 ASP A C 1
ATOM 5577 O O . ASP A 1 708 ? 13.59433 39.86789 61.70843 1.000 63.66174 705 ASP A O 1
ATOM 5582 N N . LYS A 1 709 ? 14.28338 39.67774 63.84359 1.000 59.40963 706 LYS A N 1
ATOM 5583 C CA . LYS A 1 709 ? 15.35454 40.65577 63.66531 1.000 58.21947 706 LYS A CA 1
ATOM 5584 C C . LYS A 1 709 ? 16.41827 40.15089 62.69569 1.000 58.78925 706 LYS A C 1
ATOM 5585 O O . LYS A 1 709 ? 16.72375 40.80723 61.69379 1.000 56.91545 706 LYS A O 1
ATOM 5591 N N . GLY A 1 710 ? 17.01076 38.99194 62.98942 1.000 60.69746 707 GLY A N 1
ATOM 5592 C CA . GLY A 1 710 ? 18.05156 38.46280 62.11798 1.000 60.12713 707 GLY A CA 1
ATOM 5593 C C . GLY A 1 710 ? 17.54627 38.15568 60.72027 1.000 59.96852 707 GLY A C 1
ATOM 5594 O O . GLY A 1 710 ? 18.24067 38.39557 59.73013 1.000 58.51553 707 GLY A O 1
ATOM 5595 N N . GLU A 1 711 ? 16.32856 37.62308 60.62156 1.000 59.25986 708 GLU A N 1
ATOM 5596 C CA . GLU A 1 711 ? 15.75098 37.37417 59.31090 1.000 61.04614 708 GLU A CA 1
ATOM 5597 C C . GLU A 1 711 ? 15.49255 38.67726 58.56130 1.000 54.96760 708 GLU A C 1
ATOM 5598 O O . GLU A 1 711 ? 15.62654 38.71777 57.33527 1.000 50.07083 708 GLU A O 1
ATOM 5604 N N . ASN A 1 712 ? 15.13909 39.75415 59.26984 1.000 48.43165 709 ASN A N 1
ATOM 5605 C CA . ASN A 1 712 ? 14.94824 41.03636 58.59803 1.000 48.59724 709 ASN A CA 1
ATOM 5606 C C . ASN A 1 712 ? 16.28306 41.65262 58.21444 1.000 44.00510 709 ASN A C 1
ATOM 5607 O O . ASN A 1 712 ? 16.40136 42.28646 57.15933 1.000 42.53238 709 ASN A O 1
ATOM 5612 N N . GLU A 1 713 ? 17.29227 41.49664 59.06982 1.000 39.20749 710 GLU A N 1
ATOM 5613 C CA . GLU A 1 713 ? 18.63329 41.94586 58.71862 1.000 41.10150 710 GLU A CA 1
ATOM 5614 C C . GLU A 1 713 ? 19.12515 41.23411 57.46575 1.000 36.84898 710 GLU A C 1
ATOM 5615 O O . GLU A 1 713 ? 19.67797 41.86230 56.55319 1.000 34.92118 710 GLU A O 1
ATOM 5621 N N . LEU A 1 714 ? 18.90523 39.92287 57.39791 1.000 38.06312 711 LEU A N 1
ATOM 5622 C CA . LEU A 1 714 ? 19.33085 39.15662 56.23348 1.000 38.97184 711 LEU A CA 1
ATOM 5623 C C . LEU A 1 714 ? 18.56118 39.57564 54.98752 1.000 36.88103 711 LEU A C 1
ATOM 5624 O O . LEU A 1 714 ? 19.14955 39.72211 53.91079 1.000 38.03226 711 LEU A O 1
ATOM 5629 N N . LYS A 1 715 ? 17.24629 39.76875 55.11166 1.000 32.60602 712 LYS A N 1
ATOM 5630 C CA . LYS A 1 715 ? 16.47457 40.31446 53.99809 1.000 35.05944 712 LYS A CA 1
ATOM 5631 C C . LYS A 1 715 ? 17.05293 41.64277 53.52300 1.000 35.19796 712 LYS A C 1
ATOM 5632 O O . LYS A 1 715 ? 17.15154 41.88321 52.31606 1.000 33.01498 712 LYS A O 1
ATOM 5638 N N . PHE A 1 716 ? 17.44115 42.52014 54.45431 1.000 28.66150 713 PHE A N 1
ATOM 5639 C CA . PHE A 1 716 ? 17.95614 43.82701 54.05114 1.000 26.67379 713 PHE A CA 1
ATOM 5640 C C . PHE A 1 716 ? 19.25782 43.70368 53.27083 1.000 30.68734 713 PHE A C 1
ATOM 5641 O O . PHE A 1 716 ? 19.41405 44.31640 52.20790 1.000 31.67635 713 PHE A O 1
ATOM 5649 N N . TYR A 1 717 ? 20.22471 42.94948 53.79811 1.000 28.96675 714 TYR A N 1
ATOM 5650 C CA . TYR A 1 717 ? 21.50736 42.85612 53.10504 1.000 27.73630 714 TYR A CA 1
ATOM 5651 C C . TYR A 1 717 ? 21.36088 42.15739 51.75686 1.000 25.98169 714 TYR A C 1
ATOM 5652 O O . TYR A 1 717 ? 22.04709 42.51916 50.79302 1.000 27.88494 714 TYR A O 1
ATOM 5661 N N . ASN A 1 718 ? 20.46537 41.17312 51.67159 1.000 30.55056 715 ASN A N 1
ATOM 5662 C CA . ASN A 1 718 ? 20.16804 40.53394 50.39533 1.000 32.96904 715 ASN A CA 1
ATOM 5663 C C . ASN A 1 718 ? 19.50508 41.51399 49.43667 1.000 31.41552 715 ASN A C 1
ATOM 5664 O O . ASN A 1 718 ? 19.80667 41.52203 48.23961 1.000 27.38824 715 ASN A O 1
ATOM 5669 N N . ALA A 1 719 ? 18.60061 42.34850 49.95032 1.000 29.83637 716 ALA A N 1
ATOM 5670 C CA . ALA A 1 719 ? 17.95549 43.35439 49.11299 1.000 28.38142 716 ALA A CA 1
ATOM 5671 C C . ALA A 1 719 ? 18.96467 44.37654 48.61708 1.000 27.81672 716 ALA A C 1
ATOM 5672 O O . ALA A 1 719 ? 18.98343 44.72809 47.43025 1.000 26.71560 716 ALA A O 1
ATOM 5674 N N . LEU A 1 720 ? 19.80754 44.87500 49.51895 1.000 24.75825 717 LEU A N 1
ATOM 5675 C CA . LEU A 1 720 ? 20.80636 45.86131 49.13148 1.000 25.88824 717 LEU A CA 1
ATOM 5676 C C . LEU A 1 720 ? 21.77849 45.27882 48.11637 1.000 29.41486 717 LEU A C 1
ATOM 5677 O O . LEU A 1 720 ? 22.18217 45.96061 47.16658 1.000 24.23523 717 LEU A O 1
ATOM 5682 N N . TYR A 1 721 ? 22.15648 44.01241 48.30157 1.000 25.27315 718 TYR A N 1
ATOM 5683 C CA . TYR A 1 721 ? 23.07019 43.35756 47.36838 1.000 24.90776 718 TYR A CA 1
ATOM 5684 C C . TYR A 1 721 ? 22.48819 43.31837 45.96159 1.000 25.42813 718 TYR A C 1
ATOM 5685 O O . TYR A 1 721 ? 23.18962 43.59703 44.97728 1.000 29.01101 718 TYR A O 1
ATOM 5694 N N . TYR A 1 722 ? 21.21700 42.94347 45.85004 1.000 25.15238 719 TYR A N 1
ATOM 5695 C CA . TYR A 1 722 ? 20.56589 42.89899 44.54490 1.000 26.27412 719 TYR A CA 1
ATOM 5696 C C . TYR A 1 722 ? 20.44175 44.29513 43.95963 1.000 27.16481 719 TYR A C 1
ATOM 5697 O O . TYR A 1 722 ? 20.77179 44.51944 42.79237 1.000 24.60219 719 TYR A O 1
ATOM 5706 N N . MET A 1 723 ? 19.97248 45.25698 44.75978 1.000 26.80224 720 MET A N 1
ATOM 5707 C CA . MET A 1 723 ? 19.81877 46.60970 44.24247 1.000 24.17392 720 MET A CA 1
ATOM 5708 C C . MET A 1 723 ? 21.15205 47.18354 43.78180 1.000 25.00440 720 MET A C 1
ATOM 5709 O O . MET A 1 723 ? 21.23929 47.75424 42.69584 1.000 27.33427 720 MET A O 1
ATOM 5714 N N . PHE A 1 724 ? 22.21152 47.03580 44.59104 1.000 25.22045 721 PHE A N 1
ATOM 5715 C CA . PHE A 1 724 ? 23.52705 47.51318 44.17236 1.000 22.82801 721 PHE A CA 1
ATOM 5716 C C . PHE A 1 724 ? 23.97537 46.83067 42.88754 1.000 24.14328 721 PHE A C 1
ATOM 5717 O O . PHE A 1 724 ? 24.56508 47.46996 42.00619 1.000 23.10205 721 PHE A O 1
ATOM 5725 N N . LYS A 1 725 ? 23.69487 45.53349 42.76334 1.000 26.07602 722 LYS A N 1
ATOM 5726 C CA . LYS A 1 725 ? 24.09045 44.81688 41.55576 1.000 25.84001 722 LYS A CA 1
ATOM 5727 C C . LYS A 1 725 ? 23.42269 45.42969 40.33117 1.000 25.31258 722 LYS A C 1
ATOM 5728 O O . LYS A 1 725 ? 24.07954 45.70640 39.31967 1.000 24.37904 722 LYS A O 1
ATOM 5734 N N . GLU A 1 726 ? 22.11300 45.67482 40.42054 1.000 22.18775 723 GLU A N 1
ATOM 5735 C CA . GLU A 1 726 ? 21.41223 46.27931 39.29980 1.000 22.48046 723 GLU A CA 1
ATOM 5736 C C . GLU A 1 726 ? 21.93732 47.68014 39.02307 1.000 22.57425 723 GLU A C 1
ATOM 5737 O O . GLU A 1 726 ? 22.07989 48.07688 37.86245 1.000 21.84368 723 GLU A O 1
ATOM 5743 N N . ILE A 1 727 ? 22.26205 48.43571 40.07397 1.000 22.86760 724 ILE A N 1
ATOM 5744 C CA . ILE A 1 727 ? 22.81345 49.77334 39.86446 1.000 21.80749 724 ILE A CA 1
ATOM 5745 C C . ILE A 1 727 ? 24.17714 49.69500 39.20381 1.000 23.61891 724 ILE A C 1
ATOM 5746 O O . ILE A 1 727 ? 24.49753 50.48589 38.30568 1.000 25.74436 724 ILE A O 1
ATOM 5751 N N . TYR A 1 728 ? 25.00365 48.74750 39.64970 1.000 19.97095 725 TYR A N 1
ATOM 5752 C CA . TYR A 1 728 ? 26.35054 48.59904 39.11876 1.000 21.49979 725 TYR A CA 1
ATOM 5753 C C . TYR A 1 728 ? 26.30669 48.47261 37.60681 1.000 20.88536 725 TYR A C 1
ATOM 5754 O O . TYR A 1 728 ? 26.97412 49.21720 36.88269 1.000 23.98295 725 TYR A O 1
ATOM 5763 N N . TYR A 1 729 ? 25.46538 47.57616 37.11082 1.000 21.01434 726 TYR A N 1
ATOM 5764 C CA . TYR A 1 729 ? 25.49031 47.30585 35.68034 1.000 21.25196 726 TYR A CA 1
ATOM 5765 C C . TYR A 1 729 ? 24.71584 48.35121 34.88848 1.000 27.28389 726 TYR A C 1
ATOM 5766 O O . TYR A 1 729 ? 25.15423 48.75536 33.80640 1.000 27.61198 726 TYR A O 1
ATOM 5775 N N . ASN A 1 730 ? 23.58499 48.82282 35.41614 1.000 25.20747 727 ASN A N 1
ATOM 5776 C CA . ASN A 1 730 ? 22.64206 49.57746 34.60510 1.000 23.46334 727 ASN A CA 1
ATOM 5777 C C . ASN A 1 730 ? 22.74582 51.09294 34.76218 1.000 29.64332 727 ASN A C 1
ATOM 5778 O O . ASN A 1 730 ? 22.11238 51.82593 33.98591 1.000 27.65576 727 ASN A O 1
ATOM 5783 N N . ALA A 1 731 ? 23.53717 51.58020 35.70971 1.000 27.93909 728 ALA A N 1
ATOM 5784 C CA . ALA A 1 731 ? 23.70233 53.01529 35.89055 1.000 30.30282 728 ALA A CA 1
ATOM 5785 C C . ALA A 1 731 ? 25.15999 53.38924 36.12520 1.000 29.78119 728 ALA A C 1
ATOM 5786 O O . ALA A 1 731 ? 25.66869 54.35055 35.54059 1.000 29.84268 728 ALA A O 1
ATOM 5788 N N . PHE A 1 732 ? 25.83933 52.62431 36.97967 1.000 29.43648 729 PHE A N 1
ATOM 5789 C CA . PHE A 1 732 ? 27.15892 53.01824 37.45653 1.000 25.14816 729 PHE A CA 1
ATOM 5790 C C . PHE A 1 732 ? 28.20398 52.95259 36.35160 1.000 26.26448 729 PHE A C 1
ATOM 5791 O O . PHE A 1 732 ? 28.94503 53.91473 36.12543 1.000 28.24069 729 PHE A O 1
ATOM 5799 N N . LEU A 1 733 ? 28.29163 51.82044 35.65206 1.000 24.27529 730 LEU A N 1
ATOM 5800 C CA . LEU A 1 733 ? 29.44265 51.61346 34.78017 1.000 22.50660 730 LEU A CA 1
ATOM 5801 C C . LEU A 1 733 ? 29.48533 52.59723 33.61374 1.000 26.24186 730 LEU A C 1
ATOM 5802 O O . LEU A 1 733 ? 30.57400 52.94109 33.14982 1.000 27.62899 730 LEU A O 1
ATOM 5807 N N . ASN A 1 734 ? 28.33331 53.07668 33.13305 1.000 27.65377 731 ASN A N 1
ATOM 5808 C CA . ASN A 1 734 ? 28.29395 53.99934 32.00388 1.000 29.90327 731 ASN A CA 1
ATOM 5809 C C . ASN A 1 734 ? 28.18892 55.45945 32.41531 1.000 35.06430 731 ASN A C 1
ATOM 5810 O O . ASN A 1 734 ? 28.07186 56.32696 31.54233 1.000 36.31209 731 ASN A O 1
ATOM 5815 N N . ASP A 1 735 ? 28.22709 55.75584 33.70611 1.000 33.66341 732 ASP A N 1
ATOM 5816 C CA . ASP A 1 735 ? 28.03816 57.12848 34.15090 1.000 32.37065 732 ASP A CA 1
ATOM 5817 C C . ASP A 1 735 ? 29.28369 57.95971 33.85128 1.000 34.23013 732 ASP A C 1
ATOM 5818 O O . ASP A 1 735 ? 30.40855 57.56222 34.17781 1.000 33.23400 732 ASP A O 1
ATOM 5823 N N . LYS A 1 736 ? 29.07233 59.11861 33.22118 1.000 34.56493 733 LYS A N 1
ATOM 5824 C CA . LYS A 1 736 ? 30.18635 59.95957 32.79191 1.000 39.78866 733 LYS A CA 1
ATOM 5825 C C . LYS A 1 736 ? 31.01151 60.44625 33.97539 1.000 38.15834 733 LYS A C 1
ATOM 5826 O O . LYS A 1 736 ? 32.24748 60.44421 33.92396 1.000 38.29342 733 LYS A O 1
ATOM 5832 N N . ASN A 1 737 ? 30.34579 60.89008 35.04375 1.000 39.33015 734 ASN A N 1
ATOM 5833 C CA . ASN A 1 737 ? 31.06848 61.38859 36.20804 1.000 44.32636 734 ASN A CA 1
ATOM 5834 C C . ASN A 1 737 ? 31.86352 60.27857 36.87779 1.000 43.57403 734 ASN A C 1
ATOM 5835 O O . ASN A 1 737 ? 32.98002 60.51081 37.35554 1.000 39.36094 734 ASN A O 1
ATOM 5840 N N . VAL A 1 738 ? 31.29705 59.06792 36.93173 1.000 40.16573 735 VAL A N 1
ATOM 5841 C CA . VAL A 1 738 ? 32.02120 57.92421 37.48317 1.000 35.90427 735 VAL A CA 1
ATOM 5842 C C . VAL A 1 738 ? 33.34925 57.73911 36.76312 1.000 32.48947 735 VAL A C 1
ATOM 5843 O O . VAL A 1 738 ? 34.38948 57.51478 37.39224 1.000 36.41804 735 VAL A O 1
ATOM 5847 N N . ARG A 1 739 ? 33.33801 57.84427 35.43524 1.000 37.19900 736 ARG A N 1
ATOM 5848 C CA 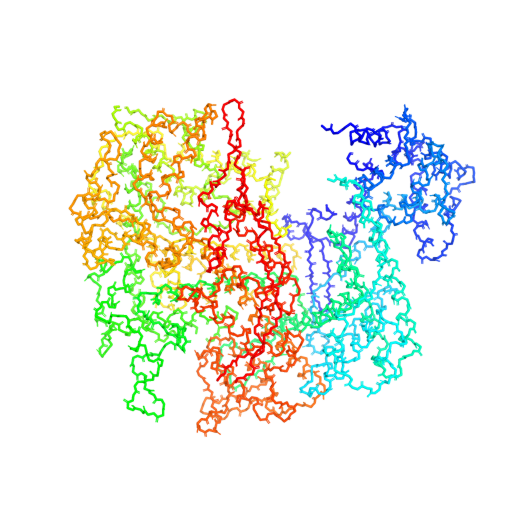. ARG A 1 739 ? 34.55677 57.61621 34.66646 1.000 38.05028 736 ARG A CA 1
ATOM 5849 C C . ARG A 1 739 ? 35.63373 58.63658 35.02100 1.000 38.59267 736 ARG A C 1
ATOM 5850 O O . ARG A 1 739 ? 36.77105 58.26923 35.34399 1.000 39.25640 736 ARG A O 1
ATOM 5858 N N . GLU A 1 740 ? 35.28850 59.92710 34.97948 1.000 37.77445 737 GLU A N 1
ATOM 5859 C CA . GLU A 1 740 ? 36.26803 60.96998 35.29572 1.000 44.07027 737 GLU A CA 1
ATOM 5860 C C . GLU A 1 740 ? 36.82772 60.81323 36.70690 1.000 42.70507 737 GLU A C 1
ATOM 5861 O O . GLU A 1 740 ? 38.02812 61.01046 36.93058 1.000 45.08425 737 GLU A O 1
ATOM 5867 N N . ARG A 1 741 ? 35.97878 60.44954 37.67218 1.000 44.08901 738 ARG A N 1
ATOM 5868 C CA . ARG A 1 741 ? 36.43078 60.30743 39.05237 1.000 47.18165 738 ARG A CA 1
ATOM 5869 C C . ARG A 1 741 ? 37.22772 59.02762 39.26539 1.000 46.83845 738 ARG A C 1
ATOM 5870 O O . ARG A 1 741 ? 38.14468 58.99755 40.09955 1.000 43.80025 738 ARG A O 1
ATOM 5878 N N . PHE A 1 742 ? 36.88253 57.95772 38.54653 1.000 42.41402 739 PHE A N 1
ATOM 5879 C CA . PHE A 1 742 ? 37.70850 56.75876 38.58735 1.000 38.75572 739 PHE A CA 1
ATOM 5880 C C . PHE A 1 742 ? 39.11712 57.06030 38.09682 1.000 33.49481 739 PHE A C 1
ATOM 5881 O O . PHE A 1 742 ? 40.09897 56.60136 38.68917 1.000 39.75393 739 PHE A O 1
ATOM 5889 N N . ILE A 1 743 ? 39.22637 57.82151 37.00729 1.000 33.16100 740 ILE A N 1
ATOM 5890 C CA . ILE A 1 743 ? 40.52421 58.12581 36.41011 1.000 39.11879 740 ILE A CA 1
ATOM 5891 C C . ILE A 1 743 ? 41.35333 58.97760 37.36043 1.000 47.00704 740 ILE A C 1
ATOM 5892 O O . ILE A 1 743 ? 42.55715 58.75370 37.53986 1.000 45.43648 740 ILE A O 1
ATOM 5897 N N . THR A 1 744 ? 40.71407 59.96357 37.98934 1.000 48.88714 741 THR A N 1
ATOM 5898 C CA . THR A 1 744 ? 41.40882 60.81858 38.94230 1.000 47.48909 741 THR A CA 1
ATOM 5899 C C . THR A 1 744 ? 41.88178 60.02177 40.15233 1.000 47.69070 741 THR A C 1
ATOM 5900 O O . THR A 1 744 ? 43.06644 60.05815 40.50745 1.000 47.58273 741 THR A O 1
ATOM 5904 N N . LYS A 1 745 ? 40.96519 59.28833 40.79581 1.000 49.03793 742 LYS A N 1
ATOM 5905 C CA . LYS A 1 745 ? 41.32613 58.49880 41.97143 1.000 53.25800 742 LYS A CA 1
ATOM 5906 C C . LYS A 1 745 ? 42.43243 57.50156 41.64952 1.000 56.12960 742 LYS A C 1
ATOM 5907 O O . LYS A 1 745 ? 43.34154 57.28778 42.45936 1.000 53.47103 742 LYS A O 1
ATOM 5913 N N . ALA A 1 746 ? 42.36792 56.87434 40.48015 1.000 59.24745 743 ALA A N 1
ATOM 5914 C CA . ALA A 1 746 ? 43.44854 56.01095 40.02292 1.000 59.03066 743 ALA A CA 1
ATOM 5915 C C . ALA A 1 746 ? 44.56903 56.86311 39.43613 1.000 56.28170 743 ALA A C 1
ATOM 5916 O O . ALA A 1 746 ? 45.73687 56.66748 39.75422 1.000 57.89737 743 ALA A O 1
ATOM 5918 N N . ALA A 1 785 ? 53.55416 49.72536 42.32455 1.000 41.60757 782 ALA A N 1
ATOM 5919 C CA . ALA A 1 785 ? 52.37297 49.07685 41.73953 1.000 48.34466 782 ALA A CA 1
ATOM 5920 C C . ALA A 1 785 ? 51.26436 50.08772 41.47200 1.000 53.18327 782 ALA A C 1
ATOM 5921 O O . ALA A 1 785 ? 50.74841 50.18274 40.35480 1.000 55.65806 782 ALA A O 1
ATOM 5923 N N . GLU A 1 786 ? 50.88864 50.84554 42.50461 1.000 52.49427 783 GLU A N 1
ATOM 5924 C CA . GLU A 1 786 ? 49.84351 51.84396 42.32112 1.000 49.78946 783 GLU A CA 1
ATOM 5925 C C . GLU A 1 786 ? 50.30078 52.94527 41.37598 1.000 52.65555 783 GLU A C 1
ATOM 5926 O O . GLU A 1 786 ? 49.49971 53.47279 40.59562 1.000 52.32058 783 GLU A O 1
ATOM 5932 N N . ASN A 1 787 ? 51.58663 53.30809 41.42627 1.000 49.38950 784 ASN A N 1
ATOM 5933 C CA . ASN A 1 787 ? 52.11233 54.24228 40.43657 1.000 51.46310 784 ASN A CA 1
ATOM 5934 C C . ASN A 1 787 ? 52.09620 53.61944 39.04643 1.000 50.07971 784 ASN A C 1
ATOM 5935 O O . ASN A 1 787 ? 51.77626 54.29267 38.05755 1.000 50.16165 784 ASN A O 1
ATOM 5940 N N . ASP A 1 788 ? 52.44293 52.33496 38.95758 1.000 50.43999 785 ASP A N 1
ATOM 5941 C CA . ASP A 1 788 ? 52.35992 51.60916 37.69459 1.000 50.94121 785 ASP A CA 1
ATOM 5942 C C . ASP A 1 788 ? 50.93378 51.62028 37.16106 1.000 47.89811 785 ASP A C 1
ATOM 5943 O O . ASP A 1 788 ? 50.67508 52.06344 36.03431 1.000 46.69218 785 ASP A O 1
ATOM 5948 N N . PHE A 1 789 ? 49.99404 51.13386 37.97456 1.000 49.20784 786 PHE A N 1
ATOM 5949 C CA . PHE A 1 789 ? 48.57347 51.17151 37.65492 1.000 47.95677 786 PHE A CA 1
ATOM 5950 C C . PHE A 1 789 ? 48.15470 52.53364 37.11652 1.000 45.28312 786 PHE A C 1
ATOM 5951 O O . PHE A 1 789 ? 47.65703 52.64576 35.99067 1.000 41.68239 786 PHE A O 1
ATOM 5959 N N . GLY A 1 790 ? 48.38689 53.59401 37.89766 1.000 43.27992 787 GLY A N 1
ATOM 5960 C CA . GLY A 1 790 ? 47.97706 54.91931 37.45980 1.000 38.49850 787 GLY A CA 1
ATOM 5961 C C . GLY A 1 790 ? 48.69542 55.38422 36.21074 1.000 42.08061 787 GLY A C 1
ATOM 5962 O O . GLY A 1 790 ? 48.12621 56.11920 35.39653 1.000 47.27728 787 GLY A O 1
ATOM 5963 N N . GLN A 1 791 ? 49.94726 54.95966 36.03230 1.000 45.87816 788 GLN A N 1
ATOM 5964 C CA . GLN A 1 791 ? 50.68557 55.32576 34.82799 1.000 49.84721 788 GLN A CA 1
ATOM 5965 C C . GLN A 1 791 ? 50.00690 54.76957 33.58100 1.000 44.66550 788 GLN A C 1
ATOM 5966 O O . GLN A 1 791 ? 49.79234 55.49046 32.59682 1.000 41.83016 788 GLN A O 1
ATOM 5972 N N . ARG A 1 792 ? 49.64890 53.48495 33.60875 1.000 49.80146 789 ARG A N 1
ATOM 5973 C CA . ARG A 1 792 ? 49.00533 52.88710 32.44316 1.000 43.81012 789 ARG A CA 1
ATOM 5974 C C . ARG A 1 792 ? 47.64282 53.50864 32.18760 1.000 38.28127 789 ARG A C 1
ATOM 5975 O O . ARG A 1 792 ? 47.26336 53.71994 31.02795 1.000 42.23965 789 ARG A O 1
ATOM 5983 N N . ILE A 1 793 ? 46.90102 53.82656 33.25443 1.000 38.46773 790 ILE A N 1
ATOM 5984 C CA . ILE A 1 793 ? 45.62167 54.51762 33.09621 1.000 40.47978 790 ILE A CA 1
ATOM 5985 C C . ILE A 1 793 ? 45.81987 55.83158 32.35402 1.000 38.77563 790 ILE A C 1
ATOM 5986 O O . ILE A 1 793 ? 45.08992 56.14986 31.40506 1.000 41.61791 790 ILE A O 1
ATOM 5991 N N . LYS A 1 794 ? 46.81149 56.62369 32.77731 1.000 44.76867 791 LYS A N 1
ATOM 5992 C CA . LYS A 1 794 ? 47.03811 57.90361 32.11365 1.000 47.03839 791 LYS A CA 1
ATOM 5993 C C . LYS A 1 794 ? 47.46805 57.69551 30.66704 1.000 42.63204 791 LYS A C 1
ATOM 5994 O O . LYS A 1 794 ? 47.04107 58.43510 29.76994 1.000 42.18510 791 LYS A O 1
ATOM 6000 N N . ASN A 1 795 ? 48.29896 56.68211 30.41522 1.000 43.33405 792 ASN A N 1
ATOM 6001 C CA . ASN A 1 795 ? 48.64656 56.34304 29.03895 1.000 45.89306 792 ASN A CA 1
ATOM 6002 C C . ASN A 1 795 ? 47.39847 55.99663 28.23382 1.000 43.14987 792 ASN A C 1
ATOM 6003 O O . ASN A 1 795 ? 47.21822 56.47478 27.10682 1.000 42.72238 792 ASN A O 1
ATOM 6008 N N . ILE A 1 796 ? 46.51050 55.18248 28.81186 1.000 40.31960 793 ILE A N 1
ATOM 6009 C CA . ILE A 1 796 ? 45.31041 54.75149 28.09688 1.000 36.83805 793 ILE A CA 1
ATOM 6010 C C . ILE A 1 796 ? 44.45682 55.95218 27.69971 1.000 34.59260 793 ILE A C 1
ATOM 6011 O O . ILE A 1 796 ? 44.05744 56.09614 26.53629 1.000 35.86705 793 ILE A O 1
ATOM 6016 N N . VAL A 1 797 ? 44.16486 56.83709 28.65731 1.000 41.49811 794 VAL A N 1
ATOM 6017 C CA . VAL A 1 797 ? 43.32492 57.99066 28.34053 1.000 44.50759 794 VAL A CA 1
ATOM 6018 C C . VAL A 1 797 ? 44.07035 58.97756 27.45115 1.000 44.58557 794 VAL A C 1
ATOM 6019 O O . VAL A 1 797 ? 43.44990 59.69823 26.65845 1.000 45.40979 794 VAL A O 1
ATOM 6023 N N . GLN A 1 798 ? 45.40112 59.03254 27.56641 1.000 46.87635 795 GLN A N 1
ATOM 6024 C CA . GLN A 1 798 ? 46.19384 59.82999 26.63665 1.000 53.03691 795 GLN A CA 1
ATOM 6025 C C . GLN A 1 798 ? 45.98407 59.35212 25.20543 1.000 50.03659 795 GLN A C 1
ATOM 6026 O O . GLN A 1 798 ? 45.76273 60.15648 24.29458 1.000 49.70837 795 GLN A O 1
ATOM 6032 N N . VAL A 1 799 ? 46.02731 58.03344 24.99447 1.000 47.55512 796 VAL A N 1
ATOM 6033 C CA . VAL A 1 799 ? 45.91828 57.48913 23.64236 1.000 44.76128 796 VAL A CA 1
ATOM 6034 C C . VAL A 1 799 ? 44.54138 57.77420 23.05716 1.000 43.77612 796 VAL A C 1
ATOM 6035 O O . VAL A 1 799 ? 44.41070 58.08611 21.86856 1.000 48.16924 796 VAL A O 1
ATOM 6039 N N . ASN A 1 800 ? 43.49272 57.66357 23.87246 1.000 45.65610 797 ASN A N 1
ATOM 6040 C CA . ASN A 1 800 ? 42.15471 58.02872 23.42146 1.000 51.13542 797 ASN A CA 1
ATOM 6041 C C . ASN A 1 800 ? 41.36991 58.55680 24.61222 1.000 54.54383 797 ASN A C 1
ATOM 6042 O O . ASN A 1 800 ? 41.02499 57.79344 25.52473 1.000 54.10550 797 ASN A O 1
ATOM 6047 N N . PRO A 1 801 ? 41.09131 59.86154 24.64922 1.000 55.80668 798 PRO A N 1
ATOM 6048 C CA . PRO A 1 801 ? 40.33879 60.41817 25.78167 1.000 55.60443 798 PRO A CA 1
ATOM 6049 C C . PRO A 1 801 ? 38.91871 59.90533 25.87716 1.000 52.67188 798 PRO A C 1
ATOM 6050 O O . PRO A 1 801 ? 38.32593 59.98525 26.95877 1.000 55.51863 798 PRO A O 1
ATOM 6054 N N . ASP A 1 802 ? 38.35478 59.38660 24.79162 1.000 49.98373 799 ASP A N 1
ATOM 6055 C CA . ASP A 1 802 ? 36.96289 58.96915 24.75821 1.000 49.04940 799 ASP A CA 1
ATOM 6056 C C . ASP A 1 802 ? 36.75766 57.51181 25.14748 1.000 42.85119 799 ASP A C 1
ATOM 6057 O O . ASP A 1 802 ? 35.63656 57.01283 25.01555 1.000 44.23940 799 ASP A O 1
ATOM 6062 N N . TYR A 1 803 ? 37.80180 56.81473 25.58930 1.000 40.13883 800 TYR A N 1
ATOM 6063 C CA . TYR A 1 803 ? 37.64445 55.43457 26.03501 1.000 39.44079 800 TYR A CA 1
ATOM 6064 C C . TYR A 1 803 ? 36.72583 55.38458 27.24337 1.000 39.04975 800 TYR A C 1
ATOM 6065 O O . TYR A 1 803 ? 36.95490 56.07570 28.24377 1.000 38.56736 800 TYR A O 1
ATOM 6074 N N . THR A 1 804 ? 35.68804 54.56127 27.15189 1.000 33.06373 801 THR A N 1
ATOM 6075 C CA . THR A 1 804 ? 34.78237 54.37432 28.26975 1.000 30.63397 801 THR A CA 1
ATOM 6076 C C . THR A 1 804 ? 35.52200 53.75426 29.45066 1.000 31.47809 801 THR A C 1
ATOM 6077 O O . THR A 1 804 ? 36.64215 53.26084 29.32670 1.000 30.89617 801 THR A O 1
ATOM 6081 N N . LEU A 1 805 ? 34.87463 53.79226 30.62058 1.000 28.89587 802 LEU A N 1
ATOM 6082 C CA . LEU A 1 805 ? 35.41121 53.08225 31.77714 1.000 29.62288 802 LEU A CA 1
ATOM 6083 C C . LEU A 1 805 ? 35.58288 51.60304 31.46677 1.000 28.80196 802 LEU A C 1
ATOM 6084 O O . LEU A 1 805 ? 36.59128 50.99052 31.84196 1.000 27.75857 802 LEU A O 1
ATOM 6089 N N . ALA A 1 806 ? 34.60490 51.00944 30.78471 1.000 26.87438 803 ALA A N 1
ATOM 6090 C CA . ALA A 1 806 ? 34.75206 49.60796 30.40316 1.000 26.39595 803 ALA A CA 1
ATOM 6091 C C . ALA A 1 806 ? 36.00521 49.40855 29.56561 1.000 26.96782 803 ALA A C 1
ATOM 6092 O O . ALA A 1 806 ? 36.74900 48.44632 29.77181 1.000 25.83653 803 ALA A O 1
ATOM 6094 N N . GLN A 1 807 ? 36.26403 50.32087 28.62113 1.000 27.26912 804 GLN A N 1
ATOM 6095 C CA . GLN A 1 807 ? 37.42242 50.16255 27.74701 1.000 28.64878 804 GLN A CA 1
ATOM 6096 C C . GLN A 1 807 ? 38.72534 50.38116 28.49404 1.000 29.62942 804 GLN A C 1
ATOM 6097 O O . GLN A 1 807 ? 39.72383 49.71677 28.19819 1.000 27.01238 804 GLN A O 1
ATOM 6103 N N . ILE A 1 808 ? 38.73480 51.27078 29.49074 1.000 28.52114 805 ILE A N 1
ATOM 6104 C CA . ILE A 1 808 ? 39.90288 51.36039 30.35931 1.000 30.22041 805 ILE A CA 1
ATOM 6105 C C . ILE A 1 808 ? 40.10862 50.04671 31.10517 1.000 29.89067 805 ILE A C 1
ATOM 6106 O O . ILE A 1 808 ? 41.23074 49.52967 31.18484 1.000 31.43671 805 ILE A O 1
ATOM 6111 N N . CYS A 1 809 ? 39.02425 49.47658 31.65649 1.000 28.53833 806 CYS A N 1
ATOM 6112 C CA . CYS A 1 809 ? 39.13891 48.20187 32.35989 1.000 25.27746 806 CYS A CA 1
ATOM 6113 C C . CYS A 1 809 ? 39.68071 47.11489 31.44856 1.000 26.86010 806 CYS A C 1
ATOM 6114 O O . CYS A 1 809 ? 40.52367 46.31387 31.86082 1.000 29.25460 806 CYS A O 1
ATOM 6117 N N . GLN A 1 810 ? 39.17514 47.05351 30.21721 1.000 26.94674 807 GLN A N 1
ATOM 6118 C CA . GLN A 1 810 ? 39.61674 46.00974 29.29601 1.000 29.71716 807 GLN A CA 1
ATOM 6119 C C . GLN A 1 810 ? 41.09943 46.15026 28.98148 1.000 29.34115 807 GLN A C 1
ATOM 6120 O O . GLN A 1 810 ? 41.83762 45.15734 28.96439 1.000 31.71007 807 GLN A O 1
ATOM 6126 N N . LEU A 1 811 ? 41.55418 47.37960 28.74500 1.000 27.86595 808 LEU A N 1
ATOM 6127 C CA . LEU A 1 811 ? 42.95568 47.59135 28.40572 1.000 31.99280 808 LEU A CA 1
ATOM 6128 C C . LEU A 1 811 ? 43.85653 47.31867 29.59797 1.000 38.40508 808 LEU A C 1
ATOM 6129 O O . LEU A 1 811 ? 44.98890 46.85655 29.42133 1.000 39.82801 808 LEU A O 1
ATOM 6134 N N . ILE A 1 812 ? 43.36244 47.55864 30.81500 1.000 40.32449 809 ILE A N 1
ATOM 6135 C CA . ILE A 1 812 ? 44.11854 47.19741 32.01057 1.000 38.44330 809 ILE A CA 1
ATOM 6136 C C . ILE A 1 812 ? 44.20219 45.68487 32.15590 1.000 36.77991 809 ILE A C 1
ATOM 6137 O O . ILE A 1 812 ? 45.28526 45.12630 32.36509 1.000 41.70589 809 ILE A O 1
ATOM 6142 N N . MET A 1 813 ? 43.06534 44.99402 32.03822 1.000 40.17694 810 MET A N 1
ATOM 6143 C CA . MET A 1 813 ? 43.06433 43.54375 32.20601 1.000 46.04608 810 MET A CA 1
ATOM 6144 C C . MET A 1 813 ? 43.88198 42.84072 31.12489 1.000 53.24323 810 MET A C 1
ATOM 6145 O O . MET A 1 813 ? 44.23664 41.66750 31.29775 1.000 54.21413 810 MET A O 1
ATOM 6150 N N . THR A 1 814 ? 44.18049 43.52621 30.02090 1.000 53.82463 811 THR A N 1
ATOM 6151 C CA . THR A 1 814 ? 45.11173 43.02836 29.01175 1.000 58.09257 811 THR A CA 1
ATOM 6152 C C . THR A 1 814 ? 46.54391 43.45499 29.33347 1.000 64.46755 811 THR A C 1
ATOM 6153 O O . THR A 1 814 ? 47.16618 42.94160 30.26522 1.000 70.07214 811 THR A O 1
ATOM 6157 N N . CYS A 1 823 ? 49.22863 29.63512 30.96272 1.000 51.21175 820 CYS A N 1
ATOM 6158 C CA . CYS A 1 823 ? 49.15881 28.28410 31.51785 1.000 48.19928 820 CYS A CA 1
ATOM 6159 C C . CYS A 1 823 ? 47.79501 27.64910 31.26498 1.000 35.34145 820 CYS A C 1
ATOM 6160 O O . CYS A 1 823 ? 46.77010 28.17787 31.69442 1.000 33.93682 820 CYS A O 1
ATOM 6163 N N . MET A 1 824 ? 47.79011 26.49762 30.58341 1.000 33.41913 821 MET A N 1
ATOM 6164 C CA . MET A 1 824 ? 46.52834 25.86587 30.19549 1.000 29.21124 821 MET A CA 1
ATOM 6165 C C . MET A 1 824 ? 45.77727 25.28899 31.37795 1.000 26.12443 821 MET A C 1
ATOM 6166 O O . MET A 1 824 ? 44.56713 25.05680 31.27803 1.000 26.95154 821 MET A O 1
ATOM 6171 N N . GLN A 1 825 ? 46.46908 25.00328 32.47031 1.000 29.44096 822 GLN A N 1
ATOM 6172 C CA . GLN A 1 825 ? 45.84658 24.39138 33.62726 1.000 31.29455 822 GLN A CA 1
ATOM 6173 C C . GLN A 1 825 ? 45.39585 25.48463 34.57361 1.000 29.46126 822 GLN A C 1
ATOM 6174 O O . GLN A 1 825 ? 46.17835 26.38665 34.90409 1.000 32.51009 822 GLN A O 1
ATOM 6180 N N . LYS A 1 826 ? 44.13144 25.43084 34.96891 1.000 26.52455 823 LYS A N 1
ATOM 6181 C CA . LYS A 1 826 ? 43.68238 26.27685 36.05939 1.000 31.45606 823 LYS A CA 1
ATOM 6182 C C . LYS A 1 826 ? 44.52828 26.00215 37.29212 1.000 33.26013 823 LYS A C 1
ATOM 6183 O O . LYS A 1 826 ? 44.87860 24.85600 37.57450 1.000 33.93543 823 LYS A O 1
ATOM 6189 N N . LYS A 1 827 ? 44.87095 27.05723 38.01697 1.000 34.88126 824 LYS A N 1
ATOM 6190 C CA . LYS A 1 827 ? 45.75383 26.91975 39.16698 1.000 41.55352 824 LYS A CA 1
ATOM 6191 C C . LYS A 1 827 ? 44.93766 26.70216 40.43316 1.000 37.22070 824 LYS A C 1
ATOM 6192 O O . LYS A 1 827 ? 43.98894 27.44504 40.71367 1.000 31.53546 824 LYS A O 1
ATOM 6198 N N . SER A 1 828 ? 45.29562 25.65801 41.17424 1.000 39.71162 825 SER A N 1
ATOM 6199 C CA . SER A 1 828 ? 44.74536 25.41280 42.49357 1.000 44.37215 825 SER A CA 1
ATOM 6200 C C . SER A 1 828 ? 45.46807 26.27869 43.52137 1.000 48.77913 825 SER A C 1
ATOM 6201 O O . SER A 1 828 ? 46.41818 26.99961 43.21042 1.000 47.07964 825 SER A O 1
ATOM 6204 N N . ALA A 1 829 ? 45.01929 26.19669 44.76759 1.000 55.78555 826 ALA A N 1
ATOM 6205 C CA . ALA A 1 829 ? 45.71461 26.84134 45.87594 1.000 58.69551 826 ALA A CA 1
ATOM 6206 C C . ALA A 1 829 ? 46.77213 25.90856 46.46988 1.000 61.06101 826 ALA A C 1
ATOM 6207 O O . ALA A 1 829 ? 47.80831 25.64292 45.85446 1.000 64.84825 826 ALA A O 1
ATOM 6209 N N . TYR A 1 842 ? 47.26275 44.16301 40.15523 1.000 60.73770 839 TYR A N 1
ATOM 6210 C CA . TYR A 1 842 ? 46.59963 44.92540 39.10312 1.000 63.37662 839 TYR A CA 1
ATOM 6211 C C . TYR A 1 842 ? 45.09936 44.68484 39.09649 1.000 61.32692 839 TYR A C 1
ATOM 6212 O O . TYR A 1 842 ? 44.31220 45.61026 38.89247 1.000 62.93146 839 TYR A O 1
ATOM 6221 N N . LYS A 1 843 ? 44.70609 43.42875 39.30350 1.000 54.57944 840 LYS A N 1
ATOM 6222 C CA . LYS A 1 843 ? 43.28730 43.12855 39.43751 1.000 55.07526 840 LYS A CA 1
ATOM 6223 C C . LYS A 1 843 ? 42.72709 43.71987 40.72581 1.000 52.06029 840 LYS A C 1
ATOM 6224 O O . LYS A 1 843 ? 41.62485 44.27868 40.73262 1.000 46.84244 840 LYS A O 1
ATOM 6230 N N . MET A 1 844 ? 43.47829 43.62117 41.82398 1.000 52.66996 841 MET A N 1
ATOM 6231 C CA . MET A 1 844 ? 43.00836 44.17266 43.09161 1.000 55.65450 841 MET A CA 1
ATOM 6232 C C . MET A 1 844 ? 42.85450 45.67530 43.01915 1.000 47.63372 841 MET A C 1
ATOM 6233 O O . MET A 1 844 ? 41.89935 46.23295 43.56768 1.000 52.66436 841 MET A O 1
ATOM 6238 N N . LEU A 1 845 ? 43.80996 46.35155 42.38499 1.000 42.40839 842 LEU A N 1
ATOM 6239 C CA . LEU A 1 845 ? 43.71011 47.79483 42.24367 1.000 41.33872 842 LEU A CA 1
ATOM 6240 C C . LEU A 1 845 ? 42.48478 48.17400 41.42677 1.000 42.48393 842 LEU A C 1
ATOM 6241 O O . LEU A 1 845 ? 41.82827 49.18041 41.70887 1.000 38.70885 842 LEU A O 1
ATOM 6246 N N . LEU A 1 846 ? 42.14429 47.37588 40.41683 1.000 41.45583 843 LEU A N 1
ATOM 6247 C CA . LEU A 1 846 ? 40.93625 47.67902 39.66254 1.000 33.65271 843 LEU A CA 1
ATOM 6248 C C . LEU A 1 846 ? 39.69451 47.48317 40.52740 1.000 30.04891 843 LEU A C 1
ATOM 6249 O O . LEU A 1 846 ? 38.81802 48.35344 40.56888 1.000 33.94563 843 LEU A O 1
ATOM 6254 N N . LEU A 1 847 ? 39.60315 46.34063 41.22465 1.000 29.56357 844 LEU A N 1
ATOM 6255 C CA . LEU A 1 847 ? 38.46850 46.09016 42.10542 1.000 33.84963 844 LEU A CA 1
ATOM 6256 C C . LEU A 1 847 ? 38.35053 47.17658 43.17165 1.000 36.94599 844 LEU A C 1
ATOM 6257 O O . LEU A 1 847 ? 37.24458 47.63187 43.48809 1.000 31.69339 844 LEU A O 1
ATOM 6262 N N . VAL A 1 848 ? 39.47990 47.61378 43.72834 1.000 36.62248 845 VAL A N 1
ATOM 6263 C CA . VAL A 1 848 ? 39.43350 48.63437 44.77175 1.000 40.48835 845 VAL A CA 1
ATOM 6264 C C . VAL A 1 848 ? 38.91098 49.94834 44.20477 1.000 35.68529 845 VAL A C 1
ATOM 6265 O O . VAL A 1 848 ? 38.01394 50.57987 44.77783 1.000 36.80981 845 VAL A O 1
ATOM 6269 N N . ASN A 1 849 ? 39.44527 50.37129 43.05946 1.000 32.34765 846 ASN A N 1
ATOM 6270 C CA . ASN A 1 849 ? 39.03874 51.65505 42.50757 1.000 32.49670 846 ASN A CA 1
ATOM 6271 C C . ASN A 1 849 ? 37.58328 51.63212 42.06452 1.000 35.20926 846 ASN A C 1
ATOM 6272 O O . ASN A 1 849 ? 36.87220 52.63212 42.21389 1.000 32.61369 846 ASN A O 1
ATOM 6277 N N . LEU A 1 850 ? 37.12267 50.49908 41.51966 1.000 32.06647 847 LEU A N 1
ATOM 6278 C CA . LEU A 1 850 ? 35.70824 50.36497 41.18441 1.000 33.35633 847 LEU A CA 1
ATOM 6279 C C . LEU A 1 850 ? 34.83649 50.40121 42.43443 1.000 32.73367 847 LEU A C 1
ATOM 6280 O O . LEU A 1 850 ? 33.78360 51.04790 42.44365 1.000 30.13476 847 LEU A O 1
ATOM 6285 N N . ARG A 1 851 ? 35.25808 49.70242 43.49466 1.000 28.69420 848 ARG A N 1
ATOM 6286 C CA . ARG A 1 851 ? 34.45903 49.61747 44.71143 1.000 32.87931 848 ARG A CA 1
ATOM 6287 C C . ARG A 1 851 ? 34.27718 50.98944 45.33920 1.000 33.99167 848 ARG A C 1
ATOM 6288 O O . ARG A 1 851 ? 33.16903 51.35332 45.75198 1.000 34.29125 848 ARG A O 1
ATOM 6296 N N . LYS A 1 852 ? 35.34610 51.78450 45.37125 1.000 32.88666 849 LYS A N 1
ATOM 6297 C CA . LYS A 1 852 ? 35.24949 53.11919 45.94663 1.000 36.55123 849 LYS A CA 1
ATOM 6298 C C . LYS A 1 852 ? 34.47797 54.06549 45.03117 1.000 36.21519 849 LYS A C 1
ATOM 6299 O O . LYS A 1 852 ? 33.65143 54.85274 45.50969 1.000 35.76736 849 LYS A O 1
ATOM 6305 N N . ALA A 1 853 ? 34.69657 53.98193 43.70775 1.000 24.95388 850 ALA A N 1
ATOM 6306 C CA . ALA A 1 853 ? 33.90298 54.79106 42.79233 1.000 29.67725 850 ALA A CA 1
ATOM 6307 C C . ALA A 1 853 ? 32.41539 54.48379 42.92949 1.000 31.28616 850 ALA A C 1
ATOM 6308 O O . ALA A 1 853 ? 31.57717 55.39276 42.83671 1.000 28.10287 850 ALA A O 1
ATOM 6310 N N . PHE A 1 854 ? 32.06478 53.20974 43.13970 1.000 30.97490 851 PHE A N 1
ATOM 6311 C CA . PHE A 1 854 ? 30.65450 52.84347 43.26413 1.000 27.60266 851 PHE A CA 1
ATOM 6312 C C . PHE A 1 854 ? 30.05208 53.42085 44.53980 1.000 28.11253 851 PHE A C 1
ATOM 6313 O O . PHE A 1 854 ? 28.93713 53.95326 44.52711 1.000 29.21809 851 PHE A O 1
ATOM 6321 N N . LEU A 1 855 ? 30.76510 53.29737 45.65338 1.000 32.54749 852 LEU A N 1
ATOM 6322 C CA . LEU A 1 855 ? 30.24496 53.84097 46.90382 1.000 34.53541 852 LEU A CA 1
ATOM 6323 C C . LEU A 1 855 ? 29.99891 55.33543 46.78191 1.000 35.70712 852 LEU A C 1
ATOM 6324 O O . LEU A 1 855 ? 28.96817 55.83884 47.24398 1.000 42.28384 852 LEU A O 1
ATOM 6329 N N . GLU A 1 856 ? 30.91711 56.05702 46.13289 1.000 33.18410 853 GLU A N 1
ATOM 6330 C CA . GLU A 1 856 ? 30.72678 57.49294 45.94876 1.000 37.91277 853 GLU A CA 1
ATOM 6331 C C . GLU A 1 856 ? 29.55527 57.77889 45.01406 1.000 37.82307 853 GLU A C 1
ATOM 6332 O O . GLU A 1 856 ? 28.79339 58.73025 45.23750 1.000 32.58282 853 GLU A O 1
ATOM 6338 N N . PHE A 1 857 ? 29.39539 56.96010 43.96466 1.000 30.92025 854 PHE A N 1
ATOM 6339 C CA . PHE A 1 857 ? 28.25543 57.08511 43.06081 1.000 30.60445 854 PHE A CA 1
ATOM 6340 C C . PHE A 1 857 ? 26.93576 56.94567 43.80871 1.000 29.83326 854 PHE A C 1
ATOM 6341 O O . PHE A 1 857 ? 25.97446 57.68381 43.54303 1.000 33.51001 854 PHE A O 1
ATOM 6349 N N . ILE A 1 858 ? 26.85935 55.97234 44.71511 1.000 27.43521 855 ILE A N 1
ATOM 6350 C CA . ILE A 1 858 ? 25.65445 55.77302 45.51739 1.000 28.34199 855 ILE A CA 1
ATOM 6351 C C . ILE A 1 858 ? 25.38188 57.00928 46.37173 1.000 30.08671 855 ILE A C 1
ATOM 6352 O O . ILE A 1 858 ? 24.26681 57.54745 46.38621 1.000 31.60514 855 ILE A O 1
ATOM 6357 N N . LYS A 1 859 ? 26.40734 57.48276 47.08338 1.000 32.90308 856 LYS A N 1
ATOM 6358 C CA . LYS A 1 859 ? 26.25550 58.66099 47.93512 1.000 38.15775 856 LYS A CA 1
ATOM 6359 C C . LYS A 1 859 ? 25.82693 59.88495 47.13365 1.000 41.33135 856 LYS A C 1
ATOM 6360 O O . LYS A 1 859 ? 25.03393 60.70135 47.61946 1.000 42.27364 856 LYS A O 1
ATOM 6366 N N . GLU A 1 860 ? 26.31114 60.01651 45.89933 1.000 36.54362 857 GLU A N 1
ATOM 6367 C CA . GLU A 1 860 ? 25.99299 61.19388 45.10617 1.000 40.02351 857 GLU A CA 1
ATOM 6368 C C . GLU A 1 860 ? 24.60504 61.10772 44.48560 1.000 39.71034 857 GLU A C 1
ATOM 6369 O O . GLU A 1 860 ? 23.89642 62.11590 44.41192 1.000 41.10080 857 GLU A O 1
ATOM 6375 N N . ASN A 1 861 ? 24.19630 59.92195 44.03131 1.000 33.64767 858 ASN A N 1
ATOM 6376 C CA . ASN A 1 861 ? 23.02835 59.80616 43.16922 1.000 30.69326 858 ASN A CA 1
ATOM 6377 C C . ASN A 1 861 ? 21.85485 59.07287 43.78979 1.000 31.46819 858 ASN A C 1
ATOM 6378 O O . ASN A 1 861 ? 20.71579 59.28561 43.35573 1.000 33.38169 858 ASN A O 1
ATOM 6383 N N . TYR A 1 862 ? 22.09725 58.20952 44.76905 1.000 30.60665 859 TYR A N 1
ATOM 6384 C CA . TYR A 1 862 ? 21.06201 57.36701 45.35156 1.000 28.42180 859 TYR A CA 1
ATOM 6385 C C . TYR A 1 862 ? 21.13755 57.43733 46.86183 1.000 31.08357 859 TYR A C 1
ATOM 6386 O O . TYR A 1 862 ? 21.11619 56.42775 47.56797 1.000 30.81654 859 TYR A O 1
ATOM 6395 N N . ALA A 1 863 ? 21.20410 58.67518 47.36343 1.000 32.08510 860 ALA A N 1
ATOM 6396 C CA . ALA A 1 863 ? 21.40916 58.91094 48.78927 1.000 38.08867 860 ALA A CA 1
ATOM 6397 C C . ALA A 1 863 ? 20.31805 58.27062 49.63289 1.000 32.01558 860 ALA A C 1
ATOM 6398 O O . ALA A 1 863 ? 20.56230 57.92485 50.79396 1.000 32.37543 860 ALA A O 1
ATOM 6400 N N . PHE A 1 864 ? 19.11342 58.09331 49.07353 1.000 36.49427 861 PHE A N 1
ATOM 6401 C CA . PHE A 1 864 ? 18.05510 57.46713 49.85660 1.000 34.00481 861 PHE A CA 1
ATOM 6402 C C . PHE A 1 864 ? 18.44661 56.07216 50.30913 1.000 34.54308 861 PHE A C 1
ATOM 6403 O O . PHE A 1 864 ? 17.92411 55.58802 51.32064 1.000 32.03612 861 PHE A O 1
ATOM 6411 N N . VAL A 1 865 ? 19.38426 55.43777 49.60087 1.000 33.43109 862 VAL A N 1
ATOM 6412 C CA . VAL A 1 865 ? 19.87527 54.11961 49.98129 1.000 34.92352 862 VAL A CA 1
ATOM 6413 C C . VAL A 1 865 ? 20.46415 54.13842 51.38616 1.000 34.15264 862 VAL A C 1
ATOM 6414 O O . VAL A 1 865 ? 20.33857 53.15953 52.12708 1.000 35.20599 862 VAL A O 1
ATOM 6418 N N . LEU A 1 866 ? 21.09165 55.24961 51.78821 1.000 39.58553 863 LEU A N 1
ATOM 6419 C CA . LEU A 1 866 ? 21.72957 55.30801 53.09953 1.000 39.63614 863 LEU A CA 1
ATOM 6420 C C . LEU A 1 866 ? 20.73787 55.31208 54.25386 1.000 41.41457 863 LEU A C 1
ATOM 6421 O O . LEU A 1 866 ? 21.15829 55.12020 55.39756 1.000 40.86257 863 LEU A O 1
ATOM 6426 N N . LYS A 1 867 ? 19.44355 55.50259 54.00156 1.000 40.97883 864 LYS A N 1
ATOM 6427 C CA . LYS A 1 867 ? 18.44865 55.62518 55.06742 1.000 40.56472 864 LYS A CA 1
ATOM 6428 C C . LYS A 1 867 ? 17.34073 54.58552 54.92954 1.000 37.03826 864 LYS A C 1
ATOM 6429 O O . LYS A 1 867 ? 16.17286 54.92957 54.69845 1.000 37.61927 864 LYS A O 1
ATOM 6435 N N . PRO A 1 868 ? 17.66615 53.30304 55.08266 1.000 37.20205 865 PRO A N 1
ATOM 6436 C CA . PRO A 1 868 ? 16.62243 52.27922 55.03540 1.000 35.33877 865 PRO A CA 1
ATOM 6437 C C . PRO A 1 868 ? 15.74978 52.34566 56.27067 1.000 41.38298 865 PRO A C 1
ATOM 6438 O O . PRO A 1 868 ? 16.19433 52.73710 57.35317 1.000 39.24760 865 PRO A O 1
ATOM 6442 N N . TYR A 1 869 ? 14.49668 51.94128 56.10102 1.000 43.01352 866 TYR A N 1
ATOM 6443 C CA . TYR A 1 869 ? 13.57271 51.83652 57.22143 1.000 45.43889 866 TYR A CA 1
ATOM 6444 C C . TYR A 1 869 ? 12.66120 50.64769 56.96193 1.000 41.58324 866 TYR A C 1
ATOM 6445 O O . TYR A 1 869 ? 11.94190 50.61425 55.95673 1.000 42.38277 866 TYR A O 1
ATOM 6454 N N . LYS A 1 870 ? 12.73293 49.64965 57.83788 1.000 37.28039 867 LYS A N 1
ATOM 6455 C CA . LYS A 1 870 ? 11.90356 48.46261 57.68577 1.000 39.40614 867 LYS A CA 1
ATOM 6456 C C . LYS A 1 870 ? 10.43568 48.82365 57.85723 1.000 41.78765 867 LYS A C 1
ATOM 6457 O O . LYS A 1 870 ? 10.06653 49.53836 58.79457 1.000 41.24831 867 LYS A O 1
ATOM 6463 N N . HIS A 1 871 ? 9.60013 48.34599 56.93780 1.000 44.05640 868 HIS A N 1
ATOM 6464 C CA . HIS A 1 871 ? 8.15747 48.49978 57.05452 1.000 45.90923 868 HIS A CA 1
ATOM 6465 C C . HIS A 1 871 ? 7.49221 47.33908 56.32838 1.000 47.05000 868 HIS A C 1
ATOM 6466 O O . HIS A 1 871 ? 8.15974 46.44663 55.79874 1.000 48.76356 868 HIS A O 1
ATOM 6473 N N . ASP A 1 872 ? 6.16380 47.34556 56.32004 1.000 46.22551 869 ASP A N 1
ATOM 6474 C CA . ASP A 1 872 ? 5.41862 46.22490 55.77343 1.000 49.17625 869 ASP A CA 1
ATOM 6475 C C . ASP A 1 872 ? 5.47231 46.23558 54.25261 1.000 50.46995 869 ASP A C 1
ATOM 6476 O O . ASP A 1 872 ? 5.43145 47.29479 53.61996 1.000 48.72980 869 ASP A O 1
ATOM 6481 N N . LEU A 1 873 ? 5.56677 45.04491 53.67024 1.000 53.66390 870 LEU A N 1
ATOM 6482 C CA . LEU A 1 873 ? 5.46932 44.91079 52.22483 1.000 54.00454 870 LEU A CA 1
ATOM 6483 C C . LEU A 1 873 ? 4.06115 45.25769 51.76343 1.000 55.23890 870 LEU A C 1
ATOM 6484 O O . LEU A 1 873 ? 3.07463 44.78183 52.33466 1.000 54.27979 870 LEU A O 1
ATOM 6489 N N . CYS A 1 874 ? 3.96940 46.10052 50.73747 1.000 56.79180 871 CYS A N 1
ATOM 6490 C CA . CYS A 1 874 ? 2.70843 46.30226 50.04577 1.000 58.11756 871 CYS A CA 1
ATOM 6491 C C . CYS A 1 874 ? 2.30140 45.01368 49.32989 1.000 59.49102 871 CYS A C 1
ATOM 6492 O O . CYS A 1 874 ? 3.07049 44.05459 49.23693 1.000 59.45576 871 CYS A O 1
ATOM 6495 N N . ASP A 1 875 ? 1.07182 44.98530 48.82521 1.000 59.41323 872 ASP A N 1
ATOM 6496 C CA . ASP A 1 875 ? 0.70322 43.92136 47.90307 1.000 61.00848 872 ASP A CA 1
ATOM 6497 C C . ASP A 1 875 ? 1.54318 44.05361 46.63851 1.000 56.61953 872 ASP A C 1
ATOM 6498 O O . ASP A 1 875 ? 1.86930 45.16568 46.21427 1.000 55.32249 872 ASP A O 1
ATOM 6503 N N . LYS A 1 876 ? 1.91160 42.91233 46.04587 1.000 53.60340 873 LYS A N 1
ATOM 6504 C CA . LYS A 1 876 ? 2.80530 42.94321 44.88962 1.000 52.85667 873 LYS A CA 1
ATOM 6505 C C . LYS A 1 876 ? 2.21913 43.77741 43.75881 1.000 51.80539 873 LYS A C 1
ATOM 6506 O O . LYS A 1 876 ? 2.93668 44.54360 43.10441 1.000 48.59829 873 LYS A O 1
ATOM 6512 N N . ALA A 1 877 ? 0.91162 43.65528 43.52223 1.000 56.59960 874 ALA A N 1
ATOM 6513 C CA . ALA A 1 877 ? 0.28280 44.42664 42.45793 1.000 59.72883 874 ALA A CA 1
ATOM 6514 C C . ALA A 1 877 ? 0.22032 45.91370 42.78002 1.000 59.60818 874 ALA A C 1
ATOM 6515 O O . ALA A 1 877 ? 0.01076 46.71988 41.86909 1.000 61.68908 874 ALA A O 1
ATOM 6517 N N . ASP A 1 878 ? 0.39800 46.29252 44.04588 1.000 56.16683 875 ASP A N 1
ATOM 6518 C CA . ASP A 1 878 ? 0.39414 47.69100 44.45489 1.000 57.74207 875 ASP A CA 1
ATOM 6519 C C . ASP A 1 878 ? 1.75397 48.36424 44.32226 1.000 53.60051 875 ASP A C 1
ATOM 6520 O O . ASP A 1 878 ? 1.83067 49.59337 44.42861 1.000 54.16721 875 ASP A O 1
ATOM 6525 N N . PHE A 1 879 ? 2.82362 47.60442 44.09855 1.000 46.54317 876 PHE A N 1
ATOM 6526 C CA . PHE A 1 879 ? 4.16468 48.17723 44.05149 1.000 41.46813 876 PHE A CA 1
ATOM 6527 C C . PHE A 1 879 ? 4.41016 48.75880 42.66558 1.000 42.46735 876 PHE A C 1
ATOM 6528 O O . PHE A 1 879 ? 4.48878 48.01624 41.67876 1.000 39.55757 876 PHE A O 1
ATOM 6536 N N . VAL A 1 880 ? 4.52016 50.08476 42.60149 1.000 43.25397 877 VAL A N 1
ATOM 6537 C CA . VAL A 1 880 ? 4.77833 50.85328 41.38341 1.000 45.79167 877 VAL A CA 1
ATOM 6538 C C . VAL A 1 880 ? 4.00517 50.27269 40.20241 1.000 50.92303 877 VAL A C 1
ATOM 6539 O O . VAL A 1 880 ? 4.61332 49.88162 39.19704 1.000 52.02400 877 VAL A O 1
ATOM 6543 N N . PRO A 1 881 ? 2.67354 50.18690 40.26975 1.000 56.04589 878 PRO A N 1
ATOM 6544 C CA . PRO A 1 881 ? 1.92247 49.64131 39.12981 1.000 57.30717 878 PRO A CA 1
ATOM 6545 C C . PRO A 1 881 ? 1.95529 50.54017 37.90509 1.000 58.23985 878 PRO A C 1
ATOM 6546 O O . PRO A 1 881 ? 1.61022 50.08142 36.80843 1.000 61.83900 878 PRO A O 1
ATOM 6550 N N . ASP A 1 882 ? 2.36237 51.79845 38.06462 1.000 58.54407 879 ASP A N 1
ATOM 6551 C CA . ASP A 1 882 ? 2.45424 52.77502 36.98927 1.000 59.63785 879 ASP A CA 1
ATOM 6552 C C . ASP A 1 882 ? 3.80538 52.74055 36.28473 1.000 57.39456 879 ASP A C 1
ATOM 6553 O O . ASP A 1 882 ? 4.15982 53.69869 35.58811 1.000 53.99079 879 ASP A O 1
ATOM 6558 N N . PHE A 1 883 ? 4.56225 51.65710 36.45318 1.000 57.15654 880 PHE A N 1
ATOM 6559 C CA . PHE A 1 883 ? 5.95806 51.64202 36.02954 1.000 55.25099 880 PHE A CA 1
ATOM 6560 C C . PHE A 1 883 ? 6.08565 51.59352 34.50815 1.000 52.63820 880 PHE A C 1
ATOM 6561 O O . PHE A 1 883 ? 6.85334 52.36251 33.91453 1.000 47.40071 880 PHE A O 1
ATOM 6569 N N . ALA A 1 884 ? 5.33392 50.70076 33.85610 1.000 57.07259 881 ALA A N 1
ATOM 6570 C CA . ALA A 1 884 ? 5.43981 50.54952 32.40625 1.000 63.74357 881 ALA A CA 1
ATOM 6571 C C . ALA A 1 884 ? 5.09215 51.83018 31.65164 1.000 67.87158 881 ALA A C 1
ATOM 6572 O O . ALA A 1 884 ? 5.44375 51.95820 30.47292 1.000 70.05446 881 ALA A O 1
ATOM 6574 N N . LYS A 1 885 ? 4.41986 52.78182 32.30403 1.000 66.05809 882 LYS A N 1
ATOM 6575 C CA . LYS A 1 885 ? 4.02276 54.01350 31.63203 1.000 64.32703 882 LYS A CA 1
ATOM 6576 C C . LYS A 1 885 ? 5.21277 54.93130 31.38309 1.000 63.90468 882 LYS A C 1
ATOM 6577 O O . LYS A 1 885 ? 5.20009 55.71334 30.42684 1.000 59.28850 882 LYS A O 1
ATOM 6583 N N . TYR A 1 886 ? 6.25552 54.83830 32.20827 1.000 68.16632 883 TYR A N 1
ATOM 6584 C CA . TYR A 1 886 ? 7.34880 55.80111 32.15272 1.000 71.55936 883 TYR A CA 1
ATOM 6585 C C . TYR A 1 886 ? 8.45993 55.42134 31.18133 1.000 69.38167 883 TYR A C 1
ATOM 6586 O O . TYR A 1 886 ? 9.24201 56.29682 30.79217 1.000 70.62209 883 TYR A O 1
ATOM 6595 N N . VAL A 1 887 ? 8.56829 54.14897 30.79586 1.000 63.39018 884 VAL A N 1
ATOM 6596 C CA . VAL A 1 887 ? 9.69277 53.67173 29.99769 1.000 55.85619 884 VAL A CA 1
ATOM 6597 C C . VAL A 1 887 ? 9.18001 52.76427 28.88479 1.000 51.64958 884 VAL A C 1
ATOM 6598 O O . VAL A 1 887 ? 8.15984 52.08562 29.03248 1.000 49.18900 884 VAL A O 1
ATOM 6602 N N . LYS A 1 888 ? 9.89672 52.76191 27.75469 1.000 46.32638 885 LYS A N 1
ATOM 6603 C CA . LYS A 1 888 ? 9.59251 51.87503 26.62797 1.000 42.52373 885 LYS A CA 1
ATOM 6604 C C . LYS A 1 888 ? 10.89259 51.39263 25.98610 1.000 37.17552 885 LYS A C 1
ATOM 6605 O O . LYS A 1 888 ? 11.16666 51.67680 24.81912 1.000 32.40455 885 LYS A O 1
ATOM 6611 N N . PRO A 1 889 ? 11.71578 50.63654 26.72246 1.000 35.85441 886 PRO A N 1
ATOM 6612 C CA . PRO A 1 889 ? 13.03285 50.26286 26.17685 1.000 32.45177 886 PRO A CA 1
ATOM 6613 C C . PRO A 1 889 ? 12.97664 49.36689 24.94117 1.000 30.96712 886 PRO A C 1
ATOM 6614 O O . PRO A 1 889 ? 13.92998 49.37848 24.15615 1.000 32.79269 886 PRO A O 1
ATOM 6618 N N . TYR A 1 890 ? 11.90739 48.60168 24.72717 1.000 27.88953 887 TYR A N 1
ATOM 6619 C CA . TYR A 1 890 ? 11.89020 47.61650 23.64890 1.000 27.85370 887 TYR A CA 1
ATOM 6620 C C . TYR A 1 890 ? 11.21360 48.11395 22.38153 1.000 34.37769 887 TYR A C 1
ATOM 6621 O O . TYR A 1 890 ? 11.10059 47.34660 21.42310 1.000 30.74855 887 TYR A O 1
ATOM 6630 N N . ALA A 1 891 ? 10.80156 49.38321 22.33812 1.000 35.24480 888 ALA A N 1
ATOM 6631 C CA . ALA A 1 891 ? 9.99883 49.87053 21.21583 1.000 39.73769 888 ALA A CA 1
ATOM 6632 C C . ALA A 1 891 ? 10.64815 49.56065 19.86585 1.000 38.75383 888 ALA A C 1
ATOM 6633 O O . ALA A 1 891 ? 10.02278 48.95050 18.98844 1.000 37.91884 888 ALA A O 1
ATOM 6635 N N . GLY A 1 892 ? 11.91385 49.94894 19.68787 1.000 36.13900 889 GLY A N 1
ATOM 6636 C CA . GLY A 1 892 ? 12.55450 49.75403 18.39512 1.000 36.97460 889 GLY A CA 1
ATOM 6637 C C . GLY A 1 892 ? 12.86691 48.29764 18.10184 1.000 35.20893 889 GLY A C 1
ATOM 6638 O O . GLY A 1 892 ? 12.71361 47.82967 16.96818 1.000 32.32660 889 GLY A O 1
ATOM 6639 N N . LEU A 1 893 ? 13.28097 47.55496 19.12112 1.000 30.66765 890 LEU A N 1
ATOM 6640 C CA . LEU A 1 893 ? 13.65088 46.15766 18.91701 1.000 31.43818 890 LEU A CA 1
ATOM 6641 C C . LEU A 1 893 ? 12.48711 45.32756 18.39461 1.000 31.59609 890 LEU A C 1
ATOM 6642 O O . LEU A 1 893 ? 12.69248 44.39538 17.60263 1.000 28.90845 890 LEU A O 1
ATOM 6647 N N . ILE A 1 894 ? 11.26339 45.64506 18.82460 1.000 30.66688 891 ILE A N 1
ATOM 6648 C CA . ILE A 1 894 ? 10.09861 44.85839 18.42135 1.000 31.41528 891 ILE A CA 1
ATOM 6649 C C . ILE A 1 894 ? 9.98114 44.82023 16.90272 1.000 32.35493 891 ILE A C 1
ATOM 6650 O O . ILE A 1 894 ? 9.87009 43.74728 16.30113 1.000 30.62080 891 ILE A O 1
ATOM 6655 N N . SER A 1 895 ? 10.01117 45.99004 16.25565 1.000 36.36336 892 SER A N 1
ATOM 6656 C CA . SER A 1 895 ? 9.87825 46.00954 14.79996 1.000 33.04065 892 SER A CA 1
ATOM 6657 C C . SER A 1 895 ? 11.06904 45.34351 14.11854 1.000 33.45574 892 SER A C 1
ATOM 6658 O O . SER A 1 895 ? 10.91684 44.74260 13.04818 1.000 32.00628 892 SER A O 1
ATOM 6661 N N . ARG A 1 896 ? 12.25581 45.41776 14.72324 1.000 36.25282 893 ARG A N 1
ATOM 6662 C CA . ARG A 1 896 ? 13.41731 44.81275 14.08439 1.000 34.91850 893 ARG A CA 1
ATOM 6663 C C . ARG A 1 896 ? 13.36120 43.29194 14.16367 1.000 30.42547 893 ARG A C 1
ATOM 6664 O O . ARG A 1 896 ? 13.74060 42.60699 13.21016 1.000 29.99592 893 ARG A O 1
ATOM 6672 N N . VAL A 1 897 ? 12.87150 42.74193 15.27985 1.000 31.83663 894 VAL A N 1
ATOM 6673 C CA . VAL A 1 897 ? 12.67919 41.29477 15.35542 1.000 26.29204 894 VAL A CA 1
ATOM 6674 C C . VAL A 1 897 ? 11.58786 40.84600 14.39398 1.000 31.49829 894 VAL A C 1
ATOM 6675 O O . VAL A 1 897 ? 11.69024 39.77975 13.77530 1.000 29.41715 894 VAL A O 1
ATOM 6679 N N . ALA A 1 898 ? 10.53332 41.65319 14.23864 1.000 34.25303 895 ALA A N 1
ATOM 6680 C CA . ALA A 1 898 ? 9.46863 41.29314 13.30382 1.000 30.92980 895 ALA A CA 1
ATOM 6681 C C . ALA A 1 898 ? 10.01810 41.08972 11.89707 1.000 34.80632 895 ALA A C 1
ATOM 6682 O O . ALA A 1 898 ? 9.60690 40.16658 11.18798 1.000 40.34218 895 ALA A O 1
ATOM 6684 N N . GLY A 1 899 ? 10.96836 41.92181 11.48727 1.000 34.20037 896 GLY A N 1
ATOM 6685 C CA . GLY A 1 899 ? 11.52494 41.85617 10.15320 1.000 39.74301 896 GLY A CA 1
ATOM 6686 C C . GLY A 1 899 ? 12.81081 41.07140 9.99953 1.000 40.60083 896 GLY A C 1
ATOM 6687 O O . GLY A 1 899 ? 13.43615 41.15321 8.93479 1.000 42.06451 896 GLY A O 1
ATOM 6688 N N . SER A 1 900 ? 13.22879 40.30697 11.01270 1.000 35.57434 897 SER A N 1
ATOM 6689 C CA . SER A 1 900 ? 14.49888 39.58596 10.96861 1.000 31.77967 897 SER A CA 1
ATOM 6690 C C . SER A 1 900 ? 14.30899 38.13229 11.39693 1.000 30.89507 897 SER A C 1
ATOM 6691 O O . SER A 1 900 ? 14.12166 37.84295 12.58559 1.000 30.30827 897 SER A O 1
ATOM 6694 N N . SER A 1 901 ? 14.39750 37.21944 10.42909 1.000 29.07997 898 SER A N 1
ATOM 6695 C CA . SER A 1 901 ? 14.50737 35.79563 10.74173 1.000 34.20784 898 SER A CA 1
ATOM 6696 C C . SER A 1 901 ? 15.70155 35.50427 11.64813 1.000 30.01923 898 SER A C 1
ATOM 6697 O O . SER A 1 901 ? 15.62038 34.64599 12.53669 1.000 26.82884 898 SER A O 1
ATOM 6700 N N . GLU A 1 902 ? 16.81821 36.20999 11.44834 1.000 29.53224 899 GLU A N 1
ATOM 6701 C CA . GLU A 1 902 ? 18.00955 35.92657 12.24953 1.000 29.29698 899 GLU A CA 1
ATOM 6702 C C . GLU A 1 902 ? 17.82159 36.34358 13.70460 1.000 26.18057 899 GLU A C 1
ATOM 6703 O O . GLU A 1 902 ? 18.21762 35.60759 14.61630 1.000 25.59547 899 GLU A O 1
ATOM 6709 N N . LEU A 1 903 ? 17.22921 37.51952 13.95021 1.000 21.20712 900 LEU A N 1
ATOM 6710 C CA . LEU A 1 903 ? 16.91843 37.88541 15.33279 1.000 23.49250 900 LEU A CA 1
ATOM 6711 C C . LEU A 1 903 ? 15.96639 36.87323 15.95906 1.000 22.00515 900 LEU A C 1
ATOM 6712 O O . LEU A 1 903 ? 16.11758 36.51010 17.13152 1.000 23.21028 900 LEU A O 1
ATOM 6717 N N . GLN A 1 904 ? 14.99207 36.37920 15.18946 1.000 18.51221 901 GLN A N 1
ATOM 6718 C CA . GLN A 1 904 ? 14.09511 35.36113 15.73022 1.000 18.68002 901 GLN A CA 1
ATOM 6719 C C . GLN A 1 904 ? 14.84842 34.09873 16.15001 1.000 22.94327 901 GLN A C 1
ATOM 6720 O O . GLN A 1 904 ? 14.49467 33.45904 17.14907 1.000 23.70641 901 GLN A O 1
ATOM 6726 N N . LYS A 1 905 ? 15.88373 33.71862 15.40476 1.000 21.78928 902 LYS A N 1
ATOM 6727 C CA . LYS A 1 905 ? 16.68861 32.56927 15.80572 1.000 23.31900 902 LYS A CA 1
ATOM 6728 C C . LYS A 1 905 ? 17.38412 32.81318 17.13851 1.000 21.80087 902 LYS A C 1
ATOM 6729 O O . LYS A 1 905 ? 17.37634 31.94552 18.02002 1.000 20.40142 902 LYS A O 1
ATOM 6735 N N . TRP A 1 906 ? 18.06000 33.95996 17.27734 1.000 23.11241 903 TRP A N 1
ATOM 6736 C CA . TRP A 1 906 ? 18.72514 34.25332 18.54719 1.000 22.22461 903 TRP A CA 1
ATOM 6737 C C . TRP A 1 906 ? 17.72524 34.23553 19.68788 1.000 24.33419 903 TRP A C 1
ATOM 6738 O O . TRP A 1 906 ? 18.02372 33.76780 20.79126 1.000 21.88277 903 TRP A O 1
ATOM 6749 N N . TYR A 1 907 ? 16.53444 34.76520 19.43314 1.000 23.22962 904 TYR A N 1
ATOM 6750 C CA . TYR A 1 907 ? 15.47142 34.75198 20.42029 1.000 21.05561 904 TYR A CA 1
ATOM 6751 C C . TYR A 1 907 ? 15.12990 33.33897 20.85741 1.000 20.63230 904 TYR A C 1
ATOM 6752 O O . TYR A 1 907 ? 15.22866 33.00563 22.04398 1.000 23.02492 904 TYR A O 1
ATOM 6761 N N . ILE A 1 908 ? 14.69079 32.49722 19.91698 1.000 19.38219 905 ILE A N 1
ATOM 6762 C CA . ILE A 1 908 ? 14.20818 31.17367 20.30288 1.000 21.09706 905 ILE A CA 1
ATOM 6763 C C . ILE A 1 908 ? 15.33747 30.33017 20.88925 1.000 21.62531 905 ILE A C 1
ATOM 6764 O O . ILE A 1 908 ? 15.14115 29.62857 21.88387 1.000 20.21317 905 ILE A O 1
ATOM 6769 N N . VAL A 1 909 ? 16.53335 30.37446 20.29353 1.000 18.41969 906 VAL A N 1
ATOM 6770 C CA . VAL A 1 909 ? 17.61867 29.55002 20.82401 1.000 18.76656 906 VAL A CA 1
ATOM 6771 C C . VAL A 1 909 ? 17.96110 29.97316 22.25013 1.000 21.45450 906 VAL A C 1
ATOM 6772 O O . VAL A 1 909 ? 18.01693 29.13708 23.15721 1.000 19.57728 906 VAL A O 1
ATOM 6776 N N . SER A 1 910 ? 18.15784 31.27648 22.48087 1.000 19.57078 907 SER A N 1
ATOM 6777 C CA . SER A 1 910 ? 18.53538 31.70041 23.83005 1.000 20.85211 907 SER A CA 1
ATOM 6778 C C . SER A 1 910 ? 17.38758 31.49892 24.80607 1.000 24.39375 907 SER A C 1
ATOM 6779 O O . SER A 1 910 ? 17.61554 31.18314 25.98124 1.000 19.40181 907 SER A O 1
ATOM 6782 N N . ARG A 1 911 ? 16.15338 31.62980 24.32188 1.000 21.96514 908 ARG A N 1
ATOM 6783 C CA . ARG A 1 911 ? 14.99918 31.55844 25.20750 1.000 22.99626 908 ARG A CA 1
ATOM 6784 C C . ARG A 1 911 ? 14.81226 30.16155 25.78028 1.000 20.94370 908 ARG A C 1
ATOM 6785 O O . ARG A 1 911 ? 14.24127 30.01677 26.86465 1.000 22.05701 908 ARG A O 1
ATOM 6793 N N . PHE A 1 912 ? 15.26858 29.12721 25.06898 1.000 20.78382 909 PHE A N 1
ATOM 6794 C CA . PHE A 1 912 ? 15.12168 27.75156 25.52585 1.000 19.43981 909 PHE A CA 1
ATOM 6795 C C . PHE A 1 912 ? 16.30863 27.27154 26.35000 1.000 24.01561 909 PHE A C 1
ATOM 6796 O O . PHE A 1 912 ? 16.42836 26.07030 26.59712 1.000 26.96995 909 PHE A O 1
ATOM 6804 N N . LEU A 1 913 ? 17.17425 28.17909 26.78761 1.000 21.52059 910 LEU A N 1
ATOM 6805 C CA . LEU A 1 913 ? 18.30086 27.80090 27.63142 1.000 19.07731 910 LEU A CA 1
ATOM 6806 C C . LEU A 1 913 ? 17.93386 27.92541 29.10326 1.000 22.97452 910 LEU A C 1
ATOM 6807 O O . LEU A 1 913 ? 16.96331 28.57630 29.46594 1.000 24.62626 910 LEU A O 1
ATOM 6812 N N . SER A 1 914 ? 18.72929 27.28574 29.96190 1.000 23.10147 911 SER A N 1
ATOM 6813 C CA . SER A 1 914 ? 18.65068 27.61961 31.37460 1.000 23.29766 911 SER A CA 1
ATOM 6814 C C . SER A 1 914 ? 19.10398 29.06615 31.56458 1.000 22.22470 911 SER A C 1
ATOM 6815 O O . SER A 1 914 ? 19.80985 29.61572 30.71123 1.000 22.53832 911 SER A O 1
ATOM 6818 N N . PRO A 1 915 ? 18.70026 29.70395 32.67094 1.000 22.14823 912 PRO A N 1
ATOM 6819 C CA . PRO A 1 915 ? 19.18388 31.07274 32.93605 1.000 24.28807 912 PRO A CA 1
ATOM 6820 C C . PRO A 1 915 ? 20.69357 31.16398 32.94882 1.000 22.14316 912 PRO A C 1
ATOM 6821 O O . PRO A 1 915 ? 21.25617 32.13027 32.42896 1.000 21.53541 912 PRO A O 1
ATOM 6825 N N . ALA A 1 916 ? 21.36904 30.17894 33.54244 1.000 21.13311 913 ALA A N 1
ATOM 6826 C CA . ALA A 1 916 ? 22.82352 30.21994 33.58242 1.000 24.34033 913 ALA A CA 1
ATOM 6827 C C . ALA A 1 916 ? 23.40321 30.09954 32.18668 1.000 19.95132 913 ALA A C 1
ATOM 6828 O O . ALA A 1 916 ? 24.39876 30.75052 31.86342 1.000 19.52560 913 ALA A O 1
ATOM 6830 N N . GLN A 1 917 ? 22.80679 29.24524 31.35587 1.000 20.97481 914 GLN A N 1
ATOM 6831 C CA . GLN A 1 917 ? 23.29278 29.09985 29.99429 1.000 20.36339 914 GLN A CA 1
ATOM 6832 C C . GLN A 1 917 ? 23.04963 30.36273 29.19063 1.000 17.55894 914 GLN A C 1
ATOM 6833 O O . GLN A 1 917 ? 23.92848 30.80113 28.44729 1.000 19.63749 914 GLN A O 1
ATOM 6839 N N . ALA A 1 918 ? 21.86959 30.97295 29.33747 1.000 18.36184 915 ALA A N 1
ATOM 6840 C CA . ALA A 1 918 ? 21.61530 32.20122 28.59285 1.000 22.12067 915 ALA A CA 1
ATOM 6841 C C . ALA A 1 918 ? 22.59231 33.28684 29.02228 1.000 21.40401 915 ALA A C 1
ATOM 6842 O O . ALA A 1 918 ? 23.08893 34.05775 28.18769 1.000 19.66141 915 ALA A O 1
ATOM 6844 N N . ASN A 1 919 ? 22.88662 33.35066 30.32543 1.000 21.58939 916 ASN A N 1
ATOM 6845 C CA . ASN A 1 919 ? 23.86740 34.31501 30.81383 1.000 17.99668 916 ASN A CA 1
ATOM 6846 C C . ASN A 1 919 ? 25.23114 34.05713 30.19485 1.000 16.91133 916 ASN A C 1
ATOM 6847 O O . ASN A 1 919 ? 25.93230 34.99619 29.79071 1.000 18.35149 916 ASN A O 1
ATOM 6852 N N . HIS A 1 920 ? 25.63682 32.79161 30.14043 1.000 17.33770 917 HIS A N 1
ATOM 6853 C CA . HIS A 1 920 ? 26.89893 32.44114 29.48861 1.000 19.96672 917 HIS A CA 1
ATOM 6854 C C . HIS A 1 920 ? 26.88954 32.82820 28.01030 1.000 19.09835 917 HIS A C 1
ATOM 6855 O O . HIS A 1 920 ? 27.87950 33.36064 27.49192 1.000 18.64835 917 HIS A O 1
ATOM 6862 N N . MET A 1 921 ? 25.79255 32.53591 27.30800 1.000 22.39160 918 MET A N 1
ATOM 6863 C CA . MET A 1 921 ? 25.67851 32.92954 25.90950 1.000 18.74044 918 MET A CA 1
ATOM 6864 C C . MET A 1 921 ? 25.82663 34.43374 25.75217 1.000 20.44959 918 MET A C 1
ATOM 6865 O O . MET A 1 921 ? 26.55196 34.90288 24.87726 1.000 21.33145 918 MET A O 1
ATOM 6870 N N . LEU A 1 922 ? 25.18026 35.20561 26.62444 1.000 20.37987 919 LEU A N 1
ATOM 6871 C CA . LEU A 1 922 ? 25.33829 36.65132 26.57672 1.000 19.24810 919 LEU A CA 1
ATOM 6872 C C . LEU A 1 922 ? 26.79153 37.04900 26.80433 1.000 17.74307 919 LEU A C 1
ATOM 6873 O O . LEU A 1 922 ? 27.31125 37.94457 26.12341 1.000 20.39348 919 LEU A O 1
ATOM 6878 N N . GLY A 1 923 ? 27.46152 36.38447 27.74291 1.000 18.96024 920 GLY A N 1
ATOM 6879 C CA . GLY A 1 923 ? 28.86184 36.67816 27.99755 1.000 20.19408 920 GLY A CA 1
ATOM 6880 C C . GLY A 1 923 ? 29.74553 36.38844 26.79364 1.000 17.05675 920 GLY A C 1
ATOM 6881 O O . GLY A 1 923 ? 30.69113 37.12134 26.51868 1.000 20.34768 920 GLY A O 1
ATOM 6882 N N . PHE A 1 924 ? 29.43899 35.31648 26.05128 1.000 18.89568 921 PHE A N 1
ATOM 6883 C CA . PHE A 1 924 ? 30.21451 35.00504 24.85632 1.000 19.37321 921 PHE A CA 1
ATOM 6884 C C . PHE A 1 924 ? 30.00494 36.06540 23.77905 1.000 19.78352 921 PHE A C 1
ATOM 6885 O O . PHE A 1 924 ? 30.93160 36.41347 23.03980 1.000 18.59975 921 PHE A O 1
ATOM 6893 N N . LEU A 1 925 ? 28.77985 36.55992 23.65310 1.000 19.63535 922 LEU A N 1
ATOM 6894 C CA . LEU A 1 925 ? 28.53510 37.65484 22.72636 1.000 20.48982 922 LEU A CA 1
ATOM 6895 C C . LEU A 1 925 ? 29.36778 38.86746 23.10612 1.000 19.70258 922 LEU A C 1
ATOM 6896 O O . LEU A 1 925 ? 29.98601 39.50356 22.24582 1.000 17.58476 922 LEU A O 1
ATOM 6901 N N . HIS A 1 926 ? 29.37399 39.21558 24.39893 1.000 17.64693 923 HIS A N 1
ATOM 6902 C CA . HIS A 1 926 ? 30.17991 40.34606 24.85280 1.000 20.90088 923 HIS A CA 1
ATOM 6903 C C . HIS A 1 926 ? 31.65279 40.14575 24.54628 1.000 23.25943 923 HIS A C 1
ATOM 6904 O O . HIS A 1 926 ? 32.34644 41.09114 24.13579 1.000 18.25474 923 HIS A O 1
ATOM 6911 N N . SER A 1 927 ? 32.15614 38.93809 24.80583 1.000 21.21917 924 SER A N 1
ATOM 6912 C CA . SER A 1 927 ? 33.56610 38.65104 24.57376 1.000 21.60183 924 SER A CA 1
ATOM 6913 C C . SER A 1 927 ? 33.88959 38.74727 23.09287 1.000 19.46815 924 SER A C 1
ATOM 6914 O O . SER A 1 927 ? 34.94346 39.27067 22.70833 1.000 18.82055 924 SER A O 1
ATOM 6917 N N . TYR A 1 928 ? 32.98254 38.25734 22.24460 1.000 17.18282 925 TYR A N 1
ATOM 6918 C CA . TYR A 1 928 ? 33.15261 38.41269 20.80356 1.000 18.50877 925 TYR A CA 1
ATOM 6919 C C . TYR A 1 928 ? 33.26616 39.88447 20.41820 1.000 17.72554 925 TYR A C 1
ATOM 6920 O O . TYR A 1 928 ? 34.17048 40.28278 19.67065 1.000 17.72258 925 TYR A O 1
ATOM 6929 N N . LYS A 1 929 ? 32.33153 40.70875 20.89847 1.000 18.11588 926 LYS A N 1
ATOM 6930 C CA . LYS A 1 929 ? 32.31053 42.10130 20.46369 1.000 23.00046 926 LYS A CA 1
ATOM 6931 C C . LYS A 1 929 ? 33.58466 42.82491 20.89082 1.000 22.49729 926 LYS A C 1
ATOM 6932 O O . LYS A 1 929 ? 34.16982 43.58634 20.10963 1.000 20.61344 926 LYS A O 1
ATOM 6938 N N . GLN A 1 930 ? 34.04102 42.56828 22.11316 1.000 17.69984 927 GLN A N 1
ATOM 6939 C CA . GLN A 1 930 ? 35.24249 43.22073 22.61492 1.000 19.75928 927 GLN A CA 1
ATOM 6940 C C . GLN A 1 930 ? 36.47242 42.76162 21.85876 1.000 19.73019 927 GLN A C 1
ATOM 6941 O O . GLN A 1 930 ? 37.37224 43.56205 21.59848 1.000 19.34634 927 GLN A O 1
ATOM 6947 N N . TYR A 1 931 ? 36.55192 41.46036 21.55070 1.000 19.41275 928 TYR A N 1
ATOM 6948 C CA . TYR A 1 931 ? 37.69800 40.93219 20.81426 1.000 19.35754 928 TYR A CA 1
ATOM 6949 C C . TYR A 1 931 ? 37.78680 41.57447 19.43450 1.000 18.85082 928 TYR A C 1
ATOM 6950 O O . TYR A 1 931 ? 38.84187 42.06972 19.02669 1.000 18.53720 928 TYR A O 1
ATOM 6959 N N . VAL A 1 932 ? 36.66626 41.63212 18.72406 1.000 16.16981 929 VAL A N 1
ATOM 6960 C CA . VAL A 1 932 ? 36.68317 42.24152 17.39957 1.000 18.55179 929 VAL A CA 1
ATOM 6961 C C . VAL A 1 932 ? 37.09757 43.70482 17.50297 1.000 19.36220 929 VAL A C 1
ATOM 6962 O O . VAL A 1 932 ? 37.90698 44.19296 16.70911 1.000 18.79346 929 VAL A O 1
ATOM 6966 N N . TRP A 1 933 ? 36.55137 44.42553 18.48417 1.000 17.56785 930 TRP A N 1
ATOM 6967 C CA . TRP A 1 933 ? 36.94873 45.81946 18.67405 1.000 22.36396 930 TRP A CA 1
ATOM 6968 C C . TRP A 1 933 ? 38.44665 45.92522 18.93075 1.000 19.69887 930 TRP A C 1
ATOM 6969 O O . TRP A 1 933 ? 39.12764 46.79402 18.36842 1.000 22.48277 930 TRP A O 1
ATOM 6980 N N . ASP A 1 934 ? 38.97814 45.03308 19.76296 1.000 20.40551 931 ASP A N 1
ATOM 6981 C CA . ASP A 1 934 ? 40.38310 45.12186 20.14017 1.000 22.79399 931 ASP A CA 1
ATOM 6982 C C . ASP A 1 934 ? 41.29531 44.82724 18.95576 1.000 21.93625 931 ASP A C 1
ATOM 6983 O O . ASP A 1 934 ? 42.36103 45.44230 18.81061 1.000 21.19210 931 ASP A O 1
ATOM 6988 N N . ILE A 1 935 ? 40.89469 43.89036 18.09894 1.000 20.88068 932 ILE A N 1
ATOM 6989 C CA . ILE A 1 935 ? 41.68252 43.58356 16.90684 1.000 18.01791 932 ILE A CA 1
ATOM 6990 C C . ILE A 1 935 ? 41.73865 44.78751 15.98106 1.000 16.31327 932 ILE A C 1
ATOM 6991 O O . ILE A 1 935 ? 42.80480 45.15392 15.47148 1.000 20.01052 932 ILE A O 1
ATOM 6996 N N . TYR A 1 936 ? 40.57798 45.38245 15.70407 1.000 17.92123 933 TYR A N 1
ATOM 6997 C CA . TYR A 1 936 ? 40.56615 46.53613 14.82155 1.000 20.77622 933 TYR A CA 1
ATOM 6998 C C . TYR A 1 936 ? 41.35030 47.68353 15.43869 1.000 21.72162 933 TYR A C 1
ATOM 6999 O O . TYR A 1 936 ? 42.03866 48.42860 14.73227 1.000 20.62921 933 TYR A O 1
ATOM 7008 N N . ARG A 1 937 ? 41.24819 47.83873 16.75833 1.000 23.36859 934 ARG A N 1
ATOM 7009 C CA . ARG A 1 937 ? 42.01504 48.86589 17.45444 1.000 21.71350 934 ARG A CA 1
ATOM 7010 C C . ARG A 1 937 ? 43.50747 48.68320 17.21414 1.000 21.12902 934 ARG A C 1
ATOM 7011 O O . ARG A 1 937 ? 44.22347 49.64158 16.89520 1.000 22.18119 934 ARG A O 1
ATOM 7019 N N . ARG A 1 938 ? 43.99711 47.45022 17.37365 1.000 19.26484 935 ARG A N 1
ATOM 7020 C CA . ARG A 1 938 ? 45.42068 47.18988 17.22493 1.000 18.04525 935 ARG A CA 1
ATOM 7021 C C . ARG A 1 938 ? 45.84413 47.20861 15.76285 1.000 23.15748 935 ARG A C 1
ATOM 7022 O O . ARG A 1 938 ? 46.92456 47.71333 15.43955 1.000 20.93086 935 ARG A O 1
ATOM 7030 N N . ALA A 1 939 ? 44.99443 46.70346 14.85804 1.000 20.30675 936 ALA A N 1
ATOM 7031 C CA . ALA A 1 939 ? 45.27362 46.86504 13.43342 1.000 21.73290 936 ALA A CA 1
ATOM 7032 C C . ALA A 1 939 ? 45.37871 48.34315 13.08160 1.000 21.12961 936 ALA A C 1
ATOM 7033 O O . ALA A 1 939 ? 46.29705 48.75738 12.36664 1.000 24.32644 936 ALA A O 1
ATOM 7035 N N . SER A 1 940 ? 44.47305 49.15480 13.62445 1.000 21.18270 937 SER A N 1
ATOM 7036 C CA . SER A 1 940 ? 44.45743 50.57891 13.30163 1.000 23.15968 937 SER A CA 1
ATOM 7037 C C . SER A 1 940 ? 45.72668 51.26504 13.79034 1.000 27.75193 937 SER A C 1
ATOM 7038 O O . SER A 1 940 ? 46.38017 51.99099 13.03018 1.000 26.05968 937 SER A O 1
ATOM 7041 N N . GLU A 1 941 ? 46.13118 50.99260 15.03487 1.000 20.68292 938 GLU A N 1
ATOM 7042 C CA . GLU A 1 941 ? 47.26471 51.71538 15.61220 1.000 20.44607 938 GLU A CA 1
ATOM 7043 C C . GLU A 1 941 ? 48.57484 51.33653 14.94296 1.000 23.11541 938 GLU A C 1
ATOM 7044 O O . GLU A 1 941 ? 49.49999 52.15133 14.92217 1.000 25.15055 938 GLU A O 1
ATOM 7050 N N . THR A 1 942 ? 48.66664 50.12616 14.37975 1.000 20.24798 939 THR A N 1
ATOM 7051 C CA . THR A 1 942 ? 49.83361 49.68240 13.63378 1.000 20.40410 939 THR A CA 1
ATOM 7052 C C . THR A 1 942 ? 49.75402 49.98781 12.15335 1.000 21.64612 939 THR A C 1
ATOM 7053 O O . THR A 1 942 ? 50.66694 49.61261 11.41506 1.000 24.83635 939 THR A O 1
ATOM 7057 N N . GLY A 1 943 ? 48.68991 50.64490 11.71897 1.000 22.17141 940 GLY A N 1
ATOM 7058 C CA . GLY A 1 943 ? 48.54188 50.99633 10.32132 1.000 22.25660 940 GLY A CA 1
ATOM 7059 C C . GLY A 1 943 ? 48.38454 49.80553 9.41482 1.000 25.17750 940 GLY A C 1
ATOM 7060 O O . GLY A 1 943 ? 48.80665 49.84719 8.25484 1.000 25.16706 940 GLY A O 1
ATOM 7061 N N . THR A 1 944 ? 47.77045 48.73822 9.91147 1.000 21.83767 941 THR A N 1
ATOM 7062 C CA . THR A 1 944 ? 47.61620 47.51890 9.14125 1.000 21.40760 941 THR A CA 1
ATOM 7063 C C . THR A 1 944 ? 46.26560 47.55923 8.44682 1.000 23.76013 941 THR A C 1
ATOM 7064 O O . THR A 1 944 ? 45.23201 47.64778 9.11843 1.000 22.34834 941 THR A O 1
ATOM 7068 N N . GLU A 1 945 ? 46.28489 47.55303 7.11149 1.000 26.83371 942 GLU A N 1
ATOM 7069 C CA . GLU A 1 945 ? 45.06140 47.40984 6.33543 1.000 31.89286 942 GLU A CA 1
ATOM 7070 C C . GLU A 1 945 ? 44.33842 46.15445 6.76079 1.000 30.36483 942 GLU A C 1
ATOM 7071 O O . GLU A 1 945 ? 44.94813 45.09108 6.88589 1.000 27.27323 942 GLU A O 1
ATOM 7077 N N . ILE A 1 946 ? 43.02917 46.25845 6.91912 1.000 26.76908 943 ILE A N 1
ATOM 7078 C CA . ILE A 1 946 ? 42.26025 45.12111 7.38645 1.000 33.14326 943 ILE A CA 1
ATOM 7079 C C . ILE A 1 946 ? 40.89865 45.13404 6.70883 1.000 35.84509 943 ILE A C 1
ATOM 7080 O O . ILE A 1 946 ? 40.17167 46.13480 6.75834 1.000 37.79062 943 ILE A O 1
ATOM 7085 N N . ASN A 1 947 ? 40.58255 44.04764 6.02044 1.000 36.47643 944 ASN A N 1
ATOM 7086 C CA . ASN A 1 947 ? 39.26618 43.90178 5.42929 1.000 43.78896 944 ASN A CA 1
ATOM 7087 C C . ASN A 1 947 ? 38.25116 43.70116 6.54313 1.000 49.27324 944 ASN A C 1
ATOM 7088 O O . ASN A 1 947 ? 38.41910 42.82809 7.40312 1.000 55.70154 944 ASN A O 1
ATOM 7093 N N . HIS A 1 948 ? 37.21173 44.52990 6.54386 1.000 45.86502 945 HIS A N 1
ATOM 7094 C CA . HIS A 1 948 ? 36.16782 44.46785 7.56189 1.000 49.80341 945 HIS A CA 1
ATOM 7095 C C . HIS A 1 948 ? 35.07858 43.45855 7.21269 1.000 55.03858 945 HIS A C 1
ATOM 7096 O O . HIS A 1 948 ? 33.88504 43.74023 7.35678 1.000 56.71492 945 HIS A O 1
ATOM 7103 N N . SER A 1 949 ? 35.47637 42.26525 6.75562 1.000 55.33253 946 SER A N 1
ATOM 7104 C CA . SER A 1 949 ? 34.51650 41.18454 6.53881 1.000 60.38549 946 SER A CA 1
ATOM 7105 C C . SER A 1 949 ? 33.77692 40.83963 7.82053 1.000 56.74985 946 SER A C 1
ATOM 7106 O O . SER A 1 949 ? 32.62108 40.40078 7.77966 1.000 57.99938 946 SER A O 1
ATOM 7109 N N . ILE A 1 950 ? 34.43114 41.02045 8.95943 1.000 43.13841 947 ILE A N 1
ATOM 7110 C CA . ILE A 1 950 ? 33.82966 40.81601 10.26312 1.000 38.08162 947 ILE A CA 1
ATOM 7111 C C . ILE A 1 950 ? 33.60336 42.20374 10.85815 1.000 41.01833 947 ILE A C 1
ATOM 7112 O O . ILE A 1 950 ? 34.56067 42.93168 11.14314 1.000 41.27037 947 ILE A O 1
ATOM 7117 N N . ALA A 1 951 ? 32.33947 42.59185 11.00758 1.000 38.88653 948 ALA A N 1
ATOM 7118 C CA . ALA A 1 951 ? 32.01253 43.92725 11.47965 1.000 36.20092 948 ALA A CA 1
ATOM 7119 C C . ALA A 1 951 ? 32.12860 44.01580 13.00076 1.000 35.98707 948 ALA A C 1
ATOM 7120 O O . ALA A 1 951 ? 32.02457 43.01987 13.72145 1.000 29.84769 948 ALA A O 1
ATOM 7122 N N . GLU A 1 952 ? 32.33226 45.24149 13.49002 1.000 39.10967 949 GLU A N 1
ATOM 7123 C CA . GLU A 1 952 ? 32.33388 45.46655 14.93284 1.000 37.15399 949 GLU A CA 1
ATOM 7124 C C . GLU A 1 952 ? 30.92986 45.52098 15.52484 1.000 32.43893 949 GLU A C 1
ATOM 7125 O O . GLU A 1 952 ? 30.76554 45.25299 16.72174 1.000 34.28148 949 GLU A O 1
ATOM 7131 N N . ASP A 1 953 ? 29.91722 45.85034 14.71917 1.000 26.47353 950 ASP A N 1
ATOM 7132 C CA . ASP A 1 953 ? 28.60126 46.18217 15.23055 1.000 25.56341 950 ASP A CA 1
ATOM 7133 C C . ASP A 1 953 ? 27.51106 45.22069 14.78215 1.000 24.70926 950 ASP A C 1
ATOM 7134 O O . ASP A 1 953 ? 26.35839 45.38655 15.17962 1.000 27.58618 950 ASP A O 1
ATOM 7139 N N . LYS A 1 954 ? 27.83565 44.23001 13.97120 1.000 24.47148 951 LYS A N 1
ATOM 7140 C CA . LYS A 1 954 ? 26.83510 43.30937 13.45643 1.000 26.84070 951 LYS A CA 1
ATOM 7141 C C . LYS A 1 954 ? 27.39253 41.89901 13.45128 1.000 29.08870 951 LYS A C 1
ATOM 7142 O O . LYS A 1 954 ? 28.60416 41.69011 13.38931 1.000 34.31560 951 LYS A O 1
ATOM 7148 N N . ILE A 1 955 ? 26.48340 40.93423 13.50696 1.000 25.54812 952 ILE A N 1
ATOM 7149 C CA . ILE A 1 955 ? 26.81680 39.52250 13.41932 1.000 27.48291 952 ILE A CA 1
ATOM 7150 C C . ILE A 1 955 ? 25.75019 38.86782 12.55753 1.000 35.31765 952 ILE A C 1
ATOM 7151 O O . ILE A 1 955 ? 24.55328 39.07939 12.78075 1.000 32.17711 952 ILE A O 1
ATOM 7156 N N . ALA A 1 956 ? 26.17912 38.12014 11.54260 1.000 43.37092 953 ALA A N 1
ATOM 7157 C CA . ALA A 1 956 ? 25.24721 37.40611 10.67117 1.000 44.48576 953 ALA A CA 1
ATOM 7158 C C . ALA A 1 9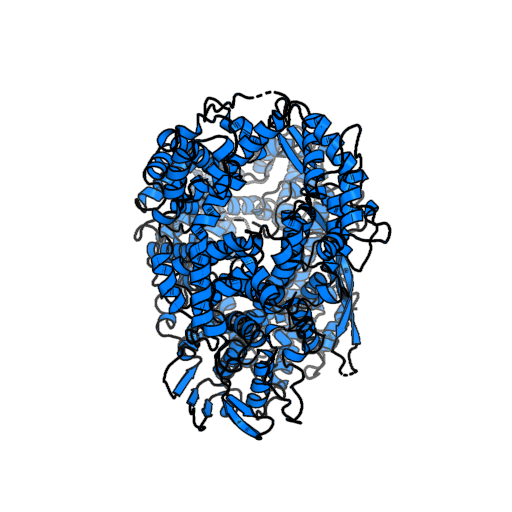56 ? 24.16754 38.34561 10.13471 1.000 46.19654 953 ALA A C 1
ATOM 7159 O O . ALA A 1 956 ? 22.99605 37.97724 10.01845 1.000 47.03599 953 ALA A O 1
ATOM 7161 N N . GLY A 1 957 ? 24.56140 39.59309 9.85760 1.000 43.03528 954 GLY A N 1
ATOM 7162 C CA . GLY A 1 957 ? 23.68803 40.58439 9.26897 1.000 46.48631 954 GLY A CA 1
ATOM 7163 C C . GLY A 1 957 ? 22.87144 41.42662 10.23136 1.000 44.41068 954 GLY A C 1
ATOM 7164 O O . GLY A 1 957 ? 22.18479 42.35490 9.78240 1.000 47.74236 954 GLY A O 1
ATOM 7165 N N . VAL A 1 958 ? 22.90802 41.14908 11.53415 1.000 34.25642 955 VAL A N 1
ATOM 7166 C CA . VAL A 1 958 ? 22.04933 41.85945 12.47003 1.000 28.70598 955 VAL A CA 1
ATOM 7167 C C . VAL A 1 958 ? 22.90007 42.56416 13.51261 1.000 26.20399 955 VAL A C 1
ATOM 7168 O O . VAL A 1 958 ? 24.02470 42.15230 13.81505 1.000 25.74181 955 VAL A O 1
ATOM 7172 N N . ASP A 1 959 ? 22.34440 43.63886 14.06527 1.000 25.59260 956 ASP A N 1
ATOM 7173 C CA . ASP A 1 959 ? 23.07710 44.47163 15.00809 1.000 24.50802 956 ASP A CA 1
ATOM 7174 C C . ASP A 1 959 ? 23.36402 43.68127 16.27647 1.000 23.20859 956 ASP A C 1
ATOM 7175 O O . ASP A 1 959 ? 22.44981 43.08831 16.85611 1.000 21.31222 956 ASP A O 1
ATOM 7180 N N . ILE A 1 960 ? 24.62737 43.69367 16.71555 1.000 22.43392 957 ILE A N 1
ATOM 7181 C CA . ILE A 1 960 ? 24.97383 43.00641 17.95600 1.000 23.93014 957 ILE A CA 1
ATOM 7182 C C . ILE A 1 960 ? 24.18030 43.56977 19.12721 1.000 25.64386 957 ILE A C 1
ATOM 7183 O O . ILE A 1 960 ? 23.79595 42.82758 20.04103 1.000 22.55745 957 ILE A O 1
ATOM 7188 N N . THR A 1 961 ? 23.91823 44.88594 19.12230 1.000 27.62497 958 THR A N 1
ATOM 7189 C CA . THR A 1 961 ? 23.12070 45.48779 20.19399 1.000 25.79592 958 THR A CA 1
ATOM 7190 C C . THR A 1 961 ? 21.71971 44.88354 20.25323 1.000 22.73373 958 THR A C 1
ATOM 7191 O O . THR A 1 961 ? 21.15764 44.72003 21.33762 1.000 22.01732 958 THR A O 1
ATOM 7195 N N . ASP A 1 962 ? 21.13715 44.53796 19.09638 1.000 22.07690 959 ASP A N 1
ATOM 7196 C CA . ASP A 1 962 ? 19.84055 43.87043 19.10221 1.000 22.50004 959 ASP A CA 1
ATOM 7197 C C . ASP A 1 962 ? 19.95800 42.43948 19.59615 1.000 22.60200 959 ASP A C 1
ATOM 7198 O O . ASP A 1 962 ? 19.10482 41.97293 20.35955 1.000 23.46911 959 ASP A O 1
ATOM 7203 N N . VAL A 1 963 ? 20.98554 41.72086 19.14312 1.000 21.63531 960 VAL A N 1
ATOM 7204 C CA . VAL A 1 963 ? 21.19027 40.35516 19.61375 1.000 19.07869 960 VAL A CA 1
ATOM 7205 C C . VAL A 1 963 ? 21.34629 40.35317 21.11379 1.000 17.52801 960 VAL A C 1
ATOM 7206 O O . VAL A 1 963 ? 20.76837 39.51821 21.81855 1.000 23.57052 960 VAL A O 1
ATOM 7210 N N . ASP A 1 964 ? 22.16475 41.28429 21.61123 1.000 19.89095 961 ASP A N 1
ATOM 7211 C CA . ASP A 1 964 ? 22.38107 41.44265 23.03725 1.000 19.06590 961 ASP A CA 1
ATOM 7212 C C . ASP A 1 964 ? 21.06341 41.61181 23.77507 1.000 25.33486 961 ASP A C 1
ATOM 7213 O O . ASP A 1 964 ? 20.78185 40.88784 24.73504 1.000 21.62174 961 ASP A O 1
ATOM 7218 N N . ALA A 1 965 ? 20.22615 42.55013 23.31638 1.000 22.33779 962 ALA A N 1
ATOM 7219 C CA . ALA A 1 965 ? 18.96711 42.81223 23.99811 1.000 25.03113 962 ALA A CA 1
ATOM 7220 C C . ALA A 1 965 ? 18.07020 41.58849 23.97710 1.000 21.83107 962 ALA A C 1
ATOM 7221 O O . ALA A 1 965 ? 17.36178 41.31390 24.94702 1.000 22.80124 962 ALA A O 1
ATOM 7223 N N . VAL A 1 966 ? 18.08316 40.84231 22.87215 1.000 21.68044 963 VAL A N 1
ATOM 7224 C CA . VAL A 1 966 ? 17.25032 39.65097 22.78538 1.000 22.93493 963 VAL A CA 1
ATOM 7225 C C . VAL A 1 966 ? 17.72122 38.60189 23.77832 1.000 25.08834 963 VAL A C 1
ATOM 7226 O O . VAL A 1 966 ? 16.92089 38.01855 24.51986 1.000 22.75309 963 VAL A O 1
ATOM 7230 N N . ILE A 1 967 ? 19.02428 38.31358 23.77793 1.000 22.05404 964 ILE A N 1
ATOM 7231 C CA . ILE A 1 967 ? 19.52679 37.30585 24.70681 1.000 18.07526 964 ILE A CA 1
ATOM 7232 C C . ILE A 1 967 ? 19.28428 37.74575 26.13830 1.000 20.14835 964 ILE A C 1
ATOM 7233 O O . ILE A 1 967 ? 18.88721 36.94367 26.98625 1.000 20.62466 964 ILE A O 1
ATOM 7238 N N . ASP A 1 968 ? 19.53168 39.02863 26.42622 1.000 21.94421 965 ASP A N 1
ATOM 7239 C CA . ASP A 1 968 ? 19.29833 39.56596 27.76374 1.000 21.24341 965 ASP A CA 1
ATOM 7240 C C . ASP A 1 968 ? 17.84623 39.37965 28.18224 1.000 23.78271 965 ASP A C 1
ATOM 7241 O O . ASP A 1 968 ? 17.56280 39.04796 29.34606 1.000 23.83491 965 ASP A O 1
ATOM 7246 N N . LEU A 1 969 ? 16.91386 39.56502 27.24109 1.000 23.35368 966 LEU A N 1
ATOM 7247 C CA . LEU A 1 969 ? 15.50871 39.29415 27.53269 1.000 23.37454 966 LEU A CA 1
ATOM 7248 C C . LEU A 1 969 ? 15.32463 37.84037 27.93756 1.000 22.22742 966 LEU A C 1
ATOM 7249 O O . LEU A 1 969 ? 14.64503 37.54665 28.92572 1.000 22.04746 966 LEU A O 1
ATOM 7254 N N . SER A 1 970 ? 15.99581 36.91957 27.23411 1.000 20.79646 967 SER A N 1
ATOM 7255 C CA . SER A 1 970 ? 15.93106 35.51049 27.60003 1.000 22.05106 967 SER A CA 1
ATOM 7256 C C . SER A 1 970 ? 16.54539 35.24831 28.97144 1.000 21.68541 967 SER A C 1
ATOM 7257 O O . SER A 1 970 ? 15.97233 34.50777 29.78023 1.000 23.06022 967 SER A O 1
ATOM 7260 N N . VAL A 1 971 ? 17.71014 35.83629 29.25814 1.000 21.85107 968 VAL A N 1
ATOM 7261 C CA . VAL A 1 971 ? 18.32259 35.63147 30.57489 1.000 22.89690 968 VAL A CA 1
ATOM 7262 C C . VAL A 1 971 ? 17.30727 35.92900 31.66905 1.000 23.68109 968 VAL A C 1
ATOM 7263 O O . VAL A 1 971 ? 17.09021 35.13069 32.58714 1.000 23.66767 968 VAL A O 1
ATOM 7267 N N . LYS A 1 972 ? 16.65598 37.08377 31.56099 1.000 21.16614 969 LYS A N 1
ATOM 7268 C CA . LYS A 1 972 ? 15.72733 37.53065 32.59423 1.000 24.99064 969 LYS A CA 1
ATOM 7269 C C . LYS A 1 972 ? 14.49681 36.63760 32.64809 1.000 28.62313 969 LYS A C 1
ATOM 7270 O O . LYS A 1 972 ? 14.07575 36.20068 33.72901 1.000 27.38280 969 LYS A O 1
ATOM 7276 N N . LEU A 1 973 ? 13.92524 36.31892 31.48387 1.000 25.60155 970 LEU A N 1
ATOM 7277 C CA . LEU A 1 973 ? 12.68573 35.55426 31.46436 1.000 25.36329 970 LEU A CA 1
ATOM 7278 C C . LEU A 1 973 ? 12.90749 34.06197 31.72617 1.000 26.01254 970 LEU A C 1
ATOM 7279 O O . LEU A 1 973 ? 12.02916 33.40452 32.29651 1.000 25.23757 970 LEU A O 1
ATOM 7284 N N . CYS A 1 974 ? 14.05892 33.50221 31.33973 1.000 23.51901 971 CYS A N 1
ATOM 7285 C CA . CYS A 1 974 ? 14.32915 32.10442 31.67285 1.000 25.69631 971 CYS A CA 1
ATOM 7286 C C . CYS A 1 974 ? 14.34855 31.89033 33.17528 1.000 24.26839 971 CYS A C 1
ATOM 7287 O O . CYS A 1 974 ? 13.96644 30.81719 33.65542 1.000 28.27341 971 CYS A O 1
ATOM 7290 N N . GLY A 1 975 ? 14.77747 32.89246 33.92588 1.000 25.02720 972 GLY A N 1
ATOM 7291 C CA . GLY A 1 975 ? 14.81225 32.79767 35.36984 1.000 25.90457 972 GLY A CA 1
ATOM 7292 C C . GLY A 1 975 ? 13.55207 33.27400 36.05701 1.000 26.05285 972 GLY A C 1
ATOM 7293 O O . GLY A 1 975 ? 13.52518 33.34705 37.29384 1.000 29.56580 972 GLY A O 1
ATOM 7294 N N . THR A 1 976 ? 12.50645 33.60054 35.30047 1.000 24.59599 973 THR A N 1
ATOM 7295 C CA . THR A 1 976 ? 11.25546 34.09245 35.88174 1.000 27.37016 973 THR A CA 1
ATOM 7296 C C . THR A 1 976 ? 10.23225 32.96518 35.85707 1.000 29.32791 973 THR A C 1
ATOM 7297 O O . THR A 1 976 ? 9.51839 32.75297 34.87214 1.000 27.99448 973 THR A O 1
ATOM 7301 N N . ILE A 1 977 ? 10.16096 32.25701 36.96450 1.000 31.78036 974 ILE A N 1
ATOM 7302 C CA . ILE A 1 977 ? 9.26150 31.12443 37.11733 1.000 31.75119 974 ILE A CA 1
ATOM 7303 C C . ILE A 1 977 ? 7.86598 31.63942 37.43957 1.000 35.66773 974 ILE A C 1
ATOM 7304 O O . ILE A 1 977 ? 7.70021 32.60095 38.20466 1.000 38.10145 974 ILE A O 1
ATOM 7309 N N . SER A 1 978 ? 6.85884 31.00273 36.84689 1.000 32.84328 975 SER A N 1
ATOM 7310 C CA . SER A 1 978 ? 5.47208 31.33955 37.13198 1.000 34.48436 975 SER A CA 1
ATOM 7311 C C . SER A 1 978 ? 5.16426 31.11306 38.61531 1.000 31.24461 975 SER A C 1
ATOM 7312 O O . SER A 1 978 ? 5.83949 30.35393 39.30818 1.000 34.15816 975 SER A O 1
ATOM 7315 N N . SER A 1 979 ? 4.14564 31.80014 39.11413 1.000 36.48376 976 SER A N 1
ATOM 7316 C CA . SER A 1 979 ? 3.69204 31.50662 40.46976 1.000 41.72354 976 SER A CA 1
ATOM 7317 C C . SER A 1 979 ? 2.58226 30.46809 40.48337 1.000 46.37435 976 SER A C 1
ATOM 7318 O O . SER A 1 979 ? 2.10767 30.09663 41.56043 1.000 47.46987 976 SER A O 1
ATOM 7321 N N . GLU A 1 980 ? 2.16411 29.99664 39.31269 1.000 46.62303 977 GLU A N 1
ATOM 7322 C CA . GLU A 1 980 ? 1.08206 29.03031 39.17999 1.000 42.79080 977 GLU A CA 1
ATOM 7323 C C . GLU A 1 980 ? 1.68158 27.63838 39.02174 1.000 39.73118 977 GLU A C 1
ATOM 7324 O O . GLU A 1 980 ? 2.32531 27.34281 38.00660 1.000 35.90891 977 GLU A O 1
ATOM 7330 N N . ILE A 1 981 ? 1.46555 26.78103 40.02492 1.000 37.18531 978 ILE A N 1
ATOM 7331 C CA . ILE A 1 981 ? 1.87091 25.38191 39.91118 1.000 36.40855 978 ILE A CA 1
ATOM 7332 C C . ILE A 1 981 ? 1.29842 24.76475 38.64245 1.000 37.06053 978 ILE A C 1
ATOM 7333 O O . ILE A 1 981 ? 1.96146 23.96341 37.97109 1.000 37.79618 978 ILE A O 1
ATOM 7338 N N . SER A 1 982 ? 0.06246 25.14029 38.28754 1.000 37.75070 979 SER A N 1
ATOM 7339 C CA . SER A 1 982 ? -0.62623 24.56084 37.13756 1.000 36.85231 979 SER A CA 1
ATOM 7340 C C . SER A 1 982 ? 0.02722 24.92459 35.81579 1.000 35.91336 979 SER A C 1
ATOM 7341 O O . SER A 1 982 ? -0.31641 24.33212 34.78576 1.000 37.85072 979 SER A O 1
ATOM 7344 N N . ASP A 1 983 ? 0.93575 25.89983 35.80928 1.000 38.76328 980 ASP A N 1
ATOM 7345 C CA . ASP A 1 983 ? 1.71463 26.14625 34.60504 1.000 35.87735 980 ASP A CA 1
ATOM 7346 C C . ASP A 1 983 ? 2.70733 25.02806 34.33921 1.000 36.39819 980 ASP A C 1
ATOM 7347 O O . ASP A 1 983 ? 3.14219 24.85858 33.19458 1.000 39.42584 980 ASP A O 1
ATOM 7352 N N . TYR A 1 984 ? 3.06665 24.25721 35.36482 1.000 31.58405 981 TYR A N 1
ATOM 7353 C CA . TYR A 1 984 ? 4.09020 23.23220 35.24132 1.000 36.97578 981 TYR A CA 1
ATOM 7354 C C . TYR A 1 984 ? 3.59245 21.82936 35.53090 1.000 39.83436 981 TYR A C 1
ATOM 7355 O O . TYR A 1 984 ? 4.19963 20.86641 35.04959 1.000 39.19295 981 TYR A O 1
ATOM 7364 N N . PHE A 1 985 ? 2.50414 21.68266 36.27809 1.000 42.77328 982 PHE A N 1
ATOM 7365 C CA . PHE A 1 985 ? 1.97817 20.36958 36.60662 1.000 41.68478 982 PHE A CA 1
ATOM 7366 C C . PHE A 1 985 ? 0.45590 20.42173 36.55718 1.000 43.03551 982 PHE A C 1
ATOM 7367 O O . PHE A 1 985 ? -0.15567 21.47864 36.73855 1.000 40.17098 982 PHE A O 1
ATOM 7375 N N . LYS A 1 986 ? -0.15078 19.25772 36.29414 1.000 53.89031 983 LYS A N 1
ATOM 7376 C CA . LYS A 1 986 ? -1.60684 19.19031 36.18245 1.000 59.04989 983 LYS A CA 1
ATOM 7377 C C . LYS A 1 986 ? -2.28209 19.62585 37.48008 1.000 57.09436 983 LYS A C 1
ATOM 7378 O O . LYS A 1 986 ? -3.24739 20.39863 37.45224 1.000 57.17643 983 LYS A O 1
ATOM 7384 N N . ASP A 1 987 ? -1.78449 19.16370 38.62324 1.000 56.43438 984 ASP A N 1
ATOM 7385 C CA . ASP A 1 987 ? -2.38399 19.51585 39.90383 1.000 57.92032 984 ASP A CA 1
ATOM 7386 C C . ASP A 1 987 ? -1.33052 19.36635 40.99463 1.000 59.01717 984 ASP A C 1
ATOM 7387 O O . ASP A 1 987 ? -0.20292 18.93116 40.74369 1.000 55.98332 984 ASP A O 1
ATOM 7392 N N . ASP A 1 988 ? -1.71797 19.72390 42.22268 1.000 58.95993 985 ASP A N 1
ATOM 7393 C CA . ASP A 1 988 ? -0.81044 19.61099 43.35739 1.000 57.02607 985 ASP A CA 1
ATOM 7394 C C . ASP A 1 988 ? -0.33401 18.18395 43.57644 1.000 56.87579 985 ASP A C 1
ATOM 7395 O O . ASP A 1 988 ? 0.72623 17.98516 44.17778 1.000 58.79203 985 ASP A O 1
ATOM 7400 N N . GLU A 1 989 ? -1.07803 17.18820 43.09141 1.000 55.82124 986 GLU A N 1
ATOM 7401 C CA . GLU A 1 989 ? -0.70011 15.79930 43.33383 1.000 55.19458 986 GLU A CA 1
ATOM 7402 C C . GLU A 1 989 ? 0.48173 15.37276 42.46940 1.000 53.57731 986 GLU A C 1
ATOM 7403 O O . GLU A 1 989 ? 1.42742 14.75710 42.97050 1.000 53.88830 986 GLU A O 1
ATOM 7409 N N . VAL A 1 990 ? 0.44145 15.66582 41.16574 1.000 51.76363 987 VAL A N 1
ATOM 7410 C CA . VAL A 1 990 ? 1.58369 15.33125 40.31728 1.000 50.42765 987 VAL A CA 1
ATOM 7411 C C . VAL A 1 990 ? 2.79340 16.17306 40.70198 1.000 45.41110 987 VAL A C 1
ATOM 7412 O O . VAL A 1 990 ? 3.93503 15.70133 40.64691 1.000 52.65903 987 VAL A O 1
ATOM 7416 N N . TYR A 1 991 ? 2.56722 17.42513 41.10140 1.000 41.38465 988 TYR A N 1
ATOM 7417 C CA . TYR A 1 991 ? 3.66921 18.25394 41.58166 1.000 40.85383 988 TYR A CA 1
ATOM 7418 C C . TYR A 1 991 ? 4.31767 17.63302 42.81145 1.000 43.54485 988 TYR A C 1
ATOM 7419 O O . TYR A 1 991 ? 5.54254 17.48419 42.87359 1.000 41.26733 988 TYR A O 1
ATOM 7428 N N . ALA A 1 992 ? 3.50378 17.24908 43.79929 1.000 48.27440 989 ALA A N 1
ATOM 7429 C CA . ALA A 1 992 ? 4.04678 16.63953 45.00990 1.000 44.77673 989 ALA A CA 1
ATOM 7430 C C . ALA A 1 992 ? 4.79059 15.35061 44.69232 1.000 42.30458 989 ALA A C 1
ATOM 7431 O O . ALA A 1 992 ? 5.82253 15.05040 45.30458 1.000 45.48378 989 ALA A O 1
ATOM 7433 N N . GLU A 1 993 ? 4.28169 14.57043 43.73756 1.000 45.23998 990 GLU A N 1
ATOM 7434 C CA . GLU A 1 993 ? 4.98428 13.35794 43.32959 1.000 47.58317 990 GLU A CA 1
ATOM 7435 C C . GLU A 1 993 ? 6.30965 13.68277 42.65203 1.000 47.21900 990 GLU A C 1
ATOM 7436 O O . GLU A 1 993 ? 7.28528 12.93707 42.80063 1.000 44.23275 990 GLU A O 1
ATOM 7442 N N . TYR A 1 994 ? 6.36273 14.78385 41.90273 1.000 45.73566 991 TYR A N 1
ATOM 7443 C CA . TYR A 1 994 ? 7.62328 15.19561 41.29731 1.000 44.88372 991 TYR A CA 1
ATOM 7444 C C . TYR A 1 994 ? 8.63547 15.61258 42.36120 1.000 42.54207 991 TYR A C 1
ATOM 7445 O O . TYR A 1 994 ? 9.81280 15.23957 42.28760 1.000 46.10291 991 TYR A O 1
ATOM 7454 N N . ILE A 1 995 ? 8.19108 16.37488 43.36415 1.000 41.17635 992 ILE A N 1
ATOM 7455 C CA . ILE A 1 995 ? 9.06573 16.78064 44.46353 1.000 39.58521 992 ILE A CA 1
ATOM 7456 C C . ILE A 1 995 ? 9.67833 15.56858 45.15190 1.000 43.16908 992 ILE A C 1
ATOM 7457 O O . ILE A 1 995 ? 10.83007 15.61468 45.60588 1.000 42.24949 992 ILE A O 1
ATOM 7462 N N . SER A 1 996 ? 8.93395 14.46151 45.22352 1.000 45.11948 993 SER A N 1
ATOM 7463 C CA . SER A 1 996 ? 9.41185 13.24577 45.87085 1.000 45.35842 993 SER A CA 1
ATOM 7464 C C . SER A 1 996 ? 10.61546 12.63105 45.17161 1.000 44.76087 993 SER A C 1
ATOM 7465 O O . SER A 1 996 ? 11.26516 11.76176 45.75626 1.000 44.19145 993 SER A O 1
ATOM 7468 N N . SER A 1 997 ? 10.93193 13.05054 43.94399 1.000 45.12880 994 SER A N 1
ATOM 7469 C CA . SER A 1 997 ? 12.16422 12.58420 43.32074 1.000 43.71681 994 SER A CA 1
ATOM 7470 C C . SER A 1 997 ? 13.39098 13.12761 44.03979 1.000 37.03693 994 SER A C 1
ATOM 7471 O O . SER A 1 997 ? 14.45537 12.50545 44.00066 1.000 38.90721 994 SER A O 1
ATOM 7474 N N . TYR A 1 998 ? 13.26606 14.28244 44.69103 1.000 37.53401 995 TYR A N 1
ATOM 7475 C CA . TYR A 1 998 ? 14.39864 14.96314 45.30148 1.000 39.29620 995 TYR A CA 1
ATOM 7476 C C . TYR A 1 998 ? 14.26454 15.14943 46.80064 1.000 39.44631 995 TYR A C 1
ATOM 7477 O O . TYR A 1 998 ? 15.24376 15.54593 47.44799 1.000 37.29814 995 TYR A O 1
ATOM 7486 N N . LEU A 1 999 ? 13.09330 14.87301 47.36635 1.000 41.50729 996 LEU A N 1
ATOM 7487 C CA . LEU A 1 999 ? 12.83287 15.05882 48.78501 1.000 40.09701 996 LEU A CA 1
ATOM 7488 C C . LEU A 1 999 ? 12.11737 13.82996 49.31802 1.000 41.98322 996 LEU A C 1
ATOM 7489 O O . LEU A 1 999 ? 11.09082 13.41736 48.76963 1.000 42.03586 996 LEU A O 1
ATOM 7494 N N . ASP A 1 1000 ? 12.66371 13.24755 50.38171 1.000 42.61277 997 ASP A N 1
ATOM 7495 C CA . ASP A 1 1000 ? 12.00622 12.15056 51.08560 1.000 44.65787 997 ASP A CA 1
ATOM 7496 C C . ASP A 1 1000 ? 11.12542 12.75857 52.17341 1.000 46.88246 997 ASP A C 1
ATOM 7497 O O . ASP A 1 1000 ? 11.51102 12.88156 53.33867 1.000 47.27931 997 ASP A O 1
ATOM 7502 N N . PHE A 1 1001 ? 9.91970 13.17684 51.77248 1.000 48.65872 998 PHE A N 1
ATOM 7503 C CA . PHE A 1 1001 ? 8.94112 13.67060 52.73222 1.000 47.31721 998 PHE A CA 1
ATOM 7504 C C . PHE A 1 1001 ? 8.09020 12.54823 53.31745 1.000 47.18249 998 PHE A C 1
ATOM 7505 O O . PHE A 1 1001 ? 6.92362 12.77356 53.66630 1.000 46.86983 998 PHE A O 1
ATOM 7513 N N . GLU A 1 1002 ? 8.65727 11.34283 53.41528 1.000 46.85791 999 GLU A N 1
ATOM 7514 C CA . GLU A 1 1002 ? 8.06473 10.20193 54.11197 1.000 53.41753 999 GLU A CA 1
ATOM 7515 C C . GLU A 1 1002 ? 6.72580 9.80232 53.48474 1.000 56.53743 999 GLU A C 1
ATOM 7516 O O . GLU A 1 1002 ? 5.67657 9.78554 54.12946 1.000 56.36185 999 GLU A O 1
ATOM 7522 N N . TYR A 1 1003 ? 6.78965 9.47090 52.19780 1.000 57.28615 1000 TYR A N 1
ATOM 7523 C CA . TYR A 1 1003 ? 5.60824 9.03562 51.46292 1.000 59.54096 1000 TYR A CA 1
ATOM 7524 C C . TYR A 1 1003 ? 5.14692 7.67702 51.98046 1.000 62.62592 1000 TYR A C 1
ATOM 7525 O O . TYR A 1 1003 ? 5.90826 6.70438 51.95611 1.000 60.07698 1000 TYR A O 1
ATOM 7534 N N . ASP A 1 1004 ? 3.89629 7.61063 52.44400 1.000 68.31585 1001 ASP A N 1
ATOM 7535 C CA . ASP A 1 1004 ? 3.37442 6.37581 53.02292 1.000 72.71520 1001 ASP A CA 1
ATOM 7536 C C . ASP A 1 1004 ? 2.89237 5.39756 51.95901 1.000 73.62740 1001 ASP A C 1
ATOM 7537 O O . ASP A 1 1004 ? 3.00759 4.17998 52.14125 1.000 75.01495 1001 ASP A O 1
ATOM 7542 N N . GLY A 1 1005 ? 2.35768 5.90448 50.85424 1.000 72.19795 1002 GLY A N 1
ATOM 7543 C CA . GLY A 1 1005 ? 1.79195 5.06454 49.82078 1.000 70.96045 1002 GLY A CA 1
ATOM 7544 C C . GLY A 1 1005 ? 0.47989 5.62205 49.31843 1.000 72.89067 1002 GLY A C 1
ATOM 7545 O O . GLY A 1 1005 ? -0.08771 5.10926 48.35069 1.000 75.36508 1002 GLY A O 1
ATOM 7546 N N . GLY A 1 1006 ? -0.01062 6.67951 49.96443 1.000 73.16327 1003 GLY A N 1
ATOM 7547 C CA . GLY A 1 1006 ? -1.29643 7.26057 49.60410 1.000 72.58245 1003 GLY A CA 1
ATOM 7548 C C . GLY A 1 1006 ? -1.16051 8.41891 48.63295 1.000 71.84276 1003 GLY A C 1
ATOM 7549 O O . GLY A 1 1006 ? -0.46364 8.30190 47.62689 1.000 72.48409 1003 GLY A O 1
ATOM 7550 N N . ASN A 1 1007 ? -1.82728 9.53331 48.91641 1.000 69.84678 1004 ASN A N 1
ATOM 7551 C CA . ASN A 1 1007 ? -1.72358 10.72257 48.09506 1.000 68.73600 1004 ASN A CA 1
ATOM 7552 C C . ASN A 1 1007 ? -0.43245 11.45610 48.43825 1.000 63.40917 1004 ASN A C 1
ATOM 7553 O O . ASN A 1 1007 ? -0.06705 11.58382 49.61449 1.000 61.07682 1004 ASN A O 1
ATOM 7558 N N . TYR A 1 1008 ? 0.27529 11.93089 47.40263 1.000 59.99107 1005 TYR A N 1
ATOM 7559 C CA . TYR A 1 1008 ? 1.52219 12.65617 47.63836 1.000 52.16359 1005 TYR A CA 1
ATOM 7560 C C . TYR A 1 1008 ? 1.27067 14.01668 48.27282 1.000 48.45919 1005 TYR A C 1
ATOM 7561 O O . TYR A 1 1008 ? 2.02851 14.44504 49.15004 1.000 49.20673 1005 TYR A O 1
ATOM 7570 N N . LYS A 1 1009 ? 0.22196 14.71606 47.83150 1.000 50.33500 1006 LYS A N 1
ATOM 7571 C CA . LYS A 1 1009 ? -0.05333 16.05556 48.34633 1.000 54.26384 1006 LYS A CA 1
ATOM 7572 C C . LYS A 1 1009 ? -0.23141 16.04418 49.86042 1.000 57.98233 1006 LYS A C 1
ATOM 7573 O O . LYS A 1 1009 ? 0.23820 16.95247 50.55658 1.000 57.19160 1006 LYS A O 1
ATOM 7579 N N . ASP A 1 1010 ? -0.90308 15.01911 50.38987 1.000 62.04321 1007 ASP A N 1
ATOM 7580 C CA . ASP A 1 1010 ? -1.11601 14.93601 51.83201 1.000 63.22896 1007 ASP A CA 1
ATOM 7581 C C . ASP A 1 1010 ? 0.13806 14.46446 52.55409 1.000 60.46631 1007 ASP A C 1
ATOM 7582 O O . ASP A 1 1010 ? 0.46678 14.97225 53.63320 1.000 62.92764 1007 ASP A O 1
ATOM 7587 N N . SER A 1 1011 ? 0.84541 13.49393 51.97401 1.000 57.09952 1008 SER A N 1
ATOM 7588 C CA . SER A 1 1011 ? 2.08504 13.02278 52.57757 1.000 57.27820 1008 SER A CA 1
ATOM 7589 C C . SER A 1 1011 ? 3.10565 14.14776 52.70287 1.000 58.91471 1008 SER A C 1
ATOM 7590 O O . SER A 1 1011 ? 3.87130 14.18798 53.67430 1.000 61.07646 1008 SER A O 1
ATOM 7593 N N . LEU A 1 1012 ? 3.12224 15.07647 51.74286 1.000 56.66436 1009 LEU A N 1
ATOM 7594 C CA . LEU A 1 1012 ? 4.01610 16.22716 51.82794 1.000 55.59984 1009 LEU A CA 1
ATOM 7595 C C . LEU A 1 1012 ? 3.49228 17.26021 52.81712 1.000 55.31685 1009 LEU A C 1
ATOM 7596 O O . LEU A 1 1012 ? 4.27481 17.88098 53.54469 1.000 53.68020 1009 LEU A O 1
ATOM 7601 N N . ASN A 1 1013 ? 2.17196 17.45798 52.85622 1.000 55.77647 1010 ASN A N 1
ATOM 7602 C CA . ASN A 1 1013 ? 1.59702 18.38828 53.82160 1.000 56.15776 1010 ASN A CA 1
ATOM 7603 C C . ASN A 1 1013 ? 1.79976 17.88972 55.24814 1.000 52.44301 1010 ASN A C 1
ATOM 7604 O O . ASN A 1 1013 ? 2.09878 18.68007 56.15078 1.000 49.16741 1010 ASN A O 1
ATOM 7609 N N . ARG A 1 1014 ? 1.64439 16.58115 55.46602 1.000 58.01102 1011 ARG A N 1
ATOM 7610 C CA . ARG A 1 1014 ? 1.93234 16.00064 56.77574 1.000 61.58059 1011 ARG A CA 1
ATOM 7611 C C . ARG A 1 1014 ? 3.38303 16.23899 57.17266 1.000 58.51660 1011 ARG A C 1
ATOM 7612 O O . ARG A 1 1014 ? 3.67962 16.56433 58.32962 1.000 54.66683 1011 ARG A O 1
ATOM 7620 N N . PHE A 1 1015 ? 4.29853 16.08671 56.21595 1.000 56.49875 1012 PHE A N 1
ATOM 7621 C CA . PHE A 1 1015 ? 5.72280 16.21278 56.50017 1.000 53.01683 1012 PHE A CA 1
ATOM 7622 C C . PHE A 1 1015 ? 6.09199 17.64052 56.88438 1.000 51.43284 1012 PHE A C 1
ATOM 7623 O O . PHE A 1 1015 ? 6.89677 17.85339 57.79851 1.000 51.40772 1012 PHE A O 1
ATOM 7631 N N . CYS A 1 1016 ? 5.51141 18.63453 56.20581 1.000 49.57236 1013 CYS A N 1
ATOM 7632 C CA . CYS A 1 1016 ? 5.83602 20.02061 56.52491 1.000 49.56196 1013 CYS A CA 1
ATOM 7633 C C . CYS A 1 1016 ? 5.18249 20.47103 57.82290 1.000 49.00782 1013 CYS A C 1
ATOM 7634 O O . CYS A 1 1016 ? 5.68171 21.39092 58.47810 1.000 48.07843 1013 CYS A O 1
ATOM 7637 N N . ASN A 1 1017 ? 4.06364 19.86188 58.19462 1.000 53.15421 1014 ASN A N 1
ATOM 7638 C CA . ASN A 1 1017 ? 3.39265 20.18511 59.44566 1.000 59.51046 1014 ASN A CA 1
ATOM 7639 C C . ASN A 1 1017 ? 3.90507 19.35891 60.61723 1.000 56.87672 1014 ASN A C 1
ATOM 7640 O O . ASN A 1 1017 ? 3.46301 19.57245 61.75087 1.000 56.25344 1014 ASN A O 1
ATOM 7645 N N . SER A 1 1018 ? 4.82494 18.43407 60.37060 1.000 53.56714 1015 SER A N 1
ATOM 7646 C CA . SER A 1 1018 ? 5.44091 17.65787 61.43260 1.000 52.05644 1015 SER A CA 1
ATOM 7647 C C . SER A 1 1018 ? 6.55365 18.45314 62.10698 1.000 55.16281 1015 SER A C 1
ATOM 7648 O O . SER A 1 1018 ? 7.14538 19.36292 61.51822 1.000 53.63412 1015 SER A O 1
ATOM 7651 N N . ASP A 1 1019 ? 6.83033 18.10765 63.36149 1.000 55.98658 1016 ASP A N 1
ATOM 7652 C CA . ASP A 1 1019 ? 7.90545 18.76746 64.08542 1.000 58.27645 1016 ASP A CA 1
ATOM 7653 C C . ASP A 1 1019 ? 9.25423 18.29697 63.55812 1.000 59.04519 1016 ASP A C 1
ATOM 7654 O O . ASP A 1 1019 ? 9.46065 17.10481 63.31227 1.000 59.72125 1016 ASP A O 1
ATOM 7659 N N . ALA A 1 1020 ? 10.17272 19.24672 63.37454 1.000 56.22327 1017 ALA A N 1
ATOM 7660 C CA . ALA A 1 1020 ? 11.53134 18.94752 62.93162 1.000 55.13454 1017 ALA A CA 1
ATOM 7661 C C . ALA A 1 1020 ? 12.50120 18.88387 64.10723 1.000 52.47737 1017 ALA A C 1
ATOM 7662 O O . ALA A 1 1020 ? 13.15868 17.86101 64.31779 1.000 49.53897 1017 ALA A O 1
ATOM 7664 N N . VAL A 1 1021 ? 12.59697 19.96600 64.87820 1.000 54.22925 1018 VAL A N 1
ATOM 7665 C CA . VAL A 1 1021 ? 13.42799 20.02591 66.07868 1.000 62.01994 1018 VAL A CA 1
ATOM 7666 C C . VAL A 1 1021 ? 12.73977 20.91904 67.10295 1.000 69.94821 1018 VAL A C 1
ATOM 7667 O O . VAL A 1 1021 ? 12.43019 22.07955 66.81179 1.000 71.19822 1018 VAL A O 1
ATOM 7671 N N . ASN A 1 1022 ? 12.49242 20.39043 68.30017 1.000 73.31346 1019 ASN A N 1
ATOM 7672 C CA . ASN A 1 1022 ? 11.88735 21.15829 69.39917 1.000 75.61672 1019 ASN A CA 1
ATOM 7673 C C . ASN A 1 1022 ? 10.55555 21.72063 68.89603 1.000 78.09561 1019 ASN A C 1
ATOM 7674 O O . ASN A 1 1022 ? 9.72121 20.94814 68.40875 1.000 79.51277 1019 ASN A O 1
ATOM 7679 N N . ASP A 1 1023 ? 10.31894 23.02720 68.98266 1.000 80.52421 1020 ASP A N 1
ATOM 7680 C CA . ASP A 1 1023 ? 9.11876 23.62558 68.41299 1.000 85.41527 1020 ASP A CA 1
ATOM 7681 C C . ASP A 1 1023 ? 9.31905 24.07090 66.96903 1.000 85.01740 1020 ASP A C 1
ATOM 7682 O O . ASP A 1 1023 ? 8.52140 24.87001 66.46227 1.000 86.40596 1020 ASP A O 1
ATOM 7687 N N . GLN A 1 1024 ? 10.37036 23.58943 66.30783 1.000 81.67253 1021 GLN A N 1
ATOM 7688 C CA . GLN A 1 1024 ? 10.59690 23.87783 64.89860 1.000 78.73457 1021 GLN A CA 1
ATOM 7689 C C . GLN A 1 1024 ? 9.96021 22.77209 64.07549 1.000 72.21614 1021 GLN A C 1
ATOM 7690 O O . GLN A 1 1024 ? 10.33571 21.60154 64.20323 1.000 71.65207 1021 GLN A O 1
ATOM 7696 N N . LYS A 1 1025 ? 9.00764 23.14509 63.23252 1.000 66.93669 1022 LYS A N 1
ATOM 7697 C CA . LYS A 1 1025 ? 8.41562 22.22848 62.27603 1.000 63.74350 1022 LYS A CA 1
ATOM 7698 C C . LYS A 1 1025 ? 9.14622 22.32443 60.94117 1.000 54.51005 1022 LYS A C 1
ATOM 7699 O O . LYS A 1 1025 ? 9.77563 23.33545 60.62041 1.000 50.97829 1022 LYS A O 1
ATOM 7705 N N . VAL A 1 1026 ? 9.05815 21.23968 60.16941 1.000 49.85404 1023 VAL A N 1
ATOM 7706 C CA . VAL A 1 1026 ? 9.77725 21.14054 58.89707 1.000 50.62604 1023 VAL A CA 1
ATOM 7707 C C . VAL A 1 1026 ? 9.51297 22.37080 58.03320 1.000 52.02049 1023 VAL A C 1
ATOM 7708 O O . VAL A 1 1026 ? 10.44125 23.08852 57.63901 1.000 53.21466 1023 VAL A O 1
ATOM 7712 N N . ALA A 1 1027 ? 8.23898 22.64042 57.74887 1.000 46.89809 1024 ALA A N 1
ATOM 7713 C CA . ALA A 1 1027 ? 7.81522 23.78900 56.93087 1.000 46.72325 1024 ALA A CA 1
ATOM 7714 C C . ALA A 1 1027 ? 8.50699 23.66453 55.57396 1.000 45.76084 1024 ALA A C 1
ATOM 7715 O O . ALA A 1 1027 ? 8.40391 22.59677 54.94824 1.000 43.57849 1024 ALA A O 1
ATOM 7717 N N . LEU A 1 1028 ? 9.18167 24.70861 55.08667 1.000 46.11556 1025 LEU A N 1
ATOM 7718 C CA . LEU A 1 1028 ? 10.01093 24.67711 53.88666 1.000 47.24070 1025 LEU A CA 1
ATOM 7719 C C . LEU A 1 1028 ? 9.21800 24.47622 52.59760 1.000 48.45391 1025 LEU A C 1
ATOM 7720 O O . LEU A 1 1028 ? 9.24595 25.33766 51.71154 1.000 53.91005 1025 LEU A O 1
ATOM 7725 N N . TYR A 1 1029 ? 8.50926 23.35594 52.47391 1.000 45.30087 1026 TYR A N 1
ATOM 7726 C CA . TYR A 1 1029 ? 8.04919 22.88156 51.17402 1.000 45.03742 1026 TYR A CA 1
ATOM 7727 C C . TYR A 1 1029 ? 6.55889 23.08591 50.92994 1.000 49.21073 1026 TYR A C 1
ATOM 7728 O O . TYR A 1 1029 ? 6.04652 22.62457 49.90275 1.000 47.34176 1026 TYR A O 1
ATOM 7737 N N . TYR A 1 1030 ? 5.85093 23.76790 51.82974 1.000 53.83118 1027 TYR A N 1
ATOM 7738 C CA . TYR A 1 1030 ? 4.41520 23.96543 51.68573 1.000 55.96988 1027 TYR A CA 1
ATOM 7739 C C . TYR A 1 1030 ? 4.07281 25.43768 51.83952 1.000 57.69494 1027 TYR A C 1
ATOM 7740 O O . TYR A 1 1030 ? 4.67412 26.14259 52.65410 1.000 60.31102 1027 TYR A O 1
ATOM 7749 N N . ASP A 1 1031 ? 3.09887 25.89569 51.04374 1.000 61.36417 1028 ASP A N 1
ATOM 7750 C CA . ASP A 1 1031 ? 2.65145 27.29220 51.01979 1.000 65.66411 1028 ASP A CA 1
ATOM 7751 C C . ASP A 1 1031 ? 1.13397 27.28332 51.22308 1.000 67.24326 1028 ASP A C 1
ATOM 7752 O O . ASP A 1 1031 ? 0.35863 27.38447 50.26826 1.000 69.91305 1028 ASP A O 1
ATOM 7757 N N . GLY A 1 1032 ? 0.71486 27.14994 52.47799 1.000 66.93736 1029 GLY A N 1
ATOM 7758 C CA . GLY A 1 1032 ? -0.69304 27.16472 52.82043 1.000 66.93938 1029 GLY A CA 1
ATOM 7759 C C . GLY A 1 1032 ? -1.47722 25.96936 52.31961 1.000 67.97441 1029 GLY A C 1
ATOM 7760 O O . GLY A 1 1032 ? -1.35693 24.86573 52.85890 1.000 66.65186 1029 GLY A O 1
ATOM 7761 N N . GLU A 1 1033 ? -2.28668 26.17992 51.27905 1.000 72.04379 1030 GLU A N 1
ATOM 7762 C CA . GLU A 1 1033 ? -3.17558 25.13114 50.78988 1.000 75.84412 1030 GLU A CA 1
ATOM 7763 C C . GLU A 1 1033 ? -2.46667 24.14222 49.87660 1.000 73.38564 1030 GLU A C 1
ATOM 7764 O O . GLU A 1 1033 ? -2.82911 22.95968 49.84790 1.000 72.41075 1030 GLU A O 1
ATOM 7770 N N . HIS A 1 1034 ? -1.47103 24.60138 49.13199 1.000 71.29438 1031 HIS A N 1
ATOM 7771 C CA . HIS A 1 1034 ? -0.80095 23.82810 48.10301 1.000 66.54063 1031 HIS A CA 1
ATOM 7772 C C . HIS A 1 1034 ? 0.68198 23.71095 48.41638 1.000 60.16851 1031 HIS A C 1
ATOM 7773 O O . HIS A 1 1034 ? 1.23652 24.54109 49.14710 1.000 61.03462 1031 HIS A O 1
ATOM 7780 N N . PRO A 1 1035 ? 1.35637 22.68822 47.89076 1.000 54.66218 1032 PRO A N 1
ATOM 7781 C CA . PRO A 1 1035 ? 2.81487 22.62968 48.03475 1.000 51.89076 1032 PRO A CA 1
ATOM 7782 C C . PRO A 1 1035 ? 3.44379 23.91856 47.52457 1.000 48.57384 1032 PRO A C 1
ATOM 7783 O O . PRO A 1 1035 ? 2.90628 24.59104 46.63862 1.000 48.98168 1032 PRO A O 1
ATOM 7787 N N . LYS A 1 1036 ? 4.56910 24.28766 48.12506 1.000 46.62837 1033 LYS A N 1
ATOM 7788 C CA . LYS A 1 1036 ? 5.22219 25.52988 47.74610 1.000 46.68327 1033 LYS A CA 1
ATOM 7789 C C . LYS A 1 1036 ? 5.85351 25.37943 46.36766 1.000 42.41153 1033 LYS A C 1
ATOM 7790 O O . LYS A 1 1036 ? 6.54254 24.39296 46.09480 1.000 38.40044 1033 LYS A O 1
ATOM 7796 N N . LEU A 1 1037 ? 5.60327 26.34893 45.49308 1.000 43.22606 1034 LEU A N 1
ATOM 7797 C CA . LEU A 1 1037 ? 6.27479 26.37475 44.19864 1.000 42.77833 1034 LEU A CA 1
ATOM 7798 C C . LEU A 1 1037 ? 7.76004 26.60412 44.44169 1.000 39.68801 1034 LEU A C 1
ATOM 7799 O O . LEU A 1 1037 ? 8.16005 27.66605 44.93194 1.000 42.04360 1034 LEU A O 1
ATOM 7804 N N . ASN A 1 1038 ? 8.57670 25.60188 44.13142 1.000 34.52494 1035 ASN A N 1
ATOM 7805 C CA . ASN A 1 1038 ? 10.01038 25.66973 44.36629 1.000 35.69798 1035 ASN A CA 1
ATOM 7806 C C . ASN A 1 1038 ? 10.72416 25.96410 43.04867 1.000 35.71715 1035 ASN A C 1
ATOM 7807 O O . ASN A 1 1038 ? 10.72383 25.13602 42.13036 1.000 30.35337 1035 ASN A O 1
ATOM 7812 N N . ARG A 1 1039 ? 11.35076 27.13635 42.99180 1.000 31.45727 1036 ARG A N 1
ATOM 7813 C CA . ARG A 1 1039 ? 12.05877 27.60799 41.80755 1.000 31.64892 1036 ARG A CA 1
ATOM 7814 C C . ARG A 1 1039 ? 13.06226 26.58637 41.27645 1.000 32.54774 1036 ARG A C 1
ATOM 7815 O O . ARG A 1 1039 ? 13.12647 26.32737 40.06737 1.000 32.99763 1036 ARG A O 1
ATOM 7823 N N . ASN A 1 1040 ? 13.87143 26.00909 42.16171 1.000 29.29396 1037 ASN A N 1
ATOM 7824 C CA . ASN A 1 1040 ? 14.90696 25.08410 41.71253 1.000 32.62878 1037 ASN A CA 1
ATOM 7825 C C . ASN A 1 1040 ? 14.31085 23.78021 41.19436 1.000 33.70136 1037 ASN A C 1
ATOM 7826 O O . ASN A 1 1040 ? 14.85377 23.16906 40.26284 1.000 29.50020 1037 ASN A O 1
ATOM 7831 N N . ILE A 1 1041 ? 13.20533 23.33220 41.78411 1.000 34.02151 1038 ILE A N 1
ATOM 7832 C CA . ILE A 1 1041 ? 12.53400 22.13965 41.27732 1.000 30.17233 1038 ILE A CA 1
ATOM 7833 C C . ILE A 1 1041 ? 12.03294 22.38116 39.85955 1.000 28.00442 1038 ILE A C 1
ATOM 7834 O O . ILE A 1 1041 ? 12.21149 21.54286 38.97300 1.000 29.89911 1038 ILE A O 1
ATOM 7839 N N . ILE A 1 1042 ? 11.39762 23.53180 39.62348 1.000 28.08379 1039 ILE A N 1
ATOM 7840 C CA . ILE A 1 1042 ? 10.85759 23.79648 38.29306 1.000 28.57467 1039 ILE A CA 1
ATOM 7841 C C . ILE A 1 1042 ? 11.99338 23.99794 37.29265 1.000 27.85020 1039 ILE A C 1
ATOM 7842 O O . ILE A 1 1042 ? 11.94047 23.49105 36.16756 1.000 28.35013 1039 ILE A O 1
ATOM 7847 N N . LEU A 1 1043 ? 13.05589 24.70901 37.69516 1.000 27.12462 1040 LEU A N 1
ATOM 7848 C CA . LEU A 1 1043 ? 14.18856 24.88617 36.78934 1.000 26.41194 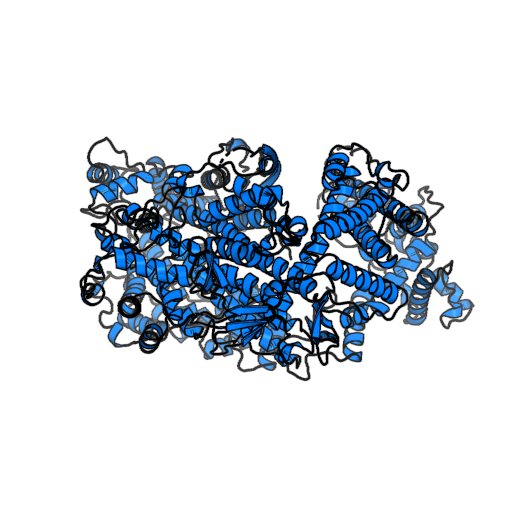1040 LEU A CA 1
ATOM 7849 C C . LEU A 1 1043 ? 14.83155 23.54778 36.44535 1.000 27.48256 1040 LEU A C 1
ATOM 7850 O O . LEU A 1 1043 ? 15.27426 23.33194 35.31223 1.000 28.32040 1040 LEU A O 1
ATOM 7855 N N . SER A 1 1044 ? 14.90193 22.63335 37.41200 1.000 28.23006 1041 SER A N 1
ATOM 7856 C CA . SER A 1 1044 ? 15.45172 21.31104 37.11396 1.000 31.79548 1041 SER A CA 1
ATOM 7857 C C . SER A 1 1044 ? 14.52459 20.52107 36.19122 1.000 33.49194 1041 SER A C 1
ATOM 7858 O O . SER A 1 1044 ? 14.99372 19.72084 35.37376 1.000 31.14333 1041 SER A O 1
ATOM 7861 N N . LYS A 1 1045 ? 13.21517 20.76592 36.27849 1.000 29.16509 1042 LYS A N 1
ATOM 7862 C CA . LYS A 1 1045 ? 12.26087 20.10052 35.39263 1.000 30.47902 1042 LYS A CA 1
ATOM 7863 C C . LYS A 1 1045 ? 12.35286 20.63774 33.96611 1.000 29.88404 1042 LYS A C 1
ATOM 7864 O O . LYS A 1 1045 ? 12.24725 19.87545 33.00106 1.000 32.56547 1042 LYS A O 1
ATOM 7870 N N . LEU A 1 1046 ? 12.53210 21.94505 33.80714 1.000 24.57866 1043 LEU A N 1
ATOM 7871 C CA . LEU A 1 1046 ? 12.54949 22.50925 32.45968 1.000 24.81480 1043 LEU A CA 1
ATOM 7872 C C . LEU A 1 1046 ? 13.88906 22.27276 31.77856 1.000 30.21697 1043 LEU A C 1
ATOM 7873 O O . LEU A 1 1046 ? 13.93779 21.95975 30.58171 1.000 27.89316 1043 LEU A O 1
ATOM 7878 N N . TYR A 1 1047 ? 14.98369 22.44731 32.52394 1.000 25.46464 1044 TYR A N 1
ATOM 7879 C CA . TYR A 1 1047 ? 16.31532 22.49788 31.93978 1.000 29.25761 1044 TYR A CA 1
ATOM 7880 C C . TYR A 1 1047 ? 17.26363 21.41072 32.42574 1.000 34.60446 1044 TYR A C 1
ATOM 7881 O O . TYR A 1 1047 ? 18.28093 21.16913 31.76087 1.000 35.04040 1044 TYR A O 1
ATOM 7890 N N . GLY A 1 1048 ? 16.96743 20.74974 33.55157 1.000 30.74885 1045 GLY A N 1
ATOM 7891 C CA . GLY A 1 1048 ? 17.79158 19.67037 34.04945 1.000 28.75511 1045 GLY A CA 1
ATOM 7892 C C . GLY A 1 1048 ? 17.33051 18.30817 33.56667 1.000 30.46006 1045 GLY A C 1
ATOM 7893 O O . GLY A 1 1048 ? 16.38745 18.16501 32.78500 1.000 32.02429 1045 GLY A O 1
ATOM 7894 N N . GLU A 1 1049 ? 18.04420 17.28664 34.03374 1.000 27.66929 1046 GLU A N 1
ATOM 7895 C CA . GLU A 1 1049 ? 17.86726 15.90934 33.58515 1.000 30.01987 1046 GLU A CA 1
ATOM 7896 C C . GLU A 1 1049 ? 17.50614 15.06010 34.79821 1.000 35.47966 1046 GLU A C 1
ATOM 7897 O O . GLU A 1 1049 ? 18.36278 14.77578 35.64547 1.000 29.46279 1046 GLU A O 1
ATOM 7903 N N . ARG A 1 1050 ? 16.23096 14.67121 34.87651 1.000 37.24539 1047 ARG A N 1
ATOM 7904 C CA . ARG A 1 1050 ? 15.68163 14.16668 36.13089 1.000 37.45894 1047 ARG A CA 1
ATOM 7905 C C . ARG A 1 1050 ? 16.35769 12.87528 36.54534 1.000 30.53244 1047 ARG A C 1
ATOM 7906 O O . ARG A 1 1050 ? 16.85260 12.76068 37.67282 1.000 33.87717 1047 ARG A O 1
ATOM 7914 N N . ARG A 1 1051 ? 16.38005 11.88637 35.65101 1.000 34.06821 1048 ARG A N 1
ATOM 7915 C CA . ARG A 1 1051 ? 16.94207 10.59098 36.01161 1.000 37.73269 1048 ARG A CA 1
ATOM 7916 C C . ARG A 1 1051 ? 18.41196 10.72506 36.36586 1.000 31.83234 1048 ARG A C 1
ATOM 7917 O O . ARG A 1 1051 ? 18.90136 10.06681 37.28783 1.000 28.82594 1048 ARG A O 1
ATOM 7925 N N . PHE A 1 1052 ? 19.12750 11.61139 35.67054 1.000 31.59391 1049 PHE A N 1
ATOM 7926 C CA . PHE A 1 1052 ? 20.52689 11.85279 36.00967 1.000 29.38574 1049 PHE A CA 1
ATOM 7927 C C . PHE A 1 1052 ? 20.66389 12.38748 37.43204 1.000 30.27120 1049 PHE A C 1
ATOM 7928 O O . PHE A 1 1052 ? 21.44679 11.86214 38.23800 1.000 27.64312 1049 PHE A O 1
ATOM 7936 N N . LEU A 1 1053 ? 19.90422 13.43696 37.76179 1.000 26.76913 1050 LEU A N 1
ATOM 7937 C CA . LEU A 1 1053 ? 19.99895 14.02491 39.09484 1.000 30.07843 1050 LEU A CA 1
ATOM 7938 C C . LEU A 1 1053 ? 19.64030 13.00732 40.17409 1.000 32.03459 1050 LEU A C 1
ATOM 7939 O O . LEU A 1 1053 ? 20.31155 12.93572 41.20715 1.000 30.27789 1050 LEU A O 1
ATOM 7944 N N . GLU A 1 1054 ? 18.59722 12.19999 39.94103 1.000 30.05655 1051 GLU A N 1
ATOM 7945 C CA . GLU A 1 1054 ? 18.24986 11.14358 40.89594 1.000 30.27697 1051 GLU A CA 1
ATOM 7946 C C . GLU A 1 1054 ? 19.37001 10.12240 41.04549 1.000 33.17725 1051 GLU A C 1
ATOM 7947 O O . GLU A 1 1054 ? 19.54908 9.54864 42.12788 1.000 35.30444 1051 GLU A O 1
ATOM 7953 N N . LYS A 1 1055 ? 20.12525 9.87045 39.97843 1.000 30.18708 1052 LYS A N 1
ATOM 7954 C CA . LYS A 1 1055 ? 21.17321 8.86208 40.03619 1.000 30.20240 1052 LYS A CA 1
ATOM 7955 C C . LYS A 1 1055 ? 22.44136 9.35505 40.71672 1.000 34.44894 1052 LYS A C 1
ATOM 7956 O O . LYS A 1 1055 ? 23.23885 8.53379 41.17783 1.000 36.71272 1052 LYS A O 1
ATOM 7962 N N . ILE A 1 1056 ? 22.66603 10.66099 40.79887 1.000 33.00923 1053 ILE A N 1
ATOM 7963 C CA . ILE A 1 1056 ? 23.93928 11.15153 41.31092 1.000 32.14004 1053 ILE A CA 1
ATOM 7964 C C . ILE A 1 1056 ? 23.81354 11.82199 42.66308 1.000 28.73766 1053 ILE A C 1
ATOM 7965 O O . ILE A 1 1056 ? 24.84472 12.19198 43.24877 1.000 29.68963 1053 ILE A O 1
ATOM 7970 N N . THR A 1 1057 ? 22.60207 11.99772 43.18170 1.000 32.81479 1054 THR A N 1
ATOM 7971 C CA . THR A 1 1057 ? 22.40333 12.61849 44.48037 1.000 36.42818 1054 THR A CA 1
ATOM 7972 C C . THR A 1 1057 ? 21.51817 11.73115 45.34073 1.000 39.18514 1054 THR A C 1
ATOM 7973 O O . THR A 1 1057 ? 20.88362 10.78579 44.86209 1.000 33.95846 1054 THR A O 1
ATOM 7977 N N . ASP A 1 1058 ? 21.49600 12.04753 46.62987 1.000 41.13082 1055 ASP A N 1
ATOM 7978 C CA . ASP A 1 1058 ? 20.54829 11.46437 47.56671 1.000 41.91577 1055 ASP A CA 1
ATOM 7979 C C . ASP A 1 1058 ? 19.45611 12.47895 47.86317 1.000 39.95399 1055 ASP A C 1
ATOM 7980 O O . ASP A 1 1058 ? 19.72460 13.67774 47.98591 1.000 36.02037 1055 ASP A O 1
ATOM 7985 N N . ARG A 1 1059 ? 18.22777 11.99072 47.99215 1.000 38.16836 1056 ARG A N 1
ATOM 7986 C CA . ARG A 1 1059 ? 17.11675 12.86241 48.32978 1.000 39.94965 1056 ARG A CA 1
ATOM 7987 C C . ARG A 1 1059 ? 17.37031 13.56842 49.65556 1.000 40.28105 1056 ARG A C 1
ATOM 7988 O O . ARG A 1 1059 ? 17.99931 13.02639 50.56526 1.000 46.05636 1056 ARG A O 1
ATOM 7996 N N . VAL A 1 1060 ? 16.88586 14.80717 49.74607 1.000 39.05242 1057 VAL A N 1
ATOM 7997 C CA . VAL A 1 1060 ? 16.87793 15.50592 51.02176 1.000 41.44763 1057 VAL A CA 1
ATOM 7998 C C . VAL A 1 1060 ? 16.08485 14.68216 52.02702 1.000 45.17522 1057 VAL A C 1
ATOM 7999 O O . VAL A 1 1060 ? 15.02897 14.11888 51.70790 1.000 46.95881 1057 VAL A O 1
ATOM 8003 N N . SER A 1 1061 ? 16.60159 14.60078 53.24447 1.000 46.21616 1058 SER A N 1
ATOM 8004 C CA . SER A 1 1061 ? 16.04940 13.76103 54.29352 1.000 47.12770 1058 SER A CA 1
ATOM 8005 C C . SER A 1 1061 ? 15.58414 14.61498 55.46289 1.000 45.19659 1058 SER A C 1
ATOM 8006 O O . SER A 1 1061 ? 15.91544 15.79893 55.57702 1.000 39.86029 1058 SER A O 1
ATOM 8009 N N . ARG A 1 1062 ? 14.81939 13.98163 56.35478 1.000 47.19454 1059 ARG A N 1
ATOM 8010 C CA . ARG A 1 1062 ? 14.46527 14.63045 57.61230 1.000 41.96780 1059 ARG A CA 1
ATOM 8011 C C . ARG A 1 1062 ? 15.71523 15.08069 58.36301 1.000 37.41725 1059 ARG A C 1
ATOM 8012 O O . ARG A 1 1062 ? 15.79667 16.22318 58.83029 1.000 35.74824 1059 ARG A O 1
ATOM 8020 N N . SER A 1 1063 ? 16.71708 14.20072 58.46386 1.000 41.50766 1060 SER A N 1
ATOM 8021 C CA . SER A 1 1063 ? 17.90777 14.53886 59.23604 1.000 43.46765 1060 SER A CA 1
ATOM 8022 C C . SER A 1 1063 ? 18.66246 15.71019 58.62263 1.000 42.27276 1060 SER A C 1
ATOM 8023 O O . SER A 1 1063 ? 19.30962 16.47692 59.34870 1.000 41.03462 1060 SER A O 1
ATOM 8026 N N . ASP A 1 1064 ? 18.59103 15.86795 57.29621 1.000 43.74159 1061 ASP A N 1
ATOM 8027 C CA . ASP A 1 1064 ? 19.11002 17.07842 56.66135 1.000 38.53645 1061 ASP A CA 1
ATOM 8028 C C . ASP A 1 1064 ? 18.38360 18.31212 57.17600 1.000 34.62904 1061 ASP A C 1
ATOM 8029 O O . ASP A 1 1064 ? 19.00898 19.32070 57.52495 1.000 37.01128 1061 ASP A O 1
ATOM 8034 N N . ILE A 1 1065 ? 17.05108 18.25527 57.19554 1.000 34.13882 1062 ILE A N 1
ATOM 8035 C CA . ILE A 1 1065 ? 16.24875 19.38943 57.63408 1.000 34.23874 1062 ILE A CA 1
ATOM 8036 C C . ILE A 1 1065 ? 16.47340 19.64471 59.11629 1.000 37.03341 1062 ILE A C 1
ATOM 8037 O O . ILE A 1 1065 ? 16.52703 20.79447 59.56563 1.000 35.51995 1062 ILE A O 1
ATOM 8042 N N . VAL A 1 1066 ? 16.63987 18.57400 59.88849 1.000 42.25481 1063 VAL A N 1
ATOM 8043 C CA . VAL A 1 1066 ? 16.99968 18.70801 61.29476 1.000 39.81308 1063 VAL A CA 1
ATOM 8044 C C . VAL A 1 1066 ? 18.32531 19.44706 61.43348 1.000 42.70882 1063 VAL A C 1
ATOM 8045 O O . VAL A 1 1066 ? 18.43979 20.42155 62.18754 1.000 43.99219 1063 VAL A O 1
ATOM 8049 N N . GLU A 1 1067 ? 19.34664 18.99626 60.69811 1.000 43.76085 1064 GLU A N 1
ATOM 8050 C CA . GLU A 1 1067 ? 20.65948 19.63335 60.77445 1.000 41.29508 1064 GLU A CA 1
ATOM 8051 C C . GLU A 1 1067 ? 20.60331 21.07839 60.28876 1.000 41.05420 1064 GLU A C 1
ATOM 8052 O O . GLU A 1 1067 ? 21.26378 21.95836 60.85433 1.000 38.79189 1064 GLU A O 1
ATOM 8058 N N . TYR A 1 1068 ? 19.80713 21.34258 59.24682 1.000 41.90384 1065 TYR A N 1
ATOM 8059 C CA . TYR A 1 1068 ? 19.61453 22.71075 58.77203 1.000 40.27984 1065 TYR A CA 1
ATOM 8060 C C . TYR A 1 1068 ? 19.10000 23.61332 59.89223 1.000 40.16411 1065 TYR A C 1
ATOM 8061 O O . TYR A 1 1068 ? 19.63408 24.70319 60.12715 1.000 35.85553 1065 TYR A O 1
ATOM 8070 N N . TYR A 1 1069 ? 18.06238 23.16533 60.60258 1.000 42.15081 1066 TYR A N 1
ATOM 8071 C CA . TYR A 1 1069 ? 17.50141 23.97421 61.67955 1.000 42.67520 1066 TYR A CA 1
ATOM 8072 C C . TYR A 1 1069 ? 18.47347 24.10552 62.84496 1.000 44.32867 1066 TYR A C 1
ATOM 8073 O O . TYR A 1 1069 ? 18.58624 25.18337 63.44075 1.000 47.74397 1066 TYR A O 1
ATOM 8082 N N . LYS A 1 1070 ? 19.19543 23.02913 63.17323 1.000 43.44800 1067 LYS A N 1
ATOM 8083 C CA . LYS A 1 1070 ? 20.14704 23.08612 64.28185 1.000 46.61742 1067 LYS A CA 1
ATOM 8084 C C . LYS A 1 1070 ? 21.25919 24.08822 64.00387 1.000 46.82156 1067 LYS A C 1
ATOM 8085 O O . LYS A 1 1070 ? 21.64638 24.85814 64.88907 1.000 45.06859 1067 LYS A O 1
ATOM 8091 N N . LEU A 1 1071 ? 21.78772 24.09437 62.77585 1.000 41.56351 1068 LEU A N 1
ATOM 8092 C CA . LEU A 1 1071 ? 22.82497 25.05687 62.43136 1.000 38.62974 1068 LEU A CA 1
ATOM 8093 C C . LEU A 1 1071 ? 22.25133 26.45675 62.26300 1.000 38.04256 1068 LEU A C 1
ATOM 8094 O O . LEU A 1 1071 ? 22.95298 27.44514 62.51739 1.000 40.39503 1068 LEU A O 1
ATOM 8099 N N . LYS A 1 1072 ? 20.99989 26.55847 61.80757 1.000 34.53454 1069 LYS A N 1
ATOM 8100 C CA . LYS A 1 1072 ? 20.29983 27.83750 61.80115 1.000 39.86248 1069 LYS A CA 1
ATOM 8101 C C . LYS A 1 1072 ? 20.34069 28.46018 63.19518 1.000 47.72555 1069 LYS A C 1
ATOM 8102 O O . LYS A 1 1072 ? 20.78397 29.60129 63.36805 1.000 48.86170 1069 LYS A O 1
ATOM 8108 N N . LYS A 1 1073 ? 19.87365 27.70993 64.20110 1.000 51.59807 1070 LYS A N 1
ATOM 8109 C CA . LYS A 1 1073 ? 19.87749 28.18967 65.58285 1.000 55.46950 1070 LYS A CA 1
ATOM 8110 C C . LYS A 1 1073 ? 21.27479 28.60858 66.01542 1.000 58.04806 1070 LYS A C 1
ATOM 8111 O O . LYS A 1 1073 ? 21.47951 29.72929 66.49464 1.000 60.99574 1070 LYS A O 1
ATOM 8117 N N . GLU A 1 1074 ? 22.25651 27.71722 65.83571 1.000 59.30969 1071 GLU A N 1
ATOM 8118 C CA . GLU A 1 1074 ? 23.60074 27.95574 66.34935 1.000 64.12653 1071 GLU A CA 1
ATOM 8119 C C . GLU A 1 1074 ? 24.28571 29.14892 65.69286 1.000 66.41292 1071 GLU A C 1
ATOM 8120 O O . GLU A 1 1074 ? 25.25951 29.66767 66.25007 1.000 69.69319 1071 GLU A O 1
ATOM 8126 N N . THR A 1 1075 ? 23.80990 29.59832 64.53132 1.000 63.84062 1072 THR A N 1
ATOM 8127 C CA . THR A 1 1075 ? 24.40275 30.74038 63.84989 1.000 62.13452 1072 THR A CA 1
ATOM 8128 C C . THR A 1 1075 ? 23.52436 31.98301 63.88665 1.000 64.38919 1072 THR A C 1
ATOM 8129 O O . THR A 1 1075 ? 23.95266 33.03673 63.40329 1.000 66.06746 1072 THR A O 1
ATOM 8133 N N . SER A 1 1076 ? 22.32260 31.89656 64.46684 1.000 66.05031 1073 SER A N 1
ATOM 8134 C CA . SER A 1 1076 ? 21.31233 32.94659 64.34830 1.000 69.55606 1073 SER A CA 1
ATOM 8135 C C . SER A 1 1076 ? 21.71916 34.27136 64.98439 1.000 72.50988 1073 SER A C 1
ATOM 8136 O O . SER A 1 1076 ? 21.07651 35.28956 64.70208 1.000 71.95235 1073 SER A O 1
ATOM 8139 N N . GLN A 1 1077 ? 22.75832 34.29129 65.81877 1.000 73.94373 1074 GLN A N 1
ATOM 8140 C CA . GLN A 1 1077 ? 23.11871 35.48228 66.57682 1.000 78.43901 1074 GLN A CA 1
ATOM 8141 C C . GLN A 1 1077 ? 24.29836 36.24858 65.98839 1.000 79.70893 1074 GLN A C 1
ATOM 8142 O O . GLN A 1 1077 ? 24.56091 37.37496 66.42414 1.000 79.60890 1074 GLN A O 1
ATOM 8148 N N . TYR A 1 1078 ? 25.00918 35.67837 65.01120 1.000 80.18422 1075 TYR A N 1
ATOM 8149 C CA . TYR A 1 1078 ? 26.12886 36.37194 64.38439 1.000 81.76051 1075 TYR A CA 1
ATOM 8150 C C . TYR A 1 1078 ? 26.12515 36.18781 62.86789 1.000 84.92451 1075 TYR A C 1
ATOM 8151 O O . TYR A 1 1078 ? 27.18804 36.19748 62.23667 1.000 86.75468 1075 TYR A O 1
ATOM 8160 N N . GLN A 1 1079 ? 24.94172 36.04662 62.26382 1.000 84.91097 1076 GLN A N 1
ATOM 8161 C CA . GLN A 1 1079 ? 24.86627 35.59775 60.87590 1.000 85.23345 1076 GLN A CA 1
ATOM 8162 C C . GLN A 1 1079 ? 25.21496 36.70558 59.88287 1.000 84.42457 1076 GLN A C 1
ATOM 8163 O O . GLN A 1 1079 ? 25.89900 36.44605 58.88613 1.000 85.90461 1076 GLN A O 1
ATOM 8169 N N . THR A 1 1080 ? 24.76667 37.93792 60.12266 1.000 81.05243 1077 THR A N 1
ATOM 8170 C CA . THR A 1 1080 ? 25.07954 39.04617 59.22918 1.000 77.03023 1077 THR A CA 1
ATOM 8171 C C . THR A 1 1080 ? 26.30090 39.82903 59.68571 1.000 74.85462 1077 THR A C 1
ATOM 8172 O O . THR A 1 1080 ? 26.53360 40.93969 59.19682 1.000 71.38641 1077 THR A O 1
ATOM 8176 N N . LYS A 1 1081 ? 27.07651 39.27634 60.62129 1.000 76.78628 1078 LYS A N 1
ATOM 8177 C CA . LYS A 1 1081 ? 28.39819 39.82103 60.89811 1.000 77.19312 1078 LYS A CA 1
ATOM 8178 C C . LYS A 1 1081 ? 29.28703 39.74105 59.66401 1.000 78.66094 1078 LYS A C 1
ATOM 8179 O O . LYS A 1 1081 ? 30.19275 40.56471 59.49489 1.000 77.36157 1078 LYS A O 1
ATOM 8185 N N . GLY A 1 1082 ? 29.03551 38.76739 58.78851 1.000 80.86392 1079 GLY A N 1
ATOM 8186 C CA . GLY A 1 1082 ? 29.75352 38.64570 57.53414 1.000 81.67507 1079 GLY A CA 1
ATOM 8187 C C . GLY A 1 1082 ? 31.17276 38.14047 57.69196 1.000 80.75637 1079 GLY A C 1
ATOM 8188 O O . GLY A 1 1082 ? 31.55352 37.12584 57.10012 1.000 78.44278 1079 GLY A O 1
ATOM 8189 N N . ILE A 1 1083 ? 31.96746 38.85751 58.48035 1.000 81.22495 1080 ILE A N 1
ATOM 8190 C CA . ILE A 1 1083 ? 33.34373 38.48949 58.78839 1.000 82.77499 1080 ILE A CA 1
ATOM 8191 C C . ILE A 1 1083 ? 33.42451 38.28751 60.29649 1.000 82.72922 1080 ILE A C 1
ATOM 8192 O O . ILE A 1 1083 ? 33.15873 39.21796 61.06781 1.000 82.71043 1080 ILE A O 1
ATOM 8197 N N . PHE A 1 1084 ? 33.78362 37.07917 60.71510 1.000 83.01749 1081 PHE A N 1
ATOM 8198 C CA . PHE A 1 1084 ? 33.54946 36.62831 62.07898 1.000 83.25794 1081 PHE A CA 1
ATOM 8199 C C . PHE A 1 1084 ? 34.81641 36.68564 62.92563 1.000 83.35350 1081 PHE A C 1
ATOM 8200 O O . PHE A 1 1084 ? 35.92992 36.87820 62.43108 1.000 82.88944 1081 PHE A O 1
ATOM 8208 N N . ASP A 1 1085 ? 34.62013 36.51631 64.23418 1.000 82.99934 1082 ASP A N 1
ATOM 8209 C CA . ASP A 1 1085 ? 35.71298 36.50651 65.20181 1.000 82.19875 1082 ASP A CA 1
ATOM 8210 C C . ASP A 1 1085 ? 36.29574 35.10622 65.37067 1.000 80.56005 1082 ASP A C 1
ATOM 8211 O O . ASP A 1 1085 ? 37.49318 34.89627 65.16793 1.000 81.72367 1082 ASP A O 1
ATOM 8216 N N . SER A 1 1086 ? 35.46091 34.14050 65.73079 1.000 77.99423 1083 SER A N 1
ATOM 8217 C CA . SER A 1 1086 ? 35.94632 32.82224 66.10520 1.000 75.13837 1083 SER A CA 1
ATOM 8218 C C . SER A 1 1086 ? 36.14300 31.92667 64.88539 1.000 76.99822 1083 SER A C 1
ATOM 8219 O O . SER A 1 1086 ? 35.61252 32.17332 63.79913 1.000 76.54225 1083 SER A O 1
ATOM 8222 N N . GLU A 1 1087 ? 36.92362 30.86502 65.09076 1.000 76.60570 1084 GLU A N 1
ATOM 8223 C CA . GLU A 1 1087 ? 37.16571 29.88534 64.04024 1.000 74.44982 1084 GLU A CA 1
ATOM 8224 C C . GLU A 1 1087 ? 35.96965 28.95907 63.85265 1.000 70.69115 1084 GLU A C 1
ATOM 8225 O O . GLU A 1 1087 ? 35.57144 28.67989 62.71702 1.000 66.84978 1084 GLU A O 1
ATOM 8231 N N . ASP A 1 1088 ? 35.38465 28.47385 64.95012 1.000 68.93872 1085 ASP A N 1
ATOM 8232 C CA . ASP A 1 1088 ? 34.20465 27.62388 64.86325 1.000 67.41660 1085 ASP A CA 1
ATOM 8233 C C . ASP A 1 1088 ? 32.94035 28.40382 64.53134 1.000 60.46956 1085 ASP A C 1
ATOM 8234 O O . ASP A 1 1088 ? 31.92752 27.78913 64.18375 1.000 59.24525 1085 ASP A O 1
ATOM 8239 N N . GLU A 1 1089 ? 32.96863 29.73312 64.63695 1.000 56.82369 1086 GLU A N 1
ATOM 8240 C CA . GLU A 1 1089 ? 31.87711 30.53268 64.09479 1.000 55.43014 1086 GLU A CA 1
ATOM 8241 C C . GLU A 1 1089 ? 31.88517 30.47564 62.57206 1.000 50.68409 1086 GLU A C 1
ATOM 8242 O O . GLU A 1 1089 ? 30.84344 30.26105 61.93925 1.000 48.59917 1086 GLU A O 1
ATOM 8248 N N . GLN A 1 1090 ? 33.06696 30.63569 61.97170 1.000 44.67608 1087 GLN A N 1
ATOM 8249 C CA . GLN A 1 1090 ? 33.18848 30.56967 60.52032 1.000 42.74260 1087 GLN A CA 1
ATOM 8250 C C . GLN A 1 1090 ? 32.81768 29.18481 59.99624 1.000 42.45236 1087 GLN A C 1
ATOM 8251 O O . GLN A 1 1090 ? 32.01472 29.05560 59.06284 1.000 35.69074 1087 GLN A O 1
ATOM 8257 N N . LYS A 1 1091 ? 33.39137 28.13358 60.59328 1.000 41.57655 1088 LYS A N 1
ATOM 8258 C CA . LYS A 1 1091 ? 33.10688 26.77147 60.14868 1.000 43.87831 1088 LYS A CA 1
ATOM 8259 C C . LYS A 1 1091 ? 31.63254 26.42078 60.29586 1.000 43.07058 1088 LYS A C 1
ATOM 8260 O O . LYS A 1 1091 ? 31.08823 25.66713 59.47871 1.000 43.92654 1088 LYS A O 1
ATOM 8266 N N . ASN A 1 1092 ? 30.96576 26.94315 61.32529 1.000 42.00937 1089 ASN A N 1
ATOM 8267 C CA . ASN A 1 1092 ? 29.54274 26.65525 61.47599 1.000 41.58369 1089 ASN A CA 1
ATOM 8268 C C . ASN A 1 1092 ? 28.71402 27.41441 60.44919 1.000 37.25578 1089 ASN A C 1
ATOM 8269 O O . ASN A 1 1092 ? 27.69229 26.90985 59.96825 1.000 34.67104 1089 ASN A O 1
ATOM 8274 N N . ILE A 1 1093 ? 29.12296 28.63843 60.12384 1.000 36.76893 1090 ILE A N 1
ATOM 8275 C CA . ILE A 1 1093 ? 28.44425 29.38498 59.07402 1.000 36.98268 1090 ILE A CA 1
ATOM 8276 C C . ILE A 1 1093 ? 28.54387 28.63194 57.75534 1.000 35.16169 1090 ILE A C 1
ATOM 8277 O O . ILE A 1 1093 ? 27.54979 28.47037 57.03800 1.000 38.59291 1090 ILE A O 1
ATOM 8282 N N . LYS A 1 1094 ? 29.74599 28.13801 57.43446 1.000 36.38158 1091 LYS A N 1
ATOM 8283 C CA . LYS A 1 1094 ? 29.93431 27.36096 56.21141 1.000 36.81709 1091 LYS A CA 1
ATOM 8284 C C . LYS A 1 1094 ? 29.05419 26.11982 56.21016 1.000 38.67092 1091 LYS A C 1
ATOM 8285 O O . LYS A 1 1094 ? 28.42999 25.79437 55.19304 1.000 38.35464 1091 LYS A O 1
ATOM 8291 N N . LYS A 1 1095 ? 28.98457 25.41838 57.34619 1.000 34.88303 1092 LYS A N 1
ATOM 8292 C CA . LYS A 1 1095 ? 28.13056 24.24004 57.43634 1.000 35.48698 1092 LYS A CA 1
ATOM 8293 C C . LYS A 1 1095 ? 26.66700 24.60429 57.24042 1.000 34.80546 1092 LYS A C 1
ATOM 8294 O O . LYS A 1 1095 ? 25.92606 23.87658 56.56903 1.000 34.11906 1092 LYS A O 1
ATOM 8300 N N . PHE A 1 1096 ? 26.22340 25.72727 57.81530 1.000 31.16984 1093 PHE A N 1
ATOM 8301 C CA . PHE A 1 1096 ? 24.83781 26.12818 57.60158 1.000 29.94875 1093 PHE A CA 1
ATOM 8302 C C . PHE A 1 1096 ? 24.58147 26.42782 56.13305 1.000 30.05722 1093 PHE A C 1
ATOM 8303 O O . PHE A 1 1096 ? 23.56904 26.00485 55.56741 1.000 33.36250 1093 PHE A O 1
ATOM 8311 N N . GLN A 1 1097 ? 25.47210 27.20603 55.51888 1.000 31.84945 1094 GLN A N 1
ATOM 8312 C CA . GLN A 1 1097 ? 25.32689 27.51770 54.10220 1.000 32.90457 1094 GLN A CA 1
ATOM 8313 C C . GLN A 1 1097 ? 25.22318 26.24023 53.28043 1.000 31.94395 1094 GLN A C 1
ATOM 8314 O O . GLN A 1 1097 ? 24.37222 26.13107 52.38678 1.000 31.45861 1094 GLN A O 1
ATOM 8320 N N . GLU A 1 1098 ? 26.05145 25.24445 53.59918 1.000 31.10433 1095 GLU A N 1
ATOM 8321 C CA . GLU A 1 1098 ? 25.98541 23.97857 52.87012 1.000 35.14660 1095 GLU A CA 1
ATOM 8322 C C . GLU A 1 1098 ? 24.63929 23.29102 53.06615 1.000 33.58786 1095 GLU A C 1
ATOM 8323 O O . GLU A 1 1098 ? 24.08228 22.72588 52.11951 1.000 32.80926 1095 GLU A O 1
ATOM 8329 N N . MET A 1 1099 ? 24.09605 23.32176 54.28913 1.000 36.51651 1096 MET A N 1
ATOM 8330 C CA . MET A 1 1099 ? 22.81441 22.66294 54.52539 1.000 32.84411 1096 MET A CA 1
ATOM 8331 C C . MET A 1 1099 ? 21.66696 23.43441 53.89144 1.000 30.25213 1096 MET A C 1
ATOM 8332 O O . MET A 1 1099 ? 20.69882 22.83044 53.40875 1.000 30.57616 1096 MET A O 1
ATOM 8337 N N . LYS A 1 1100 ? 21.74074 24.76876 53.90696 1.000 30.86471 1097 LYS A N 1
ATOM 8338 C CA . LYS A 1 1100 ? 20.72143 25.54701 53.21593 1.000 35.56822 1097 LYS A CA 1
ATOM 8339 C C . LYS A 1 1100 ? 20.70185 25.19465 51.73265 1.000 35.44764 1097 LYS A C 1
ATOM 8340 O O . LYS A 1 1100 ? 19.63299 25.00720 51.14278 1.000 36.45210 1097 LYS A O 1
ATOM 8346 N N . ASN A 1 1101 ? 21.88432 25.05477 51.13014 1.000 33.86061 1098 ASN A N 1
ATOM 8347 C CA . ASN A 1 1101 ? 21.96439 24.67831 49.72309 1.000 33.08200 1098 ASN A CA 1
ATOM 8348 C C . ASN A 1 1101 ? 21.31385 23.32220 49.46904 1.000 34.47233 1098 ASN A C 1
ATOM 8349 O O . ASN A 1 1101 ? 20.73890 23.09421 48.39681 1.000 36.74147 1098 ASN A O 1
ATOM 8354 N N . ILE A 1 1102 ? 21.35582 22.42386 50.44885 1.000 32.63520 1099 ILE A N 1
ATOM 8355 C CA . ILE A 1 1102 ? 20.74656 21.11098 50.26606 1.000 31.83782 1099 ILE A CA 1
ATOM 8356 C C . ILE A 1 1102 ? 19.22543 21.20539 50.34532 1.000 31.85458 1099 ILE A C 1
ATOM 8357 O O . ILE A 1 1102 ? 18.50812 20.74783 49.44504 1.000 28.37737 1099 ILE A O 1
ATOM 8362 N N . VAL A 1 1103 ? 18.70282 21.77140 51.43927 1.000 33.16183 1100 VAL A N 1
ATOM 8363 C CA . VAL A 1 1103 ? 17.25318 21.74785 51.62286 1.000 34.04831 1100 VAL A CA 1
ATOM 8364 C C . VAL A 1 1103 ? 16.55120 22.61384 50.58214 1.000 35.85964 1100 VAL A C 1
ATOM 8365 O O . VAL A 1 1103 ? 15.38897 22.36659 50.25255 1.000 35.40615 1100 VAL A O 1
ATOM 8369 N N . GLU A 1 1104 ? 17.23516 23.61547 50.03368 1.000 36.34278 1101 GLU A N 1
ATOM 8370 C CA . GLU A 1 1104 ? 16.65699 24.47034 49.00553 1.000 37.54632 1101 GLU A CA 1
ATOM 8371 C C . GLU A 1 1104 ? 16.81457 23.89280 47.60598 1.000 39.62979 1101 GLU A C 1
ATOM 8372 O O . GLU A 1 1104 ? 16.34711 24.51153 46.64360 1.000 40.52016 1101 GLU A O 1
ATOM 8378 N N . PHE A 1 1105 ? 17.46729 22.73572 47.47242 1.000 37.65427 1102 PHE A N 1
ATOM 8379 C CA . PHE A 1 1105 ? 17.76100 22.10185 46.19030 1.000 36.06082 1102 PHE A CA 1
ATOM 8380 C C . PHE A 1 1105 ? 18.73482 22.91721 45.35467 1.000 39.65735 1102 PHE A C 1
ATOM 8381 O O . PHE A 1 1105 ? 18.78179 22.76115 44.13212 1.000 42.35543 1102 PHE A O 1
ATOM 8389 N N . ARG A 1 1106 ? 19.51260 23.79455 45.99132 1.000 35.19076 1103 ARG A N 1
ATOM 8390 C CA . ARG A 1 1106 ? 20.50786 24.56019 45.25575 1.000 36.16235 1103 ARG A CA 1
ATOM 8391 C C . ARG A 1 1106 ? 21.67177 23.68453 44.82459 1.000 34.65361 1103 ARG A C 1
ATOM 8392 O O . ARG A 1 1106 ? 22.27306 23.93022 43.77280 1.000 34.85501 1103 ARG A O 1
ATOM 8400 N N . ASP A 1 1107 ? 22.02122 22.67752 45.62808 1.000 30.86977 1104 ASP A N 1
ATOM 8401 C CA . ASP A 1 1107 ? 23.07093 21.75879 45.21056 1.000 35.47622 1104 ASP A CA 1
ATOM 8402 C C . ASP A 1 1107 ? 22.66998 21.04010 43.93210 1.000 36.33921 1104 ASP A C 1
ATOM 8403 O O . ASP A 1 1107 ? 23.51293 20.78449 43.06373 1.000 36.84028 1104 ASP A O 1
ATOM 8408 N N . LEU A 1 1108 ? 21.38099 20.72187 43.79852 1.000 32.38905 1105 LEU A N 1
ATOM 8409 C CA . LEU A 1 1108 ? 20.85739 20.14313 42.56033 1.000 37.98752 1105 LEU A CA 1
ATOM 8410 C C . LEU A 1 1108 ? 21.17240 21.02291 41.35823 1.000 37.59484 1105 LEU A C 1
ATOM 8411 O O . LEU A 1 1108 ? 21.61376 20.53368 40.30782 1.000 31.50061 1105 LEU A O 1
ATOM 8416 N N . MET A 1 1109 ? 20.88399 22.32133 41.47813 1.000 35.65707 1106 MET A N 1
ATOM 8417 C CA . MET A 1 1109 ? 21.19043 23.26127 40.40849 1.000 35.26435 1106 MET A CA 1
ATOM 8418 C C . MET A 1 1109 ? 22.67365 23.25593 40.09550 1.000 31.90083 1106 MET A C 1
ATOM 8419 O O . MET A 1 1109 ? 23.06903 23.32192 38.92566 1.000 29.70751 1106 MET A O 1
ATOM 8424 N N . ASP A 1 1110 ? 23.50487 23.20266 41.13826 1.000 27.04153 1107 ASP A N 1
ATOM 8425 C CA . ASP A 1 1110 ? 24.95116 23.13686 40.96702 1.000 29.79213 1107 ASP A CA 1
ATOM 8426 C C . ASP A 1 1110 ? 25.34657 21.91447 40.15178 1.000 29.94240 1107 ASP A C 1
ATOM 8427 O O . ASP A 1 1110 ? 26.07714 22.02847 39.16557 1.000 22.21706 1107 ASP A O 1
ATOM 8432 N N . TYR A 1 1111 ? 24.85956 20.73013 40.53875 1.000 25.88395 1108 TYR A N 1
ATOM 8433 C CA . TYR A 1 1111 ? 25.21562 19.53216 39.78550 1.000 28.99771 1108 TYR A CA 1
ATOM 8434 C C . TYR A 1 1111 ? 24.71242 19.61015 38.34924 1.000 24.91403 1108 TYR A C 1
ATOM 8435 O O . TYR A 1 1111 ? 25.39504 19.15675 37.42406 1.000 25.47975 1108 TYR A O 1
ATOM 8444 N N . SER A 1 1112 ? 23.51451 20.16525 38.14084 1.000 26.54627 1109 SER A N 1
ATOM 8445 C CA . SER A 1 1112 ? 22.99829 20.27440 36.77406 1.000 26.30057 1109 SER A CA 1
ATOM 8446 C C . SER A 1 1112 ? 23.88457 21.17116 35.92773 1.000 26.25829 1109 SER A C 1
ATOM 8447 O O . SER A 1 1112 ? 24.16699 20.85945 34.76081 1.000 26.68486 1109 SER A O 1
ATOM 8450 N N . GLU A 1 1113 ? 24.32577 22.29349 36.49888 1.000 23.52997 1110 GLU A N 1
ATOM 8451 C CA . GLU A 1 1113 ? 25.21336 23.19393 35.77034 1.000 22.52158 1110 GLU A CA 1
ATOM 8452 C C . GLU A 1 1113 ? 26.53969 22.52569 35.46493 1.000 23.05910 1110 GLU A C 1
ATOM 8453 O O . GLU A 1 1113 ? 27.11676 22.74975 34.39912 1.000 22.66717 1110 GLU A O 1
ATOM 8459 N N . ILE A 1 1114 ? 27.07216 21.74010 36.41011 1.000 20.21962 1111 ILE A N 1
ATOM 8460 C CA . ILE A 1 1114 ? 28.34913 21.08366 36.15314 1.000 17.34096 1111 ILE A CA 1
ATOM 8461 C C . ILE A 1 1114 ? 28.19638 20.09096 35.01949 1.000 18.36216 1111 ILE A C 1
ATOM 8462 O O . ILE A 1 1114 ? 29.03856 20.02207 34.11762 1.000 21.13067 1111 ILE A O 1
ATOM 8467 N N . ALA A 1 1115 ? 27.10683 19.32032 35.03773 1.000 20.98009 1112 ALA A N 1
ATOM 8468 C CA . ALA A 1 1115 ? 26.82356 18.40566 33.93967 1.000 22.96103 1112 ALA A CA 1
ATOM 8469 C C . ALA A 1 1115 ? 26.63800 19.16017 32.63022 1.000 21.36981 1112 ALA A C 1
ATOM 8470 O O . ALA A 1 1115 ? 27.15662 18.74637 31.58427 1.000 21.08705 1112 ALA A O 1
ATOM 8472 N N . ASP A 1 1116 ? 25.90523 20.27163 32.66680 1.000 18.99218 1113 ASP A N 1
ATOM 8473 C CA . ASP A 1 1116 ? 25.78452 21.09881 31.46440 1.000 19.55580 1113 ASP A CA 1
ATOM 8474 C C . ASP A 1 1116 ? 27.14622 21.58052 30.98159 1.000 18.68636 1113 ASP A C 1
ATOM 8475 O O . ASP A 1 1116 ? 27.37580 21.71027 29.77354 1.000 20.74599 1113 ASP A O 1
ATOM 8480 N N . GLU A 1 1117 ? 28.04410 21.92744 31.90592 1.000 18.31707 1114 GLU A N 1
ATOM 8481 C CA . GLU A 1 1117 ? 29.36107 22.38399 31.46081 1.000 18.69486 1114 GLU A CA 1
ATOM 8482 C C . GLU A 1 1117 ? 30.18800 21.23501 30.89942 1.000 19.73613 1114 GLU A C 1
ATOM 8483 O O . GLU A 1 1117 ? 30.92744 21.41175 29.91944 1.000 19.73561 1114 GLU A O 1
ATOM 8489 N N . LEU A 1 1118 ? 30.10640 20.05224 31.51705 1.000 17.87485 1115 LEU A N 1
ATOM 8490 C CA . LEU A 1 1118 ? 30.79813 18.90534 30.93605 1.000 17.27558 1115 LEU A CA 1
ATOM 8491 C C . LEU A 1 1118 ? 30.22683 18.55043 29.57727 1.000 17.24250 1115 LEU A C 1
ATOM 8492 O O . LEU A 1 1118 ? 30.97556 18.24138 28.63993 1.000 18.77465 1115 LEU A O 1
ATOM 8497 N N . GLN A 1 1119 ? 28.89606 18.58753 29.45210 1.000 16.78762 1116 GLN A N 1
ATOM 8498 C CA . GLN A 1 1119 ? 28.26522 18.22094 28.19072 1.000 18.23680 1116 GLN A CA 1
ATOM 8499 C C . GLN A 1 1119 ? 28.50641 19.30641 27.15737 1.000 20.98510 1116 GLN A C 1
ATOM 8500 O O . GLN A 1 1119 ? 28.75407 19.01918 25.98416 1.000 18.93885 1116 GLN A O 1
ATOM 8506 N N . GLY A 1 1120 ? 28.44577 20.55813 27.59526 1.000 19.46848 1117 GLY A N 1
ATOM 8507 C CA . GLY A 1 1120 ? 28.69830 21.66384 26.68562 1.000 17.26230 1117 GLY A CA 1
ATOM 8508 C C . GLY A 1 1120 ? 30.10829 21.64019 26.13125 1.000 18.69098 1117 GLY A C 1
ATOM 8509 O O . GLY A 1 1120 ? 30.32475 21.94240 24.96344 1.000 18.31764 1117 GLY A O 1
ATOM 8510 N N . GLN A 1 1121 ? 31.09190 21.26293 26.95379 1.000 14.87044 1118 GLN A N 1
ATOM 8511 C CA . GLN A 1 1121 ? 32.44470 21.19112 26.41842 1.000 15.77764 1118 GLN A CA 1
ATOM 8512 C C . GLN A 1 1121 ? 32.55966 20.07033 25.39247 1.000 16.74050 1118 GLN A C 1
ATOM 8513 O O . GLN A 1 1121 ? 33.25711 20.20223 24.38591 1.000 16.50754 1118 GLN A O 1
ATOM 8519 N N . LEU A 1 1122 ? 31.88433 18.94979 25.64273 1.000 16.40507 1119 LEU A N 1
ATOM 8520 C CA . LEU A 1 1122 ? 31.86733 17.87361 24.65998 1.000 17.50386 1119 LEU A CA 1
ATOM 8521 C C . LEU A 1 1122 ? 31.27861 18.34708 23.33770 1.000 20.17805 1119 LEU A C 1
ATOM 8522 O O . LEU A 1 1122 ? 31.82632 18.06661 22.27693 1.000 19.11757 1119 LEU A O 1
ATOM 8527 N N . ILE A 1 1123 ? 30.17787 19.08646 23.38713 1.000 19.45041 1120 ILE A N 1
ATOM 8528 C CA . ILE A 1 1123 ? 29.58076 19.58084 22.15171 1.000 17.43314 1120 ILE A CA 1
ATOM 8529 C C . ILE A 1 1123 ? 30.48200 20.61899 21.49274 1.000 17.41370 1120 ILE A C 1
ATOM 8530 O O . ILE A 1 1123 ? 30.61607 20.65392 20.26648 1.000 17.00059 1120 ILE A O 1
ATOM 8535 N N . ASN A 1 1124 ? 31.11392 21.47488 22.29314 1.000 18.69864 1121 ASN A N 1
ATOM 8536 C CA . ASN A 1 1124 ? 32.10969 22.39869 21.75750 1.000 19.20066 1121 ASN A CA 1
ATOM 8537 C C . ASN A 1 1124 ? 33.16986 21.63910 20.95785 1.000 18.68972 1121 ASN A C 1
ATOM 8538 O O . ASN A 1 1124 ? 33.48094 21.99280 19.81535 1.000 17.93536 1121 ASN A O 1
ATOM 8543 N N . TRP A 1 1125 ? 33.71479 20.56576 21.53789 1.000 16.72710 1122 TRP A N 1
ATOM 8544 C CA . TRP A 1 1125 ? 34.71234 19.76359 20.83593 1.000 18.00425 1122 TRP A CA 1
ATOM 8545 C C . TRP A 1 1125 ? 34.14975 19.16454 19.55183 1.000 16.60233 1122 TRP A C 1
ATOM 8546 O O . TRP A 1 1125 ? 34.86543 19.04222 18.55114 1.000 16.73179 1122 TRP A O 1
ATOM 8557 N N . ILE A 1 1126 ? 32.87896 18.75352 19.56644 1.000 18.30911 1123 ILE A N 1
ATOM 8558 C CA . ILE A 1 1126 ? 32.28255 18.24700 18.32541 1.000 20.75702 1123 ILE A CA 1
ATOM 8559 C C . ILE A 1 1126 ? 32.42350 19.27777 17.21982 1.000 18.09793 1123 ILE A C 1
ATOM 8560 O O . ILE A 1 1126 ? 32.81137 18.95993 16.08829 1.000 17.17052 1123 ILE A O 1
ATOM 8565 N N . TYR A 1 1127 ? 32.08232 20.53005 17.52571 1.000 15.66262 1124 TYR A N 1
ATOM 8566 C CA . TYR A 1 1127 ? 32.09720 21.55961 16.49131 1.000 16.58704 1124 TYR A CA 1
ATOM 8567 C C . TYR A 1 1127 ? 33.50231 22.03977 16.19288 1.000 16.71752 1124 TYR A C 1
ATOM 8568 O O . TYR A 1 1127 ? 33.75509 22.51316 15.08015 1.000 17.48259 1124 TYR A O 1
ATOM 8577 N N . LEU A 1 1128 ? 34.43458 21.86417 17.13336 1.000 17.08511 1125 LEU A N 1
ATOM 8578 C CA . LEU A 1 1128 ? 35.84513 22.01056 16.80339 1.000 15.77035 1125 LEU A CA 1
ATOM 8579 C C . LEU A 1 1128 ? 36.24846 20.98518 15.75369 1.000 17.11880 1125 LEU A C 1
ATOM 8580 O O . LEU A 1 1128 ? 36.83813 21.33057 14.72738 1.000 17.00080 1125 LEU A O 1
ATOM 8585 N N . ARG A 1 1129 ? 35.93711 19.71029 16.00416 1.000 16.62529 1126 ARG A N 1
ATOM 8586 C CA . ARG A 1 1129 ? 36.31701 18.66630 15.05242 1.000 16.83822 1126 ARG A CA 1
ATOM 8587 C C . ARG A 1 1129 ? 35.61982 18.85499 13.71483 1.000 15.64495 1126 ARG A C 1
ATOM 8588 O O . ARG A 1 1129 ? 36.23690 18.67917 12.65326 1.000 18.43944 1126 ARG A O 1
ATOM 8596 N N . GLU A 1 1130 ? 34.33678 19.23096 13.73876 1.000 17.03454 1127 GLU A N 1
ATOM 8597 C CA . GLU A 1 1130 ? 33.61374 19.32468 12.47741 1.000 17.39856 1127 GLU A CA 1
ATOM 8598 C C . GLU A 1 1130 ? 34.18860 20.42912 11.62199 1.000 19.81865 1127 GLU A C 1
ATOM 8599 O O . GLU A 1 1130 ? 34.32137 20.27642 10.39907 1.000 18.73286 1127 GLU A O 1
ATOM 8605 N N . ARG A 1 1131 ? 34.53390 21.55376 12.25238 1.000 14.10567 1128 ARG A N 1
ATOM 8606 C CA . ARG A 1 1131 ? 35.21924 22.61545 11.53043 1.000 14.71329 1128 ARG A CA 1
ATOM 8607 C C . ARG A 1 1131 ? 36.51086 22.09171 10.91481 1.000 17.54580 1128 ARG A C 1
ATOM 8608 O O . ARG A 1 1131 ? 36.82832 22.38182 9.75817 1.000 16.35052 1128 ARG A O 1
ATOM 8616 N N . ASP A 1 1132 ? 37.29144 21.34379 11.68844 1.000 17.54343 1129 ASP A N 1
ATOM 8617 C CA . ASP A 1 1132 ? 38.59854 20.96203 11.18638 1.000 18.49442 1129 ASP A CA 1
ATOM 8618 C C . ASP A 1 1132 ? 38.52969 19.80487 10.19996 1.000 16.01293 1129 ASP A C 1
ATOM 8619 O O . ASP A 1 1132 ? 39.40348 19.69968 9.34075 1.000 17.05621 1129 ASP A O 1
ATOM 8624 N N . LEU A 1 1133 ? 37.49986 18.96596 10.29083 1.000 16.15839 1130 LEU A N 1
ATOM 8625 C CA . LEU A 1 1133 ? 37.25336 17.97437 9.24347 1.000 18.59679 1130 LEU A CA 1
ATOM 8626 C C . LEU A 1 1133 ? 36.97470 18.67449 7.92004 1.000 18.54748 1130 LEU A C 1
ATOM 8627 O O . LEU A 1 1133 ? 37.59037 18.36277 6.90434 1.000 18.32236 1130 LEU A O 1
ATOM 8632 N N . MET A 1 1134 ? 36.08674 19.67296 7.93469 1.000 16.74360 1131 MET A N 1
ATOM 8633 C CA . MET A 1 1134 ? 35.83864 20.43379 6.71523 1.000 16.98702 1131 MET A CA 1
ATOM 8634 C C . MET A 1 1134 ? 37.10534 21.09968 6.21396 1.000 16.40655 1131 MET A C 1
ATOM 8635 O O . MET A 1 1134 ? 37.38170 21.10629 5.00726 1.000 19.17269 1131 MET A O 1
ATOM 8640 N N . ASN A 1 1135 ? 37.88371 21.70072 7.12881 1.000 17.59677 1132 ASN A N 1
ATOM 8641 C CA . ASN A 1 1135 ? 39.11930 22.35579 6.71835 1.000 16.02252 1132 ASN A CA 1
ATOM 8642 C C . ASN A 1 1135 ? 40.11178 21.34702 6.14244 1.000 14.60713 1132 ASN A C 1
ATOM 8643 O O . ASN A 1 1135 ? 40.82006 21.65145 5.17948 1.000 18.66283 1132 ASN A O 1
ATOM 8648 N N . PHE A 1 1136 ? 40.22424 20.17008 6.77207 1.000 17.43371 1133 PHE A N 1
ATOM 8649 C CA . PHE A 1 1136 ? 41.10092 19.14199 6.23212 1.000 17.88476 1133 PHE A CA 1
ATOM 8650 C C . PHE A 1 1136 ? 40.69054 18.79984 4.81248 1.000 16.95021 1133 PHE A C 1
ATOM 8651 O O . PHE A 1 1136 ? 41.52583 18.77974 3.89806 1.000 17.29087 1133 PHE A O 1
ATOM 8659 N N . GLN A 1 1137 ? 39.40359 18.50297 4.62746 1.000 18.78979 1134 GLN A N 1
ATOM 8660 C CA . GLN A 1 1137 ? 38.90834 18.14689 3.29705 1.000 19.15649 1134 GLN A CA 1
ATOM 8661 C C . GLN A 1 1137 ? 39.12728 19.28199 2.31062 1.000 20.66934 1134 GLN A C 1
ATOM 8662 O O . GLN A 1 1137 ? 39.58775 19.05419 1.19130 1.000 20.76047 1134 GLN A O 1
ATOM 8668 N N . LEU A 1 1138 ? 38.81822 20.51535 2.71540 1.000 17.18199 1135 LEU A N 1
ATOM 8669 C CA . LEU A 1 1138 ? 39.05399 21.65750 1.84271 1.000 21.12211 1135 LEU A CA 1
ATOM 8670 C C . LEU A 1 1138 ? 40.51850 21.78136 1.47986 1.000 21.11445 1135 LEU A C 1
ATOM 8671 O O . LEU A 1 1138 ? 40.85458 22.01087 0.32325 1.000 20.61380 1135 LEU A O 1
ATOM 8676 N N . GLY A 1 1139 ? 41.41193 21.65488 2.46046 1.000 19.56861 1136 GLY A N 1
ATOM 8677 C CA . GLY A 1 1139 ? 42.81820 21.83401 2.16098 1.000 19.58690 1136 GLY A CA 1
ATOM 8678 C C . GLY A 1 1139 ? 43.34963 20.72468 1.28211 1.000 20.38250 1136 GLY A C 1
ATOM 8679 O O . GLY A 1 1139 ? 44.10925 20.97413 0.34020 1.000 19.76591 1136 GLY A O 1
ATOM 8680 N N . TYR A 1 1140 ? 42.93881 19.49428 1.57289 1.000 18.03694 1137 TYR A N 1
ATOM 8681 C CA . TYR A 1 1140 ? 43.37389 18.33403 0.81347 1.000 20.06497 1137 TYR A CA 1
ATOM 8682 C C . TYR A 1 1140 ? 42.85835 18.39656 -0.62486 1.000 20.24968 1137 TYR A C 1
ATOM 8683 O O . TYR A 1 1140 ? 43.62600 18.24682 -1.58144 1.000 22.41319 1137 TYR A O 1
ATOM 8692 N N . HIS A 1 1141 ? 41.56266 18.64484 -0.80464 1.000 18.69072 1138 HIS A N 1
ATOM 8693 C CA . HIS A 1 1141 ? 41.05776 18.67531 -2.17727 1.000 20.45081 1138 HIS A CA 1
ATOM 8694 C C . HIS A 1 1141 ? 41.47593 19.93739 -2.91087 1.000 23.16371 1138 HIS A C 1
ATOM 8695 O O . HIS A 1 1141 ? 41.60896 19.91286 -4.13865 1.000 22.57945 1138 HIS A O 1
ATOM 8702 N N . TYR A 1 1142 ? 41.72126 21.02898 -2.18490 1.000 21.02643 1139 TYR A N 1
ATOM 8703 C CA . TYR A 1 1142 ? 42.33117 22.20190 -2.79567 1.000 18.05979 1139 TYR A CA 1
ATOM 8704 C C . TYR A 1 1142 ? 43.71899 21.87445 -3.31911 1.000 21.59409 1139 TYR A C 1
ATOM 8705 O O . TYR A 1 1142 ? 44.07754 22.24313 -4.44851 1.000 23.04744 1139 TYR A O 1
ATOM 8714 N N . ALA A 1 1143 ? 44.52512 21.19315 -2.50133 1.000 22.29731 1140 ALA A N 1
ATOM 8715 C CA . ALA A 1 1143 ? 45.81326 20.71646 -2.98325 1.000 17.40553 1140 ALA A CA 1
ATOM 8716 C C . ALA A 1 1143 ? 45.63572 19.80495 -4.18502 1.000 20.15995 1140 ALA A C 1
ATOM 8717 O O . ALA A 1 1143 ? 46.40909 19.87792 -5.14753 1.000 25.96560 1140 ALA A O 1
ATOM 8719 N N . CYS A 1 1144 ? 44.63305 18.93407 -4.14234 1.000 19.34925 1141 CYS A N 1
ATOM 8720 C CA . CYS A 1 1144 ? 44.41674 18.01472 -5.25717 1.000 23.18522 1141 CYS A CA 1
ATOM 8721 C C . CYS A 1 1144 ? 44.06072 18.78084 -6.52085 1.000 27.05352 1141 CYS A C 1
ATOM 8722 O O . CYS A 1 1144 ? 44.61487 18.52528 -7.60359 1.000 24.46568 1141 CYS A O 1
ATOM 8725 N N . LEU A 1 1145 ? 43.14390 19.74287 -6.39381 1.000 22.09936 1142 LEU A N 1
ATOM 8726 C CA . LEU A 1 1145 ? 42.75857 20.56388 -7.53700 1.000 26.78662 1142 LEU A CA 1
ATOM 8727 C C . LEU A 1 1145 ? 43.95874 21.24160 -8.15815 1.000 31.65498 1142 LEU A C 1
ATOM 8728 O O . LEU A 1 1145 ? 43.99293 21.46131 -9.37452 1.000 32.64127 1142 LEU A O 1
ATOM 8733 N N . ASN A 1 1146 ? 44.95637 21.57220 -7.34980 1.000 28.31801 1143 ASN A N 1
ATOM 8734 C CA . ASN A 1 1146 ? 46.06415 22.38102 -7.81989 1.000 31.19856 1143 ASN A CA 1
ATOM 8735 C C . ASN A 1 1146 ? 47.30670 21.56251 -8.14415 1.000 31.12621 1143 ASN A C 1
ATOM 8736 O O . ASN A 1 1146 ? 48.36363 22.14002 -8.39197 1.000 35.88398 1143 ASN A O 1
ATOM 8741 N N . ASN A 1 1147 ? 47.20397 20.24307 -8.18156 1.000 30.74777 1144 ASN A N 1
ATOM 8742 C CA . ASN A 1 1147 ? 48.30824 19.43936 -8.67942 1.000 31.65048 1144 ASN A CA 1
ATOM 8743 C C . ASN A 1 1147 ? 47.93147 18.84854 -10.03739 1.000 31.50271 1144 ASN A C 1
ATOM 8744 O O . ASN A 1 1147 ? 46.84295 19.09156 -10.57162 1.000 28.33764 1144 ASN A O 1
ATOM 8749 N N . ASP A 1 1148 ? 48.84422 18.04889 -10.58603 1.000 36.04373 1145 ASP A N 1
ATOM 8750 C CA . ASP A 1 1148 ? 48.66752 17.48371 -11.91763 1.000 40.57890 1145 ASP A CA 1
ATOM 8751 C C . ASP A 1 1148 ? 48.02388 16.10546 -11.90847 1.000 39.49565 1145 ASP A C 1
ATOM 8752 O O . ASP A 1 1148 ? 47.86572 15.51545 -12.97956 1.000 43.94353 1145 ASP A O 1
ATOM 8757 N N . SER A 1 1149 ? 47.67498 15.56591 -10.74077 1.000 33.98632 1146 SER A N 1
ATOM 8758 C CA . SER A 1 1149 ? 47.04980 14.25444 -10.69819 1.000 30.64305 1146 SER A CA 1
ATOM 8759 C C . SER A 1 1149 ? 45.75528 14.25185 -11.51501 1.000 34.95015 1146 SER A C 1
ATOM 8760 O O . SER A 1 1149 ? 45.13295 15.29321 -11.76440 1.000 33.94715 1146 SER A O 1
ATOM 8763 N N . ASN A 1 1150 ? 45.37041 13.05813 -11.95707 1.000 39.22304 1147 ASN A N 1
ATOM 8764 C CA . ASN A 1 1150 ? 44.19705 12.90651 -12.80389 1.000 45.97361 1147 ASN A CA 1
ATOM 8765 C C . ASN A 1 1150 ? 42.92788 13.24718 -12.02830 1.000 42.17714 1147 ASN A C 1
ATOM 8766 O O . ASN A 1 1150 ? 42.71585 12.75530 -10.91457 1.000 42.60149 1147 ASN A O 1
ATOM 8771 N N . LYS A 1 1151 ? 42.08114 14.09192 -12.62182 1.000 40.87469 1148 LYS A N 1
ATOM 8772 C CA . LYS A 1 1151 ? 40.83979 14.53687 -11.99529 1.000 38.91530 1148 LYS A CA 1
ATOM 8773 C C . LYS A 1 1151 ? 39.70653 14.44245 -13.00564 1.000 40.86398 1148 LYS A C 1
ATOM 8774 O O . LYS A 1 1151 ? 39.86102 14.88177 -14.14859 1.000 44.58890 1148 LYS A O 1
ATOM 8780 N N . GLN A 1 1152 ? 38.57833 13.86732 -12.58603 1.000 38.96118 1149 GLN A N 1
ATOM 8781 C CA . GLN A 1 1152 ? 37.42525 13.74994 -13.47033 1.000 45.85980 1149 GLN A CA 1
ATOM 8782 C C . GLN A 1 1152 ? 36.72677 15.09740 -13.65078 1.000 41.61383 1149 GLN A C 1
ATOM 8783 O O . GLN A 1 1152 ? 36.91010 16.04124 -12.87339 1.000 33.39727 1149 GLN A O 1
ATOM 8789 N N . ALA A 1 1153 ? 35.90148 15.16890 -14.69856 1.000 34.39042 1150 ALA A N 1
ATOM 8790 C CA . ALA A 1 1153 ? 35.30491 16.43895 -15.09687 1.000 29.53509 1150 ALA A CA 1
ATOM 8791 C C . ALA A 1 1153 ? 34.51830 17.07489 -13.95981 1.000 26.68296 1150 ALA A C 1
ATOM 8792 O O . ALA A 1 1153 ? 34.68322 18.26547 -13.67630 1.000 28.98673 1150 ALA A O 1
ATOM 8794 N N . THR A 1 1154 ? 33.63398 16.30790 -13.31976 1.000 26.73203 1151 THR A N 1
ATOM 8795 C CA . THR A 1 1154 ? 32.72936 16.89042 -12.33144 1.000 28.68443 1151 THR A CA 1
ATOM 8796 C C . THR A 1 1154 ? 33.39485 17.14438 -10.98494 1.000 28.25540 1151 THR A C 1
ATOM 8797 O O . THR A 1 1154 ? 32.78644 17.78505 -10.11823 1.000 24.00855 1151 THR A O 1
ATOM 8801 N N . TYR A 1 1155 ? 34.61251 16.64980 -10.78881 1.000 29.88803 1152 TYR A N 1
ATOM 8802 C CA . TYR A 1 1155 ? 35.40308 17.06377 -9.63595 1.000 28.86454 1152 TYR A CA 1
ATOM 8803 C C . TYR A 1 1155 ? 35.75909 18.54071 -9.72293 1.000 30.32189 1152 TYR A C 1
ATOM 8804 O O . TYR A 1 1155 ? 35.76474 19.24599 -8.70288 1.000 26.16718 1152 TYR A O 1
ATOM 8813 N N . VAL A 1 1156 ? 36.06249 19.02372 -10.93451 1.000 21.79166 1153 VAL A N 1
ATOM 8814 C CA . VAL A 1 1156 ? 36.49299 20.40124 -11.13741 1.000 21.78107 1153 VAL A CA 1
ATOM 8815 C C . VAL A 1 1156 ? 35.30789 21.30671 -11.43688 1.000 28.68895 1153 VAL A C 1
ATOM 8816 O O . VAL A 1 1156 ? 35.25397 22.44807 -10.97191 1.000 27.24481 1153 VAL A O 1
ATOM 8820 N N . THR A 1 1157 ? 34.33609 20.80850 -12.19797 1.000 29.64952 1154 THR A N 1
ATOM 8821 C CA . THR A 1 1157 ? 33.28684 21.66272 -12.73285 1.000 29.46629 1154 THR A CA 1
ATOM 8822 C C . THR A 1 1157 ? 31.96086 20.92450 -12.70848 1.000 28.30956 1154 THR A C 1
ATOM 8823 O O . THR A 1 1157 ? 31.85948 19.81546 -13.24008 1.000 27.73410 1154 THR A O 1
ATOM 8827 N N . LEU A 1 1158 ? 30.94257 21.53719 -12.11556 1.000 28.52378 1155 LEU A N 1
ATOM 8828 C CA . LEU A 1 1158 ? 29.58269 21.02729 -12.20715 1.000 30.42871 1155 LEU A CA 1
ATOM 8829 C C . LEU A 1 1158 ? 28.79025 21.91974 -13.14990 1.000 28.46172 1155 LEU A C 1
ATOM 8830 O O . LEU A 1 1158 ? 28.79118 23.14137 -13.00148 1.000 25.98883 1155 LEU A O 1
ATOM 8835 N N . ASP A 1 1159 ? 28.13401 21.31540 -14.12944 1.000 29.38271 1156 ASP A N 1
ATOM 8836 C CA . ASP A 1 1159 ? 27.29385 22.06352 -15.06243 1.000 30.90938 1156 ASP A CA 1
ATOM 8837 C C . ASP A 1 1159 ? 25.87542 21.54731 -14.89747 1.000 33.18873 1156 ASP A C 1
ATOM 8838 O O . ASP A 1 1159 ? 25.40503 20.71705 -15.67932 1.000 34.32777 1156 ASP A O 1
ATOM 8843 N N . TYR A 1 1160 ? 25.19142 22.04359 -13.87018 1.000 32.20328 1157 TYR A N 1
ATOM 8844 C CA . TYR A 1 1160 ? 23.84851 21.57321 -13.55923 1.000 29.84729 1157 TYR A CA 1
ATOM 8845 C C . TYR A 1 1160 ? 22.85385 22.27803 -14.46423 1.000 35.84007 1157 TYR A C 1
ATOM 8846 O O . TYR A 1 1160 ? 22.75347 23.50860 -14.43868 1.000 35.14459 1157 TYR A O 1
ATOM 8855 N N . GLN A 1 1161 ? 22.12462 21.50117 -15.26320 1.000 37.17551 1158 GLN A N 1
ATOM 8856 C CA . GLN A 1 1161 ? 21.22916 22.05268 -16.26796 1.000 40.64183 1158 GLN A CA 1
ATOM 8857 C C . GLN A 1 1161 ? 19.76381 21.86269 -15.91921 1.000 43.95591 1158 GLN A C 1
ATOM 8858 O O . GLN A 1 1161 ? 18.90923 22.07814 -16.77969 1.000 46.93209 1158 GLN A O 1
ATOM 8864 N N . GLY A 1 1162 ? 19.44828 21.47697 -14.68239 1.000 41.82706 1159 GLY A N 1
ATOM 8865 C CA . GLY A 1 1162 ? 18.06673 21.45587 -14.23288 1.000 45.20347 1159 GLY A CA 1
ATOM 8866 C C . GLY A 1 1162 ? 17.41826 22.82886 -14.25269 1.000 46.76303 1159 GLY A C 1
ATOM 8867 O O . GLY A 1 1162 ? 18.01223 23.78446 -14.75843 1.000 47.34485 1159 GLY A O 1
ATOM 8868 N N . LYS A 1 1163 ? 16.20462 22.95503 -13.70555 1.000 52.34644 1160 LYS A N 1
ATOM 8869 C CA . LYS A 1 1163 ? 15.52155 24.24818 -13.75112 1.000 54.16441 1160 LYS A CA 1
ATOM 8870 C C . LYS A 1 1163 ? 16.27062 25.29835 -12.94198 1.000 52.86614 1160 LYS A C 1
ATOM 8871 O O . LYS A 1 1163 ? 16.37161 26.45794 -13.36034 1.000 53.15697 1160 LYS A O 1
ATOM 8877 N N . LYS A 1 1164 ? 16.80735 24.91205 -11.78583 1.000 50.82052 1161 LYS A N 1
ATOM 8878 C CA . LYS A 1 1164 ? 17.68202 25.79133 -11.00896 1.000 41.25485 1161 LYS A CA 1
ATOM 8879 C C . LYS A 1 1164 ? 19.12345 25.60061 -11.48724 1.000 40.94183 1161 LYS A C 1
ATOM 8880 O O . LYS A 1 1164 ? 20.00493 25.12656 -10.76677 1.000 40.85830 1161 LYS A O 1
ATOM 8886 N N . ASN A 1 1165 ? 19.35017 25.98078 -12.74170 1.000 38.51636 1162 ASN A N 1
ATOM 8887 C CA . ASN A 1 1165 ? 20.61504 25.67079 -13.39279 1.000 38.83979 1162 ASN A CA 1
ATOM 8888 C C . ASN A 1 1165 ? 21.75681 26.47234 -12.77957 1.000 36.81329 1162 ASN A C 1
ATOM 8889 O O . ASN A 1 1165 ? 21.59098 27.62278 -12.35906 1.000 32.80950 1162 ASN A O 1
ATOM 8894 N N . ARG A 1 1166 ? 22.93428 25.85620 -12.75140 1.000 30.68710 1163 ARG A N 1
ATOM 8895 C CA . ARG A 1 1166 ? 24.09783 26.54600 -12.21745 1.000 30.62846 1163 ARG A CA 1
ATOM 8896 C C . ARG A 1 1166 ? 25.34717 25.80946 -12.66337 1.000 27.29522 1163 ARG A C 1
ATOM 8897 O O . ARG A 1 1166 ? 25.35787 24.57880 -12.73904 1.000 35.09435 1163 ARG A O 1
ATOM 8905 N N . LYS A 1 1167 ? 26.38347 26.57059 -12.97277 1.000 24.81751 1164 LYS A N 1
ATOM 8906 C CA . LYS A 1 1167 ? 27.69225 26.02044 -13.26801 1.000 28.83609 1164 LYS A CA 1
ATOM 8907 C C . LYS A 1 1167 ? 28.60832 26.38133 -12.11255 1.000 28.21641 1164 LYS A C 1
ATOM 8908 O O . LYS A 1 1167 ? 28.67475 27.54849 -11.71511 1.000 28.65390 1164 LYS A O 1
ATOM 8914 N N . ILE A 1 1168 ? 29.30886 25.37573 -11.58928 1.000 26.30489 1165 ILE A N 1
ATOM 8915 C CA . ILE A 1 1168 ? 30.15607 25.49969 -10.40656 1.000 26.95631 1165 ILE A CA 1
ATOM 8916 C C . ILE A 1 1168 ? 31.56748 25.11590 -10.81295 1.000 24.25321 1165 ILE A C 1
ATOM 8917 O O . ILE A 1 1168 ? 31.83496 23.93901 -11.08654 1.000 27.71719 1165 ILE A O 1
ATOM 8922 N N . ASN A 1 1169 ? 32.46645 26.09507 -10.83811 1.000 24.36682 1166 ASN A N 1
ATOM 8923 C CA . ASN A 1 1169 ? 33.88627 25.86444 -11.03532 1.000 24.15985 1166 ASN A CA 1
ATOM 8924 C C . ASN A 1 1169 ? 34.55032 25.73810 -9.66809 1.000 26.13219 1166 ASN A C 1
ATOM 8925 O O . ASN A 1 1169 ? 34.22660 26.48946 -8.74644 1.000 24.97123 1166 ASN A O 1
ATOM 8930 N N . GLY A 1 1170 ? 35.45955 24.78014 -9.53358 1.000 24.71268 1167 GLY A N 1
ATOM 8931 C CA . GLY A 1 1170 ? 35.89998 24.40404 -8.19077 1.000 24.80030 1167 GLY A CA 1
ATOM 8932 C C . GLY A 1 1170 ? 34.84949 23.58487 -7.46726 1.000 24.12879 1167 GLY A C 1
ATOM 8933 O O . GLY A 1 1170 ? 34.66876 23.73514 -6.24443 1.000 22.29907 1167 GLY A O 1
ATOM 8934 N N . ALA A 1 1171 ? 34.16137 22.70832 -8.20300 1.000 21.96898 1168 ALA A N 1
ATOM 8935 C CA . ALA A 1 1171 ? 32.96940 22.03357 -7.70020 1.000 21.55209 1168 ALA A CA 1
ATOM 8936 C C . ALA A 1 1171 ? 33.24690 21.27340 -6.41657 1.000 21.05159 1168 ALA A C 1
ATOM 8937 O O . ALA A 1 1171 ? 32.44002 21.32818 -5.48337 1.000 21.60501 1168 ALA A O 1
ATOM 8939 N N . ILE A 1 1172 ? 34.36867 20.53853 -6.35974 1.000 20.71523 1169 ILE A N 1
ATOM 8940 C CA . ILE A 1 1172 ? 34.64938 19.73404 -5.17194 1.000 21.54246 1169 ILE A CA 1
ATOM 8941 C C . ILE A 1 1172 ? 34.67704 20.61827 -3.93474 1.000 19.84645 1169 ILE A C 1
ATOM 8942 O O . ILE A 1 1172 ? 34.18301 20.23046 -2.87715 1.000 20.99559 1169 ILE A O 1
ATOM 8947 N N . LEU A 1 1173 ? 35.21804 21.82924 -4.06137 1.000 19.39264 1170 LEU A N 1
ATOM 8948 C CA . LEU A 1 1173 ? 35.30446 22.71409 -2.90041 1.000 21.72980 1170 LEU A CA 1
ATOM 8949 C C . LEU A 1 1173 ? 33.92980 23.21288 -2.49381 1.000 21.74330 1170 LEU A C 1
ATOM 8950 O O . LEU A 1 1173 ? 33.59859 23.24080 -1.30405 1.000 17.28392 1170 LEU A O 1
ATOM 8955 N N . TYR A 1 1174 ? 33.12049 23.61984 -3.47480 1.000 20.25681 1171 TYR A N 1
ATOM 8956 C CA . TYR A 1 1174 ? 31.74126 23.99129 -3.19731 1.000 20.22034 1171 TYR A CA 1
ATOM 8957 C C . TYR A 1 1174 ? 31.02247 22.86104 -2.47393 1.000 20.33226 1171 TYR A C 1
ATOM 8958 O O . TYR A 1 1174 ? 30.36197 23.07455 -1.45197 1.000 18.13476 1171 TYR A O 1
ATOM 8967 N N . GLN A 1 1175 ? 31.14649 21.63752 -2.99910 1.000 19.82037 1172 GLN A N 1
ATOM 8968 C CA . GLN A 1 1175 ? 30.37209 20.52575 -2.47264 1.000 20.57338 1172 GLN A CA 1
ATOM 8969 C C . GLN A 1 1175 ? 30.83329 20.13923 -1.07811 1.000 20.08441 1172 GLN A C 1
ATOM 8970 O O . GLN A 1 1175 ? 30.01499 19.71030 -0.25600 1.000 18.41814 1172 GLN A O 1
ATOM 8976 N N . ILE A 1 1176 ? 32.12586 20.29527 -0.79199 1.000 18.71330 1173 ILE A N 1
ATOM 8977 C CA . ILE A 1 1176 ? 32.59970 20.05359 0.56758 1.000 19.46503 1173 ILE A CA 1
ATOM 8978 C C . ILE A 1 1176 ? 31.93441 21.02476 1.53204 1.000 18.99919 1173 ILE A C 1
ATOM 8979 O O . ILE A 1 1176 ? 31.40005 20.62846 2.57359 1.000 21.74010 1173 ILE A O 1
ATOM 8984 N N . CYS A 1 1177 ? 31.95640 22.31212 1.19608 1.000 19.03042 1174 CYS A N 1
ATOM 8985 C CA . CYS A 1 1177 ? 31.39764 23.29533 2.11792 1.000 20.42066 1174 CYS A CA 1
ATOM 8986 C C . CYS A 1 1177 ? 29.89596 23.14254 2.23739 1.000 20.99671 1174 CYS A C 1
ATOM 8987 O O . CYS A 1 1177 ? 29.33501 23.37875 3.31739 1.000 19.66630 1174 CYS A O 1
ATOM 8990 N N . ALA A 1 1178 ? 29.22819 22.71842 1.16118 1.000 19.42300 1175 ALA A N 1
ATOM 8991 C CA . ALA A 1 1178 ? 27.79096 22.53986 1.25939 1.000 22.31425 1175 ALA A CA 1
ATOM 8992 C C . ALA A 1 1178 ? 27.43651 21.47982 2.28892 1.000 18.13224 1175 ALA A C 1
ATOM 8993 O O . ALA A 1 1178 ? 26.35116 21.52412 2.86503 1.000 22.28676 1175 ALA A O 1
ATOM 8995 N N . MET A 1 1179 ? 28.31542 20.49678 2.51752 1.000 18.45644 1176 MET A N 1
ATOM 8996 C CA . MET A 1 1179 ? 27.99093 19.49324 3.52222 1.000 21.58013 1176 MET A CA 1
ATOM 8997 C C . MET A 1 1179 ? 27.84383 20.10335 4.90495 1.000 20.60500 1176 MET A C 1
ATOM 8998 O O . MET A 1 1179 ? 27.15872 19.53792 5.75553 1.000 22.66509 1176 MET A O 1
ATOM 9003 N N . TYR A 1 1180 ? 28.50468 21.22987 5.15832 1.000 21.82076 1177 TYR A N 1
ATOM 9004 C CA . TYR A 1 1180 ? 28.60743 21.76183 6.50569 1.000 19.13772 1177 TYR A CA 1
ATOM 9005 C C . TYR A 1 1180 ? 27.84048 23.05227 6.72869 1.000 20.59544 1177 TYR A C 1
ATOM 9006 O O . TYR A 1 1180 ? 27.86048 23.57673 7.85154 1.000 21.01980 1177 TYR A O 1
ATOM 9015 N N . ILE A 1 1181 ? 27.20493 23.60506 5.70520 1.000 18.81389 1178 ILE A N 1
ATOM 9016 C CA . ILE A 1 1181 ? 26.55180 24.90919 5.81389 1.000 21.43353 1178 ILE A CA 1
ATOM 9017 C C . ILE A 1 1181 ? 25.06063 24.72601 5.58355 1.000 24.95046 1178 ILE A C 1
ATOM 9018 O O . ILE A 1 1181 ? 24.63322 24.32715 4.48946 1.000 25.54193 1178 ILE A O 1
ATOM 9023 N N . ASN A 1 1182 ? 24.27934 24.97746 6.62993 1.000 24.28823 1179 ASN A N 1
ATOM 9024 C CA . ASN A 1 1182 ? 22.82678 24.93857 6.55046 1.000 21.88143 1179 ASN A CA 1
ATOM 9025 C C . ASN A 1 1182 ? 22.36473 25.99634 5.57195 1.000 27.01466 1179 ASN A C 1
ATOM 9026 O O . ASN A 1 1182 ? 22.65563 27.17935 5.75643 1.000 29.31137 1179 ASN A O 1
ATOM 9031 N N . GLY A 1 1183 ? 21.66322 25.57286 4.51951 1.000 22.80423 1180 GLY A N 1
ATOM 9032 C CA . GLY A 1 1183 ? 21.16829 26.49299 3.51891 1.000 25.92705 1180 GLY A CA 1
ATOM 9033 C C . GLY A 1 1183 ? 21.94670 26.49266 2.22028 1.000 25.91809 1180 GLY A C 1
ATOM 9034 O O . GLY A 1 1183 ? 21.53244 27.16153 1.27385 1.000 28.54160 1180 GLY A O 1
ATOM 9035 N N . LEU A 1 1184 ? 23.06595 25.77936 2.14996 1.000 21.11010 1181 LEU A N 1
ATOM 9036 C CA . LEU A 1 1184 ? 23.85143 25.73462 0.93152 1.000 20.88006 1181 LEU A CA 1
ATOM 9037 C C . LEU A 1 1184 ? 23.45877 24.49244 0.14639 1.000 22.05049 1181 LEU A C 1
ATOM 9038 O O . LEU A 1 1184 ? 23.68411 23.36980 0.63172 1.000 22.16490 1181 LEU A O 1
ATOM 9043 N N . PRO A 1 1185 ? 22.86468 24.63369 -1.03724 1.000 22.12408 1182 PRO A N 1
ATOM 9044 C CA . PRO A 1 1185 ? 22.44497 23.45478 -1.81683 1.000 23.89459 1182 PRO A CA 1
ATOM 9045 C C . PRO A 1 1185 ? 23.60327 22.54609 -2.19638 1.000 21.51297 1182 PRO A C 1
ATOM 9046 O O . PRO A 1 1185 ? 24.72197 22.99724 -2.45604 1.000 22.39752 1182 PRO A O 1
ATOM 9050 N N . LEU A 1 1186 ? 23.29660 21.25584 -2.32217 1.000 22.60444 1183 LEU A N 1
ATOM 9051 C CA . LEU A 1 1186 ? 24.25078 20.28191 -2.81980 1.000 22.02815 1183 LEU A CA 1
ATOM 9052 C C . LEU A 1 1186 ? 23.68402 19.67120 -4.10162 1.000 23.54550 1183 LEU A C 1
ATOM 9053 O O . LEU A 1 1186 ? 22.46866 19.45319 -4.20554 1.000 21.31500 1183 LEU A O 1
ATOM 9058 N N . TYR A 1 1187 ? 24.55317 19.46320 -5.08339 1.000 24.19785 1184 TYR A N 1
ATOM 9059 C CA . TYR A 1 1187 ? 24.18457 18.88442 -6.37473 1.000 21.62885 1184 TYR A CA 1
ATOM 9060 C C . TYR A 1 1187 ? 24.55113 17.41409 -6.35042 1.000 27.51367 1184 TYR A C 1
ATOM 9061 O O . TYR A 1 1187 ? 25.66564 17.06175 -5.95576 1.000 26.15056 1184 TYR A O 1
ATOM 9070 N N . TYR A 1 1188 ? 23.62149 16.55743 -6.75576 1.000 23.79345 1185 TYR A N 1
ATOM 9071 C CA . TYR A 1 1188 ? 23.88526 15.12840 -6.64424 1.000 23.76403 1185 TYR A CA 1
ATOM 9072 C C . TYR A 1 1188 ? 22.91401 14.38687 -7.54387 1.000 25.70337 1185 TYR A C 1
ATOM 9073 O O . TYR A 1 1188 ? 21.95272 14.96247 -8.05748 1.000 23.84138 1185 TYR A O 1
ATOM 9082 N N . VAL A 1 1189 ? 23.17237 13.09510 -7.71769 1.000 26.63934 1186 VAL A N 1
ATOM 9083 C CA . VAL A 1 1189 ? 22.27636 12.23024 -8.47636 1.000 24.55231 1186 VAL A CA 1
ATOM 9084 C C . VAL A 1 1189 ? 21.38449 11.53198 -7.46812 1.000 23.62151 1186 VAL A C 1
ATOM 9085 O O . VAL A 1 1189 ? 21.86224 10.79302 -6.58890 1.000 25.57938 1186 VAL A O 1
ATOM 9089 N N . ASP A 1 1190 ? 20.08911 11.80120 -7.57214 1.000 23.72585 1187 ASP A N 1
ATOM 9090 C CA . ASP A 1 1190 ? 19.14016 11.32366 -6.58573 1.000 25.20551 1187 ASP A CA 1
ATOM 9091 C C . ASP A 1 1190 ? 19.04782 9.80491 -6.60492 1.000 30.45911 1187 ASP A C 1
ATOM 9092 O O . ASP A 1 1190 ? 19.10805 9.17624 -7.66348 1.000 30.35941 1187 ASP A O 1
ATOM 9097 N N . LYS A 1 1191 ? 18.88078 9.23134 -5.41197 1.000 37.63661 1188 LYS A N 1
ATOM 9098 C CA . LYS A 1 1191 ? 18.81070 7.78712 -5.25074 1.000 44.08977 1188 LYS A CA 1
ATOM 9099 C C . LYS A 1 1191 ? 17.70409 7.19067 -6.11519 1.000 41.68042 1188 LYS A C 1
ATOM 9100 O O . LYS A 1 1191 ? 17.92598 6.23226 -6.86057 1.000 44.27395 1188 LYS A O 1
ATOM 9106 N N . ASP A 1 1192 ? 16.50376 7.76111 -6.03675 1.000 38.85242 1189 ASP A N 1
ATOM 9107 C CA . ASP A 1 1192 ? 15.32212 7.13289 -6.61185 1.000 44.15304 1189 ASP A CA 1
ATOM 9108 C C . ASP A 1 1192 ? 15.11411 7.49118 -8.07570 1.000 38.15210 1189 ASP A C 1
ATOM 9109 O O . ASP A 1 1192 ? 14.67436 6.64479 -8.85978 1.000 41.26872 1189 ASP A O 1
ATOM 9114 N N . SER A 1 1193 ? 15.41132 8.72833 -8.46242 1.000 33.72274 1190 SER A N 1
ATOM 9115 C CA . SER A 1 1193 ? 15.26887 9.14577 -9.85144 1.000 32.88398 1190 SER A CA 1
ATOM 9116 C C . SER A 1 1193 ? 16.47224 8.78405 -10.71038 1.000 30.31848 1190 SER A C 1
ATOM 9117 O O . SER A 1 1193 ? 16.35557 8.78116 -11.94534 1.000 33.05733 1190 SER A O 1
ATOM 9120 N N . SER A 1 1194 ? 17.61430 8.48709 -10.08129 1.000 27.77742 1191 SER A N 1
ATOM 9121 C CA . SER A 1 1194 ? 18.89765 8.28109 -10.75452 1.000 26.86585 1191 SER A CA 1
ATOM 9122 C C . SER A 1 1194 ? 19.26299 9.44383 -11.67020 1.000 27.52871 1191 SER A C 1
ATOM 9123 O O . SER A 1 1194 ? 20.04152 9.27195 -12.60819 1.000 26.83868 1191 SER A O 1
ATOM 9126 N N . GLU A 1 1195 ? 18.74685 10.64558 -11.37057 1.000 23.48342 1192 GLU A N 1
ATOM 9127 C CA . GLU A 1 1195 ? 18.98521 11.85097 -12.15758 1.000 19.62107 1192 GLU A CA 1
ATOM 9128 C C . GLU A 1 1195 ? 19.58988 12.95929 -11.29593 1.000 19.96768 1192 GLU A C 1
ATOM 9129 O O . GLU A 1 1195 ? 19.36727 12.99852 -10.09123 1.000 24.38194 1192 GLU A O 1
ATOM 9135 N N . TRP A 1 1196 ? 20.32822 13.86713 -11.93500 1.000 24.23353 1193 TRP A N 1
ATOM 9136 C CA . TRP A 1 1196 ? 20.89993 15.00066 -11.21095 1.000 26.11241 1193 TRP A CA 1
ATOM 9137 C C . TRP A 1 1196 ? 19.80817 15.89107 -10.65283 1.000 29.60256 1193 TRP A C 1
ATOM 9138 O O . TRP A 1 1196 ? 18.79345 16.16188 -11.30708 1.000 25.48653 1193 TRP A O 1
ATOM 9149 N N . THR A 1 1197 ? 20.03541 16.36277 -9.43312 1.000 25.61371 1194 THR A N 1
ATOM 9150 C CA . THR A 1 1197 ? 19.14798 17.31659 -8.81137 1.000 24.32957 1194 THR A CA 1
ATOM 9151 C C . THR A 1 1197 ? 20.00088 18.22571 -7.94664 1.000 26.22109 1194 THR A C 1
ATOM 9152 O O . THR A 1 1197 ? 21.20598 18.01508 -7.79109 1.000 24.39897 1194 THR A O 1
ATOM 9156 N N . VAL A 1 1198 ? 19.36656 19.26331 -7.41785 1.000 25.88318 1195 VAL A N 1
ATOM 9157 C CA . VAL A 1 1198 ? 19.99855 20.14178 -6.43924 1.000 21.74774 1195 VAL A CA 1
ATOM 9158 C C . VAL A 1 1198 ? 19.05800 20.24151 -5.24928 1.000 26.76937 1195 VAL A C 1
ATOM 9159 O O . VAL A 1 1198 ? 17.84167 20.38058 -5.42344 1.000 23.44615 1195 VAL A O 1
ATOM 9163 N N . SER A 1 1199 ? 19.61025 20.11048 -4.04086 1.000 24.35145 1196 SER A N 1
ATOM 9164 C CA . SER A 1 1199 ? 18.80156 20.18327 -2.83679 1.000 23.92324 1196 SER A CA 1
ATOM 9165 C C . SER A 1 1199 ? 18.48044 21.63815 -2.49750 1.000 24.03851 1196 SER A C 1
ATOM 9166 O O . SER A 1 1199 ? 18.98753 22.57477 -3.11955 1.000 22.97484 1196 SER A O 1
ATOM 9169 N N . ASP A 1 1200 ? 17.63892 21.82654 -1.48766 1.000 26.63738 1197 ASP A N 1
ATOM 9170 C CA . ASP A 1 1200 ? 17.40582 23.18269 -1.00813 1.000 28.68820 1197 ASP A CA 1
ATOM 9171 C C . ASP A 1 1200 ? 18.48457 23.62936 -0.02915 1.000 28.93869 1197 ASP A C 1
ATOM 9172 O O . ASP A 1 1200 ? 18.48209 24.78686 0.39940 1.000 30.96842 1197 ASP A O 1
ATOM 9177 N N . GLY A 1 1201 ? 19.41071 22.74006 0.32135 1.000 25.19173 1198 GLY A N 1
ATOM 9178 C CA . GLY A 1 1201 ? 20.50838 23.08205 1.19710 1.000 24.83081 1198 GLY A CA 1
ATOM 9179 C C . GLY A 1 1201 ? 20.20464 22.98754 2.66958 1.000 25.60197 1198 GLY A C 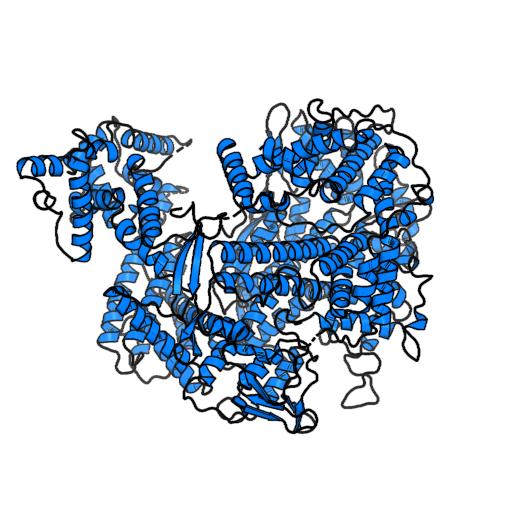1
ATOM 9180 O O . GLY A 1 1201 ? 21.13038 23.11053 3.48329 1.000 26.30455 1198 GLY A O 1
ATOM 9181 N N . LYS A 1 1202 ? 18.94654 22.76655 3.04715 1.000 25.04205 1199 LYS A N 1
ATOM 9182 C CA . LYS A 1 1202 ? 18.55129 22.74729 4.44537 1.000 23.45090 1199 LYS A CA 1
ATOM 9183 C C . LYS A 1 1202 ? 18.50941 21.34238 5.02399 1.000 25.20233 1199 LYS A C 1
ATOM 9184 O O . LYS A 1 1202 ? 18.22225 21.17764 6.21127 1.000 28.72942 1199 LYS A O 1
ATOM 9190 N N . GLU A 1 1203 ? 18.80300 20.32773 4.22402 1.000 23.63340 1200 GLU A N 1
ATOM 9191 C CA . GLU A 1 1203 ? 18.81893 18.97462 4.74546 1.000 22.44943 1200 GLU A CA 1
ATOM 9192 C C . GLU A 1 1203 ? 19.96720 18.80581 5.74758 1.000 26.05159 1200 GLU A C 1
ATOM 9193 O O . GLU A 1 1203 ? 20.87246 19.64149 5.84511 1.000 25.62432 1200 GLU A O 1
ATOM 9199 N N . SER A 1 1204 ? 19.89307 17.72539 6.52196 1.000 24.23236 1201 SER A N 1
ATOM 9200 C CA . SER A 1 1204 ? 20.81662 17.49530 7.63056 1.000 27.07380 1201 SER A CA 1
ATOM 9201 C C . SER A 1 1204 ? 22.23730 17.25257 7.13714 1.000 26.77815 1201 SER A C 1
ATOM 9202 O O . SER A 1 1204 ? 22.47981 16.92418 5.97213 1.000 22.06814 1201 SER A O 1
ATOM 9205 N N . THR A 1 1205 ? 23.19767 17.40329 8.05194 1.000 24.16882 1202 THR A N 1
ATOM 9206 C CA . THR A 1 1205 ? 24.56528 17.03551 7.69666 1.000 25.82846 1202 THR A CA 1
ATOM 9207 C C . THR A 1 1205 ? 24.62357 15.59350 7.20416 1.000 26.52473 1202 THR A C 1
ATOM 9208 O O . THR A 1 1205 ? 25.24827 15.30726 6.17556 1.000 23.95106 1202 THR A O 1
ATOM 9212 N N . GLY A 1 1206 ? 23.93122 14.68289 7.89210 1.000 27.09483 1203 GLY A N 1
ATOM 9213 C CA . GLY A 1 1206 ? 23.93579 13.29197 7.46428 1.000 32.05842 1203 GLY A CA 1
ATOM 9214 C C . GLY A 1 1206 ? 23.37998 13.10913 6.06373 1.000 28.79382 1203 GLY A C 1
ATOM 9215 O O . GLY A 1 1206 ? 23.91315 12.32976 5.26770 1.000 26.16616 1203 GLY A O 1
ATOM 9216 N N . ALA A 1 1207 ? 22.29640 13.82293 5.74282 1.000 23.04475 1204 ALA A N 1
ATOM 9217 C CA . ALA A 1 1207 ? 21.74888 13.74048 4.39770 1.000 26.18426 1204 ALA A CA 1
ATOM 9218 C C . ALA A 1 1207 ? 22.73603 14.29669 3.39407 1.000 27.01460 1204 ALA A C 1
ATOM 9219 O O . ALA A 1 1207 ? 22.91255 13.73880 2.30330 1.000 23.91967 1204 ALA A O 1
ATOM 9221 N N . LYS A 1 1208 ? 23.39088 15.40082 3.75167 1.000 23.32425 1205 LYS A N 1
ATOM 9222 C CA . LYS A 1 1208 ? 24.32943 16.02216 2.83514 1.000 21.42766 1205 LYS A CA 1
ATOM 9223 C C . LYS A 1 1208 ? 25.51148 15.11476 2.55967 1.000 20.02537 1205 LYS A C 1
ATOM 9224 O O . LYS A 1 1208 ? 26.02338 15.08487 1.44013 1.000 21.27355 1205 LYS A O 1
ATOM 9230 N N . ILE A 1 1209 ? 25.99749 14.40572 3.57856 1.000 23.27119 1206 ILE A N 1
ATOM 9231 C CA . ILE A 1 1209 ? 27.09164 13.48049 3.32923 1.000 21.63579 1206 ILE A CA 1
ATOM 9232 C C . ILE A 1 1209 ? 26.65320 12.40381 2.34802 1.000 22.04229 1206 ILE A C 1
ATOM 9233 O O . ILE A 1 1209 ? 27.38862 12.06210 1.41600 1.000 24.93922 1206 ILE A O 1
ATOM 9238 N N . GLY A 1 1210 ? 25.45551 11.85128 2.54862 1.000 24.92894 1207 GLY A N 1
ATOM 9239 C CA . GLY A 1 1210 ? 24.91805 10.90922 1.57343 1.000 27.65749 1207 GLY A CA 1
ATOM 9240 C C . GLY A 1 1210 ? 24.85030 11.49829 0.17879 1.000 28.64662 1207 GLY A C 1
ATOM 9241 O O . GLY A 1 1210 ? 25.24918 10.86367 -0.80138 1.000 27.45397 1207 GLY A O 1
ATOM 9242 N N . GLU A 1 1211 ? 24.37142 12.73369 0.07017 1.000 27.92168 1208 GLU A N 1
ATOM 9243 C CA . GLU A 1 1211 ? 24.28638 13.36474 -1.23773 1.000 24.18006 1208 GLU A CA 1
ATOM 9244 C C . GLU A 1 1211 ? 25.66682 13.57934 -1.83762 1.000 23.56441 1208 GLU A C 1
ATOM 9245 O O . GLU A 1 1211 ? 25.86263 13.40571 -3.04738 1.000 26.17957 1208 GLU A O 1
ATOM 9251 N N . PHE A 1 1212 ? 26.64254 13.95937 -1.00805 1.000 23.29862 1209 PHE A N 1
ATOM 9252 C CA . PHE A 1 1212 ? 28.00220 14.12291 -1.50404 1.000 25.95229 1209 PHE A CA 1
ATOM 9253 C C . PHE A 1 1212 ? 28.52202 12.82832 -2.10273 1.000 24.49105 1209 PHE A C 1
ATOM 9254 O O . PHE A 1 1212 ? 29.14923 12.83649 -3.16916 1.000 25.23975 1209 PHE A O 1
ATOM 9262 N N . TYR A 1 1213 ? 28.28808 11.71549 -1.40946 1.000 24.77312 1210 TYR A N 1
ATOM 9263 C CA . TYR A 1 1213 ? 28.65490 10.40883 -1.94028 1.000 27.11749 1210 TYR A CA 1
ATOM 9264 C C . TYR A 1 1213 ? 28.04189 10.18082 -3.31760 1.000 28.38611 1210 TYR A C 1
ATOM 9265 O O . TYR A 1 1213 ? 28.70573 9.66166 -4.21568 1.000 26.12422 1210 TYR A O 1
ATOM 9274 N N . ARG A 1 1214 ? 26.78322 10.59152 -3.51317 1.000 26.81922 1211 ARG A N 1
ATOM 9275 C CA . ARG A 1 1214 ? 26.13470 10.42138 -4.80944 1.000 28.86417 1211 ARG A CA 1
ATOM 9276 C C . ARG A 1 1214 ? 26.62119 11.42993 -5.84099 1.000 31.52505 1211 ARG A C 1
ATOM 9277 O O . ARG A 1 1214 ? 26.54309 11.15839 -7.04348 1.000 34.02049 1211 ARG A O 1
ATOM 9285 N N . TYR A 1 1215 ? 27.14713 12.56991 -5.39905 1.000 24.34073 1212 TYR A N 1
ATOM 9286 C CA . TYR A 1 1215 ? 27.87415 13.45801 -6.29283 1.000 21.48803 1212 TYR A CA 1
ATOM 9287 C C . TYR A 1 1215 ? 29.18569 12.82989 -6.73844 1.000 26.14910 1212 TYR A C 1
ATOM 9288 O O . TYR A 1 1215 ? 29.49754 12.78727 -7.93252 1.000 24.33555 1212 TYR A O 1
ATOM 9297 N N . ALA A 1 1216 ? 29.97343 12.35312 -5.78857 1.000 25.15922 1213 ALA A N 1
ATOM 9298 C CA . ALA A 1 1216 ? 31.28778 11.82051 -6.10564 1.000 29.47761 1213 ALA A CA 1
ATOM 9299 C C . ALA A 1 1216 ? 31.21785 10.45301 -6.75832 1.000 32.60895 1213 ALA A C 1
ATOM 9300 O O . ALA A 1 1216 ? 32.22143 9.99478 -7.30360 1.000 39.71483 1213 ALA A O 1
ATOM 9302 N N . LYS A 1 1217 ? 30.05350 9.81322 -6.71688 1.000 35.99869 1214 LYS A N 1
ATOM 9303 C CA . LYS A 1 1217 ? 29.91860 8.38328 -6.97184 1.000 49.49224 1214 LYS A CA 1
ATOM 9304 C C . LYS A 1 1217 ? 30.40471 7.98991 -8.35260 1.000 49.51884 1214 LYS A C 1
ATOM 9305 O O . LYS A 1 1217 ? 30.77610 6.83071 -8.56775 1.000 54.81076 1214 LYS A O 1
ATOM 9311 N N . SER A 1 1218 ? 30.39187 8.92593 -9.29082 1.000 42.80722 1215 SER A N 1
ATOM 9312 C CA . SER A 1 1218 ? 30.88387 8.67474 -10.63169 1.000 38.92090 1215 SER A CA 1
ATOM 9313 C C . SER A 1 1218 ? 32.39764 8.47660 -10.67333 1.000 45.47858 1215 SER A C 1
ATOM 9314 O O . SER A 1 1218 ? 32.90053 7.83534 -11.60699 1.000 42.82935 1215 SER A O 1
ATOM 9317 N N . PHE A 1 1219 ? 33.12373 8.99338 -9.67465 1.000 45.62710 1216 PHE A N 1
ATOM 9318 C CA . PHE A 1 1219 ? 34.57657 9.08803 -9.75135 1.000 40.43077 1216 PHE A CA 1
ATOM 9319 C C . PHE A 1 1219 ? 35.19944 7.70040 -9.87365 1.000 42.69084 1216 PHE A C 1
ATOM 9320 O O . PHE A 1 1219 ? 34.85180 6.77120 -9.13523 1.000 37.13449 1216 PHE A O 1
ATOM 9328 N N . GLU A 1 1220 ? 36.10933 7.55696 -10.83368 1.000 51.59216 1217 GLU A N 1
ATOM 9329 C CA . GLU A 1 1220 ? 36.74020 6.27103 -11.10399 1.000 58.54090 1217 GLU A CA 1
ATOM 9330 C C . GLU A 1 1220 ? 38.00108 6.04024 -10.28496 1.000 63.57810 1217 GLU A C 1
ATOM 9331 O O . GLU A 1 1220 ? 38.31071 4.88995 -9.95456 1.000 64.94984 1217 GLU A O 1
ATOM 9337 N N . ASN A 1 1221 ? 38.73437 7.10279 -9.95042 1.000 65.59282 1218 ASN A N 1
ATOM 9338 C CA . ASN A 1 1221 ? 40.02020 6.97746 -9.27250 1.000 66.39812 1218 ASN A CA 1
ATOM 9339 C C . ASN A 1 1221 ? 39.89344 6.71722 -7.77453 1.000 62.00752 1218 ASN A C 1
ATOM 9340 O O . ASN A 1 1221 ? 40.91930 6.57476 -7.09937 1.000 60.85979 1218 ASN A O 1
ATOM 9345 N N . THR A 1 1222 ? 38.67740 6.64942 -7.23985 1.000 53.46982 1219 THR A N 1
ATOM 9346 C CA . THR A 1 1222 ? 38.47842 6.31119 -5.83834 1.000 52.40936 1219 THR A CA 1
ATOM 9347 C C . THR A 1 1222 ? 37.18210 5.52795 -5.69412 1.000 51.03367 1219 THR A C 1
ATOM 9348 O O . THR A 1 1222 ? 36.35073 5.48056 -6.60445 1.000 55.15565 1219 THR A O 1
ATOM 9352 N N . SER A 1 1223 ? 37.02320 4.90398 -4.52943 1.000 50.02832 1220 SER A N 1
ATOM 9353 C CA . SER A 1 1223 ? 35.73487 4.37931 -4.11278 1.000 55.46449 1220 SER A CA 1
ATOM 9354 C C . SER A 1 1223 ? 35.05639 5.23928 -3.05478 1.000 53.33762 1220 SER A C 1
ATOM 9355 O O . SER A 1 1223 ? 33.86704 5.03228 -2.78851 1.000 55.77151 1220 SER A O 1
ATOM 9358 N N . ASP A 1 1224 ? 35.77108 6.19971 -2.45202 1.000 46.28491 1221 ASP A N 1
ATOM 9359 C CA . ASP A 1 1224 ? 35.19141 7.05838 -1.41142 1.000 40.39653 1221 ASP A CA 1
ATOM 9360 C C . ASP A 1 1224 ? 35.95542 8.38732 -1.41539 1.000 35.43920 1221 ASP A C 1
ATOM 9361 O O . ASP A 1 1224 ? 36.92038 8.56741 -0.66764 1.000 35.48250 1221 ASP A O 1
ATOM 9366 N N . CYS A 1 1225 ? 35.48041 9.32418 -2.24146 1.000 25.96948 1222 CYS A N 1
ATOM 9367 C CA . CYS A 1 1225 ? 36.10161 10.64168 -2.32437 1.000 24.65263 1222 CYS A CA 1
ATOM 9368 C C . CYS A 1 1225 ? 35.99132 11.39673 -1.00054 1.000 25.85653 1222 CYS A C 1
ATOM 9369 O O . CYS A 1 1225 ? 36.91798 12.11358 -0.60630 1.000 26.24052 1222 CYS A O 1
ATOM 9372 N N . TYR A 1 1226 ? 34.85892 11.26409 -0.31269 1.000 26.36666 1223 TYR A N 1
ATOM 9373 C CA . TYR A 1 1226 ? 34.68368 11.95231 0.96974 1.000 25.41426 1223 TYR A CA 1
ATOM 9374 C C . TYR A 1 1226 ? 35.80777 11.60274 1.93345 1.000 28.13172 1223 TYR A C 1
ATOM 9375 O O . TYR A 1 1226 ? 36.33273 12.47265 2.64762 1.000 24.50772 1223 TYR A O 1
ATOM 9384 N N . ALA A 1 1227 ? 36.19120 10.33350 1.95852 1.000 26.73987 1224 ALA A N 1
ATOM 9385 C CA . ALA A 1 1227 ? 37.21105 9.83090 2.86393 1.000 25.12545 1224 ALA A CA 1
ATOM 9386 C C . ALA A 1 1227 ? 38.62296 9.94443 2.30438 1.000 23.13595 1224 ALA A C 1
ATOM 9387 O O . ALA A 1 1227 ? 39.56571 9.47815 2.95677 1.000 23.77181 1224 ALA A O 1
ATOM 9389 N N . SER A 1 1228 ? 38.80257 10.52988 1.11529 1.000 24.41793 1225 SER A N 1
ATOM 9390 C CA . SER A 1 1228 ? 40.13911 10.60959 0.53854 1.000 23.60122 1225 SER A CA 1
ATOM 9391 C C . SER A 1 1228 ? 41.03739 11.44669 1.43421 1.000 22.61026 1225 SER A C 1
ATOM 9392 O O . SER A 1 1228 ? 40.65274 12.53268 1.87888 1.000 23.83370 1225 SER A O 1
ATOM 9395 N N . GLY A 1 1229 ? 42.21417 10.91035 1.75072 1.000 23.50358 1226 GLY A N 1
ATOM 9396 C CA . GLY A 1 1229 ? 43.12925 11.57985 2.64765 1.000 21.72014 1226 GLY A CA 1
ATOM 9397 C C . GLY A 1 1229 ? 42.82363 11.42452 4.12421 1.000 19.54423 1226 GLY A C 1
ATOM 9398 O O . GLY A 1 1229 ? 43.69222 11.73009 4.94637 1.000 24.99890 1226 GLY A O 1
ATOM 9399 N N . LEU A 1 1230 ? 41.63689 10.92523 4.49828 1.000 20.86072 1227 LEU A N 1
ATOM 9400 C CA . LEU A 1 1230 ? 41.25772 10.91291 5.90980 1.000 19.94260 1227 LEU A CA 1
ATOM 9401 C C . LEU A 1 1230 ? 42.07513 9.93868 6.74753 1.000 24.11239 1227 LEU A C 1
ATOM 9402 O O . LEU A 1 1230 ? 41.98935 10.00403 7.97744 1.000 24.65290 1227 LEU A O 1
ATOM 9407 N N . GLU A 1 1231 ? 42.87657 9.06454 6.12329 1.000 22.61027 1228 GLU A N 1
ATOM 9408 C CA . GLU A 1 1231 ? 43.84440 8.27732 6.88755 1.000 22.27662 1228 GLU A CA 1
ATOM 9409 C C . GLU A 1 1231 ? 44.83493 9.15469 7.66704 1.000 18.84505 1228 GLU A C 1
ATOM 9410 O O . GLU A 1 1231 ? 45.39678 8.69201 8.66781 1.000 21.18189 1228 GLU A O 1
ATOM 9416 N N . ILE A 1 1232 ? 45.06517 10.39313 7.21640 1.000 21.00657 1229 ILE A N 1
ATOM 9417 C CA . ILE A 1 1232 ? 45.90401 11.36510 7.91658 1.000 18.05337 1229 ILE A CA 1
ATOM 9418 C C . ILE A 1 1232 ? 45.15011 11.97632 9.08388 1.000 21.78940 1229 ILE A C 1
ATOM 9419 O O . ILE A 1 1232 ? 45.72204 12.24435 10.14768 1.000 19.33355 1229 ILE A O 1
ATOM 9424 N N . PHE A 1 1233 ? 43.86123 12.23121 8.88422 1.000 17.72589 1230 PHE A N 1
ATOM 9425 C CA . PHE A 1 1233 ? 43.01750 12.88096 9.87504 1.000 19.29680 1230 PHE A CA 1
ATOM 9426 C C . PHE A 1 1233 ? 42.60719 11.95440 11.01569 1.000 21.53350 1230 PHE A C 1
ATOM 9427 O O . PHE A 1 1233 ? 42.45076 12.40332 12.16598 1.000 20.73305 1230 PHE A O 1
ATOM 9435 N N . GLU A 1 1234 ? 42.44459 10.66620 10.74107 1.000 19.27070 1231 GLU A N 1
ATOM 9436 C CA . GLU A 1 1234 ? 41.81107 9.76882 11.69627 1.000 17.94599 1231 GLU A CA 1
ATOM 9437 C C . GLU A 1 1234 ? 42.22869 8.34575 11.36269 1.000 22.81529 1231 GLU A C 1
ATOM 9438 O O . GLU A 1 1234 ? 42.92430 8.09981 10.37815 1.000 25.27234 1231 GLU A O 1
ATOM 9444 N N . ASN A 1 1235 ? 41.80714 7.40506 12.20344 1.000 24.26880 1232 ASN A N 1
ATOM 9445 C CA . ASN A 1 1235 ? 41.90195 5.98914 11.86834 1.000 24.54120 1232 ASN A CA 1
ATOM 9446 C C . ASN A 1 1235 ? 40.62524 5.62853 11.11863 1.000 19.10131 1232 ASN A C 1
ATOM 9447 O O . ASN A 1 1235 ? 39.54286 5.56878 11.71466 1.000 25.71046 1232 ASN A O 1
ATOM 9452 N N . ILE A 1 1236 ? 40.75600 5.39253 9.80900 1.000 24.52309 1233 ILE A N 1
ATOM 9453 C CA . ILE A 1 1236 ? 39.60884 5.17303 8.92601 1.000 30.00654 1233 ILE A CA 1
ATOM 9454 C C . ILE A 1 1236 ? 38.69432 4.06787 9.45082 1.000 26.66434 1233 ILE A C 1
ATOM 9455 O O . ILE A 1 1236 ? 37.46530 4.17934 9.38760 1.000 29.22754 1233 ILE A O 1
ATOM 9460 N N . SER A 1 1237 ? 39.27656 2.99621 9.99092 1.000 26.39490 1234 SER A N 1
ATOM 9461 C CA . SER A 1 1237 ? 38.48379 1.88240 10.51640 1.000 31.08474 1234 SER A CA 1
ATOM 9462 C C . SER A 1 1237 ? 37.57139 2.29050 11.66337 1.000 31.57454 1234 SER A C 1
ATOM 9463 O O . SER A 1 1237 ? 36.61405 1.56787 11.96213 1.000 27.38997 1234 SER A O 1
ATOM 9466 N N . GLU A 1 1238 ? 37.86315 3.41225 12.32813 1.000 26.23207 1235 GLU A N 1
ATOM 9467 C CA . GLU A 1 1238 ? 37.06611 3.91042 13.43422 1.000 23.44064 1235 GLU A CA 1
ATOM 9468 C C . GLU A 1 1238 ? 36.10039 5.00988 13.03806 1.000 20.74705 1235 GLU A C 1
ATOM 9469 O O . GLU A 1 1238 ? 35.44430 5.56298 13.92047 1.000 23.93504 1235 GLU A O 1
ATOM 9475 N N . HIS A 1 1239 ? 36.01289 5.34726 11.75069 1.000 23.63256 1236 HIS A N 1
ATOM 9476 C CA . HIS A 1 1239 ? 35.20584 6.49393 11.33674 1.000 28.49305 1236 HIS A CA 1
ATOM 9477 C C . HIS A 1 1239 ? 33.76463 6.40324 11.83855 1.000 26.48025 1236 HIS A C 1
ATOM 9478 O O . HIS A 1 1239 ? 33.21143 7.38842 12.34360 1.000 26.78177 1236 HIS A O 1
ATOM 9485 N N . ASP A 1 1240 ? 33.13569 5.22959 11.71851 1.000 28.14508 1237 ASP A N 1
ATOM 9486 C CA . ASP A 1 1240 ? 31.75946 5.10042 12.17789 1.000 31.44684 1237 ASP A CA 1
ATOM 9487 C C . ASP A 1 1240 ? 31.65383 5.19262 13.69815 1.000 25.76664 1237 ASP A C 1
ATOM 9488 O O . ASP A 1 1240 ? 30.62626 5.63460 14.22631 1.000 23.13267 1237 ASP A O 1
ATOM 9493 N N . ASN A 1 1241 ? 32.68470 4.76229 14.42011 1.000 23.44661 1238 ASN A N 1
ATOM 9494 C CA . ASN A 1 1241 ? 32.65736 4.91337 15.86817 1.000 22.78515 1238 ASN A CA 1
ATOM 9495 C C . ASN A 1 1241 ? 32.75493 6.37739 16.25962 1.000 24.29135 1238 ASN A C 1
ATOM 9496 O O . ASN A 1 1241 ? 32.15711 6.79489 17.26114 1.000 24.84503 1238 ASN A O 1
ATOM 9501 N N . ILE A 1 1242 ? 33.48984 7.16501 15.47480 1.000 24.09402 1239 ILE A N 1
ATOM 9502 C CA . ILE A 1 1242 ? 33.55858 8.59534 15.73922 1.000 24.27940 1239 ILE A CA 1
ATOM 9503 C C . ILE A 1 1242 ? 32.19167 9.22156 15.53795 1.000 25.49541 1239 ILE A C 1
ATOM 9504 O O . ILE A 1 1242 ? 31.70976 9.97859 16.38400 1.000 22.47594 1239 ILE A O 1
ATOM 9509 N N . THR A 1 1243 ? 31.54522 8.91139 14.40797 1.000 22.67407 1240 THR A N 1
ATOM 9510 C CA . THR A 1 1243 ? 30.18250 9.37875 14.17347 1.000 26.23785 1240 THR A CA 1
ATOM 9511 C C . THR A 1 1243 ? 29.25551 8.96260 15.29997 1.000 27.71984 1240 THR A C 1
ATOM 9512 O O . THR A 1 1243 ? 28.43948 9.76384 15.77889 1.000 25.19822 1240 THR A O 1
ATOM 9516 N N . GLU A 1 1244 ? 29.37150 7.70735 15.74012 1.000 24.45420 1241 GLU A N 1
ATOM 9517 C CA . GLU A 1 1244 ? 28.53260 7.23328 16.83026 1.000 26.57459 1241 GLU A CA 1
ATOM 9518 C C . GLU A 1 1244 ? 28.77767 8.03288 18.10015 1.000 27.21707 1241 GLU A C 1
ATOM 9519 O O . GLU A 1 1244 ? 27.82791 8.39926 18.80175 1.000 24.60093 1241 GLU A O 1
ATOM 9525 N N . LEU A 1 1245 ? 30.04803 8.30279 18.41700 1.000 23.23132 1242 LEU A N 1
ATOM 9526 C CA . LEU A 1 1245 ? 30.35427 9.07432 19.62005 1.000 20.11486 1242 LEU A CA 1
ATOM 9527 C C . LEU A 1 1245 ? 29.80155 10.49604 19.50733 1.000 21.95891 1242 LEU A C 1
ATOM 9528 O O . LEU A 1 1245 ? 29.17371 11.01094 20.43681 1.000 22.31949 1242 LEU A O 1
ATOM 9533 N N . ARG A 1 1246 ? 30.02460 11.14311 18.36358 1.000 21.97188 1243 ARG A N 1
ATOM 9534 C CA . ARG A 1 1246 ? 29.49327 12.48091 18.14119 1.000 21.74350 1243 ARG A CA 1
ATOM 9535 C C . ARG A 1 1246 ? 27.98581 12.50159 18.34607 1.000 23.73843 1243 ARG A C 1
ATOM 9536 O O . ARG A 1 1246 ? 27.44058 13.37128 19.03991 1.000 20.79531 1243 ARG A O 1
ATOM 9544 N N . ASN A 1 1247 ? 27.29247 11.52858 17.75142 1.000 23.24372 1244 ASN A N 1
ATOM 9545 C CA . ASN A 1 1247 ? 25.84193 11.49282 17.87418 1.000 22.90794 1244 ASN A CA 1
ATOM 9546 C C . ASN A 1 1247 ? 25.42919 11.21993 19.30506 1.000 20.66105 1244 ASN A C 1
ATOM 9547 O O . ASN A 1 1247 ? 24.46417 11.81199 19.80198 1.000 25.39693 1244 ASN A O 1
ATOM 9552 N N . TYR A 1 1248 ? 26.14313 10.31287 19.97982 1.000 23.80411 1245 TYR A N 1
ATOM 9553 C CA . TYR A 1 1248 ? 25.82711 10.00619 21.36462 1.000 21.85586 1245 TYR A CA 1
ATOM 9554 C C . TYR A 1 1248 ? 25.82711 11.27508 22.19877 1.000 21.88041 1245 TYR A C 1
ATOM 9555 O O . TYR A 1 1248 ? 24.89285 11.53832 22.95973 1.000 21.33142 1245 TYR A O 1
ATOM 9564 N N . ILE A 1 1249 ? 26.87331 12.08617 22.04736 1.000 20.47544 1246 ILE A N 1
ATOM 9565 C CA . ILE A 1 1249 ? 26.97516 13.32827 22.80592 1.000 19.60608 1246 ILE A CA 1
ATOM 9566 C C . ILE A 1 1249 ? 25.88886 14.30718 22.37152 1.000 15.80173 1246 ILE A C 1
ATOM 9567 O O . ILE A 1 1249 ? 25.10996 14.81327 23.19114 1.000 20.41628 1246 ILE A O 1
ATOM 9572 N N . GLU A 1 1250 ? 25.84591 14.61342 21.07351 1.000 18.78033 1247 GLU A N 1
ATOM 9573 C CA . GLU A 1 1250 ? 24.99974 15.71993 20.63961 1.000 20.60442 1247 GLU A CA 1
ATOM 9574 C C . GLU A 1 1250 ? 23.52042 15.38878 20.76251 1.000 23.58565 1247 GLU A C 1
ATOM 9575 O O . GLU A 1 1250 ? 22.68972 16.29930 20.88210 1.000 23.91537 1247 GLU A O 1
ATOM 9581 N N . HIS A 1 1251 ? 23.16783 14.11418 20.70938 1.000 24.10674 1248 HIS A N 1
ATOM 9582 C CA . HIS A 1 1251 ? 21.79076 13.71068 20.92345 1.000 24.34147 1248 HIS A CA 1
ATOM 9583 C C . HIS A 1 1251 ? 21.47969 13.43206 22.37828 1.000 24.35425 1248 HIS A C 1
ATOM 9584 O O . HIS A 1 1251 ? 20.38903 12.92856 22.67161 1.000 24.84816 1248 HIS A O 1
ATOM 9591 N N . PHE A 1 1252 ? 22.40885 13.73031 23.29315 1.000 23.06991 1249 PHE A N 1
ATOM 9592 C CA . PHE A 1 1252 ? 22.13032 13.65559 24.71675 1.000 21.94938 1249 PHE A CA 1
ATOM 9593 C C . PHE A 1 1252 ? 21.72420 12.23781 25.12716 1.000 21.34186 1249 PHE A C 1
ATOM 9594 O O . PHE A 1 1252 ? 20.91309 12.06309 26.03506 1.000 23.15465 1249 PHE A O 1
ATOM 9602 N N . ARG A 1 1253 ? 22.28341 11.22709 24.44915 1.000 22.02423 1250 ARG A N 1
ATOM 9603 C CA . ARG A 1 1253 ? 21.88698 9.84415 24.72101 1.000 21.12633 1250 ARG A CA 1
ATOM 9604 C C . ARG A 1 1253 ? 22.29172 9.41261 26.12344 1.000 27.47806 1250 ARG A C 1
ATOM 9605 O O . ARG A 1 1253 ? 21.63555 8.55200 26.71720 1.000 27.80538 1250 ARG A O 1
ATOM 9613 N N . TYR A 1 1254 ? 23.37024 9.99283 26.66441 1.000 24.20555 1251 TYR A N 1
ATOM 9614 C CA . TYR A 1 1254 ? 23.77306 9.66417 28.02600 1.000 25.23439 1251 TYR A CA 1
ATOM 9615 C C . TYR A 1 1254 ? 22.60543 9.78362 28.99056 1.000 28.48154 1251 TYR A C 1
ATOM 9616 O O . TYR A 1 1254 ? 22.44582 8.95840 29.90027 1.000 33.29884 1251 TYR A O 1
ATOM 9625 N N . TYR A 1 1255 ? 21.78135 10.81167 28.80849 1.000 25.69067 1252 TYR A N 1
ATOM 9626 C CA . TYR A 1 1255 ? 20.71669 11.11576 29.74762 1.000 28.97216 1252 TYR A CA 1
ATOM 9627 C C . TYR A 1 1255 ? 19.53248 10.17398 29.61702 1.000 31.05021 1252 TYR A C 1
ATOM 9628 O O . TYR A 1 1255 ? 18.67001 10.17703 30.49830 1.000 36.36250 1252 TYR A O 1
ATOM 9637 N N . SER A 1 1256 ? 19.47691 9.39074 28.54375 1.000 29.64898 1253 SER A N 1
ATOM 9638 C CA . SER A 1 1256 ? 18.45706 8.37043 28.35875 1.000 33.01752 1253 SER A CA 1
ATOM 9639 C C . SER A 1 1256 ? 18.93390 6.98549 28.75734 1.000 39.14541 1253 SER A C 1
ATOM 9640 O O . SER A 1 1256 ? 18.13376 6.18125 29.24370 1.000 47.01200 1253 SER A O 1
ATOM 9643 N N . SER A 1 1257 ? 20.21553 6.69537 28.59926 1.000 37.42664 1254 SER A N 1
ATOM 9644 C CA . SER A 1 1257 ? 20.69130 5.32772 28.72420 1.000 41.18078 1254 SER A CA 1
ATOM 9645 C C . SER A 1 1257 ? 21.71517 5.11917 29.82792 1.000 39.97152 1254 SER A C 1
ATOM 9646 O O . SER A 1 1257 ? 21.71830 4.05067 30.43517 1.000 37.89415 1254 SER A O 1
ATOM 9649 N N . PHE A 1 1258 ? 22.58567 6.09579 30.10219 1.000 36.03572 1255 PHE A N 1
ATOM 9650 C CA . PHE A 1 1258 ? 23.59173 5.96772 31.16046 1.000 35.06079 1255 PHE A CA 1
ATOM 9651 C C . PHE A 1 1258 ? 24.42624 4.70343 30.99210 1.000 37.01708 1255 PHE A C 1
ATOM 9652 O O . PHE A 1 1258 ? 24.84520 4.08173 31.97330 1.000 41.41270 1255 PHE A O 1
ATOM 9660 N N . ASP A 1 1259 ? 24.66632 4.30065 29.74710 1.000 34.67512 1256 ASP A N 1
ATOM 9661 C CA . ASP A 1 1259 ? 25.49530 3.13280 29.48829 1.000 40.58992 1256 ASP A CA 1
ATOM 9662 C C . ASP A 1 1259 ? 26.97467 3.44768 29.63490 1.000 42.44223 1256 ASP A C 1
ATOM 9663 O O . ASP A 1 1259 ? 27.79194 2.52695 29.75611 1.000 45.92832 1256 ASP A O 1
ATOM 9668 N N A ARG A 1 1260 ? 27.33215 4.72674 29.60741 0.490 40.07518 1257 ARG A N 1
ATOM 9669 N N B ARG A 1 1260 ? 27.34013 4.72351 29.61965 0.510 40.05338 1257 ARG A N 1
ATOM 9670 C CA A ARG A 1 1260 ? 28.69602 5.18393 29.80950 0.490 36.92236 1257 ARG A CA 1
ATOM 9671 C CA B ARG A 1 1260 ? 28.71206 5.12827 29.86952 0.510 36.96559 1257 ARG A CA 1
ATOM 9672 C C A ARG A 1 1260 ? 28.67826 6.32753 30.81309 0.490 31.39225 1257 ARG A C 1
ATOM 9673 C C B ARG A 1 1260 ? 28.69901 6.36490 30.75162 0.510 32.89112 1257 ARG A C 1
ATOM 9674 O O A ARG A 1 1260 ? 27.62732 6.88923 31.13041 0.490 32.32468 1257 ARG A O 1
ATOM 9675 O O B ARG A 1 1260 ? 27.67286 7.02684 30.91749 0.510 36.30791 1257 ARG A O 1
ATOM 9690 N N . SER A 1 1261 ? 29.85555 6.66107 31.31767 1.000 27.92681 1258 SER A N 1
ATOM 9691 C CA . SER A 1 1261 ? 30.01520 7.76579 32.24330 1.000 22.46914 1258 SER A CA 1
ATOM 9692 C C . SER A 1 1261 ? 30.58119 8.97052 31.51795 1.000 22.35540 1258 SER A C 1
ATOM 9693 O O . SER A 1 1261 ? 31.08522 8.87097 30.40275 1.000 23.72824 1258 SER A O 1
ATOM 9696 N N . PHE A 1 1262 ? 30.49444 10.12316 32.18055 1.000 22.75046 1259 PHE A N 1
ATOM 9697 C CA . PHE A 1 1262 ? 31.22602 11.28955 31.70997 1.000 24.66989 1259 PHE A CA 1
ATOM 9698 C C . PHE A 1 1262 ? 32.71013 10.97811 31.56993 1.000 22.86274 1259 PHE A C 1
ATOM 9699 O O . PHE A 1 1262 ? 33.33424 11.33317 30.57362 1.000 20.18915 1259 PHE A O 1
ATOM 9707 N N . LEU A 1 1263 ? 33.30359 10.30466 32.56065 1.000 21.92129 1260 LEU A N 1
ATOM 9708 C CA . LEU A 1 1263 ? 34.71143 9.94405 32.42848 1.000 19.85304 1260 LEU A CA 1
ATOM 9709 C C . LEU A 1 1263 ? 34.94561 9.04668 31.22932 1.000 21.07541 1260 LEU A C 1
ATOM 9710 O O . LEU A 1 1263 ? 35.97331 9.15637 30.55607 1.000 24.24943 1260 LEU A O 1
ATOM 9715 N N . GLY A 1 1264 ? 34.01095 8.13676 30.95597 1.000 21.83697 1261 GLY A N 1
ATOM 9716 C CA . GLY A 1 1264 ? 34.18239 7.25119 29.81740 1.000 21.87081 1261 GLY A CA 1
ATOM 9717 C C . GLY A 1 1264 ? 34.07098 7.98545 28.49416 1.000 18.59647 1261 GLY A C 1
ATOM 9718 O O . GLY A 1 1264 ? 34.75872 7.64799 27.52839 1.000 22.63344 1261 GLY A O 1
ATOM 9719 N N . ILE A 1 1265 ? 33.18457 8.97673 28.42768 1.000 19.68963 1262 ILE A N 1
ATOM 9720 C CA . ILE A 1 1265 ? 33.05362 9.76240 27.20442 1.000 17.98753 1262 ILE A CA 1
ATOM 9721 C C . ILE A 1 1265 ? 34.28654 10.62949 27.00907 1.000 16.56535 1262 ILE A C 1
ATOM 9722 O O . ILE A 1 1265 ? 34.87727 10.65505 25.92338 1.000 21.03873 1262 ILE A O 1
ATOM 9727 N N . TYR A 1 1266 ? 34.70244 11.33883 28.06765 1.000 19.89709 1263 TYR A N 1
ATOM 9728 C CA . TYR A 1 1266 ? 35.93386 12.11448 27.98786 1.000 18.89138 1263 TYR A CA 1
ATOM 9729 C C . TYR A 1 1266 ? 37.11190 11.21046 27.64617 1.000 19.88852 1263 TYR A C 1
ATOM 9730 O O . TYR A 1 1266 ? 38.00361 11.59556 26.87970 1.000 18.25557 1263 TYR A O 1
ATOM 9739 N N . SER A 1 1267 ? 37.11084 9.98300 28.17652 1.000 20.12501 1264 SER A N 1
ATOM 9740 C CA . SER A 1 1267 ? 38.18256 9.04660 27.85066 1.000 18.88375 1264 SER A CA 1
ATOM 9741 C C . SER A 1 1267 ? 38.18888 8.73053 26.36549 1.000 19.13163 1264 SER A C 1
ATOM 9742 O O . SER A 1 1267 ? 39.25659 8.64074 25.75044 1.000 20.62008 1264 SER A O 1
ATOM 9745 N N . GLU A 1 1268 ? 37.00861 8.53397 25.77733 1.000 19.27553 1265 GLU A N 1
ATOM 9746 C CA . GLU A 1 1268 ? 36.99300 8.16308 24.37043 1.000 19.57858 1265 GLU A CA 1
ATOM 9747 C C . GLU A 1 1268 ? 37.32580 9.35484 23.48348 1.000 20.24798 1265 GLU A C 1
ATOM 9748 O O . GLU A 1 1268 ? 37.95651 9.18378 22.43205 1.000 21.83123 1265 GLU A O 1
ATOM 9754 N N . VAL A 1 1269 ? 36.92753 10.56296 23.89390 1.000 20.96482 1266 VAL A N 1
ATOM 9755 C CA . VAL A 1 1269 ? 37.37276 11.75995 23.18624 1.000 19.02078 1266 VAL A CA 1
ATOM 9756 C C . VAL A 1 1269 ? 38.89483 11.82307 23.19643 1.000 17.84661 1266 VAL A C 1
ATOM 9757 O O . VAL A 1 1269 ? 39.54206 11.96474 22.15594 1.000 18.40797 1266 VAL A O 1
ATOM 9761 N N . PHE A 1 1270 ? 39.48903 11.69381 24.38012 1.000 19.86717 1267 PHE A N 1
ATOM 9762 C CA . PHE A 1 1270 ? 40.94292 11.67930 24.49512 1.000 19.83169 1267 PHE A CA 1
ATOM 9763 C C . PHE A 1 1270 ? 41.55801 10.59300 23.61884 1.000 20.56283 1267 PHE A C 1
ATOM 9764 O O . PHE A 1 1270 ? 42.58542 10.81073 22.97209 1.000 21.09921 1267 PHE A O 1
ATOM 9772 N N . ASP A 1 1271 ? 40.94417 9.41744 23.59804 1.000 22.13917 1268 ASP A N 1
ATOM 9773 C CA . ASP A 1 1271 ? 41.54924 8.29497 22.89807 1.000 21.27819 1268 ASP A CA 1
ATOM 9774 C C . ASP A 1 1271 ? 41.53187 8.49851 21.39207 1.000 20.92892 1268 ASP A C 1
ATOM 9775 O O . ASP A 1 1271 ? 42.53118 8.22310 20.71613 1.000 22.87048 1268 ASP A O 1
ATOM 9780 N N . ARG A 1 1272 ? 40.40930 8.98837 20.83667 1.000 20.96538 1269 ARG A N 1
ATOM 9781 C CA . ARG A 1 1272 ? 40.32101 8.97794 19.38025 1.000 21.49137 1269 ARG A CA 1
ATOM 9782 C C . ARG A 1 1272 ? 39.48486 10.07288 18.73140 1.000 20.26812 1269 ARG A C 1
ATOM 9783 O O . ARG A 1 1272 ? 39.30144 10.01084 17.51124 1.000 23.62601 1269 ARG A O 1
ATOM 9791 N N . PHE A 1 1273 ? 38.96662 11.06896 19.45876 1.000 20.12111 1270 PHE A N 1
ATOM 9792 C CA . PHE A 1 1273 ? 38.20532 12.09072 18.75251 1.000 19.28069 1270 PHE A CA 1
ATOM 9793 C C . PHE A 1 1273 ? 39.12391 13.12411 18.11005 1.000 16.39729 1270 PHE A C 1
ATOM 9794 O O . PHE A 1 1273 ? 38.78649 13.70380 17.07100 1.000 19.90800 1270 PHE A O 1
ATOM 9802 N N . PHE A 1 1274 ? 40.29956 13.35187 18.69592 1.000 16.65221 1271 PHE A N 1
ATOM 9803 C CA . PHE A 1 1274 ? 41.23023 14.36468 18.22794 1.000 19.25131 1271 PHE A CA 1
ATOM 9804 C C . PHE A 1 1274 ? 42.49865 13.73115 17.67423 1.000 19.44691 1271 PHE A C 1
ATOM 9805 O O . PHE A 1 1274 ? 43.61020 14.20719 17.89544 1.000 20.15937 1271 PHE A O 1
ATOM 9813 N N . THR A 1 1275 ? 42.32541 12.66856 16.88411 1.000 19.44582 1272 THR A N 1
ATOM 9814 C CA . THR A 1 1275 ? 43.45078 12.11264 16.15627 1.000 18.34962 1272 THR A CA 1
ATOM 9815 C C . THR A 1 1275 ? 44.07398 13.12050 15.20966 1.000 18.33288 1272 THR A C 1
ATOM 9816 O O . THR A 1 1275 ? 45.24443 12.98240 14.84623 1.000 20.11997 1272 THR A O 1
ATOM 9820 N N . TYR A 1 1276 ? 43.32556 14.14719 14.80227 1.000 18.37679 1273 TYR A N 1
ATOM 9821 C CA . TYR A 1 1276 ? 43.82420 15.01868 13.75357 1.000 19.43590 1273 TYR A CA 1
ATOM 9822 C C . TYR A 1 1276 ? 44.74151 16.13321 14.25388 1.000 19.60833 1273 TYR A C 1
ATOM 9823 O O . TYR A 1 1276 ? 45.41791 16.76228 13.43119 1.000 18.10323 1273 TYR A O 1
ATOM 9832 N N . ASP A 1 1277 ? 44.82453 16.37566 15.56511 1.000 18.48126 1274 ASP A N 1
ATOM 9833 C CA . ASP A 1 1277 ? 45.66686 17.47046 16.04180 1.000 18.23872 1274 ASP A CA 1
ATOM 9834 C C . ASP A 1 1277 ? 45.99516 17.24086 17.50927 1.000 17.12908 1274 ASP A C 1
ATOM 9835 O O . ASP A 1 1277 ? 45.11702 17.36284 18.36706 1.000 19.05072 1274 ASP A O 1
ATOM 9840 N N . LEU A 1 1278 ? 47.27328 16.93644 17.76641 1.000 18.53192 1275 LEU A N 1
ATOM 9841 C CA . LEU A 1 1278 ? 47.79066 16.71356 19.11324 1.000 19.48233 1275 LEU A CA 1
ATOM 9842 C C . LEU A 1 1278 ? 47.42878 17.83500 20.06534 1.000 20.87495 1275 LEU A C 1
ATOM 9843 O O . LEU A 1 1278 ? 47.22232 17.59985 21.26292 1.000 20.86635 1275 LEU A O 1
ATOM 9848 N N . LYS A 1 1279 ? 47.40667 19.07536 19.57375 1.000 18.98891 1276 LYS A N 1
ATOM 9849 C CA . LYS A 1 1279 ? 47.24133 20.17287 20.51727 1.000 18.96694 1276 LYS A CA 1
ATOM 9850 C C . LYS A 1 1279 ? 45.84757 20.18656 21.12813 1.000 16.91379 1276 LYS A C 1
ATOM 9851 O O . LYS A 1 1279 ? 45.69195 20.69215 22.24127 1.000 21.11356 1276 LYS A O 1
ATOM 9857 N N . TYR A 1 1280 ? 44.84370 19.59623 20.45597 1.000 19.21364 1277 TYR A N 1
ATOM 9858 C CA . TYR A 1 1280 ? 43.53421 19.43608 21.07948 1.000 14.75378 1277 TYR A CA 1
ATOM 9859 C C . TYR A 1 1280 ? 43.48585 18.17380 21.93807 1.000 19.66716 1277 TYR A C 1
ATOM 9860 O O . TYR A 1 1280 ? 43.04902 18.22380 23.09156 1.000 19.99081 1277 TYR A O 1
ATOM 9869 N N . ARG A 1 1281 ? 43.95471 17.04357 21.39510 1.000 19.63154 1278 ARG A N 1
ATOM 9870 C CA . ARG A 1 1281 ? 43.92558 15.79102 22.14174 1.000 19.23751 1278 ARG A CA 1
ATOM 9871 C C . ARG A 1 1281 ? 44.59823 15.93928 23.49457 1.000 19.58161 1278 ARG A C 1
ATOM 9872 O O . ARG A 1 1281 ? 44.04209 15.55068 24.53191 1.000 20.50447 1278 ARG A O 1
ATOM 9880 N N . LYS A 1 1282 ? 45.80262 16.50218 23.50546 1.000 19.23172 1279 LYS A N 1
ATOM 9881 C CA . LYS A 1 1282 ? 46.58627 16.45805 24.73097 1.000 18.52794 1279 LYS A CA 1
ATOM 9882 C C . LYS A 1 1282 ? 46.11510 17.45346 25.77008 1.000 20.07918 1279 LYS A C 1
ATOM 9883 O O . LYS A 1 1282 ? 46.62984 17.43004 26.87996 1.000 20.08147 1279 LYS A O 1
ATOM 9889 N N . ASN A 1 1283 ? 45.15376 18.31060 25.45006 1.000 17.20042 1280 ASN A N 1
ATOM 9890 C CA . ASN A 1 1283 ? 44.56868 19.17447 26.46893 1.000 17.37512 1280 ASN A CA 1
ATOM 9891 C C . ASN A 1 1283 ? 43.22375 18.67261 26.97359 1.000 18.66914 1280 ASN A C 1
ATOM 9892 O O . ASN A 1 1283 ? 42.62099 19.31866 27.84620 1.000 19.25424 1280 ASN A O 1
ATOM 9897 N N . VAL A 1 1284 ? 42.72632 17.55094 26.44368 1.000 16.49900 1281 VAL A N 1
ATOM 9898 C CA . VAL A 1 1284 ? 41.40481 17.06511 26.85209 1.000 17.67225 1281 VAL A CA 1
ATOM 9899 C C . VAL A 1 1284 ? 41.34275 16.79427 28.33654 1.000 18.89646 1281 VAL A C 1
ATOM 9900 O O . VAL A 1 1284 ? 40.41403 17.28563 29.01472 1.000 17.29184 1281 VAL A O 1
ATOM 9904 N N . PRO A 1 1285 ? 42.27606 16.06630 28.96363 1.000 17.46832 1282 PRO A N 1
ATOM 9905 C CA . PRO A 1 1285 ? 42.17291 15.86390 30.41407 1.000 18.06977 1282 PRO A CA 1
ATOM 9906 C C . PRO A 1 1285 ? 42.28159 17.15368 31.20832 1.000 16.63565 1282 PRO A C 1
ATOM 9907 O O . PRO A 1 1285 ? 41.55903 17.34151 32.19061 1.000 19.83678 1282 PRO A O 1
ATOM 9911 N N . THR A 1 1286 ? 43.17648 18.05480 30.81026 1.000 16.63314 1283 THR A N 1
ATOM 9912 C CA . THR A 1 1286 ? 43.33461 19.31328 31.53731 1.000 16.56330 1283 THR A CA 1
ATOM 9913 C C . THR A 1 1286 ? 42.04422 20.11606 31.50823 1.000 16.74468 1283 THR A C 1
ATOM 9914 O O . THR A 1 1286 ? 41.65677 20.73099 32.50362 1.000 17.90057 1283 THR A O 1
ATOM 9918 N N . ILE A 1 1287 ? 41.35773 20.11812 30.36416 1.000 18.13198 1284 ILE A N 1
ATOM 9919 C CA . ILE A 1 1287 ? 40.11297 20.87084 30.28379 1.000 16.51983 1284 ILE A CA 1
ATOM 9920 C C . ILE A 1 1287 ? 39.08448 20.29728 31.24695 1.000 19.70094 1284 ILE A C 1
ATOM 9921 O O . ILE A 1 1287 ? 38.37111 21.04082 31.93168 1.000 19.25372 1284 ILE A O 1
ATOM 9926 N N . LEU A 1 1288 ? 38.99993 18.96574 31.32223 1.000 18.38917 1285 LEU A N 1
ATOM 9927 C CA . LEU A 1 1288 ? 38.12209 18.32506 32.29815 1.000 18.86003 1285 LEU A CA 1
ATOM 9928 C C . LEU A 1 1288 ? 38.51430 18.71110 33.71591 1.000 17.47186 1285 LEU A C 1
ATOM 9929 O O . LEU A 1 1288 ? 37.66923 19.10884 34.52139 1.000 20.42042 1285 LEU A O 1
ATOM 9934 N N . TYR A 1 1289 ? 39.80129 18.60191 34.03065 1.000 17.90361 1286 TYR A N 1
ATOM 9935 C CA . TYR A 1 1289 ? 40.28690 18.98838 35.35631 1.000 18.75063 1286 TYR A CA 1
ATOM 9936 C C . TYR A 1 1289 ? 39.92965 20.44458 35.67413 1.000 22.93892 1286 TYR A C 1
ATOM 9937 O O . TYR A 1 1289 ? 39.50844 20.77125 36.79527 1.000 19.58837 1286 TYR A O 1
ATOM 9946 N N . ASN A 1 1290 ? 40.08490 21.33324 34.69247 1.000 19.34112 1287 ASN A N 1
ATOM 9947 C CA . ASN A 1 1290 ? 39.76080 22.74431 34.90843 1.000 20.14823 1287 ASN A CA 1
ATOM 9948 C C . ASN A 1 1290 ? 38.28604 22.93698 35.22083 1.000 18.49214 1287 ASN A C 1
ATOM 9949 O O . ASN A 1 1290 ? 37.92941 23.74030 36.09096 1.000 22.04481 1287 ASN A O 1
ATOM 9954 N N . ILE A 1 1291 ? 37.40267 22.24559 34.48658 1.000 18.66487 1288 ILE A N 1
ATOM 9955 C CA . ILE A 1 1291 ? 35.97056 22.37424 34.74882 1.000 19.97029 1288 ILE A CA 1
ATOM 9956 C C . ILE A 1 1291 ? 35.66627 22.00162 36.19290 1.000 23.33597 1288 ILE A C 1
ATOM 9957 O O . ILE A 1 1291 ? 34.95142 22.71612 36.90282 1.000 21.44665 1288 ILE A O 1
ATOM 9962 N N . LEU A 1 1292 ? 36.23975 20.89608 36.66176 1.000 19.73854 1289 LEU A N 1
ATOM 9963 C CA . LEU A 1 1292 ? 36.03193 20.50406 38.05584 1.000 20.87348 1289 LEU A CA 1
ATOM 9964 C C . LEU A 1 1292 ? 36.64487 21.50978 39.02309 1.000 18.82069 1289 LEU A C 1
ATOM 9965 O O . LEU A 1 1292 ? 36.03314 21.84991 40.04765 1.000 22.16212 1289 LEU A O 1
ATOM 9970 N N . LEU A 1 1293 ? 37.85268 21.98924 38.72498 1.000 21.22725 1290 LEU A N 1
ATOM 9971 C CA . LEU A 1 1293 ? 38.49755 22.95246 39.60847 1.000 20.65713 1290 LEU A CA 1
ATOM 9972 C C . LEU A 1 1293 ? 37.71824 24.26307 39.67591 1.000 23.58181 1290 LEU A C 1
ATOM 9973 O O . LEU A 1 1293 ? 37.71559 24.92850 40.72678 1.000 23.45875 1290 LEU A O 1
ATOM 9978 N N . GLN A 1 1294 ? 37.03758 24.64664 38.58197 1.000 23.80350 1291 GLN A N 1
ATOM 9979 C CA . GLN A 1 1294 ? 36.18215 25.83847 38.63272 1.000 25.41718 1291 GLN A CA 1
ATOM 9980 C C . GLN A 1 1294 ? 35.13446 25.72186 39.71962 1.000 25.68044 1291 GLN A C 1
ATOM 9981 O O . GLN A 1 1294 ? 34.65960 26.74286 40.24794 1.000 24.69938 1291 GLN A O 1
ATOM 9987 N N . HIS A 1 1295 ? 34.72635 24.49251 40.03089 1.000 23.60391 1292 HIS A N 1
ATOM 9988 C CA . HIS A 1 1295 ? 33.76311 24.22281 41.08359 1.000 21.90531 1292 HIS A CA 1
ATOM 9989 C C . HIS A 1 1295 ? 34.43816 23.78398 42.37234 1.000 23.73996 1292 HIS A C 1
ATOM 9990 O O . HIS A 1 1295 ? 33.78592 23.17387 43.22912 1.000 21.75952 1292 HIS A O 1
ATOM 9997 N N . PHE A 1 1296 ? 35.73075 24.10210 42.50568 1.000 23.24068 1293 PHE A N 1
ATOM 9998 C CA . PHE A 1 1296 ? 36.55180 23.91125 43.70535 1.000 23.67715 1293 PHE A CA 1
ATOM 9999 C C . PHE A 1 1296 ? 36.79287 22.44334 44.03448 1.000 27.20486 1293 PHE A C 1
ATOM 10000 O O . PHE A 1 1296 ? 37.08667 22.09934 45.18419 1.000 28.23181 1293 PHE A O 1
ATOM 10008 N N . VAL A 1 1297 ? 36.73385 21.58217 43.02050 1.000 23.51586 1294 VAL A N 1
ATOM 10009 C CA . VAL A 1 1297 ? 36.98525 20.15229 43.16504 1.000 25.00112 1294 VAL A CA 1
ATOM 10010 C C . VAL A 1 1297 ? 38.30422 19.83245 42.46980 1.000 25.11156 1294 VAL A C 1
ATOM 10011 O O . VAL A 1 1297 ? 38.44731 20.07336 41.26647 1.000 25.28678 1294 VAL A O 1
ATOM 10015 N N . ASN A 1 1298 ? 39.27231 19.30438 43.22693 1.000 20.86554 1295 ASN A N 1
ATOM 10016 C CA . ASN A 1 1298 ? 40.57518 18.89694 42.69704 1.000 23.72543 1295 ASN A CA 1
ATOM 10017 C C . ASN A 1 1298 ? 40.56411 17.39919 42.45936 1.000 25.25974 1295 ASN A C 1
ATOM 10018 O O . ASN A 1 1298 ? 40.30523 16.63955 43.39451 1.000 27.65500 1295 ASN A O 1
ATOM 10023 N N . VAL A 1 1299 ? 40.87696 16.96342 41.23569 1.000 24.15851 1296 VAL A N 1
ATOM 10024 C CA . VAL A 1 1299 ? 40.92089 15.53239 40.98156 1.000 28.07127 1296 VAL A CA 1
ATOM 10025 C C . VAL A 1 1299 ? 42.31381 15.15846 40.50046 1.000 27.54919 1296 VAL A C 1
ATOM 10026 O O . VAL A 1 1299 ? 43.00588 15.95049 39.85386 1.000 27.19773 1296 VAL A O 1
ATOM 10030 N N . ARG A 1 1300 ? 42.74631 13.95118 40.87658 1.000 20.99757 1297 ARG A N 1
ATOM 10031 C CA . ARG A 1 1300 ? 44.01912 13.39334 40.44165 1.000 20.96194 1297 ARG A CA 1
ATOM 10032 C C . ARG A 1 1300 ? 43.73599 12.26173 39.46176 1.000 21.59559 1297 ARG A C 1
ATOM 10033 O O . ARG A 1 1300 ? 43.22998 11.20606 39.85096 1.000 26.43019 1297 ARG A O 1
ATOM 10041 N N . PHE A 1 1301 ? 44.07099 12.48179 38.19174 1.000 20.76949 1298 PHE A N 1
ATOM 10042 C CA . PHE A 1 1301 ? 43.81669 11.49282 37.16482 1.000 22.38119 1298 PHE A CA 1
ATOM 10043 C C . PHE A 1 1301 ? 44.79875 10.34308 37.25280 1.000 25.13690 1298 PHE A C 1
ATOM 10044 O O . PHE A 1 1301 ? 45.95927 10.50870 37.62997 1.000 26.50354 1298 PHE A O 1
ATOM 10052 N N . GLU A 1 1302 ? 44.32365 9.17439 36.87143 1.000 27.74485 1299 GLU A N 1
ATOM 10053 C CA . GLU A 1 1302 ? 45.19139 8.06802 36.53313 1.000 30.10173 1299 GLU A CA 1
ATOM 10054 C C . GLU A 1 1302 ? 44.79213 7.61670 35.14339 1.000 26.71812 1299 GLU A C 1
ATOM 10055 O O . GLU A 1 1302 ? 43.60337 7.54148 34.82343 1.000 28.16980 1299 GLU A O 1
ATOM 10061 N N . PHE A 1 1303 ? 45.78114 7.32792 34.32148 1.000 19.99030 1300 PHE A N 1
ATOM 10062 C CA . PHE A 1 1303 ? 45.53900 6.93355 32.94515 1.000 20.62582 1300 PHE A CA 1
ATOM 10063 C C . PHE A 1 1303 ? 45.74533 5.43495 32.83612 1.000 23.38965 1300 PHE A C 1
ATOM 10064 O O . PHE A 1 1303 ? 46.85440 4.93989 33.04896 1.000 23.62460 1300 PHE A O 1
ATOM 10072 N N . VAL A 1 1304 ? 44.66959 4.72256 32.53907 1.000 19.13866 1301 VAL A N 1
ATOM 10073 C CA . VAL A 1 1304 ? 44.70532 3.26922 32.53392 1.000 25.47742 1301 VAL A CA 1
ATOM 10074 C C . VAL A 1 1304 ? 44.03791 2.80674 31.25461 1.000 26.48616 1301 VAL A C 1
ATOM 10075 O O . VAL A 1 1304 ? 43.98669 3.55256 30.27162 1.000 25.01050 1301 VAL A O 1
ATOM 10079 N N . SER A 1 1305 ? 43.54179 1.57990 31.23686 1.000 24.97807 1302 SER A N 1
ATOM 10080 C CA . SER A 1 1305 ? 43.07254 0.98612 29.99826 1.000 28.74899 1302 SER A CA 1
ATOM 10081 C C . SER A 1 1305 ? 41.61485 0.59593 30.12983 1.000 30.08366 1302 SER A C 1
ATOM 10082 O O . SER A 1 1305 ? 41.18068 0.09707 31.17565 1.000 32.76686 1302 SER A O 1
ATOM 10085 N N . GLY A 1 1306 ? 40.86916 0.84079 29.06296 1.000 26.57647 1303 GLY A N 1
ATOM 10086 C CA . GLY A 1 1306 ? 39.50293 0.40580 28.90816 1.000 23.60926 1303 GLY A CA 1
ATOM 10087 C C . GLY A 1 1306 ? 39.35731 -0.31055 27.58022 1.000 25.25717 1303 GLY A C 1
ATOM 10088 O O . GLY A 1 1306 ? 40.30896 -0.86828 27.05020 1.000 28.65708 1303 GLY A O 1
ATOM 10089 N N . LYS A 1 1307 ? 38.14851 -0.25850 27.04163 1.000 28.95577 1304 LYS A N 1
ATOM 10090 C CA . LYS A 1 1307 ? 37.79832 -0.96943 25.82491 1.000 30.10267 1304 LYS A CA 1
ATOM 10091 C C . LYS A 1 1307 ? 37.11011 -0.01207 24.87304 1.000 27.08199 1304 LYS A C 1
ATOM 10092 O O . LYS A 1 1307 ? 36.43501 0.92638 25.29494 1.000 29.98745 1304 LYS A O 1
ATOM 10098 N N . LYS A 1 1308 ? 37.25401 -0.28581 23.58376 1.000 28.75245 1305 LYS A N 1
ATOM 10099 C CA . LYS A 1 1308 ? 36.51036 0.44417 22.57370 1.000 25.90455 1305 LYS A CA 1
ATOM 10100 C C . LYS A 1 1308 ? 36.23035 -0.49739 21.41499 1.000 25.47218 1305 LYS A C 1
ATOM 10101 O O . LYS A 1 1308 ? 36.99260 -1.43506 21.16760 1.000 28.08364 1305 LYS A O 1
ATOM 10107 N N . MET A 1 1309 ? 35.14416 -0.22938 20.70811 1.000 28.52030 1306 MET A N 1
ATOM 10108 C CA . MET A 1 1309 ? 34.83670 -0.97976 19.50503 1.000 33.59267 1306 MET A CA 1
ATOM 10109 C C . MET A 1 1309 ? 35.45822 -0.31398 18.28298 1.000 34.05824 1306 MET A C 1
ATOM 10110 O O . MET A 1 1309 ? 35.61907 0.91036 18.22276 1.000 27.40737 1306 MET A O 1
ATOM 10115 N N . ILE A 1 1310 ? 35.83296 -1.15115 17.31926 1.000 32.40135 1307 ILE A N 1
ATOM 10116 C CA . ILE A 1 1310 ? 36.25504 -0.73501 15.98971 1.000 32.63747 1307 ILE A CA 1
ATOM 10117 C C . ILE A 1 1310 ? 35.19294 -1.23655 15.03265 1.000 35.88119 1307 ILE A C 1
ATOM 10118 O O . ILE A 1 1310 ? 34.99374 -2.45150 14.91892 1.000 33.37036 1307 ILE A O 1
ATOM 10123 N N . GLY A 1 1311 ? 34.50956 -0.32112 14.35520 1.000 30.47903 1308 GLY A N 1
ATOM 10124 C CA . GLY A 1 1311 ? 33.38569 -0.68854 13.52157 1.000 34.67842 1308 GLY A CA 1
ATOM 10125 C C . GLY A 1 1311 ? 32.07227 -0.64424 14.28691 1.000 34.45559 1308 GLY A C 1
ATOM 10126 O O . GLY A 1 1311 ? 32.02987 -0.67310 15.51404 1.000 32.17777 1308 GLY A O 1
ATOM 10127 N N . ILE A 1 1312 ? 30.97885 -0.56865 13.53094 1.000 37.16336 1309 ILE A N 1
ATOM 10128 C CA . ILE A 1 1312 ? 29.63205 -0.50850 14.08758 1.000 43.80255 1309 ILE A CA 1
ATOM 10129 C C . ILE A 1 1312 ? 28.80494 -1.62349 13.46132 1.000 49.68850 1309 ILE A C 1
ATOM 10130 O O . ILE A 1 1312 ? 28.72812 -1.72670 12.23174 1.000 53.89289 1309 ILE A O 1
ATOM 10135 N N . ASP A 1 1313 ? 28.18566 -2.44803 14.30137 1.000 50.87470 1310 ASP A N 1
ATOM 10136 C CA . ASP A 1 1313 ? 27.42435 -3.59337 13.81741 1.000 57.33687 1310 ASP A CA 1
ATOM 10137 C C . ASP A 1 1313 ? 26.07891 -3.15354 13.25591 1.000 59.37056 1310 ASP A C 1
ATOM 10138 O O . ASP A 1 1313 ? 25.40881 -2.28153 13.81463 1.000 57.07908 1310 ASP A O 1
ATOM 10143 N N . LYS A 1 1314 ? 25.68549 -3.76483 12.14294 1.000 65.04430 1311 LYS A N 1
ATOM 10144 C CA . LYS A 1 1314 ? 24.43683 -3.40476 11.47625 1.000 67.34774 1311 LYS A CA 1
ATOM 10145 C C . LYS A 1 1314 ? 23.55862 -4.62940 11.24159 1.000 67.97014 1311 LYS A C 1
ATOM 10146 O O . LYS A 1 1314 ? 23.54394 -5.55932 12.04860 1.000 69.84303 1311 LYS A O 1
ATOM 10152 N N . LYS A 1 1318 ? 27.82951 -7.17782 11.11598 1.000 68.63977 1315 LYS A N 1
ATOM 10153 C CA . LYS A 1 1318 ? 28.42830 -7.69948 12.34245 1.000 69.55565 1315 LYS A CA 1
ATOM 10154 C C . LYS A 1 1318 ? 29.94517 -7.86559 12.18863 1.000 69.42692 1315 LYS A C 1
ATOM 10155 O O . LYS A 1 1318 ? 30.44439 -8.97892 12.03169 1.000 70.03267 1315 LYS A O 1
ATOM 10161 N N . ILE A 1 1319 ? 30.68409 -6.75658 12.22830 1.000 66.50184 1316 ILE A N 1
ATOM 10162 C CA . ILE A 1 1319 ? 32.12794 -6.81808 12.01630 1.000 64.44501 1316 ILE A CA 1
ATOM 10163 C C . ILE A 1 1319 ? 32.86850 -5.98027 13.05192 1.000 57.84427 1316 ILE A C 1
ATOM 10164 O O . ILE A 1 1319 ? 34.07525 -5.74173 12.92415 1.000 56.99014 1316 ILE A O 1
ATOM 10169 N N . ALA A 1 1320 ? 32.16089 -5.53924 14.08671 1.000 51.13135 1317 ALA A N 1
ATOM 10170 C CA . ALA A 1 1320 ? 32.77683 -4.73577 15.13423 1.000 49.14693 1317 ALA A CA 1
ATOM 10171 C C . ALA A 1 1320 ? 33.65851 -5.61850 16.01308 1.000 49.55685 1317 ALA A C 1
ATOM 10172 O O . ALA A 1 1320 ? 33.19832 -6.63570 16.54232 1.000 51.30149 1317 ALA A O 1
ATOM 10174 N N . LYS A 1 1321 ? 34.92270 -5.23316 16.15751 1.000 44.84654 1318 LYS A N 1
ATOM 10175 C CA . LYS A 1 1321 ? 35.86894 -5.88815 17.04696 1.000 42.48443 1318 LYS A CA 1
ATOM 10176 C C . LYS A 1 1321 ? 36.25137 -4.93658 18.17752 1.000 43.53312 1318 LYS A C 1
ATOM 10177 O O . LYS A 1 1321 ? 36.24892 -3.71104 18.01102 1.000 41.56367 1318 LYS A O 1
ATOM 10183 N N . GLU A 1 1322 ? 36.56969 -5.50914 19.33203 1.000 36.74452 1319 GLU A N 1
ATOM 10184 C CA . GLU A 1 1322 ? 36.89427 -4.74398 20.52809 1.000 40.26491 1319 GLU A CA 1
ATOM 10185 C C . GLU A 1 1322 ? 38.40175 -4.66419 20.72922 1.000 38.79720 1319 GLU A C 1
ATOM 10186 O O . GLU A 1 1322 ? 39.14171 -5.59401 20.40295 1.000 36.36284 1319 GLU A O 1
ATOM 10192 N N . LYS A 1 1323 ? 38.85915 -3.54547 21.28577 1.000 33.04035 1320 LYS A N 1
ATOM 10193 C CA . LYS A 1 1323 ? 40.28021 -3.40036 21.54795 1.000 28.96543 1320 LYS A CA 1
ATOM 10194 C C . LYS A 1 1323 ? 40.47529 -2.45249 22.72175 1.000 20.86249 1320 LYS A C 1
ATOM 10195 O O . LYS A 1 1323 ? 39.51848 -1.87730 23.24094 1.000 27.78224 1320 LYS A O 1
ATOM 10201 N N . GLU A 1 1324 ? 41.72574 -2.32546 23.15812 1.000 26.44150 1321 GLU A N 1
ATOM 10202 C CA . GLU A 1 1324 ? 42.02599 -1.46474 24.29756 1.000 25.76267 1321 GLU A CA 1
ATOM 10203 C C . GLU A 1 1324 ? 41.82765 0.00984 23.92819 1.000 28.52144 1321 GLU A C 1
ATOM 10204 O O . GLU A 1 1324 ? 41.96141 0.40776 22.77157 1.000 25.48782 1321 GLU A O 1
ATOM 10210 N N . CYS A 1 1325 ? 41.48386 0.81590 24.93175 1.000 28.22366 1322 CYS A N 1
ATOM 10211 C CA . CYS A 1 1325 ? 41.17391 2.22852 24.74207 1.000 26.48852 1322 CYS A CA 1
ATOM 10212 C C . CYS A 1 1325 ? 41.73446 2.98506 25.93314 1.000 24.95834 1322 CYS A C 1
ATOM 10213 O O . CYS A 1 1325 ? 41.77587 2.44307 27.03848 1.000 24.46974 1322 CYS A O 1
ATOM 10216 N N . ALA A 1 1326 ? 42.19402 4.22603 25.70971 1.000 22.02195 1323 ALA A N 1
ATOM 10217 C CA . ALA A 1 1326 ? 42.58255 5.05114 26.85224 1.000 19.43617 1323 ALA A CA 1
ATOM 10218 C C . ALA A 1 1326 ? 41.42351 5.13284 27.82937 1.000 22.55580 1323 ALA A C 1
ATOM 10219 O O . ALA A 1 1326 ? 40.26696 5.28489 27.43240 1.000 26.11460 1323 ALA A O 1
ATOM 10221 N N . ARG A 1 1327 ? 41.72996 5.04694 29.12281 1.000 20.44876 1324 ARG A N 1
ATOM 10222 C CA . ARG A 1 1327 ? 40.70983 5.21748 30.14734 1.000 23.78901 1324 ARG A CA 1
ATOM 10223 C C . ARG A 1 1327 ? 41.24136 6.22324 31.15240 1.000 24.98813 1324 ARG A C 1
ATOM 10224 O O . ARG A 1 1327 ? 42.26253 5.97695 31.80493 1.000 24.45075 1324 ARG A O 1
ATOM 10232 N N . ILE A 1 1328 ? 40.58191 7.37055 31.23583 1.000 24.11947 1325 ILE A N 1
ATOM 10233 C CA . ILE A 1 1328 ? 40.88564 8.36681 32.25530 1.000 21.83714 1325 ILE A CA 1
ATOM 10234 C C . ILE A 1 1328 ? 40.07166 8.01145 33.48403 1.000 24.13031 1325 ILE A C 1
ATOM 10235 O O . ILE A 1 1328 ? 38.84145 7.91224 33.42462 1.000 25.91296 1325 ILE A O 1
ATOM 10240 N N . THR A 1 1329 ? 40.75048 7.79666 34.59471 1.000 24.55793 1326 THR A N 1
ATOM 10241 C CA . THR A 1 1329 ? 39.99785 7.55364 35.80261 1.000 18.84415 1326 THR A CA 1
ATOM 10242 C C . THR A 1 1329 ? 40.62286 8.43053 36.86400 1.000 23.04126 1326 THR A C 1
ATOM 10243 O O . THR A 1 1329 ? 41.51230 9.23656 36.55543 1.000 22.40322 1326 THR A O 1
ATOM 10247 N N . ILE A 1 1330 ? 40.16311 8.29358 38.09600 1.000 23.52092 1327 ILE A N 1
ATOM 10248 C CA . ILE A 1 1330 ? 40.65603 9.10664 39.19941 1.000 21.82963 1327 ILE A CA 1
ATOM 10249 C C . ILE A 1 1330 ? 41.32091 8.17203 40.19786 1.000 25.21303 1327 ILE A C 1
ATOM 10250 O O . ILE A 1 1330 ? 40.83472 7.05632 40.41601 1.000 30.14505 1327 ILE A O 1
ATOM 10255 N N . ARG A 1 1331 ? 42.44898 8.61407 40.76091 1.000 24.38692 1328 ARG A N 1
ATOM 10256 C CA . ARG A 1 1331 ? 43.19862 7.80762 41.72442 1.000 28.93437 1328 ARG A CA 1
ATOM 10257 C C . ARG A 1 1331 ? 42.26017 7.23306 42.78122 1.000 31.56322 1328 ARG A C 1
ATOM 10258 O O . ARG A 1 1331 ? 41.46101 7.95769 43.37647 1.000 30.60642 1328 ARG A O 1
ATOM 10266 N N . GLU A 1 1332 ? 42.33959 5.91361 42.98571 1.000 30.66104 1329 GLU A N 1
ATOM 10267 C CA . GLU A 1 1332 ? 41.38356 5.24265 43.86019 1.000 30.02059 1329 GLU A CA 1
ATOM 10268 C C . GLU A 1 1332 ? 41.52630 5.69750 45.30649 1.000 30.04368 1329 GLU A C 1
ATOM 10269 O O . GLU A 1 1332 ? 40.53920 5.69500 46.05590 1.000 35.67657 1329 GLU A O 1
ATOM 10275 N N . LYS A 1 1333 ? 42.72571 6.11036 45.70452 1.000 30.39887 1330 LYS A N 1
ATOM 10276 C CA . LYS A 1 1333 ? 43.01458 6.54911 47.06474 1.000 32.87301 1330 LYS A CA 1
ATOM 10277 C C . LYS A 1 1333 ? 43.39025 8.02454 47.04552 1.000 32.24072 1330 LYS A C 1
ATOM 10278 O O . LYS A 1 1333 ? 44.38062 8.40733 46.41217 1.000 34.44008 1330 LYS A O 1
ATOM 10284 N N . ASN A 1 1334 ? 42.59631 8.84525 47.73484 1.000 28.72210 1331 ASN A N 1
ATOM 10285 C CA . ASN A 1 1334 ? 42.83170 10.28652 47.83031 1.000 29.60638 1331 ASN A CA 1
ATOM 10286 C C . ASN A 1 1334 ? 42.95503 10.90534 46.44386 1.000 25.79965 1331 ASN A C 1
ATOM 10287 O O . ASN A 1 1334 ? 43.90045 11.63651 46.14433 1.000 28.06963 1331 ASN A O 1
ATOM 10292 N N . GLY A 1 1335 ? 42.00230 10.56610 45.58822 1.000 23.92209 1332 GLY A N 1
ATOM 10293 C CA . GLY A 1 1335 ? 41.98608 11.11685 44.25165 1.000 20.92568 1332 GLY A CA 1
ATOM 10294 C C . GLY A 1 1335 ? 41.17297 12.37689 44.08357 1.000 27.18154 1332 GLY A C 1
ATOM 10295 O O . GLY A 1 1335 ? 41.31412 13.05878 43.06605 1.000 24.12738 1332 GLY A O 1
ATOM 10296 N N . VAL A 1 1336 ? 40.33400 12.71256 45.05986 1.000 23.06924 1333 VAL A N 1
ATOM 10297 C CA . VAL A 1 1336 ? 39.43075 13.85982 44.97969 1.000 24.37680 1333 VAL A CA 1
ATOM 10298 C C . VAL A 1 1336 ? 39.55234 14.63253 46.28296 1.000 29.58455 1333 VAL A C 1
ATOM 10299 O O . VAL A 1 1336 ? 39.39099 14.05447 47.36420 1.000 29.65312 1333 VAL A O 1
ATOM 10303 N N . TYR A 1 1337 ? 39.85461 15.92586 46.19572 1.000 27.13552 1334 TYR A N 1
ATOM 10304 C CA . TYR A 1 1337 ? 39.81412 16.74489 47.39984 1.000 27.97225 1334 TYR A CA 1
ATOM 10305 C C . TYR A 1 1337 ? 39.26566 18.12521 47.06967 1.000 28.83309 1334 TYR A C 1
ATOM 10306 O O . TYR A 1 1337 ? 39.28765 18.57392 45.92239 1.000 29.45506 1334 TYR A O 1
ATOM 10315 N N . SER A 1 1338 ? 38.74107 18.77828 48.10190 1.000 26.74654 1335 SER A N 1
ATOM 10316 C CA . SER A 1 1338 ? 38.17966 20.10817 47.95492 1.000 27.12382 1335 SER A CA 1
ATOM 10317 C C . SER A 1 1338 ? 39.28594 21.14307 47.96651 1.000 29.86490 1335 SER A C 1
ATOM 10318 O O . SER A 1 1338 ? 40.26227 21.01974 48.70352 1.000 27.55526 1335 SER A O 1
ATOM 10321 N N . GLU A 1 1339 ? 39.14575 22.15220 47.11893 1.000 23.15215 1336 GLU A N 1
ATOM 10322 C CA . GLU A 1 1339 ? 39.89619 23.37482 47.32138 1.000 24.34979 1336 GLU A CA 1
ATOM 10323 C C . GLU A 1 1339 ? 39.57287 23.93865 48.69657 1.000 24.04319 1336 GLU A C 1
ATOM 10324 O O . GLU A 1 1339 ? 38.46456 23.77897 49.21162 1.000 28.26384 1336 GLU A O 1
ATOM 10330 N N . GLN A 1 1340 ? 40.54518 24.61787 49.28468 1.000 28.29929 1337 GLN A N 1
ATOM 10331 C CA . GLN A 1 1340 ? 40.32451 25.31262 50.54067 1.000 29.45605 1337 GLN A CA 1
ATOM 10332 C C . GLN A 1 1340 ? 39.99052 26.76866 50.26700 1.000 30.70602 1337 GLN A C 1
ATOM 10333 O O . GLN A 1 1340 ? 40.53843 27.37668 49.34575 1.000 31.01072 1337 GLN A O 1
ATOM 10339 N N . PHE A 1 1341 ? 39.06704 27.31285 51.05450 1.000 29.26982 1338 PHE A N 1
ATOM 10340 C CA . PHE A 1 1341 ? 38.81262 28.74314 51.06401 1.000 30.55642 1338 PHE A CA 1
ATOM 10341 C C . PHE A 1 1341 ? 39.67943 29.39708 52.13048 1.000 34.98051 1338 PHE A C 1
ATOM 10342 O O . PHE A 1 1341 ? 39.91702 28.81510 53.19336 1.000 31.23634 1338 PHE A O 1
ATOM 10350 N N . THR A 1 1342 ? 40.17587 30.58885 51.82617 1.000 35.60817 1339 THR A N 1
ATOM 10351 C CA . THR A 1 1342 ? 40.87233 31.42196 52.80101 1.000 39.51133 1339 THR A CA 1
ATOM 10352 C C . THR A 1 1342 ? 39.85280 32.39391 53.38524 1.000 39.21028 1339 THR A C 1
ATOM 10353 O O . THR A 1 1342 ? 39.44642 33.35405 52.72657 1.000 37.72843 1339 THR A O 1
ATOM 10357 N N . TYR A 1 1343 ? 39.42136 32.13333 54.61026 1.000 38.49783 1340 TYR A N 1
ATOM 10358 C CA . TYR A 1 1343 ? 38.48601 33.00614 55.30285 1.000 42.98032 1340 TYR A CA 1
ATOM 10359 C C . TYR A 1 1343 ? 39.27297 33.88052 56.26758 1.000 49.83210 1340 TYR A C 1
ATOM 10360 O O . TYR A 1 1343 ? 39.95624 33.36578 57.16097 1.000 45.70871 1340 TYR A O 1
ATOM 10369 N N . LYS A 1 1344 ? 39.20103 35.19307 56.06714 1.000 53.32983 1341 LYS A N 1
ATOM 10370 C CA . LYS A 1 1344 ? 39.79808 36.12881 57.00598 1.000 60.56854 1341 LYS A CA 1
ATOM 10371 C C . LYS A 1 1344 ? 38.85580 36.37946 58.17285 1.000 64.05807 1341 LYS A C 1
ATOM 10372 O O . LYS A 1 1344 ? 37.64312 36.51954 57.99102 1.000 63.23725 1341 LYS A O 1
ATOM 10378 N N . LEU A 1 1345 ? 39.42333 36.43699 59.37546 1.000 66.11920 1342 LEU A N 1
ATOM 10379 C CA . LEU A 1 1345 ? 38.68211 36.70444 60.59341 1.000 68.72474 1342 LEU A CA 1
ATOM 10380 C C . LEU A 1 1345 ? 39.10032 38.06908 61.14429 1.000 77.15302 1342 LEU A C 1
ATOM 10381 O O . LEU A 1 1345 ? 39.64203 38.90914 60.41175 1.000 75.90145 1342 LEU A O 1
ATOM 10386 N N . LYS A 1 1346 ? 38.84284 38.28958 62.43493 1.000 85.89549 1343 LYS A N 1
ATOM 10387 C CA . LYS A 1 1346 ? 39.46010 39.40701 63.14056 1.000 90.49730 1343 LYS A CA 1
ATOM 10388 C C . LYS A 1 1346 ? 40.86646 39.03453 63.59732 1.000 90.49963 1343 LYS A C 1
ATOM 10389 O O . LYS A 1 1346 ? 41.82012 39.78746 63.37515 1.000 89.51753 1343 LYS A O 1
ATOM 10395 N N . ASN A 1 1347 ? 41.00447 37.87085 64.23724 1.000 91.74239 1344 ASN A N 1
ATOM 10396 C CA . ASN A 1 1347 ? 42.29397 37.31490 64.62881 1.000 92.91239 1344 ASN A CA 1
ATOM 10397 C C . ASN A 1 1347 ? 43.22735 37.28326 63.42983 1.000 91.64409 1344 ASN A C 1
ATOM 10398 O O . ASN A 1 1347 ? 44.13518 38.11181 63.29260 1.000 92.41801 1344 ASN A O 1
ATOM 10403 N N . GLY A 1 1348 ? 42.97589 36.32846 62.54371 1.000 88.19786 1345 GLY A N 1
ATOM 10404 C CA . GLY A 1 1348 ? 43.77162 36.13870 61.35222 1.000 83.90514 1345 GLY A CA 1
ATOM 10405 C C . GLY A 1 1348 ? 43.01806 35.36774 60.29015 1.000 79.17221 1345 GLY A C 1
ATOM 10406 O O . GLY A 1 1348 ? 42.05335 35.87700 59.71205 1.000 79.27434 1345 GLY A O 1
ATOM 10407 N N . THR A 1 1349 ? 43.43049 34.12735 60.04176 1.000 73.89533 1346 THR A N 1
ATOM 10408 C CA . THR A 1 1349 ? 42.92950 33.36922 58.90482 1.000 66.61095 1346 THR A CA 1
ATOM 10409 C C . THR A 1 1349 ? 42.61319 31.93310 59.30361 1.000 58.23053 1346 THR A C 1
ATOM 10410 O O . THR A 1 1349 ? 43.36018 31.31182 60.06482 1.000 55.69605 1346 THR A O 1
ATOM 10414 N N . VAL A 1 1350 ? 41.49154 31.41774 58.79576 1.000 50.98427 1347 VAL A N 1
ATOM 10415 C CA . VAL A 1 1350 ? 41.15318 30.00234 58.88144 1.000 46.74328 1347 VAL A CA 1
ATOM 10416 C C . VAL A 1 1350 ? 40.96620 29.47232 57.46286 1.000 45.33226 1347 VAL A C 1
ATOM 10417 O O . VAL A 1 1350 ? 40.47578 30.18892 56.58233 1.000 41.13991 1347 VAL A O 1
ATOM 10421 N N . TYR A 1 1351 ? 41.38093 28.22688 57.23927 1.000 45.63622 1348 TYR A N 1
ATOM 10422 C CA . TYR A 1 1351 ? 41.19026 27.54448 55.96730 1.000 41.46831 1348 TYR A CA 1
ATOM 10423 C C . TYR A 1 1351 ? 40.07452 26.52727 56.12298 1.000 38.95949 1348 TYR A C 1
ATOM 10424 O O . TYR A 1 1351 ? 40.08549 25.72881 57.06546 1.000 35.58826 1348 TYR A O 1
ATOM 10433 N N . VAL A 1 1352 ? 39.10426 26.57683 55.21105 1.000 34.10381 1349 VAL A N 1
ATOM 10434 C CA . VAL A 1 1352 ? 37.90363 25.75387 55.26949 1.000 34.05426 1349 VAL A CA 1
ATOM 10435 C C . VAL A 1 1352 ? 37.70045 25.10578 53.90500 1.000 36.14310 1349 VAL A C 1
ATOM 10436 O O . VAL A 1 1352 ? 37.87568 25.76175 52.87302 1.000 33.32927 1349 VAL A O 1
ATOM 10440 N N . ASP A 1 1353 ? 37.33832 23.82080 53.90154 1.000 31.56773 1350 ASP A N 1
ATOM 10441 C CA . ASP A 1 1353 ? 36.97247 23.14626 52.66019 1.000 28.23422 1350 ASP A CA 1
ATOM 10442 C C . ASP A 1 1353 ? 35.85232 23.88666 51.95119 1.000 28.95280 1350 ASP A C 1
ATOM 10443 O O . ASP A 1 1353 ? 34.76498 24.06600 52.51497 1.000 29.29177 1350 ASP A O 1
ATOM 10448 N N . ALA A 1 1354 ? 36.10157 24.26729 50.69139 1.000 29.77388 1351 ALA A N 1
ATOM 10449 C CA . ALA A 1 1354 ? 35.03829 24.82978 49.85692 1.000 27.28184 1351 ALA A CA 1
ATOM 10450 C C . ALA A 1 1354 ? 33.86478 23.86695 49.72787 1.000 27.13988 1351 ALA A C 1
ATOM 10451 O O . ALA A 1 1354 ? 32.70205 24.28681 49.71073 1.000 29.60766 1351 ALA A O 1
ATOM 10453 N N . ARG A 1 1355 ? 34.15258 22.57235 49.60425 1.000 26.34759 1352 ARG A N 1
ATOM 10454 C CA . ARG A 1 1355 ? 33.15728 21.55278 49.31391 1.000 24.39290 1352 ARG A CA 1
ATOM 10455 C C . ARG A 1 1355 ? 33.30840 20.40832 50.30153 1.000 24.40248 1352 ARG A C 1
ATOM 10456 O O . ARG A 1 1355 ? 34.41128 19.88482 50.48300 1.000 27.51619 1352 ARG A O 1
ATOM 10464 N N . ASP A 1 1356 ? 32.19729 19.98794 50.89097 1.000 30.06938 1353 ASP A N 1
ATOM 10465 C CA . ASP A 1 1356 ? 32.24911 18.95116 51.91147 1.000 33.14778 1353 ASP A CA 1
ATOM 10466 C C . ASP A 1 1356 ? 32.23561 17.57247 51.25492 1.000 35.28135 1353 ASP A C 1
ATOM 10467 O O . ASP A 1 1356 ? 32.10291 17.43653 50.03450 1.000 26.75344 1353 ASP A O 1
ATOM 10472 N N . LYS A 1 1357 ? 32.36708 16.52789 52.07741 1.000 31.56517 1354 LYS A N 1
ATOM 10473 C CA . LYS A 1 1357 ? 32.44310 15.17443 51.53776 1.000 31.52075 1354 LYS A CA 1
ATOM 10474 C C . LYS A 1 1357 ? 31.17902 14.81127 50.77027 1.000 32.08134 1354 LYS A C 1
ATOM 10475 O O . LYS A 1 1357 ? 31.24194 14.11351 49.75305 1.000 33.53239 1354 LYS A O 1
ATOM 10481 N N . ARG A 1 1358 ? 30.01957 15.26838 51.24199 1.000 29.59922 1355 ARG A N 1
ATOM 10482 C CA . ARG A 1 1358 ? 28.76935 14.92614 50.57041 1.000 30.46616 1355 ARG A CA 1
ATOM 10483 C C . ARG A 1 1358 ? 28.72111 15.51325 49.16036 1.000 31.22911 1355 ARG A C 1
ATOM 10484 O O . ARG A 1 1358 ? 28.29455 14.84576 48.20592 1.000 32.24235 1355 ARG A O 1
ATOM 10492 N N . TYR A 1 1359 ? 29.15342 16.76365 49.01365 1.000 27.92871 1356 TYR A N 1
ATOM 10493 C CA . TYR A 1 1359 ? 29.23583 17.37488 47.69010 1.000 29.02678 1356 TYR A CA 1
ATOM 10494 C C . TYR A 1 1359 ? 30.19854 16.59832 46.80192 1.000 27.77332 1356 TYR A C 1
ATOM 10495 O O . TYR A 1 1359 ? 29.87522 16.25613 45.65635 1.000 27.53794 1356 TYR A O 1
ATOM 10504 N N . LEU A 1 1360 ? 31.39495 16.31102 47.32363 1.000 25.66327 1357 LEU A N 1
ATOM 10505 C CA . LEU A 1 1360 ? 32.39925 15.59805 46.54223 1.000 28.63348 1357 LEU A CA 1
ATOM 10506 C C . LEU A 1 1360 ? 31.90901 14.22195 46.12028 1.000 29.69060 1357 LEU A C 1
ATOM 10507 O O . LEU A 1 1360 ? 32.26778 13.73752 45.03685 1.000 23.57501 1357 LEU A O 1
ATOM 10512 N N . GLN A 1 1361 ? 31.09238 13.57774 46.95671 1.000 26.46624 1358 GLN A N 1
ATOM 10513 C CA . GLN A 1 1361 ? 30.51761 12.29527 46.56491 1.000 27.46007 1358 GLN A CA 1
ATOM 10514 C C . GLN A 1 1361 ? 29.65035 12.43465 45.32210 1.000 23.92025 1358 GLN A C 1
ATOM 10515 O O . GLN A 1 1361 ? 29.68763 11.57813 44.43340 1.000 29.73024 1358 GLN A O 1
ATOM 10521 N N . SER A 1 1362 ? 28.83283 13.48641 45.25555 1.000 25.48474 1359 SER A N 1
ATOM 10522 C CA . SER A 1 1362 ? 27.97379 13.63956 44.08538 1.000 25.18468 1359 SER A CA 1
ATOM 10523 C C . SER A 1 1362 ? 28.78671 13.96529 42.84021 1.000 26.09005 1359 SER A C 1
ATOM 10524 O O . SER A 1 1362 ? 28.40366 13.57238 41.73089 1.000 27.33489 1359 SER A O 1
ATOM 10527 N N . ILE A 1 1363 ? 29.89682 14.68657 43.00173 1.000 26.43638 1360 ILE A N 1
ATOM 10528 C CA . ILE A 1 1363 ? 30.79568 14.92711 41.87593 1.000 28.28153 1360 ILE A CA 1
ATOM 10529 C C . ILE A 1 1363 ? 31.38901 13.61725 41.38274 1.000 27.37549 1360 ILE A C 1
ATOM 10530 O O . ILE A 1 1363 ? 31.45808 13.36996 40.17909 1.000 23.87666 1360 ILE A O 1
ATOM 10535 N N . ILE A 1 1364 ? 31.83015 12.75037 42.30212 1.000 24.24529 1361 ILE A N 1
ATOM 10536 C CA . ILE A 1 1364 ? 32.34920 11.45381 41.87707 1.000 22.40926 1361 ILE A CA 1
ATOM 10537 C C . ILE A 1 1364 ? 31.26496 10.63600 41.18462 1.000 20.31655 1361 ILE A C 1
ATOM 10538 O O . ILE A 1 1364 ? 31.51167 10.00180 40.15366 1.000 22.19078 1361 ILE A O 1
ATOM 10543 N N . ARG A 1 1365 ? 30.04455 10.64510 41.72138 1.000 19.70450 1362 ARG A N 1
ATOM 10544 C CA . ARG A 1 1365 ? 28.97021 9.90559 41.06898 1.000 23.77598 1362 ARG A CA 1
ATOM 10545 C C . ARG A 1 1365 ? 28.67408 10.48428 39.69190 1.000 25.14756 1362 ARG A C 1
ATOM 10546 O O . ARG A 1 1365 ? 28.40611 9.75077 38.73452 1.000 25.31541 1362 ARG A O 1
ATOM 10554 N N . LEU A 1 1366 ? 28.69254 11.80553 39.59243 1.000 27.23433 1363 LEU A N 1
ATOM 10555 C CA . LEU A 1 1366 ? 28.51724 12.46059 38.30435 1.000 25.57844 1363 LEU A CA 1
ATOM 10556 C C . LEU A 1 1366 ? 29.55287 11.97410 37.30129 1.000 21.28855 1363 LEU A C 1
ATOM 10557 O O . LEU A 1 1366 ? 29.23139 11.70626 36.13510 1.000 24.52279 1363 LEU A O 1
ATOM 10562 N N . LEU A 1 1367 ? 30.81076 11.87622 37.72702 1.000 21.15855 1364 LEU A N 1
ATOM 10563 C CA . LEU A 1 1367 ? 31.87181 11.50589 36.79508 1.000 23.15317 1364 LEU A CA 1
ATOM 10564 C C . LEU A 1 1367 ? 31.81650 10.03616 36.42398 1.000 25.86122 1364 LEU A C 1
ATOM 10565 O O . LEU A 1 1367 ? 32.13531 9.66777 35.28481 1.000 21.70810 1364 LEU A O 1
ATOM 10570 N N . PHE A 1 1368 ? 31.43108 9.18250 37.37015 1.000 22.79073 1365 PHE A N 1
ATOM 10571 C CA . PHE A 1 1368 ? 31.62247 7.74330 37.22096 1.000 24.61430 1365 PHE A CA 1
ATOM 10572 C C . PHE A 1 1368 ? 30.36828 6.98882 36.83980 1.000 26.75274 1365 PHE A C 1
ATOM 10573 O O . PHE A 1 1368 ? 30.48109 5.91049 36.25330 1.000 29.25583 1365 PHE A O 1
ATOM 10581 N N . TYR A 1 1369 ? 29.18919 7.48805 37.19545 1.000 25.39525 1366 TYR A N 1
ATOM 10582 C CA . TYR A 1 1369 ? 27.96085 6.74098 36.94236 1.000 26.75908 1366 TYR A CA 1
ATOM 10583 C C . TYR A 1 1369 ? 27.89267 6.29397 35.47658 1.000 31.48356 1366 TYR A C 1
ATOM 10584 O O . TYR A 1 1369 ? 28.08098 7.12192 34.57438 1.000 25.16846 1366 TYR A O 1
ATOM 10593 N N . PRO A 1 1370 ? 27.55345 5.01711 35.19148 1.000 31.49324 1367 PRO A N 1
ATOM 10594 C CA . PRO A 1 1370 ? 27.02749 3.94371 36.05068 1.000 31.23449 1367 PRO A CA 1
ATOM 10595 C C . PRO A 1 1370 ? 28.05548 3.17823 36.88423 1.000 33.89325 1367 PRO A C 1
ATOM 10596 O O . PRO A 1 1370 ? 27.65095 2.32133 37.67715 1.000 34.51942 1367 PRO A O 1
ATOM 10600 N N . GLU A 1 1371 ? 29.34069 3.45976 36.71164 1.000 30.59928 1368 GLU A N 1
ATOM 10601 C CA . GLU A 1 1371 ? 30.35032 2.80652 37.53130 1.000 34.21865 1368 GLU A CA 1
ATOM 10602 C C . GLU A 1 1371 ? 30.24743 3.31207 38.96421 1.000 37.73880 1368 GLU A C 1
ATOM 10603 O O . GLU A 1 1371 ? 29.89829 4.47074 39.21353 1.000 32.01198 1368 GLU A O 1
ATOM 10609 N N . LYS A 1 1372 ? 30.49646 2.41970 39.91185 1.000 40.85647 1369 LYS A N 1
ATOM 10610 C CA . LYS A 1 1372 ? 30.51437 2.77151 41.32078 1.000 44.67588 1369 LYS A CA 1
ATOM 10611 C C . LYS A 1 1372 ? 31.91251 2.59008 41.87298 1.000 40.33373 1369 LYS A C 1
ATOM 10612 O O . LYS A 1 1372 ? 32.62798 1.66281 41.48642 1.000 42.69215 1369 LYS A O 1
ATOM 10618 N N . VAL A 1 1373 ? 32.31406 3.50240 42.75110 1.000 36.86650 1370 VAL A N 1
ATOM 10619 C CA . VAL A 1 1373 ? 33.66635 3.48131 43.27830 1.000 31.82826 1370 VAL A CA 1
ATOM 10620 C C . VAL A 1 1373 ? 33.59869 3.65826 44.78522 1.000 33.92322 1370 VAL A C 1
ATOM 10621 O O . VAL A 1 1373 ? 32.60540 4.13436 45.34294 1.000 34.14487 1370 VAL A O 1
ATOM 10625 N N . ASN A 1 1374 ? 34.67997 3.25577 45.44321 1.000 36.06773 1371 ASN A N 1
ATOM 10626 C CA . ASN A 1 1374 ? 34.79583 3.40330 46.89066 1.000 32.83226 1371 ASN A CA 1
ATOM 10627 C C . ASN A 1 1374 ? 35.09280 4.86994 47.17604 1.000 29.03149 1371 ASN A C 1
ATOM 10628 O O . ASN A 1 1374 ? 36.24425 5.30596 47.13342 1.000 28.84786 1371 ASN A O 1
ATOM 10633 N N . MET A 1 1375 ? 34.05327 5.63631 47.49138 1.000 30.54933 1372 MET A N 1
ATOM 10634 C CA . MET A 1 1375 ? 34.23971 7.07361 47.63430 1.000 33.24853 1372 MET A CA 1
ATOM 10635 C C . MET A 1 1375 ? 34.91675 7.44112 48.93877 1.000 31.69780 1372 MET A C 1
ATOM 10636 O O . MET A 1 1375 ? 35.61383 8.46032 48.99578 1.000 33.58242 1372 MET A O 1
ATOM 10641 N N . ASP A 1 1376 ? 34.75744 6.61896 49.98248 1.000 31.96309 1373 ASP A N 1
ATOM 10642 C CA . ASP A 1 1376 ? 35.51492 6.84314 51.21066 1.000 35.24998 1373 ASP A CA 1
ATOM 10643 C C . ASP A 1 1376 ? 37.01404 6.81669 50.94806 1.000 31.27328 1373 ASP A C 1
ATOM 10644 O O . ASP A 1 1376 ? 37.76178 7.64825 51.47511 1.000 32.93109 1373 ASP A O 1
ATOM 10649 N N . GLU A 1 1377 ? 37.48255 5.85969 50.14891 1.000 29.20022 1374 GLU A N 1
ATOM 10650 C CA . GLU A 1 1377 ? 38.90761 5.82406 49.85475 1.000 29.29737 1374 GLU A CA 1
ATOM 10651 C C . GLU A 1 1377 ? 39.30421 6.94182 48.89063 1.000 24.33729 1374 GLU A C 1
ATOM 10652 O O . GLU A 1 1377 ? 40.38785 7.52058 49.01733 1.000 28.55101 1374 GLU A O 1
ATOM 10658 N N . MET A 1 1378 ? 38.43506 7.26422 47.93216 1.000 27.67042 1375 MET A N 1
ATOM 10659 C CA . MET A 1 1378 ? 38.81289 8.23174 46.90207 1.000 25.17799 1375 MET A CA 1
ATOM 10660 C C . MET A 1 1378 ? 38.84440 9.65757 47.44274 1.000 27.05655 1375 MET A C 1
ATOM 10661 O O . MET A 1 1378 ? 39.68862 10.46772 47.03360 1.000 28.15437 1375 MET A O 1
ATOM 10666 N N . ILE A 1 1379 ? 37.93194 9.99312 48.34652 1.000 26.16158 1376 ILE A N 1
ATOM 10667 C CA . ILE A 1 1379 ? 37.84629 11.35765 48.84575 1.000 26.79632 1376 ILE A CA 1
ATOM 10668 C C . ILE A 1 1379 ? 38.87965 11.57129 49.94104 1.000 34.15515 1376 ILE A C 1
ATOM 10669 O O . ILE A 1 1379 ? 38.97571 10.78017 50.88921 1.000 37.10367 1376 ILE A O 1
ATOM 10674 N N . GLU A 1 1380 ? 39.66821 12.63145 49.79748 1.000 28.75831 1377 GLU A N 1
ATOM 10675 C CA . GLU A 1 1380 ? 40.65184 13.03688 50.79066 1.000 31.02816 1377 GLU A CA 1
ATOM 10676 C C . GLU A 1 1380 ? 40.09600 14.17802 51.63101 1.000 38.72326 1377 GLU A C 1
ATOM 10677 O O . GLU A 1 1380 ? 39.35966 15.03724 51.12797 1.000 35.77471 1377 GLU A O 1
ATOM 10683 N N . VAL A 1 1381 ? 40.44993 14.17626 52.91561 1.000 42.99073 1378 VAL A N 1
ATOM 10684 C CA . VAL A 1 1381 ? 40.10721 15.27089 53.81788 1.000 50.76296 1378 VAL A CA 1
ATOM 10685 C C . VAL A 1 1381 ? 41.15389 15.38966 54.92815 1.000 51.92750 1378 VAL A C 1
ATOM 10686 O O . VAL A 1 1381 ? 42.25737 15.88938 54.70977 1.000 54.14894 1378 VAL A O 1
#

Radius of gyration: 34.88 Å; Cα contacts (8 Å, |Δi|>4): 1899; chains: 1; bounding box: 106×69×86 Å

=== Feature glossary ===
Annotated list of the representations used here:

Nearest PDB structures. The Foldseek neighbor list gives the closest experimentally determined structures in the PDB, ranked by structural alignment. TM-score near 1 means near-identical fold; near 0.3 means only rough topology match. This is how one finds what a novel AlphaFold prediction most resembles in the solved-structure universe.

Foldseek 3Di. Foldseek's 3Di representation compresses backbone geometry into a per-residue letter drawn from a learned twenty-state alphabet. It captures the tertiary interaction pattern around each residue — which residues are packed against it in space, regardless of where they are in sequence.

Radius of gyration, Cα contacts, bounding box. Radius of gyration (Rg) is the root-mean-square distance of Cα atoms from their centroid — a single number for overall size and compactness. A globular domain of N residues has Rg ≈ 2.2·N^0.38 Å; an extended or disordered chain has a much larger Rg. The Cα contact count is the number of residue pairs whose Cα atoms are within 8 Å and are more than four positions apart in sequence — a standard proxy for tertiary packing density. The bounding box is the smallest axis-aligned box enclosing all Cα atoms.

InterPro / GO / CATH / organism. The annotation block draws on four external resources. InterPro: which protein families and domains the sequence belongs to. GO: standardized terms for what the protein does, what process it participates in, and where in the cell it acts. CATH: which structural fold it has in the CATH hierarchy. Organism: the species of origin.

mmCIF coordinates. The mmCIF block holds the 3D Cartesian coordinates of each backbone atom (N, Cα, C, O) in ångströms. mmCIF is the PDB's canonical archive format — a tagged-loop text representation of the atomic model.

pLDDT. pLDDT is the predicted lDDT-Cα score: AlphaFold's confidence that the local environment of each residue (all inter-atomic distances within 15 Å) is correctly placed. It is a per-residue number between 0 and 100, with higher meaning more reliable.

Backbone torsions (φ/ψ). φ (phi) and ψ (psi) are the two rotatable backbone dihedrals per residue: φ is the C(i-1)–N–Cα–C torsion, ψ is the N–Cα–C–N(i+1) torsion, both in degrees on (−180°, 180°]. α-helical residues cluster near (−60°, −45°); β-strand residues near (−120°, +130°). A Ramachandran plot is simply a scatter of (φ, ψ) for every residue.

B-factor. For experimental (PDB) structures, the B-factor (temperature factor) quantifies the positional spread of each atom in the crystal — a combination of thermal vibration and static disorder — in units of Å². High B-factors mark flexible loops or poorly resolved regions; low B-factors mark the rigid, well-ordered core.

Secondary structure (3-state, P-SEA). SS3 is a coarse helix/strand/coil call (letters a/b/c) made by the P-SEA algorithm from inter-Cα distances and dihedrals. It is less detailed than DSSP but needs only Cα positions.

Predicted aligned error. Predicted aligned error is AlphaFold's pairwise confidence. Unlike pLDDT (per-residue), PAE is per-residue-pair and captures whether two parts of the structure are correctly placed relative to each other. Units are ångströms of expected positional error.

Solvent-accessible surface area. Solvent-accessible surface area (SASA) is the area in Å² traced out by the centre of a 1.4 Å probe sphere (a water molecule) rolled over the protein's van der Waals surface (Shrake–Rupley / Lee–Richards construction). Buried residues have near-zero SASA; fully exposed residues can exceed 200 Å². The total SASA scales roughly with the number of surface residues.

Secondary structure (8-state, DSSP). The SS8 string is DSSP's per-residue secondary-structure call. α-helix (H) means an i→i+4 H-bond ladder; β-strand (E) means the residue participates in a β-sheet; 3₁₀ (G) and π (I) are tighter and wider helices; T/S are turns/bends; '-' is loop.

Rendered structure images. Structure images are PyMOL renders from six orthogonal camera directions. Cartoon representation draws helices as coils and strands as arrows; sticks shows the backbone as bonds; surface shows the solvent-excluded envelope. Rainbow coloring maps sequence position to hue (blue→red, N→C); chain coloring assigns a distinct color per polypeptide.

Sequence. The amino-acid sequence is the protein's primary structure: the linear order of residues from the N-terminus to the C-terminus, written in one-letter code. Everything else here — the 3D coordinates, the secondary structure, the domain annotations — is ultimately a consequence of this string.

Contact-map, Ramachandran, and PAE plots. Three diagnostic plots accompany the record. The Cα contact map visualizes the tertiary structure as a 2D adjacency matrix (8 Å cutoff, sequence-local contacts suppressed). The Ramachandran plot shows the distribution of backbone (φ, ψ) torsions, with points in the α and β basins reflecting secondary structure content. The PAE plot shows AlphaFold's inter-residue confidence as a color matrix.